Protein AF-0000000075639408 (afdb_homodimer)

Structure (mmCIF, N/CA/C/O backbone):
data_AF-0000000075639408-model_v1
#
loop_
_entity.id
_entity.type
_entity.pdbx_description
1 polymer 'Thymus-specific serine protease'
#
loop_
_atom_site.group_PDB
_atom_site.id
_atom_site.type_symbol
_atom_site.label_atom_id
_atom_site.label_alt_id
_atom_site.label_comp_id
_atom_site.label_asym_id
_atom_site.label_entity_id
_atom_site.label_seq_id
_atom_site.pdbx_PDB_ins_code
_atom_site.Cartn_x
_atom_site.Cartn_y
_atom_site.Cartn_z
_atom_site.occupancy
_atom_site.B_iso_or_equiv
_atom_site.auth_seq_id
_atom_site.auth_comp_id
_atom_site.auth_asym_id
_atom_site.auth_atom_id
_atom_site.pdbx_PDB_model_num
ATOM 1 N N . MET A 1 1 ? 30.938 54.031 43.969 1 20.5 1 MET A N 1
ATOM 2 C CA . MET A 1 1 ? 30.703 54.188 42.531 1 20.5 1 MET A CA 1
ATOM 3 C C . MET A 1 1 ? 30.172 52.906 41.906 1 20.5 1 MET A C 1
ATOM 5 O O . MET A 1 1 ? 30.875 51.906 41.844 1 20.5 1 MET A O 1
ATOM 9 N N . LYS A 1 2 ? 28.812 52.719 42.25 1 23.66 2 LYS A N 1
ATOM 10 C CA . LYS A 1 2 ? 27.719 51.812 42 1 23.66 2 LYS A CA 1
ATOM 11 C C . LYS A 1 2 ? 27.578 51.531 40.5 1 23.66 2 LYS A C 1
ATOM 13 O O . LYS A 1 2 ? 27.25 52.469 39.75 1 23.66 2 LYS A O 1
ATOM 18 N N . LEU A 1 3 ? 28.469 50.656 39.938 1 25.06 3 LEU A N 1
ATOM 19 C CA . LEU A 1 3 ? 28.453 50.188 38.562 1 25.06 3 LEU A CA 1
ATOM 20 C C . LEU A 1 3 ? 27.062 49.688 38.156 1 25.06 3 LEU A C 1
ATOM 22 O O . LEU A 1 3 ? 26.578 48.688 38.719 1 25.06 3 LEU A O 1
ATOM 26 N N . LEU A 1 4 ? 26.141 50.562 37.812 1 28.62 4 LEU A N 1
ATOM 27 C CA . LEU A 1 4 ? 24.812 50.312 37.281 1 28.62 4 LEU A CA 1
ATOM 28 C C . LEU A 1 4 ? 24.891 49.438 36 1 28.62 4 LEU A C 1
ATOM 30 O O . LEU A 1 4 ? 25.516 49.812 35.031 1 28.62 4 LEU A O 1
ATOM 34 N N . PHE A 1 5 ? 25 48.094 36.125 1 30 5 PHE A N 1
ATOM 35 C CA . PHE A 1 5 ? 24.891 47.094 35.094 1 30 5 PHE A CA 1
ATOM 36 C C . PHE A 1 5 ? 23.578 47.25 34.312 1 30 5 PHE A C 1
ATOM 38 O O . PHE A 1 5 ? 22.5 47.062 34.875 1 30 5 PHE A O 1
ATOM 45 N N . SER A 1 6 ? 23.438 48.25 33.438 1 27.06 6 SER A N 1
ATOM 46 C CA . SER A 1 6 ? 22.312 48.375 32.5 1 27.06 6 SER A CA 1
ATOM 47 C C . SER A 1 6 ? 22.172 47.125 31.656 1 27.06 6 SER A C 1
ATOM 49 O O . SER A 1 6 ? 23.078 46.781 30.891 1 27.06 6 SER A O 1
ATOM 51 N N . ILE A 1 7 ? 21.562 46.031 32.125 1 31.95 7 ILE A N 1
ATOM 52 C CA . ILE A 1 7 ? 21.141 44.875 31.375 1 31.95 7 ILE A CA 1
ATOM 53 C C . ILE A 1 7 ? 20.25 45.281 30.203 1 31.95 7 ILE A C 1
ATOM 55 O O . ILE A 1 7 ? 19.141 45.812 30.422 1 31.95 7 ILE A O 1
ATOM 59 N N . GLY A 1 8 ? 20.797 45.906 29.125 1 28.44 8 GLY A N 1
ATOM 60 C CA . GLY A 1 8 ? 20.078 46.094 27.875 1 28.44 8 GLY A CA 1
ATOM 61 C C . GLY A 1 8 ? 19.344 44.844 27.406 1 28.44 8 GLY A C 1
ATOM 62 O O . GLY A 1 8 ? 19.969 43.781 27.219 1 28.44 8 GLY A O 1
ATOM 63 N N . LEU A 1 9 ? 18.062 44.656 27.812 1 28.94 9 LEU A N 1
ATOM 64 C CA . LEU A 1 9 ? 17.094 43.688 27.344 1 28.94 9 LEU A CA 1
ATOM 65 C C . LEU A 1 9 ? 17.016 43.688 25.812 1 28.94 9 LEU A C 1
ATOM 67 O O . LEU A 1 9 ? 16.594 44.688 25.219 1 28.94 9 LEU A O 1
ATOM 71 N N . ALA A 1 10 ? 17.953 43.125 25.062 1 32.22 10 ALA A N 1
ATOM 72 C CA . ALA A 1 10 ? 17.781 42.875 23.641 1 32.22 10 ALA A CA 1
ATOM 73 C C . ALA A 1 10 ? 16.453 42.156 23.359 1 32.22 10 ALA A C 1
ATOM 75 O O . ALA A 1 10 ? 16.281 41 23.719 1 32.22 10 ALA A O 1
ATOM 76 N N . VAL A 1 11 ? 15.352 42.875 23.438 1 31.48 11 VAL A N 1
ATOM 77 C CA . VAL A 1 11 ? 14.094 42.375 22.891 1 31.48 11 VAL A CA 1
ATOM 78 C C . VAL A 1 11 ? 14.32 41.906 21.453 1 31.48 11 VAL A C 1
ATOM 80 O O . VAL A 1 11 ? 14.602 42.688 20.562 1 31.48 11 VAL A O 1
ATOM 83 N N . GLY A 1 12 ? 15.039 40.844 21.281 1 28.55 12 GLY A N 1
ATOM 84 C CA . GLY A 1 12 ? 15.016 40.219 19.969 1 28.55 12 GLY A CA 1
ATOM 85 C C . GLY A 1 12 ? 13.625 40.156 19.359 1 28.55 12 GLY A C 1
ATOM 86 O O . GLY A 1 12 ? 12.797 39.344 19.766 1 28.55 12 GLY A O 1
ATOM 87 N N . LEU A 1 13 ? 13.078 41.344 19 1 29.88 13 LEU A N 1
ATOM 88 C CA . LEU A 1 13 ? 11.898 41.281 18.141 1 29.88 13 LEU A CA 1
ATOM 89 C C . LEU A 1 13 ? 12.125 40.375 16.953 1 29.88 13 LEU A C 1
ATOM 91 O O . LEU A 1 13 ? 12.977 40.625 16.109 1 29.88 13 LEU A O 1
ATOM 95 N N . VAL A 1 14 ? 11.945 39.125 17.109 1 32.38 14 VAL A N 1
ATOM 96 C CA . VAL A 1 14 ? 11.82 38.281 15.922 1 32.38 14 VAL A CA 1
ATOM 97 C C . VAL A 1 14 ? 10.938 38.969 14.891 1 32.38 14 VAL A C 1
ATOM 99 O O . VAL A 1 14 ? 9.75 39.188 15.133 1 32.38 14 VAL A O 1
ATOM 102 N N . THR A 1 15 ? 11.523 39.906 14.227 1 30.73 15 THR A N 1
ATOM 103 C CA . THR A 1 15 ? 10.836 40.375 13.023 1 30.73 15 THR A CA 1
ATOM 104 C C . THR A 1 15 ? 10.242 39.219 12.25 1 30.73 15 THR A C 1
ATOM 106 O O . THR A 1 15 ? 10.977 38.406 11.656 1 30.73 15 THR A O 1
ATOM 109 N N . PHE A 1 16 ? 9.141 38.656 12.75 1 34.81 16 PHE A N 1
ATOM 110 C CA . PHE A 1 16 ? 8.383 37.562 12.109 1 34.81 16 PHE A CA 1
ATOM 111 C C . PHE A 1 16 ? 8.188 37.844 10.625 1 34.81 16 PHE A C 1
ATOM 113 O O . PHE A 1 16 ? 7.852 36.938 9.859 1 34.81 16 PHE A O 1
ATOM 120 N N . LEU A 1 17 ? 7.781 39.125 10.289 1 35.09 17 LEU A N 1
ATOM 121 C CA . LEU A 1 17 ? 7.105 39.281 9 1 35.09 17 LEU A CA 1
ATOM 122 C C . LEU A 1 17 ? 8.109 39.406 7.867 1 35.09 17 LEU A C 1
ATOM 124 O O . LEU A 1 17 ? 8.547 40.531 7.551 1 35.09 17 LEU A O 1
ATOM 128 N N . GLU A 1 18 ? 9.016 38.719 7.77 1 33.34 18 GLU A N 1
ATOM 129 C CA . GLU A 1 18 ? 9.602 38.906 6.449 1 33.34 18 GLU A CA 1
ATOM 130 C C . GLU A 1 18 ? 8.562 38.75 5.348 1 33.34 18 GLU A C 1
ATOM 132 O O . GLU A 1 18 ? 8.023 37.656 5.152 1 33.34 18 GLU A O 1
ATOM 137 N N . ALA A 1 19 ? 7.832 39.781 4.883 1 36.78 19 ALA A N 1
ATOM 138 C CA . ALA A 1 19 ? 6.863 40.094 3.832 1 36.78 19 ALA A CA 1
ATOM 139 C C . ALA A 1 19 ? 7.418 39.719 2.457 1 36.78 19 ALA A C 1
ATOM 141 O O . ALA A 1 19 ? 7.188 40.438 1.479 1 36.78 19 ALA A O 1
ATOM 142 N N . THR A 1 20 ? 8.32 38.906 2.262 1 35.72 20 THR A N 1
ATOM 143 C CA . THR A 1 20 ? 8.75 39.031 0.873 1 35.72 20 THR A CA 1
ATOM 144 C C . THR A 1 20 ? 7.691 38.469 -0.072 1 35.72 20 THR A C 1
ATOM 146 O O . THR A 1 20 ? 7.793 38.625 -1.291 1 35.72 20 THR A O 1
ATOM 149 N N . SER A 1 21 ? 6.996 37.344 0.255 1 43.09 21 SER A N 1
ATOM 150 C CA . SER A 1 21 ? 6.25 36.75 -0.853 1 43.09 21 SER A CA 1
ATOM 151 C C . SER A 1 21 ? 4.824 37.312 -0.903 1 43.09 21 SER A C 1
ATOM 153 O O . SER A 1 21 ? 4.199 37.5 0.137 1 43.09 21 SER A O 1
ATOM 155 N N . SER A 1 22 ? 4.367 38 -1.999 1 44.66 22 SER A N 1
ATOM 156 C CA . SER A 1 22 ? 3.059 38.562 -2.328 1 44.66 22 SER A CA 1
ATOM 157 C C . SER A 1 22 ? 1.944 37.562 -2.066 1 44.66 22 SER A C 1
ATOM 159 O O . SER A 1 22 ? 0.763 37.875 -2.197 1 44.66 22 SER A O 1
ATOM 161 N N . GLY A 1 23 ? 2.189 36.281 -1.783 1 50.53 23 GLY A N 1
ATOM 162 C CA . GLY A 1 23 ? 1.111 35.344 -1.569 1 50.53 23 GLY A CA 1
ATOM 163 C C . GLY A 1 23 ? 0.571 35.375 -0.152 1 50.53 23 GLY A C 1
ATOM 164 O O . GLY A 1 23 ? 1.144 36 0.728 1 50.53 23 GLY A O 1
ATOM 165 N N . PRO A 1 24 ? -0.726 34.812 -0.071 1 59.28 24 PRO A N 1
ATOM 166 C CA . PRO A 1 24 ? -1.353 34.781 1.253 1 59.28 24 PRO A CA 1
ATOM 167 C C . PRO A 1 24 ? -0.472 34.125 2.311 1 59.28 24 PRO A C 1
ATOM 169 O O . PRO A 1 24 ? -0.223 32.938 2.248 1 59.28 24 PRO A O 1
ATOM 172 N N . ALA A 1 25 ? 0.252 34.781 3.18 1 63.84 25 ALA A N 1
ATOM 173 C CA . ALA A 1 25 ? 1.366 34.531 4.086 1 63.84 25 ALA A CA 1
ATOM 174 C C . ALA A 1 25 ? 0.949 33.594 5.215 1 63.84 25 ALA A C 1
ATOM 176 O O . ALA A 1 25 ? 1.744 32.781 5.672 1 63.84 25 ALA A O 1
ATOM 177 N N . ALA A 1 26 ? -0.316 33.531 5.516 1 70.31 26 ALA A N 1
ATOM 178 C CA . ALA A 1 26 ? -0.692 32.812 6.742 1 70.31 26 ALA A CA 1
ATOM 179 C C . ALA A 1 26 ? -0.593 31.312 6.562 1 70.31 26 ALA A C 1
ATOM 181 O O . ALA A 1 26 ? -0.027 30.609 7.41 1 70.31 26 ALA A O 1
ATOM 182 N N . PHE A 1 27 ? -1.027 30.766 5.477 1 77.19 27 PHE A N 1
ATOM 183 C CA . PHE A 1 27 ? -0.98 29.328 5.211 1 77.19 27 PHE A CA 1
ATOM 184 C C . PHE A 1 27 ? 0.461 28.844 5.109 1 77.19 27 PHE A C 1
ATOM 186 O O . PHE A 1 27 ? 0.81 27.797 5.656 1 77.19 27 PHE A O 1
ATOM 193 N N . GLU A 1 28 ? 1.272 29.578 4.5 1 79.69 28 GLU A N 1
ATOM 194 C CA . GLU A 1 28 ? 2.664 29.188 4.289 1 79.69 28 GLU A CA 1
ATOM 195 C C . GLU A 1 28 ? 3.43 29.141 5.609 1 79.69 28 GLU A C 1
ATOM 197 O O . GLU A 1 28 ? 4.34 28.328 5.777 1 79.69 28 GLU A O 1
ATOM 202 N N . ARG A 1 29 ? 3.023 29.953 6.484 1 78.12 29 ARG A N 1
ATOM 203 C CA . ARG A 1 29 ? 3.672 29.984 7.793 1 78.12 29 ARG A CA 1
ATOM 204 C C . ARG A 1 29 ? 3.295 28.75 8.617 1 78.12 29 ARG A C 1
ATOM 206 O O . ARG A 1 29 ? 4.105 28.25 9.398 1 78.12 29 ARG A O 1
ATOM 213 N N . LEU A 1 30 ? 2.107 28.312 8.422 1 81.69 30 LEU A N 1
ATOM 214 C CA . LEU A 1 30 ? 1.611 27.172 9.195 1 81.69 30 LEU A CA 1
ATOM 215 C C . LEU A 1 30 ? 2.162 25.859 8.656 1 81.69 30 LEU A C 1
ATOM 217 O O . LEU A 1 30 ? 2.301 24.891 9.398 1 81.69 30 LEU A O 1
ATOM 221 N N . HIS A 1 31 ? 2.51 25.797 7.395 1 81.31 31 HIS A N 1
ATOM 222 C CA . HIS A 1 31 ? 2.855 24.531 6.758 1 81.31 31 HIS A CA 1
ATOM 223 C C . HIS A 1 31 ? 4.277 24.562 6.215 1 81.31 31 HIS A C 1
ATOM 225 O O . HIS A 1 31 ? 4.547 24.016 5.141 1 81.31 31 HIS A O 1
ATOM 231 N N . ARG A 1 32 ? 5.117 25.125 7 1 80.5 32 ARG A N 1
ATOM 232 C CA . ARG A 1 32 ? 6.543 25.156 6.684 1 80.5 32 ARG A CA 1
ATOM 233 C C . ARG A 1 32 ? 7.285 24 7.34 1 80.5 32 ARG A C 1
ATOM 235 O O . ARG A 1 32 ? 6.742 23.328 8.211 1 80.5 32 ARG A O 1
ATOM 242 N N . GLU A 1 33 ? 8.477 23.75 6.852 1 87.81 33 GLU A N 1
ATOM 243 C CA . GLU A 1 33 ? 9.352 22.812 7.539 1 87.81 33 GLU A CA 1
ATOM 244 C C . GLU A 1 33 ? 9.5 23.172 9.016 1 87.81 33 GLU A C 1
ATOM 246 O O . GLU A 1 33 ? 9.734 24.328 9.352 1 87.81 33 GLU A O 1
ATOM 251 N N . PRO A 1 34 ? 9.359 22.203 9.867 1 87.94 34 PRO A N 1
ATOM 252 C CA . PRO A 1 34 ? 9.57 22.5 11.281 1 87.94 34 PRO A CA 1
ATOM 253 C C . PRO A 1 34 ? 10.961 23.047 11.57 1 87.94 34 PRO A C 1
ATOM 255 O O . PRO A 1 34 ? 11.953 22.531 11.047 1 87.94 34 PRO A O 1
ATOM 258 N N . PRO A 1 35 ? 11 24.078 12.367 1 86.69 35 PRO A N 1
ATOM 259 C CA . PRO A 1 35 ? 12.32 24.625 12.711 1 86.69 35 PRO A CA 1
ATOM 260 C C . PRO A 1 35 ? 13.133 23.688 13.602 1 86.69 35 PRO A C 1
ATOM 262 O O . PRO A 1 35 ? 12.648 23.25 14.648 1 86.69 35 PRO A O 1
ATOM 265 N N . ILE A 1 36 ? 14.281 23.297 13.141 1 90.31 36 ILE A N 1
ATOM 266 C CA . ILE A 1 36 ? 15.172 22.422 13.891 1 90.31 36 ILE A CA 1
ATOM 267 C C . ILE A 1 36 ? 16.438 23.188 14.289 1 90.31 36 ILE A C 1
ATOM 269 O O . ILE A 1 36 ? 17.156 23.688 13.422 1 90.31 36 ILE A O 1
ATOM 273 N N . ARG A 1 37 ? 16.672 23.25 15.594 1 85.75 37 ARG A N 1
ATOM 274 C CA . ARG A 1 37 ? 17.797 24 16.125 1 85.75 37 ARG A CA 1
ATOM 275 C C . ARG A 1 37 ? 18.906 23.078 16.609 1 85.75 37 ARG A C 1
ATOM 277 O O . ARG A 1 37 ? 18.625 21.953 17.047 1 85.75 37 ARG A O 1
ATOM 284 N N . GLY A 1 38 ? 20.125 23.547 16.422 1 84.94 38 GLY A N 1
ATOM 285 C CA . GLY A 1 38 ? 21.25 22.844 16.984 1 84.94 38 GLY A CA 1
ATOM 286 C C . GLY A 1 38 ? 21.547 23.219 18.422 1 84.94 38 GLY A C 1
ATOM 287 O O . GLY A 1 38 ? 20.828 24.031 19.016 1 84.94 38 GLY A O 1
ATOM 288 N N . ASP A 1 39 ? 22.469 22.484 18.922 1 79.75 39 ASP A N 1
ATOM 289 C CA . ASP A 1 39 ? 22.953 22.859 20.25 1 79.75 39 ASP A CA 1
ATOM 290 C C . ASP A 1 39 ? 23.797 24.125 20.188 1 79.75 39 ASP A C 1
ATOM 292 O O . ASP A 1 39 ? 24.891 24.125 19.625 1 79.75 39 ASP A O 1
ATOM 296 N N . PRO A 1 40 ? 23.328 25.172 20.75 1 70.75 40 PRO A N 1
ATOM 297 C CA . PRO A 1 40 ? 24.109 26.422 20.688 1 70.75 40 PRO A CA 1
ATOM 298 C C . PRO A 1 40 ? 25.5 26.266 21.281 1 70.75 40 PRO A C 1
ATOM 300 O O . PRO A 1 40 ? 26.406 27.031 20.922 1 70.75 40 PRO A O 1
ATOM 303 N N . ALA A 1 41 ? 25.688 25.328 22.125 1 72.12 41 ALA A N 1
ATOM 304 C CA . ALA A 1 41 ? 26.984 25.141 22.797 1 72.12 41 ALA A CA 1
ATOM 305 C C . ALA A 1 41 ? 27.953 24.375 21.891 1 72.12 41 ALA A C 1
ATOM 307 O O . ALA A 1 41 ? 29.156 24.375 22.141 1 72.12 41 ALA A O 1
ATOM 308 N N . LYS A 1 42 ? 27.406 23.672 20.953 1 62.38 42 LYS A N 1
ATOM 309 C CA . LYS A 1 42 ? 28.281 22.844 20.125 1 62.38 42 LYS A CA 1
ATOM 310 C C . LYS A 1 42 ? 28.578 23.531 18.781 1 62.38 42 LYS A C 1
ATOM 312 O O . LYS A 1 42 ? 27.703 23.594 17.906 1 62.38 42 LYS A O 1
ATOM 317 N N . LYS A 1 43 ? 29.578 24.625 18.906 1 54.59 43 LYS A N 1
ATOM 318 C CA . LYS A 1 43 ? 30.031 25.297 17.688 1 54.59 43 LYS A CA 1
ATOM 319 C C . LYS A 1 43 ? 30.656 24.297 16.719 1 54.59 43 LYS A C 1
ATOM 321 O O . LYS A 1 43 ? 31.547 23.547 17.094 1 54.59 43 LYS A O 1
ATOM 326 N N . ASP A 1 44 ? 29.984 23.734 15.82 1 54.41 44 ASP A N 1
ATOM 327 C CA . ASP A 1 44 ? 30.531 22.734 14.898 1 54.41 44 ASP A CA 1
ATOM 328 C C . ASP A 1 44 ? 31.703 23.312 14.117 1 54.41 44 ASP A C 1
ATOM 330 O O . ASP A 1 44 ? 31.516 24 13.117 1 54.41 44 ASP A O 1
ATOM 334 N N . SER A 1 45 ? 32.75 23.656 14.852 1 48.69 45 SER A N 1
ATOM 335 C CA . SER A 1 45 ? 33.938 24.312 14.328 1 48.69 45 SER A CA 1
ATOM 336 C C . SER A 1 45 ? 34.594 23.484 13.234 1 48.69 45 SER A C 1
ATOM 338 O O . SER A 1 45 ? 35.469 23.969 12.516 1 48.69 45 SER A O 1
ATOM 340 N N . GLY A 1 46 ? 34.406 22.219 13.156 1 49.41 46 GLY A N 1
ATOM 341 C CA . GLY A 1 46 ? 35.344 21.594 12.211 1 49.41 46 GLY A CA 1
ATOM 342 C C . GLY A 1 46 ? 34.781 21.547 10.797 1 49.41 46 GLY A C 1
ATOM 343 O O . GLY A 1 46 ? 33.594 21.844 10.57 1 49.41 46 GLY A O 1
ATOM 344 N N . PRO A 1 47 ? 35.781 21.375 9.945 1 51.59 47 PRO A N 1
ATOM 345 C CA . PRO A 1 47 ? 35.375 21.234 8.547 1 51.59 47 PRO A CA 1
ATOM 346 C C . PRO A 1 47 ? 34.281 20.172 8.336 1 51.59 47 PRO A C 1
ATOM 348 O O . PRO A 1 47 ? 34.406 19.062 8.852 1 51.59 47 PRO A O 1
ATOM 351 N N . ARG A 1 48 ? 33.156 20.531 7.934 1 66.06 48 ARG A N 1
ATOM 352 C CA . ARG A 1 48 ? 32.031 19.625 7.668 1 66.06 48 ARG A CA 1
ATOM 353 C C . ARG A 1 48 ? 32 19.219 6.199 1 66.06 48 ARG A C 1
ATOM 355 O O . ARG A 1 48 ? 32.219 20.047 5.316 1 66.06 48 ARG A O 1
ATOM 362 N N . ALA A 1 49 ? 32.094 17.891 6.031 1 68.25 49 ALA A N 1
ATOM 363 C CA . ALA A 1 49 ? 31.859 17.438 4.66 1 68.25 49 ALA A CA 1
ATOM 364 C C . ALA A 1 49 ? 30.578 18.078 4.098 1 68.25 49 ALA A C 1
ATOM 366 O O . ALA A 1 49 ? 29.594 18.234 4.82 1 68.25 49 ALA A O 1
ATOM 367 N N . PRO A 1 50 ? 30.766 18.469 2.941 1 80.75 50 PRO A N 1
ATOM 368 C CA . PRO A 1 50 ? 29.609 19.109 2.309 1 80.75 50 PRO A CA 1
ATOM 369 C C . PRO A 1 50 ? 28.422 18.172 2.145 1 80.75 50 PRO A C 1
ATOM 371 O O . PRO A 1 50 ? 28.609 16.984 1.81 1 80.75 50 PRO A O 1
ATOM 374 N N . VAL A 1 51 ? 27.266 18.625 2.564 1 91.12 51 VAL A N 1
ATOM 375 C CA . VAL A 1 51 ? 26.016 17.969 2.215 1 91.12 51 VAL A CA 1
ATOM 376 C C . VAL A 1 51 ? 25.844 17.953 0.698 1 91.12 51 VAL A C 1
ATOM 378 O O . VAL A 1 51 ? 26.016 18.969 0.036 1 91.12 51 VAL A O 1
ATOM 381 N N . LEU A 1 52 ? 25.641 16.844 0.173 1 93.75 52 LEU A N 1
ATOM 382 C CA . LEU A 1 52 ? 25.484 16.688 -1.271 1 93.75 52 LEU A CA 1
ATOM 383 C C . LEU A 1 52 ? 24.016 16.578 -1.662 1 93.75 52 LEU A C 1
ATOM 385 O O . LEU A 1 52 ? 23.234 15.914 -0.975 1 93.75 52 LEU A O 1
ATOM 389 N N . THR A 1 53 ? 23.609 17.328 -2.707 1 96.88 53 THR A N 1
ATOM 390 C CA . THR A 1 53 ? 22.312 17.156 -3.33 1 96.88 53 THR A CA 1
ATOM 391 C C . THR A 1 53 ? 22.391 16.141 -4.469 1 96.88 53 THR A C 1
ATOM 393 O O . THR A 1 53 ? 23.219 16.266 -5.363 1 96.88 53 THR A O 1
ATOM 396 N N . LYS A 1 54 ? 21.578 15.172 -4.422 1 98.06 54 LYS A N 1
ATOM 397 C CA . LYS A 1 54 ? 21.562 14.102 -5.41 1 98.06 54 LYS A CA 1
ATOM 398 C C . LYS A 1 54 ? 20.141 13.812 -5.887 1 98.06 54 LYS A C 1
ATOM 400 O O . LYS A 1 54 ? 19.188 14.438 -5.43 1 98.06 54 LYS A O 1
ATOM 405 N N . TRP A 1 55 ? 20.078 12.938 -6.902 1 98.44 55 TRP A N 1
ATOM 406 C CA . TRP A 1 55 ? 18.797 12.594 -7.523 1 98.44 55 TRP A CA 1
ATOM 407 C C . TRP A 1 55 ? 18.672 11.086 -7.703 1 98.44 55 TRP A C 1
ATOM 409 O O . TRP A 1 55 ? 19.672 10.391 -7.93 1 98.44 55 TRP A O 1
ATOM 419 N N . ILE A 1 56 ? 17.531 10.562 -7.617 1 98.62 56 ILE A N 1
ATOM 420 C CA . ILE A 1 56 ? 17.219 9.156 -7.855 1 98.62 56 ILE A CA 1
ATOM 421 C C . ILE A 1 56 ? 16 9.039 -8.766 1 98.62 56 ILE A C 1
ATOM 423 O O . ILE A 1 56 ? 15.031 9.781 -8.602 1 98.62 56 ILE A O 1
ATOM 427 N N . MET A 1 57 ? 16.078 8.148 -9.734 1 98.19 57 MET A N 1
ATOM 428 C CA . MET A 1 57 ? 14.953 7.934 -10.625 1 98.19 57 MET A CA 1
ATOM 429 C C . MET A 1 57 ? 13.844 7.152 -9.93 1 98.19 57 MET A C 1
ATOM 431 O O . MET A 1 57 ? 14.109 6.133 -9.281 1 98.19 57 MET A O 1
ATOM 435 N N . GLN A 1 58 ? 12.578 7.703 -10.023 1 98.44 58 GLN A N 1
ATOM 436 C CA . GLN A 1 58 ? 11.406 7.086 -9.43 1 98.44 58 GLN A CA 1
ATOM 437 C C . GLN A 1 58 ? 10.305 6.871 -10.469 1 98.44 58 GLN A C 1
ATOM 439 O O . GLN A 1 58 ? 10.273 7.559 -11.492 1 98.44 58 GLN A O 1
ATOM 444 N N . LYS A 1 59 ? 9.453 5.914 -10.219 1 97.75 59 LYS A N 1
ATOM 445 C CA . LYS A 1 59 ? 8.258 5.762 -11.047 1 97.75 59 LYS A CA 1
ATOM 446 C C . LYS A 1 59 ? 7.277 6.906 -10.805 1 97.75 59 LYS A C 1
ATOM 448 O O . LYS A 1 59 ? 7.086 7.34 -9.672 1 97.75 59 LYS A O 1
ATOM 453 N N . VAL A 1 60 ? 6.641 7.363 -11.93 1 98.38 60 VAL A N 1
ATOM 454 C CA . VAL A 1 60 ? 5.59 8.359 -11.766 1 98.38 60 VAL A CA 1
ATOM 455 C C . VAL A 1 60 ? 4.395 7.738 -11.039 1 98.38 60 VAL A C 1
ATOM 457 O O . VAL A 1 60 ? 3.787 8.375 -10.18 1 98.38 60 VAL A O 1
ATOM 460 N N . ASP A 1 61 ? 4.082 6.5 -11.453 1 97.62 61 ASP A N 1
ATOM 461 C CA . ASP A 1 61 ? 2.969 5.77 -10.852 1 97.62 61 ASP A CA 1
ATOM 462 C C . ASP A 1 61 ? 3.406 4.375 -10.398 1 97.62 61 ASP A C 1
ATOM 464 O O . ASP A 1 61 ? 3.531 3.463 -11.219 1 97.62 61 ASP A O 1
ATOM 468 N N . ASN A 1 62 ? 3.504 4.219 -9.117 1 97.19 62 ASN A N 1
ATOM 469 C CA . ASN A 1 62 ? 3.953 2.959 -8.531 1 97.19 62 ASN A CA 1
ATOM 470 C C . ASN A 1 62 ? 2.844 1.911 -8.539 1 97.19 62 ASN A C 1
ATOM 472 O O . ASN A 1 62 ? 3.092 0.735 -8.266 1 97.19 62 ASN A O 1
ATOM 476 N N . PHE A 1 63 ? 1.619 2.271 -8.914 1 97.31 63 PHE A N 1
ATOM 477 C CA . PHE A 1 63 ? 0.489 1.362 -8.758 1 97.31 63 PHE A CA 1
ATOM 478 C C . PHE A 1 63 ? -0.196 1.12 -10.102 1 97.31 63 PHE A C 1
ATOM 480 O O . PHE A 1 63 ? -1.331 0.642 -10.148 1 97.31 63 PHE A O 1
ATOM 487 N N . ASP A 1 64 ? 0.439 1.492 -11.188 1 96.25 64 ASP A N 1
ATOM 488 C CA . ASP A 1 64 ? 0.065 1.144 -12.555 1 96.25 64 ASP A CA 1
ATOM 489 C C . ASP A 1 64 ? 1.191 0.386 -13.25 1 96.25 64 ASP A C 1
ATOM 491 O O . ASP A 1 64 ? 2.133 0.997 -13.766 1 96.25 64 ASP A O 1
ATOM 495 N N . PRO A 1 65 ? 1.058 -0.881 -13.344 1 95.44 65 PRO A N 1
ATOM 496 C CA . PRO A 1 65 ? 2.148 -1.685 -13.898 1 95.44 65 PRO A CA 1
ATOM 497 C C . PRO A 1 65 ? 2.383 -1.417 -15.391 1 95.44 65 PRO A C 1
ATOM 499 O O . PRO A 1 65 ? 3.391 -1.854 -15.945 1 95.44 65 PRO A O 1
ATOM 502 N N . GLN A 1 66 ? 1.473 -0.709 -16.047 1 96.44 66 GLN A N 1
ATOM 503 C CA . GLN A 1 66 ? 1.609 -0.431 -17.469 1 96.44 66 GLN A CA 1
ATOM 504 C C . GLN A 1 66 ? 2.318 0.9 -17.703 1 96.44 66 GLN A C 1
ATOM 506 O O . GLN A 1 66 ? 2.711 1.209 -18.828 1 96.44 66 GLN A O 1
ATOM 511 N N . ASN A 1 67 ? 2.445 1.722 -16.656 1 95 67 ASN A N 1
ATOM 512 C CA . ASN A 1 67 ? 3.033 3.051 -16.797 1 95 67 ASN A CA 1
ATOM 513 C C . ASN A 1 67 ? 4.551 3.01 -16.641 1 95 67 ASN A C 1
ATOM 515 O O . ASN A 1 67 ? 5.066 2.848 -15.539 1 95 67 ASN A O 1
ATOM 519 N N . PRO A 1 68 ? 5.277 3.188 -17.672 1 94.44 68 PRO A N 1
ATOM 520 C CA . PRO A 1 68 ? 6.734 3.1 -17.578 1 94.44 68 PRO A CA 1
ATOM 521 C C . PRO A 1 68 ? 7.383 4.434 -17.219 1 94.44 68 PRO A C 1
ATOM 523 O O . PRO A 1 68 ? 8.609 4.516 -17.109 1 94.44 68 PRO A O 1
ATOM 526 N N . SER A 1 69 ? 6.609 5.516 -17.016 1 96.44 69 SER A N 1
ATOM 527 C CA . SER A 1 69 ? 7.152 6.855 -16.828 1 96.44 69 SER A CA 1
ATOM 528 C C . SER A 1 69 ? 7.922 6.957 -15.516 1 96.44 69 SER A C 1
ATOM 530 O O . SER A 1 69 ? 7.52 6.375 -14.508 1 96.44 69 SER A O 1
ATOM 532 N N . THR A 1 70 ? 9.016 7.691 -15.602 1 97.88 70 THR A N 1
ATOM 533 C CA . THR A 1 70 ? 9.852 7.918 -14.43 1 97.88 70 THR A CA 1
ATOM 534 C C . THR A 1 70 ? 10.141 9.406 -14.25 1 97.88 70 THR A C 1
ATOM 536 O O . THR A 1 70 ? 9.797 10.219 -15.117 1 97.88 70 THR A O 1
ATOM 539 N N . TRP A 1 71 ? 10.617 9.797 -13.172 1 98.44 71 TRP A N 1
ATOM 540 C CA . TRP A 1 71 ? 11.016 11.148 -12.805 1 98.44 71 TRP A CA 1
ATOM 541 C C . TRP A 1 71 ? 12.164 11.125 -11.797 1 98.44 71 TRP A C 1
ATOM 543 O O . TRP A 1 71 ? 12.523 10.062 -11.281 1 98.44 71 TRP A O 1
ATOM 553 N N . SER A 1 72 ? 12.797 12.242 -11.57 1 98.62 72 SER A N 1
ATOM 554 C CA . SER A 1 72 ? 13.938 12.328 -10.656 1 98.62 72 SER A CA 1
ATOM 555 C C . SER A 1 72 ? 13.531 12.938 -9.32 1 98.62 72 SER A C 1
ATOM 557 O O . SER A 1 72 ? 13.062 14.07 -9.266 1 98.62 72 SER A O 1
ATOM 559 N N . MET A 1 73 ? 13.734 12.211 -8.289 1 98.81 73 MET A N 1
ATOM 560 C CA . MET A 1 73 ? 13.484 12.664 -6.926 1 98.81 73 MET A CA 1
ATOM 561 C C . MET A 1 73 ? 14.75 13.227 -6.301 1 98.81 73 MET A C 1
ATOM 563 O O . MET A 1 73 ? 15.805 12.586 -6.328 1 98.81 73 MET A O 1
ATOM 567 N N . ARG A 1 74 ? 14.641 14.43 -5.742 1 98.75 74 ARG A N 1
ATOM 568 C CA . ARG A 1 74 ? 15.773 15.055 -5.062 1 98.75 74 ARG A CA 1
ATOM 569 C C . ARG A 1 74 ? 15.945 14.492 -3.656 1 98.75 74 ARG A C 1
ATOM 571 O O . ARG A 1 74 ? 14.961 14.273 -2.947 1 98.75 74 ARG A O 1
ATOM 578 N N . TYR A 1 75 ? 17.156 14.266 -3.27 1 98.56 75 TYR A N 1
ATOM 579 C CA . TYR A 1 75 ? 17.516 13.984 -1.887 1 98.56 75 TYR A CA 1
ATOM 580 C C . TYR A 1 75 ? 18.891 14.562 -1.555 1 98.56 75 TYR A C 1
ATOM 582 O O . TYR A 1 75 ? 19.625 14.992 -2.449 1 98.56 75 TYR A O 1
ATOM 590 N N . MET A 1 76 ? 19.125 14.711 -0.264 1 97.88 76 MET A N 1
ATOM 591 C CA . MET A 1 76 ? 20.438 15.148 0.214 1 97.88 76 MET A CA 1
ATOM 592 C C . MET A 1 76 ? 21.047 14.102 1.136 1 97.88 76 MET A C 1
ATOM 594 O O . MET A 1 76 ? 20.344 13.32 1.769 1 97.88 76 MET A O 1
ATOM 598 N N . ASP A 1 77 ? 22.344 14 1.06 1 95.81 77 ASP A N 1
ATOM 599 C CA . ASP A 1 77 ? 22.984 13.023 1.93 1 95.81 77 ASP A CA 1
ATOM 600 C C . ASP A 1 77 ? 24.25 13.586 2.562 1 95.81 77 ASP A C 1
ATOM 602 O O . ASP A 1 77 ? 24.766 14.609 2.115 1 95.81 77 ASP A O 1
ATOM 606 N N . ASN A 1 78 ? 24.594 13.055 3.617 1 92.81 78 ASN A N 1
ATOM 607 C CA . ASN A 1 78 ? 25.797 13.32 4.379 1 92.81 78 ASN A CA 1
ATOM 608 C C . ASN A 1 78 ? 26.422 12.031 4.926 1 92.81 78 ASN A C 1
ATOM 610 O O . ASN A 1 78 ? 25.906 11.469 5.898 1 92.81 78 ASN A O 1
ATOM 614 N N . GLY A 1 79 ? 27.531 11.555 4.305 1 92.12 79 GLY A N 1
ATOM 615 C CA . GLY A 1 79 ? 28.188 10.328 4.723 1 92.12 79 GLY A CA 1
ATOM 616 C C . GLY A 1 79 ? 29.422 10.578 5.566 1 92.12 79 GLY A C 1
ATOM 617 O O . GLY A 1 79 ? 30.281 9.703 5.703 1 92.12 79 GLY A O 1
ATOM 618 N N . GLU A 1 80 ? 29.516 11.711 6.102 1 90.38 80 GLU A N 1
ATOM 619 C CA . GLU A 1 80 ? 30.703 12.133 6.828 1 90.38 80 GLU A CA 1
ATOM 620 C C . GLU A 1 80 ? 31.031 11.164 7.961 1 90.38 80 GLU A C 1
ATOM 622 O O . GLU A 1 80 ? 32.219 10.875 8.219 1 90.38 80 GLU A O 1
ATOM 627 N N . TYR A 1 81 ? 30.078 10.625 8.555 1 91.25 81 TYR A N 1
ATOM 628 C CA . TYR A 1 81 ? 30.297 9.828 9.758 1 91.25 81 TYR A CA 1
ATOM 629 C C . TYR A 1 81 ? 30.047 8.352 9.484 1 91.25 81 TYR A C 1
ATOM 631 O O . TYR A 1 81 ? 30.172 7.52 10.391 1 91.25 81 TYR A O 1
ATOM 639 N N . TYR A 1 82 ? 29.75 8.008 8.328 1 94.88 82 TYR A N 1
ATOM 640 C CA . TYR A 1 82 ? 29.328 6.66 7.988 1 94.88 82 TYR A CA 1
ATOM 641 C C . TYR A 1 82 ? 30.484 5.672 8.102 1 94.88 82 TYR A C 1
ATOM 643 O O . TYR A 1 82 ? 31.547 5.879 7.512 1 94.88 82 TYR A O 1
ATOM 651 N N . ASN A 1 83 ? 30.266 4.633 8.906 1 95.56 83 ASN A N 1
ATOM 652 C CA . ASN A 1 83 ? 31.094 3.438 8.922 1 95.56 83 ASN A CA 1
ATOM 653 C C . ASN A 1 83 ? 30.484 2.316 8.086 1 95.56 83 ASN A C 1
ATOM 655 O O . ASN A 1 83 ? 29.312 1.968 8.273 1 95.56 83 ASN A O 1
ATOM 659 N N . PRO A 1 84 ? 31.312 1.796 7.191 1 94 84 PRO A N 1
ATOM 660 C CA . PRO A 1 84 ? 30.766 0.698 6.398 1 94 84 PRO A CA 1
ATOM 661 C C . PRO A 1 84 ? 30.078 -0.366 7.258 1 94 84 PRO A C 1
ATOM 663 O O . PRO A 1 84 ? 30.656 -0.829 8.242 1 94 84 PRO A O 1
ATOM 666 N N . GLY A 1 85 ? 28.875 -0.644 6.879 1 94.38 85 GLY A N 1
ATOM 667 C CA . GLY A 1 85 ? 28.062 -1.568 7.66 1 94.38 85 GLY A CA 1
ATOM 668 C C . GLY A 1 85 ? 27.125 -0.872 8.625 1 94.38 85 GLY A C 1
ATOM 669 O O . GLY A 1 85 ? 26.234 -1.499 9.188 1 94.38 85 GLY A O 1
ATOM 670 N N . GLY A 1 86 ? 27.328 0.404 8.781 1 96.88 86 GLY A N 1
ATOM 671 C CA . GLY A 1 86 ? 26.484 1.181 9.68 1 96.88 86 GLY A CA 1
ATOM 672 C C . GLY A 1 86 ? 25.078 1.37 9.148 1 96.88 86 GLY A C 1
ATOM 673 O O . GLY A 1 86 ? 24.781 1.016 8.008 1 96.88 86 GLY A O 1
ATOM 674 N N . ALA A 1 87 ? 24.266 1.922 9.977 1 98.44 87 ALA A N 1
ATOM 675 C CA . ALA A 1 87 ? 22.844 2.086 9.664 1 98.44 87 ALA A CA 1
ATOM 676 C C . ALA A 1 87 ? 22.625 3.232 8.68 1 98.44 87 ALA A C 1
ATOM 678 O O . ALA A 1 87 ? 23.5 4.082 8.508 1 98.44 87 ALA A O 1
ATOM 679 N N . LEU A 1 88 ? 21.562 3.197 7.996 1 98.75 88 LEU A N 1
ATOM 680 C CA . LEU A 1 88 ? 21.078 4.305 7.184 1 98.75 88 LEU A CA 1
ATOM 681 C C . LEU A 1 88 ? 20.016 5.105 7.934 1 98.75 88 LEU A C 1
ATOM 683 O O . LEU A 1 88 ? 18.984 4.559 8.352 1 98.75 88 LEU A O 1
ATOM 687 N N . PHE A 1 89 ? 20.266 6.355 8.18 1 98.62 89 PHE A N 1
ATOM 688 C CA . PHE A 1 89 ? 19.344 7.289 8.812 1 98.62 89 PHE A CA 1
ATOM 689 C C . PHE A 1 89 ? 18.656 8.164 7.762 1 98.62 89 PHE A C 1
ATOM 691 O O . PHE A 1 89 ? 19.328 8.875 7.008 1 98.62 89 PHE A O 1
ATOM 698 N N . ILE A 1 90 ? 17.359 8.156 7.73 1 98.81 90 ILE A N 1
ATOM 699 C CA . ILE A 1 90 ? 16.641 8.914 6.719 1 98.81 90 ILE A CA 1
ATOM 700 C C . ILE A 1 90 ? 15.68 9.898 7.398 1 98.81 90 ILE A C 1
ATOM 702 O O . ILE A 1 90 ? 14.703 9.484 8.031 1 98.81 90 ILE A O 1
ATOM 706 N N . TYR A 1 91 ? 15.953 11.141 7.344 1 98.44 91 TYR A N 1
ATOM 707 C CA . TYR A 1 91 ? 14.969 12.172 7.648 1 98.44 91 TYR A CA 1
ATOM 708 C C . TYR A 1 91 ? 14.031 12.398 6.469 1 98.44 91 TYR A C 1
ATOM 710 O O . TYR A 1 91 ? 14.461 12.82 5.395 1 98.44 91 TYR A O 1
ATOM 718 N N . VAL A 1 92 ? 12.797 12.102 6.668 1 98.62 92 VAL A N 1
ATOM 719 C CA . VAL A 1 92 ? 11.836 12.125 5.574 1 98.62 92 VAL A CA 1
ATOM 720 C C . VAL A 1 92 ? 11.258 13.531 5.422 1 98.62 92 VAL A C 1
ATOM 722 O O . VAL A 1 92 ? 10.844 14.148 6.406 1 98.62 92 VAL A O 1
ATOM 725 N N . GLY A 1 93 ? 11.289 14.016 4.191 1 97.44 93 GLY A N 1
ATOM 726 C CA . GLY A 1 93 ? 10.672 15.305 3.91 1 97.44 93 GLY A CA 1
ATOM 727 C C . GLY A 1 93 ? 9.164 15.227 3.793 1 97.44 93 GLY A C 1
ATOM 728 O O . GLY A 1 93 ? 8.617 14.211 3.354 1 97.44 93 GLY A O 1
ATOM 729 N N . GLY A 1 94 ? 8.508 16.312 4.18 1 96.19 94 GLY A N 1
ATOM 730 C CA . GLY A 1 94 ? 7.059 16.438 4.086 1 96.19 94 GLY A CA 1
ATOM 731 C C . GLY A 1 94 ? 6.609 17.422 3.027 1 96.19 94 GLY A C 1
ATOM 732 O O . GLY A 1 94 ? 7.07 17.375 1.885 1 96.19 94 GLY A O 1
ATOM 733 N N . GLU A 1 95 ? 5.707 18.328 3.395 1 96.12 95 GLU A N 1
ATOM 734 C CA . GLU A 1 95 ? 5.059 19.281 2.486 1 96.12 95 GLU A CA 1
ATOM 735 C C . GLU A 1 95 ? 5.867 20.562 2.357 1 96.12 95 GLU A C 1
ATOM 737 O O . GLU A 1 95 ? 5.328 21.656 2.52 1 96.12 95 GLU A O 1
ATOM 742 N N . TRP A 1 96 ? 7.262 20.438 2.084 1 95.31 96 TRP A N 1
ATOM 743 C CA . TRP A 1 96 ? 8.133 21.594 1.942 1 95.31 96 TRP A CA 1
ATOM 744 C C . TRP A 1 96 ? 9.336 21.266 1.058 1 95.31 96 TRP A C 1
ATOM 746 O O . TRP A 1 96 ? 9.539 20.109 0.681 1 95.31 96 TRP A O 1
ATOM 756 N N . THR A 1 97 ? 10.031 22.312 0.716 1 95.12 97 THR A N 1
ATOM 757 C CA . THR A 1 97 ? 11.32 22.172 0.043 1 95.12 97 THR A CA 1
ATOM 758 C C . THR A 1 97 ? 12.422 21.828 1.044 1 95.12 97 THR A C 1
ATOM 760 O O . THR A 1 97 ? 12.562 22.484 2.076 1 95.12 97 THR A O 1
ATOM 763 N N . ILE A 1 98 ? 13.188 20.797 0.757 1 95.75 98 ILE A N 1
ATOM 764 C CA . ILE A 1 98 ? 14.219 20.391 1.709 1 95.75 98 ILE A CA 1
ATOM 765 C C . ILE A 1 98 ? 15.422 21.312 1.596 1 95.75 98 ILE A C 1
ATOM 767 O O . ILE A 1 98 ? 15.609 21.969 0.576 1 95.75 98 ILE A O 1
ATOM 771 N N . ASN A 1 99 ? 16.156 21.375 2.643 1 92.19 99 ASN A N 1
ATOM 772 C CA . ASN A 1 99 ? 17.422 22.094 2.713 1 92.19 99 ASN A CA 1
ATOM 773 C C . ASN A 1 99 ? 18.438 21.375 3.584 1 92.19 99 ASN A C 1
ATOM 775 O O . ASN A 1 99 ? 18.109 20.391 4.25 1 92.19 99 ASN A O 1
ATOM 779 N N . GLU A 1 100 ? 19.609 21.797 3.656 1 91 100 GLU A N 1
ATOM 780 C CA . GLU A 1 100 ? 20.703 21.047 4.273 1 91 100 GLU A CA 1
ATOM 781 C C . GLU A 1 100 ? 20.594 21.078 5.797 1 91 100 GLU A C 1
ATOM 783 O O . GLU A 1 100 ? 21.25 20.297 6.484 1 91 100 GLU A O 1
ATOM 788 N N . GLY A 1 101 ? 19.766 21.875 6.348 1 84.94 101 GLY A N 1
ATOM 789 C CA . GLY A 1 101 ? 19.734 22.172 7.773 1 84.94 101 GLY A CA 1
ATOM 790 C C . GLY A 1 101 ? 19.594 20.938 8.633 1 84.94 101 GLY A C 1
ATOM 791 O O . GLY A 1 101 ? 20.359 20.719 9.562 1 84.94 101 GLY A O 1
ATOM 792 N N . SER A 1 102 ? 18.703 20.078 8.273 1 84.81 102 SER A N 1
ATOM 793 C CA . SER A 1 102 ? 18.391 18.922 9.094 1 84.81 102 SER A CA 1
ATOM 794 C C . SER A 1 102 ? 19.469 17.859 8.984 1 84.81 102 SER A C 1
ATOM 796 O O . SER A 1 102 ? 19.484 16.891 9.75 1 84.81 102 SER A O 1
ATOM 798 N N . LEU A 1 103 ? 20.391 18.047 8.078 1 90.75 103 LEU A N 1
ATOM 799 C CA . LEU A 1 103 ? 21.484 17.094 7.926 1 90.75 103 LEU A CA 1
ATOM 800 C C . LEU A 1 103 ? 22.719 17.547 8.68 1 90.75 103 LEU A C 1
ATOM 802 O O . LEU A 1 103 ? 23.688 16.797 8.812 1 90.75 103 LEU A O 1
ATOM 806 N N . VAL A 1 104 ? 22.688 18.75 9.25 1 89 104 VAL A N 1
ATOM 807 C CA . VAL A 1 104 ? 23.891 19.234 9.906 1 89 104 VAL A CA 1
ATOM 808 C C . VAL A 1 104 ? 23.562 19.656 11.336 1 89 104 VAL A C 1
ATOM 810 O O . VAL A 1 104 ? 24.469 20.016 12.102 1 89 104 VAL A O 1
ATOM 813 N N . ARG A 1 105 ? 22.328 19.625 11.664 1 90.44 105 ARG A N 1
ATOM 814 C CA . ARG A 1 105 ? 21.922 19.906 13.031 1 90.44 105 ARG A CA 1
ATOM 815 C C . ARG A 1 105 ? 20.672 19.141 13.414 1 90.44 105 ARG A C 1
ATOM 817 O O . ARG A 1 105 ? 20.031 18.531 12.562 1 90.44 105 ARG A O 1
ATOM 824 N N . GLY A 1 106 ? 20.328 19.203 14.758 1 94.81 106 GLY A N 1
ATOM 825 C CA . GLY A 1 106 ? 19.156 18.516 15.273 1 94.81 106 GLY A CA 1
ATOM 826 C C . GLY A 1 106 ? 19.484 17.172 15.914 1 94.81 106 GLY A C 1
ATOM 827 O O . GLY A 1 106 ? 20.547 16.609 15.672 1 94.81 106 GLY A O 1
ATOM 828 N N . HIS A 1 107 ? 18.562 16.719 16.609 1 97.12 107 HIS A N 1
ATOM 829 C CA . HIS A 1 107 ? 18.797 15.523 17.422 1 97.12 107 HIS A CA 1
ATOM 830 C C . HIS A 1 107 ? 18.984 14.281 16.547 1 97.12 107 HIS A C 1
ATOM 832 O O . HIS A 1 107 ? 19.75 13.383 16.906 1 97.12 107 HIS A O 1
ATOM 838 N N . PHE A 1 108 ? 18.25 14.195 15.43 1 97 108 PHE A N 1
ATOM 839 C CA . PHE A 1 108 ? 18.391 13.062 14.516 1 97 108 PHE A CA 1
ATOM 840 C C . PHE A 1 108 ? 19.797 13 13.93 1 97 108 PHE A C 1
ATOM 842 O O . PHE A 1 108 ? 20.391 11.93 13.844 1 97 108 PHE A O 1
ATOM 849 N N . HIS A 1 109 ? 20.281 14.133 13.555 1 95.19 109 HIS A N 1
ATOM 850 C CA . HIS A 1 109 ? 21.656 14.242 13.086 1 95.19 109 HIS A CA 1
ATOM 851 C C . HIS A 1 109 ? 22.656 13.836 14.172 1 95.19 109 HIS A C 1
ATOM 853 O O . HIS A 1 109 ? 23.609 13.109 13.898 1 95.19 109 HIS A O 1
ATOM 859 N N . ASP A 1 110 ? 22.422 14.352 15.367 1 96 110 ASP A N 1
ATOM 860 C CA . ASP A 1 110 ? 23.312 14.055 16.484 1 96 110 ASP A CA 1
ATOM 861 C C . ASP A 1 110 ? 23.391 12.547 16.719 1 96 110 ASP A C 1
ATOM 863 O O . ASP A 1 110 ? 24.484 12.016 16.969 1 96 110 ASP A O 1
ATOM 867 N N . MET A 1 111 ? 22.234 11.914 16.641 1 97.5 111 MET A N 1
ATOM 868 C CA . MET A 1 111 ? 22.203 10.477 16.875 1 97.5 111 MET A CA 1
ATOM 869 C C . MET A 1 111 ? 22.891 9.727 15.734 1 97.5 111 MET A C 1
ATOM 871 O O . MET A 1 111 ? 23.609 8.758 15.977 1 97.5 111 MET A O 1
ATOM 875 N N . ALA A 1 112 ? 22.672 10.141 14.508 1 96.25 112 ALA A N 1
ATOM 876 C CA . ALA A 1 112 ? 23.344 9.523 13.359 1 96.25 112 ALA A CA 1
ATOM 877 C C . ALA A 1 112 ? 24.859 9.625 13.484 1 96.25 112 ALA A C 1
ATOM 879 O O . ALA A 1 112 ? 25.578 8.664 13.203 1 96.25 112 ALA A O 1
ATOM 880 N N . ARG A 1 113 ? 25.312 10.805 13.883 1 94.44 113 ARG A N 1
ATOM 881 C CA . ARG A 1 113 ? 26.75 11.039 14.078 1 94.44 113 ARG A CA 1
ATOM 882 C C . ARG A 1 113 ? 27.312 10.109 15.148 1 94.44 113 ARG A C 1
ATOM 884 O O . ARG A 1 113 ? 28.344 9.469 14.938 1 94.44 113 ARG A O 1
ATOM 891 N N . GLU A 1 114 ? 26.625 10.047 16.203 1 96.5 114 GLU A N 1
ATOM 892 C CA . GLU A 1 114 ? 27.094 9.234 17.312 1 96.5 114 GLU A CA 1
ATOM 893 C C . GLU A 1 114 ? 27.141 7.758 16.953 1 96.5 114 GLU A C 1
ATOM 895 O O . GLU A 1 114 ? 28.016 7.027 17.422 1 96.5 114 GLU A O 1
ATOM 900 N N . LEU A 1 115 ? 26.266 7.297 16.078 1 97.69 115 LEU A N 1
ATOM 901 C CA . LEU A 1 115 ? 26.125 5.875 15.766 1 97.69 115 LEU A CA 1
ATOM 902 C C . LEU A 1 115 ? 26.891 5.523 14.492 1 97.69 115 LEU A C 1
ATOM 904 O O . LEU A 1 115 ? 26.875 4.371 14.055 1 97.69 115 LEU A O 1
ATOM 908 N N . GLY A 1 116 ? 27.531 6.504 13.867 1 96.69 116 GLY A N 1
ATOM 909 C CA . GLY A 1 116 ? 28.281 6.25 12.648 1 96.69 116 GLY A CA 1
ATOM 910 C C . GLY A 1 116 ? 27.406 5.871 11.477 1 96.69 116 GLY A C 1
ATOM 911 O O . GLY A 1 116 ? 27.734 4.977 10.695 1 96.69 116 GLY A O 1
ATOM 912 N N . ALA A 1 117 ? 26.266 6.496 11.367 1 97.31 117 ALA A N 1
ATOM 913 C CA . ALA A 1 117 ? 25.281 6.176 10.336 1 97.31 117 ALA A CA 1
ATOM 914 C C . ALA A 1 117 ? 25.469 7.062 9.109 1 97.31 117 ALA A C 1
ATOM 916 O O . ALA A 1 117 ? 26.125 8.102 9.18 1 97.31 117 ALA A O 1
ATOM 917 N N . TYR A 1 118 ? 25.016 6.598 7.949 1 97.06 118 TYR A N 1
ATOM 918 C CA . TYR A 1 118 ? 24.797 7.434 6.773 1 97.06 118 TYR A CA 1
ATOM 919 C C . TYR A 1 118 ? 23.469 8.164 6.867 1 97.06 118 TYR A C 1
ATOM 921 O O . TYR A 1 118 ? 22.422 7.555 7.133 1 97.06 118 TYR A O 1
ATOM 929 N N . ILE A 1 119 ? 23.438 9.5 6.738 1 97.12 119 ILE A N 1
ATOM 930 C CA . ILE A 1 119 ? 22.188 10.219 6.957 1 97.12 119 ILE A CA 1
ATOM 931 C C . ILE A 1 119 ? 21.703 10.828 5.641 1 97.12 119 ILE A C 1
ATOM 933 O O . ILE A 1 119 ? 22.516 11.32 4.844 1 97.12 119 ILE A O 1
ATOM 937 N N . PHE A 1 120 ? 20.422 10.727 5.395 1 98.25 120 PHE A N 1
ATOM 938 C CA . PHE A 1 120 ? 19.766 11.234 4.199 1 98.25 120 PHE A CA 1
ATOM 939 C C . PHE A 1 120 ? 18.625 12.18 4.562 1 98.25 120 PHE A C 1
ATOM 941 O O . PHE A 1 120 ? 18.078 12.102 5.664 1 98.25 120 PHE A O 1
ATOM 948 N N . TYR A 1 121 ? 18.312 13.078 3.697 1 98.19 121 TYR A N 1
ATOM 949 C CA . TYR A 1 121 ? 17.094 13.891 3.67 1 98.19 121 TYR A CA 1
ATOM 950 C C . TYR A 1 121 ? 16.391 13.758 2.332 1 98.19 121 TYR A C 1
ATOM 952 O O . TYR A 1 121 ? 16.906 14.195 1.299 1 98.19 121 TYR A O 1
ATOM 960 N N . THR A 1 122 ? 15.203 13.133 2.314 1 98.69 122 THR A N 1
ATOM 961 C CA . THR A 1 122 ? 14.492 12.859 1.07 1 98.69 122 THR A CA 1
ATOM 962 C C . THR A 1 122 ? 13.406 13.906 0.828 1 98.69 122 THR A C 1
ATOM 964 O O . THR A 1 122 ? 12.75 14.359 1.768 1 98.69 122 THR A O 1
ATOM 967 N N . GLU A 1 123 ? 13.227 14.312 -0.411 1 98.62 123 GLU A N 1
ATOM 968 C CA . GLU A 1 123 ? 12.188 15.281 -0.764 1 98.62 123 GLU A CA 1
ATOM 969 C C . GLU A 1 123 ? 10.922 14.586 -1.255 1 98.62 123 GLU A C 1
ATOM 971 O O . GLU A 1 123 ? 11 13.609 -2.014 1 98.62 123 GLU A O 1
ATOM 976 N N . HIS A 1 124 ? 9.812 15 -0.818 1 98.69 124 HIS A N 1
ATOM 977 C CA . HIS A 1 124 ? 8.516 14.438 -1.184 1 98.69 124 HIS A CA 1
ATOM 978 C C . HIS A 1 124 ? 8.148 14.789 -2.623 1 98.69 124 HIS A C 1
ATOM 980 O O . HIS A 1 124 ? 8.414 15.898 -3.084 1 98.69 124 HIS A O 1
ATOM 986 N N . ARG A 1 125 ? 7.578 13.844 -3.318 1 98.75 125 ARG A N 1
ATOM 987 C CA . ARG A 1 125 ? 7.086 14.164 -4.656 1 98.75 125 ARG A CA 1
ATOM 988 C C . ARG A 1 125 ? 6.184 15.391 -4.629 1 98.75 125 ARG A C 1
ATOM 990 O O . ARG A 1 125 ? 5.371 15.555 -3.715 1 98.75 125 ARG A O 1
ATOM 997 N N . TYR A 1 126 ? 6.352 16.312 -5.664 1 98.62 126 TYR A N 1
ATOM 998 C CA . TYR A 1 126 ? 5.555 17.5 -5.949 1 98.62 126 TYR A CA 1
ATOM 999 C C . TYR A 1 126 ? 5.961 18.656 -5.047 1 98.62 126 TYR A C 1
ATOM 1001 O O . TYR A 1 126 ? 5.34 19.719 -5.074 1 98.62 126 TYR A O 1
ATOM 1009 N N . TYR A 1 127 ? 6.941 18.469 -4.23 1 97.94 127 TYR A N 1
ATOM 1010 C CA . TYR A 1 127 ? 7.477 19.562 -3.445 1 97.94 127 TYR A CA 1
ATOM 1011 C C . TYR A 1 127 ? 8.906 19.891 -3.854 1 97.94 127 TYR A C 1
ATOM 1013 O O . TYR A 1 127 ? 9.633 19.016 -4.336 1 97.94 127 TYR A O 1
ATOM 1021 N N . GLY A 1 128 ? 9.281 21.156 -3.672 1 96.94 128 GLY A N 1
ATOM 1022 C CA . GLY A 1 128 ? 10.633 21.562 -4.023 1 96.94 128 GLY A CA 1
ATOM 1023 C C . GLY A 1 128 ? 10.984 21.297 -5.477 1 96.94 128 GLY A C 1
ATOM 1024 O O . GLY A 1 128 ? 10.25 21.703 -6.383 1 96.94 128 GLY A O 1
ATOM 1025 N N . LEU A 1 129 ? 12.023 20.516 -5.676 1 97.81 129 LEU A N 1
ATOM 1026 C CA . LEU A 1 129 ? 12.484 20.25 -7.031 1 97.81 129 LEU A CA 1
ATOM 1027 C C . LEU A 1 129 ? 12.141 18.828 -7.449 1 97.81 129 LEU A C 1
ATOM 1029 O O . LEU A 1 129 ? 12.531 18.375 -8.531 1 97.81 129 LEU A O 1
ATOM 1033 N N . SER A 1 130 ? 11.438 18.125 -6.629 1 98.62 130 SER A N 1
ATOM 1034 C CA . SER A 1 130 ? 10.945 16.797 -6.941 1 98.62 130 SER A CA 1
ATOM 1035 C C . SER A 1 130 ? 9.617 16.859 -7.691 1 98.62 130 SER A C 1
ATOM 1037 O O . SER A 1 130 ? 8.555 16.828 -7.074 1 98.62 130 SER A O 1
ATOM 1039 N N . ARG A 1 131 ? 9.703 16.844 -8.984 1 98.62 131 ARG A N 1
ATOM 1040 C CA . ARG A 1 131 ? 8.57 17.188 -9.828 1 98.62 131 ARG A CA 1
ATOM 1041 C C . ARG A 1 131 ? 8.25 16.078 -10.82 1 98.62 131 ARG A C 1
ATOM 1043 O O . ARG A 1 131 ? 8.734 16.094 -11.953 1 98.62 131 ARG A O 1
ATOM 1050 N N . PRO A 1 132 ? 7.359 15.156 -10.492 1 98.38 132 PRO A N 1
ATOM 1051 C CA . PRO A 1 132 ? 7.059 14 -11.336 1 98.38 132 PRO A CA 1
ATOM 1052 C C . PRO A 1 132 ? 6.383 14.375 -12.648 1 98.38 132 PRO A C 1
ATOM 1054 O O . PRO A 1 132 ? 6.41 13.602 -13.609 1 98.38 132 PRO A O 1
ATOM 1057 N N . THR A 1 133 ? 5.73 15.586 -12.727 1 98.44 133 THR A N 1
ATOM 1058 C CA . THR A 1 133 ? 4.973 15.992 -13.906 1 98.44 133 THR A CA 1
ATOM 1059 C C . THR A 1 133 ? 5.445 17.344 -14.406 1 98.44 133 THR A C 1
ATOM 1061 O O . THR A 1 133 ? 6.168 18.062 -13.703 1 98.44 133 THR A O 1
ATOM 1064 N N . ALA A 1 134 ? 5.051 17.703 -15.57 1 97.88 134 ALA A N 1
ATOM 1065 C CA . ALA A 1 134 ? 5.523 18.922 -16.219 1 97.88 134 ALA A CA 1
ATOM 1066 C C . ALA A 1 134 ? 4.949 20.156 -15.539 1 97.88 134 ALA A C 1
ATOM 1068 O O . ALA A 1 134 ? 5.551 21.234 -15.586 1 97.88 134 ALA A O 1
ATOM 1069 N N . ASN A 1 135 ? 3.834 20.047 -14.977 1 98.31 135 ASN A N 1
ATOM 1070 C CA . ASN A 1 135 ? 3.125 21.094 -14.234 1 98.31 135 ASN A CA 1
ATOM 1071 C C . ASN A 1 135 ? 2.229 20.5 -13.156 1 98.31 135 ASN A C 1
ATOM 1073 O O . ASN A 1 135 ? 2.244 19.281 -12.922 1 98.31 135 ASN A O 1
ATOM 1077 N N . THR A 1 136 ? 1.472 21.344 -12.5 1 98.56 136 THR A N 1
ATOM 1078 C CA . THR A 1 136 ? 0.624 20.875 -11.414 1 98.56 136 THR A CA 1
ATOM 1079 C C . THR A 1 136 ? -0.852 21.031 -11.766 1 98.56 136 THR A C 1
ATOM 1081 O O . THR A 1 136 ? -1.666 21.391 -10.906 1 98.56 136 THR A O 1
ATOM 1084 N N . ARG A 1 137 ? -1.172 20.875 -13.016 1 98.44 137 ARG A N 1
ATOM 1085 C CA . ARG A 1 137 ? -2.586 20.797 -13.367 1 98.44 137 ARG A CA 1
ATOM 1086 C C . ARG A 1 137 ? -3.295 19.734 -12.539 1 98.44 137 ARG A C 1
ATOM 1088 O O . ARG A 1 137 ? -2.689 18.719 -12.172 1 98.44 137 ARG A O 1
ATOM 1095 N N . THR A 1 138 ? -4.555 19.953 -12.328 1 98.19 138 THR A N 1
ATOM 1096 C CA . THR A 1 138 ? -5.301 19.094 -11.414 1 98.19 138 THR A CA 1
ATOM 1097 C C . THR A 1 138 ? -5.191 17.625 -11.844 1 98.19 138 THR A C 1
ATOM 1099 O O . THR A 1 138 ? -4.953 16.75 -11.008 1 98.19 138 THR A O 1
ATOM 1102 N N . ASP A 1 139 ? -5.367 17.312 -13.086 1 96.94 139 ASP A N 1
ATOM 1103 C CA . ASP A 1 139 ? -5.332 15.938 -13.57 1 96.94 139 ASP A CA 1
ATOM 1104 C C . ASP A 1 139 ? -3.943 15.328 -13.391 1 96.94 139 ASP A C 1
ATOM 1106 O O . ASP A 1 139 ? -3.809 14.109 -13.234 1 96.94 139 ASP A O 1
ATOM 1110 N N . GLN A 1 140 ? -2.934 16.141 -13.367 1 97.38 140 GLN A N 1
ATOM 1111 C CA . GLN A 1 140 ? -1.56 15.68 -13.227 1 97.38 140 GLN A CA 1
ATOM 1112 C C . GLN A 1 140 ? -1.19 15.484 -11.758 1 97.38 140 GLN A C 1
ATOM 1114 O O . GLN A 1 140 ? -0.168 14.875 -11.445 1 97.38 140 GLN A O 1
ATOM 1119 N N . MET A 1 141 ? -2.004 15.961 -10.867 1 98.38 141 MET A N 1
ATOM 1120 C CA . MET A 1 141 ? -1.685 15.898 -9.438 1 98.38 141 MET A CA 1
ATOM 1121 C C . MET A 1 141 ? -2.207 14.602 -8.82 1 98.38 141 MET A C 1
ATOM 1123 O O . MET A 1 141 ? -1.947 14.32 -7.648 1 98.38 141 MET A O 1
ATOM 1127 N N . ARG A 1 142 ? -2.854 13.758 -9.672 1 97.44 142 ARG A N 1
ATOM 1128 C CA . ARG A 1 142 ? -3.406 12.508 -9.156 1 97.44 142 ARG A CA 1
ATOM 1129 C C . ARG A 1 142 ? -2.307 11.617 -8.594 1 97.44 142 ARG A C 1
ATOM 1131 O O . ARG A 1 142 ? -2.58 10.703 -7.812 1 97.44 142 ARG A O 1
ATOM 1138 N N . PHE A 1 143 ? -1.019 11.867 -8.953 1 98.25 143 PHE A N 1
ATOM 1139 C CA . PHE A 1 143 ? 0.107 11.055 -8.5 1 98.25 143 PHE A CA 1
ATOM 1140 C C . PHE A 1 143 ? 0.666 11.594 -7.191 1 98.25 143 PHE A C 1
ATOM 1142 O O . PHE A 1 143 ? 1.619 11.039 -6.641 1 98.25 143 PHE A O 1
ATOM 1149 N N . LEU A 1 144 ? 0.076 12.703 -6.703 1 98.62 144 LEU A N 1
ATOM 1150 C CA . LEU A 1 144 ? 0.436 13.227 -5.387 1 98.62 144 LEU A CA 1
ATOM 1151 C C . LEU A 1 144 ? -0.457 12.633 -4.305 1 98.62 144 LEU A C 1
ATOM 1153 O O . LEU A 1 144 ? -1.556 13.133 -4.055 1 98.62 144 LEU A O 1
ATOM 1157 N N . ASN A 1 145 ? 0.034 11.617 -3.688 1 97.69 145 ASN A N 1
ATOM 1158 C CA . ASN A 1 145 ? -0.602 11.016 -2.52 1 97.69 145 ASN A CA 1
ATOM 1159 C C . ASN A 1 145 ? 0.39 10.188 -1.704 1 97.69 145 ASN A C 1
ATOM 1161 O O . ASN A 1 145 ? 1.505 9.922 -2.158 1 97.69 145 ASN A O 1
ATOM 1165 N N . VAL A 1 146 ? 0.06 9.836 -0.558 1 98.5 146 VAL A N 1
ATOM 1166 C CA . VAL A 1 146 ? 0.989 9.258 0.406 1 98.5 146 VAL A CA 1
ATOM 1167 C C . VAL A 1 146 ? 1.386 7.852 -0.041 1 98.5 146 VAL A C 1
ATOM 1169 O O . VAL A 1 146 ? 2.514 7.41 0.2 1 98.5 146 VAL A O 1
ATOM 1172 N N . ASP A 1 147 ? 0.503 7.094 -0.761 1 98.44 147 ASP A N 1
ATOM 1173 C CA . ASP A 1 147 ? 0.836 5.754 -1.242 1 98.44 147 ASP A CA 1
ATOM 1174 C C . ASP A 1 147 ? 2.029 5.797 -2.193 1 98.44 147 ASP A C 1
ATOM 1176 O O . ASP A 1 147 ? 2.961 4.996 -2.064 1 98.44 147 ASP A O 1
ATOM 1180 N N . GLN A 1 148 ? 1.966 6.719 -3.125 1 98.5 148 GLN A N 1
ATOM 1181 C CA . GLN A 1 148 ? 3.061 6.91 -4.07 1 98.5 148 GLN A CA 1
ATOM 1182 C C . GLN A 1 148 ? 4.344 7.312 -3.35 1 98.5 148 GLN A C 1
ATOM 1184 O O . GLN A 1 148 ? 5.422 6.789 -3.654 1 98.5 148 GLN A O 1
ATOM 1189 N N . ALA A 1 149 ? 4.211 8.211 -2.438 1 98.81 149 ALA A N 1
ATOM 1190 C CA . ALA A 1 149 ? 5.379 8.727 -1.732 1 98.81 149 ALA A CA 1
ATOM 1191 C C . ALA A 1 149 ? 6.062 7.629 -0.922 1 98.81 149 ALA A C 1
ATOM 1193 O O . ALA A 1 149 ? 7.293 7.562 -0.869 1 98.81 149 ALA A O 1
ATOM 1194 N N . LEU A 1 150 ? 5.293 6.797 -0.256 1 98.88 150 LEU A N 1
ATOM 1195 C CA . LEU A 1 150 ? 5.859 5.699 0.519 1 98.88 150 LEU A CA 1
ATOM 1196 C C . LEU A 1 150 ? 6.551 4.691 -0.393 1 98.88 150 LEU A C 1
ATOM 1198 O O . LEU A 1 150 ? 7.598 4.141 -0.039 1 98.88 150 LEU A O 1
ATOM 1202 N N . ALA A 1 151 ? 5.926 4.414 -1.532 1 98.69 151 ALA A N 1
ATOM 1203 C CA . ALA A 1 151 ? 6.559 3.51 -2.49 1 98.69 151 ALA A CA 1
ATOM 1204 C C . ALA A 1 151 ? 7.879 4.082 -2.994 1 98.69 151 ALA A C 1
ATOM 1206 O O . ALA A 1 151 ? 8.828 3.338 -3.242 1 98.69 151 ALA A O 1
ATOM 1207 N N . ASP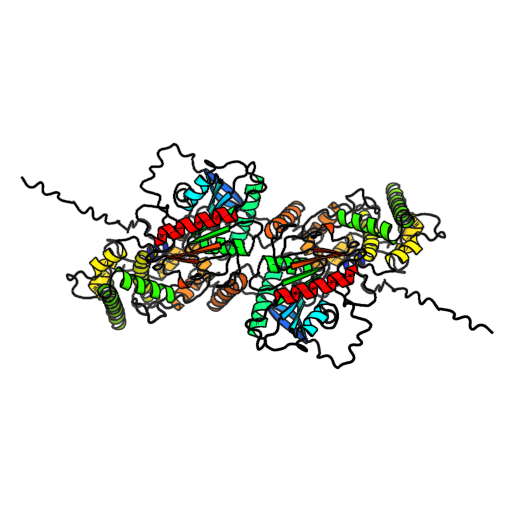 A 1 152 ? 7.957 5.445 -3.188 1 98.81 152 ASP A N 1
ATOM 1208 C CA . ASP A 1 152 ? 9.219 6.09 -3.533 1 98.81 152 ASP A CA 1
ATOM 1209 C C . ASP A 1 152 ? 10.289 5.805 -2.482 1 98.81 152 ASP A C 1
ATOM 1211 O O . ASP A 1 152 ? 11.438 5.5 -2.82 1 98.81 152 ASP A O 1
ATOM 1215 N N . LEU A 1 153 ? 9.906 5.934 -1.232 1 98.94 153 LEU A N 1
ATOM 1216 C CA . LEU A 1 153 ? 10.844 5.711 -0.141 1 98.94 153 LEU A CA 1
ATOM 1217 C C . LEU A 1 153 ? 11.305 4.258 -0.109 1 98.94 153 LEU A C 1
ATOM 1219 O O . LEU A 1 153 ? 12.461 3.975 0.212 1 98.94 153 LEU A O 1
ATOM 1223 N N . ALA A 1 154 ? 10.398 3.314 -0.412 1 98.81 154 ALA A N 1
ATOM 1224 C CA . ALA A 1 154 ? 10.773 1.903 -0.467 1 98.81 154 ALA A CA 1
ATOM 1225 C C . ALA A 1 154 ? 11.859 1.661 -1.508 1 98.81 154 ALA A C 1
ATOM 1227 O O . ALA A 1 154 ? 12.867 1.015 -1.221 1 98.81 154 ALA A O 1
ATOM 1228 N N . HIS A 1 155 ? 11.617 2.186 -2.658 1 98.62 155 HIS A N 1
ATOM 1229 C CA . HIS A 1 155 ? 12.617 2.062 -3.713 1 98.62 155 HIS A CA 1
ATOM 1230 C C . HIS A 1 155 ? 13.922 2.742 -3.316 1 98.62 155 HIS A C 1
ATOM 1232 O O . HIS A 1 155 ? 15.008 2.242 -3.629 1 98.62 155 HIS A O 1
ATOM 1238 N N . PHE A 1 156 ? 13.82 3.896 -2.615 1 98.88 156 PHE A N 1
ATOM 1239 C CA . PHE A 1 156 ? 14.992 4.637 -2.166 1 98.88 156 PHE A CA 1
ATOM 1240 C C . PHE A 1 156 ? 15.859 3.775 -1.26 1 98.88 156 PHE A C 1
ATOM 1242 O O . PHE A 1 156 ? 17.078 3.691 -1.454 1 98.88 156 PHE A O 1
ATOM 1249 N N . VAL A 1 157 ? 15.273 3.164 -0.27 1 98.81 157 VAL A N 1
ATOM 1250 C CA . VAL A 1 157 ? 16 2.336 0.684 1 98.81 157 VAL A CA 1
ATOM 1251 C C . VAL A 1 157 ? 16.719 1.211 -0.054 1 98.81 157 VAL A C 1
ATOM 1253 O O . VAL A 1 157 ? 17.906 0.972 0.175 1 98.81 157 VAL A O 1
ATOM 1256 N N . GLU A 1 158 ? 16.016 0.542 -0.957 1 97.88 158 GLU A N 1
ATOM 1257 C CA . GLU A 1 158 ? 16.609 -0.561 -1.707 1 97.88 158 GLU A CA 1
ATOM 1258 C C . GLU A 1 158 ? 17.797 -0.085 -2.545 1 97.88 158 GLU A C 1
ATOM 1260 O O . GLU A 1 158 ? 18.812 -0.763 -2.617 1 97.88 158 GLU A O 1
ATOM 1265 N N . GLU A 1 159 ? 17.609 1.045 -3.178 1 97.94 159 GLU A N 1
ATOM 1266 C CA . GLU A 1 159 ? 18.672 1.578 -4.027 1 97.94 159 GLU A CA 1
ATOM 1267 C C . GLU A 1 159 ? 19.891 1.987 -3.203 1 97.94 159 GLU A C 1
ATOM 1269 O O . GLU A 1 159 ? 21.031 1.787 -3.627 1 97.94 159 GLU A O 1
ATOM 1274 N N . MET A 1 160 ? 19.672 2.623 -2.043 1 98.38 160 MET A N 1
ATOM 1275 C CA . MET A 1 160 ? 20.797 3.023 -1.198 1 98.38 160 MET A CA 1
ATOM 1276 C C . MET A 1 160 ? 21.547 1.803 -0.671 1 98.38 160 MET A C 1
ATOM 1278 O O . MET A 1 160 ? 22.781 1.797 -0.619 1 98.38 160 MET A O 1
ATOM 1282 N N . ARG A 1 161 ? 20.812 0.777 -0.269 1 97.62 161 ARG A N 1
ATOM 1283 C CA . ARG A 1 161 ? 21.438 -0.468 0.158 1 97.62 161 ARG A CA 1
ATOM 1284 C C . ARG A 1 161 ? 22.297 -1.056 -0.955 1 97.62 161 ARG A C 1
ATOM 1286 O O . ARG A 1 161 ? 23.359 -1.613 -0.692 1 97.62 161 ARG A O 1
ATOM 1293 N N . ARG A 1 162 ? 21.828 -0.943 -2.148 1 96.62 162 ARG A N 1
ATOM 1294 C CA . ARG A 1 162 ? 22.516 -1.523 -3.297 1 96.62 162 ARG A CA 1
ATOM 1295 C C . ARG A 1 162 ? 23.734 -0.707 -3.668 1 96.62 162 ARG A C 1
ATOM 1297 O O . ARG A 1 162 ? 24.766 -1.266 -4.051 1 96.62 162 ARG A O 1
ATOM 1304 N N . THR A 1 163 ? 23.703 0.643 -3.508 1 96.38 163 THR A N 1
ATOM 1305 C CA . THR A 1 163 ? 24.703 1.501 -4.137 1 96.38 163 THR A CA 1
ATOM 1306 C C . THR A 1 163 ? 25.75 1.947 -3.121 1 96.38 163 THR A C 1
ATOM 1308 O O . THR A 1 163 ? 26.891 2.25 -3.486 1 96.38 163 THR A O 1
ATOM 1311 N N . ILE A 1 164 ? 25.422 2.043 -1.821 1 97.06 164 ILE A N 1
ATOM 1312 C CA . ILE A 1 164 ? 26.375 2.484 -0.806 1 97.06 164 ILE A CA 1
ATOM 1313 C C . ILE A 1 164 ? 27.219 1.306 -0.355 1 97.06 164 ILE A C 1
ATOM 1315 O O . ILE A 1 164 ? 26.703 0.294 0.117 1 97.06 164 ILE A O 1
ATOM 1319 N N . PRO A 1 165 ? 28.516 1.422 -0.518 1 96.31 165 PRO A N 1
ATOM 1320 C CA . PRO A 1 165 ? 29.375 0.317 -0.117 1 96.31 165 PRO A CA 1
ATOM 1321 C C . PRO A 1 165 ? 29.172 -0.104 1.336 1 96.31 165 PRO A C 1
ATOM 1323 O O . PRO A 1 165 ? 29.203 0.736 2.238 1 96.31 165 PRO A O 1
ATOM 1326 N N . GLY A 1 166 ? 28.922 -1.377 1.496 1 96.94 166 GLY A N 1
ATOM 1327 C CA . GLY A 1 166 ? 28.797 -1.936 2.832 1 96.94 166 GLY A CA 1
ATOM 1328 C C . GLY A 1 166 ? 27.391 -1.841 3.383 1 96.94 166 GLY A C 1
ATOM 1329 O O . GLY A 1 166 ? 27.109 -2.309 4.492 1 96.94 166 GLY A O 1
ATOM 1330 N N . ALA A 1 167 ? 26.484 -1.289 2.605 1 97.69 167 ALA A N 1
ATOM 1331 C CA . ALA A 1 167 ? 25.156 -1.015 3.139 1 97.69 167 ALA A CA 1
ATOM 1332 C C . ALA A 1 167 ? 24.156 -2.088 2.707 1 97.69 167 ALA A C 1
ATOM 1334 O O . ALA A 1 167 ? 22.953 -1.959 2.945 1 97.69 167 ALA A O 1
ATOM 1335 N N . GLU A 1 168 ? 24.531 -3.207 2.152 1 96.5 168 GLU A N 1
ATOM 1336 C CA . GLU A 1 168 ? 23.656 -4.219 1.574 1 96.5 168 GLU A CA 1
ATOM 1337 C C . GLU A 1 168 ? 22.641 -4.727 2.602 1 96.5 168 GLU A C 1
ATOM 1339 O O . GLU A 1 168 ? 21.484 -4.996 2.266 1 96.5 168 GLU A O 1
ATOM 1344 N N . ASN A 1 169 ? 23.078 -4.789 3.824 1 95.19 169 ASN A N 1
ATOM 1345 C CA . ASN A 1 169 ? 22.219 -5.273 4.895 1 95.19 169 ASN A CA 1
ATOM 1346 C C . ASN A 1 169 ? 22.062 -4.234 6.004 1 95.19 169 ASN A C 1
ATOM 1348 O O . ASN A 1 169 ? 21.781 -4.582 7.152 1 95.19 169 ASN A O 1
ATOM 1352 N N . ALA A 1 170 ? 22.297 -2.975 5.605 1 97.88 170 ALA A N 1
ATOM 1353 C CA . ALA A 1 170 ? 22.234 -1.904 6.598 1 97.88 170 ALA A CA 1
ATOM 1354 C C . ALA A 1 170 ? 20.844 -1.766 7.188 1 97.88 170 ALA A C 1
ATOM 1356 O O . ALA A 1 170 ? 19.844 -1.854 6.465 1 97.88 170 ALA A O 1
ATOM 1357 N N . LYS A 1 171 ? 20.797 -1.648 8.523 1 98.5 171 LYS A N 1
ATOM 1358 C CA . LYS A 1 171 ? 19.531 -1.328 9.18 1 98.5 171 LYS A CA 1
ATOM 1359 C C . LYS A 1 171 ? 19.109 0.11 8.883 1 98.5 171 LYS A C 1
ATOM 1361 O O . LYS A 1 171 ? 19.953 0.952 8.555 1 98.5 171 LYS A O 1
ATOM 1366 N N . VAL A 1 172 ? 17.844 0.373 8.992 1 98.88 172 VAL A N 1
ATOM 1367 C CA . VAL A 1 172 ? 17.312 1.672 8.578 1 98.88 172 VAL A CA 1
ATOM 1368 C C . VAL A 1 172 ? 16.5 2.287 9.711 1 98.88 172 VAL A C 1
ATOM 1370 O O . VAL A 1 172 ? 15.641 1.621 10.297 1 98.88 172 VAL A O 1
ATOM 1373 N N . ILE A 1 173 ? 16.766 3.506 10.055 1 98.94 173 ILE A N 1
ATOM 1374 C CA . ILE A 1 173 ? 15.984 4.328 10.977 1 98.94 173 ILE A CA 1
ATOM 1375 C C . ILE A 1 173 ? 15.43 5.539 10.234 1 98.94 173 ILE A C 1
ATOM 1377 O O . ILE A 1 173 ? 16.141 6.199 9.484 1 98.94 173 ILE A O 1
ATOM 1381 N N . MET A 1 174 ? 14.125 5.82 10.391 1 98.94 174 MET A N 1
ATOM 1382 C CA . MET A 1 174 ? 13.539 7.012 9.789 1 98.94 174 MET A CA 1
ATOM 1383 C C . MET A 1 174 ? 12.977 7.941 10.859 1 98.94 174 MET A C 1
ATOM 1385 O O . MET A 1 174 ? 12.531 7.488 11.914 1 98.94 174 MET A O 1
ATOM 1389 N N . ALA A 1 175 ? 13 9.172 10.586 1 98.75 175 ALA A N 1
ATOM 1390 C CA . ALA A 1 175 ? 12.352 10.188 11.414 1 98.75 175 ALA A CA 1
ATOM 1391 C C . ALA A 1 175 ? 11.602 11.195 10.562 1 98.75 175 ALA A C 1
ATOM 1393 O O . ALA A 1 175 ? 11.922 11.391 9.383 1 98.75 175 ALA A O 1
ATOM 1394 N N . GLY A 1 176 ? 10.602 11.766 11.062 1 97.94 176 GLY A N 1
ATOM 1395 C CA . GLY A 1 176 ? 9.844 12.844 10.438 1 97.94 176 GLY A CA 1
ATOM 1396 C C . GLY A 1 176 ? 9.125 13.727 11.445 1 97.94 176 GLY A C 1
ATOM 1397 O O . GLY A 1 176 ? 8.977 13.352 12.609 1 97.94 176 GLY A O 1
ATOM 1398 N N . GLY A 1 177 ? 8.766 14.891 11.031 1 97.81 177 GLY A N 1
ATOM 1399 C CA . GLY A 1 177 ? 7.969 15.836 11.789 1 97.81 177 GLY A CA 1
ATOM 1400 C C . GLY A 1 177 ? 6.68 16.219 11.094 1 97.81 177 GLY A C 1
ATOM 1401 O O . GLY A 1 177 ? 6.684 16.531 9.898 1 97.81 177 GLY A O 1
ATOM 1402 N N . SER A 1 178 ? 5.641 16.203 11.891 1 97.62 178 SER A N 1
ATOM 1403 C CA . SER A 1 178 ? 4.355 16.594 11.32 1 97.62 178 SER A CA 1
ATOM 1404 C C . SER A 1 178 ? 3.885 15.602 10.273 1 97.62 178 SER A C 1
ATOM 1406 O O . SER A 1 178 ? 3.797 14.398 10.547 1 97.62 178 SER A O 1
ATOM 1408 N N . TYR A 1 179 ? 3.598 16.062 9.109 1 97.94 179 TYR A N 1
ATOM 1409 C CA . TYR A 1 179 ? 3.137 15.18 8.039 1 97.94 179 TYR A CA 1
ATOM 1410 C C . TYR A 1 179 ? 4.184 14.117 7.719 1 97.94 179 TYR A C 1
ATOM 1412 O O . TYR A 1 179 ? 3.848 12.953 7.512 1 97.94 179 TYR A O 1
ATOM 1420 N N . SER A 1 180 ? 5.426 14.445 7.684 1 98 180 SER A N 1
ATOM 1421 C CA . SER A 1 180 ? 6.465 13.453 7.41 1 98 180 SER A CA 1
ATOM 1422 C C . SER A 1 180 ? 6.555 12.43 8.531 1 98 180 SER A C 1
ATOM 1424 O O . SER A 1 180 ? 6.965 11.289 8.305 1 98 180 SER A O 1
ATOM 1426 N N . ALA A 1 181 ? 6.195 12.82 9.766 1 98.69 181 ALA A N 1
ATOM 1427 C CA . ALA A 1 181 ? 6.105 11.844 10.859 1 98.69 181 ALA A CA 1
ATOM 1428 C C . ALA A 1 181 ? 4.996 10.828 10.594 1 98.69 181 ALA A C 1
ATOM 1430 O O . ALA A 1 181 ? 5.137 9.648 10.922 1 98.69 181 ALA A O 1
ATOM 1431 N N . THR A 1 182 ? 3.857 11.32 10.07 1 98.75 182 THR A N 1
ATOM 1432 C CA . THR A 1 182 ? 2.797 10.422 9.625 1 98.75 182 THR A CA 1
ATOM 1433 C C . THR A 1 182 ? 3.33 9.422 8.602 1 98.75 182 THR A C 1
ATOM 1435 O O . THR A 1 182 ? 3.047 8.227 8.695 1 98.75 182 THR A O 1
ATOM 1438 N N . MET A 1 183 ? 4.156 9.898 7.719 1 98.81 183 MET A N 1
ATOM 1439 C CA . MET A 1 183 ? 4.707 9.07 6.652 1 98.81 183 MET A CA 1
ATOM 1440 C C . MET A 1 183 ? 5.605 7.973 7.223 1 98.81 183 MET A C 1
ATOM 1442 O O . MET A 1 183 ? 5.547 6.824 6.777 1 98.81 183 MET A O 1
ATOM 1446 N N . VAL A 1 184 ? 6.477 8.289 8.227 1 98.81 184 VAL A N 1
ATOM 1447 C CA . VAL A 1 184 ? 7.414 7.273 8.695 1 98.81 184 VAL A CA 1
ATOM 1448 C C . VAL A 1 184 ? 6.672 6.219 9.508 1 98.81 184 VAL A C 1
ATOM 1450 O O . VAL A 1 184 ? 7.039 5.039 9.492 1 98.81 184 VAL A O 1
ATOM 1453 N N . ALA A 1 185 ? 5.574 6.652 10.195 1 98.88 185 ALA A N 1
ATOM 1454 C CA . ALA A 1 185 ? 4.734 5.672 10.875 1 98.88 185 ALA A CA 1
ATOM 1455 C C . ALA A 1 185 ? 4.066 4.73 9.875 1 98.88 185 ALA A C 1
ATOM 1457 O O . ALA A 1 185 ? 4.066 3.512 10.062 1 98.88 185 ALA A O 1
ATOM 1458 N N . TRP A 1 186 ? 3.516 5.285 8.844 1 98.88 186 TRP A N 1
ATOM 1459 C CA . TRP A 1 186 ? 2.818 4.5 7.828 1 98.88 186 TRP A CA 1
ATOM 1460 C C . TRP A 1 186 ? 3.803 3.688 6.992 1 98.88 186 TRP A C 1
ATOM 1462 O O . TRP A 1 186 ? 3.469 2.602 6.512 1 98.88 186 TRP A O 1
ATOM 1472 N N . PHE A 1 187 ? 5.059 4.238 6.82 1 98.94 187 PHE A N 1
ATOM 1473 C CA . PHE A 1 187 ? 6.082 3.441 6.148 1 98.94 187 PHE A CA 1
ATOM 1474 C C . PHE A 1 187 ? 6.402 2.186 6.949 1 98.94 187 PHE A C 1
ATOM 1476 O O . PHE A 1 187 ? 6.543 1.1 6.383 1 98.94 187 PHE A O 1
ATOM 1483 N N . ARG A 1 188 ? 6.535 2.346 8.273 1 98.81 188 ARG A N 1
ATOM 1484 C CA . ARG A 1 188 ? 6.738 1.196 9.148 1 98.81 188 ARG A CA 1
ATOM 1485 C C . ARG A 1 188 ? 5.59 0.199 9.023 1 98.81 188 ARG A C 1
ATOM 1487 O O . ARG A 1 188 ? 5.805 -1.013 9.094 1 98.81 188 ARG A O 1
ATOM 1494 N N . GLN A 1 189 ? 4.438 0.67 8.828 1 98.62 189 GLN A N 1
ATOM 1495 C CA . GLN A 1 189 ? 3.254 -0.17 8.695 1 98.62 189 GLN A CA 1
ATOM 1496 C C . GLN A 1 189 ? 3.287 -0.965 7.395 1 98.62 189 GLN A C 1
ATOM 1498 O O . GLN A 1 189 ? 3.068 -2.178 7.395 1 98.62 189 GLN A O 1
ATOM 1503 N N . LYS A 1 190 ? 3.621 -0.319 6.309 1 98.62 190 LYS A N 1
ATOM 1504 C CA . LYS A 1 190 ? 3.453 -0.884 4.973 1 98.62 190 LYS A CA 1
ATOM 1505 C C . LYS A 1 190 ? 4.703 -1.643 4.539 1 98.62 190 LYS A C 1
ATOM 1507 O O . LYS A 1 190 ? 4.629 -2.545 3.701 1 98.62 190 LYS A O 1
ATOM 1512 N N . TYR A 1 191 ? 5.875 -1.211 5.078 1 98.56 191 TYR A N 1
ATOM 1513 C CA . TYR A 1 191 ? 7.145 -1.754 4.609 1 98.56 191 TYR A CA 1
ATOM 1514 C C . TYR A 1 191 ? 8.031 -2.154 5.781 1 98.56 191 TYR A C 1
ATOM 1516 O O . TYR A 1 191 ? 9.195 -1.753 5.852 1 98.56 191 TYR A O 1
ATOM 1524 N N . PRO A 1 192 ? 7.531 -2.975 6.605 1 98.12 192 PRO A N 1
ATOM 1525 C CA . PRO A 1 192 ? 8.312 -3.352 7.781 1 98.12 192 PRO A CA 1
ATOM 1526 C C . PRO A 1 192 ? 9.641 -4.012 7.418 1 98.12 192 PRO A C 1
ATOM 1528 O O . PRO A 1 192 ? 10.594 -3.961 8.203 1 98.12 192 PRO A O 1
ATOM 1531 N N . HIS A 1 193 ? 9.766 -4.562 6.246 1 97.88 193 HIS A N 1
ATOM 1532 C CA . HIS A 1 193 ? 10.969 -5.258 5.805 1 97.88 193 HIS A CA 1
ATOM 1533 C C . HIS A 1 193 ? 12.055 -4.27 5.387 1 97.88 193 HIS A C 1
ATOM 1535 O O . HIS A 1 193 ? 13.203 -4.66 5.156 1 97.88 193 HIS A O 1
ATOM 1541 N N . LEU A 1 194 ? 11.734 -2.934 5.379 1 98.69 194 LEU A N 1
ATOM 1542 C CA . LEU A 1 194 ? 12.68 -1.953 4.859 1 98.69 194 LEU A CA 1
ATOM 1543 C C . LEU A 1 194 ? 13.055 -0.938 5.934 1 98.69 194 LEU A C 1
ATOM 1545 O O . LEU A 1 194 ? 13.789 0.015 5.664 1 98.69 194 LEU A O 1
ATOM 1549 N N . ILE A 1 195 ? 12.617 -1.109 7.148 1 98.75 195 ILE A N 1
ATOM 1550 C CA . ILE A 1 195 ? 12.852 -0.144 8.219 1 98.75 195 ILE A CA 1
ATOM 1551 C C . ILE A 1 195 ? 12.914 -0.865 9.562 1 98.75 195 ILE A C 1
ATOM 1553 O O . ILE A 1 195 ? 12.141 -1.79 9.812 1 98.75 195 ILE A O 1
ATOM 1557 N N . ASN A 1 196 ? 13.82 -0.473 10.406 1 98.62 196 ASN A N 1
ATOM 1558 C CA . ASN A 1 196 ? 13.984 -1.119 11.703 1 98.62 196 ASN A CA 1
ATOM 1559 C C . ASN A 1 196 ? 13.32 -0.315 12.82 1 98.62 196 ASN A C 1
ATOM 1561 O O . ASN A 1 196 ? 12.969 -0.867 13.867 1 98.62 196 ASN A O 1
ATOM 1565 N N . GLY A 1 197 ? 13.117 0.938 12.625 1 98.75 197 GLY A N 1
ATOM 1566 C CA . GLY A 1 197 ? 12.461 1.791 13.602 1 98.75 197 GLY A CA 1
ATOM 1567 C C . GLY A 1 197 ? 12.219 3.201 13.102 1 98.75 197 GLY A C 1
ATOM 1568 O O . GLY A 1 197 ? 12.828 3.625 12.109 1 98.75 197 GLY A O 1
ATOM 1569 N N . ALA A 1 198 ? 11.312 3.941 13.797 1 98.88 198 ALA A N 1
ATOM 1570 C CA . ALA A 1 198 ? 10.953 5.285 13.344 1 98.88 198 ALA A CA 1
ATOM 1571 C C . ALA A 1 198 ? 10.68 6.203 14.531 1 98.88 198 ALA A C 1
ATOM 1573 O O . ALA A 1 198 ? 10.188 5.754 15.578 1 98.88 198 ALA A O 1
ATOM 1574 N N . TRP A 1 199 ? 11.078 7.398 14.359 1 98.94 199 TRP A N 1
ATOM 1575 C CA . TRP A 1 199 ? 10.711 8.484 15.258 1 98.94 199 TRP A CA 1
ATOM 1576 C C . TRP A 1 199 ? 9.703 9.422 14.602 1 98.94 199 TRP A C 1
ATOM 1578 O O . TRP A 1 199 ? 10.031 10.117 13.641 1 98.94 199 TRP A O 1
ATOM 1588 N N . ALA A 1 200 ? 8.492 9.398 15.148 1 98.88 200 ALA A N 1
ATOM 1589 C CA . ALA A 1 200 ? 7.398 10.195 14.586 1 98.88 200 ALA A CA 1
ATOM 1590 C C . ALA A 1 200 ? 7.055 11.367 15.5 1 98.88 200 ALA A C 1
ATOM 1592 O O . ALA A 1 200 ? 6.234 11.234 16.406 1 98.88 200 ALA A O 1
ATOM 1593 N N . SER A 1 201 ? 7.574 12.508 15.18 1 98.81 201 SER A N 1
ATOM 1594 C CA . SER A 1 201 ? 7.348 13.719 15.969 1 98.81 201 SER A CA 1
ATOM 1595 C C . SER A 1 201 ? 6.125 14.484 15.469 1 98.81 201 SER A C 1
ATOM 1597 O O . SER A 1 201 ? 6.094 14.93 14.328 1 98.81 201 SER A O 1
ATOM 1599 N N . SER A 1 202 ? 5.086 14.602 16.344 1 98.69 202 SER A N 1
ATOM 1600 C CA . SER A 1 202 ? 3.895 15.391 16.047 1 98.69 202 SER A CA 1
ATOM 1601 C C . SER A 1 202 ? 3.135 14.82 14.859 1 98.69 202 SER A C 1
ATOM 1603 O O . SER A 1 202 ? 2.703 15.57 13.977 1 98.69 202 SER A O 1
ATOM 1605 N N . ALA A 1 203 ? 2.947 13.531 14.773 1 98.62 203 ALA A N 1
ATOM 1606 C CA . ALA A 1 203 ? 2.336 12.844 13.641 1 98.62 203 ALA A CA 1
ATOM 1607 C C . ALA A 1 203 ? 0.812 12.867 13.734 1 98.62 203 ALA A C 1
ATOM 1609 O O . ALA A 1 203 ? 0.227 12.195 14.586 1 98.62 203 ALA A O 1
ATOM 1610 N N . PRO A 1 204 ? 0.102 13.617 12.93 1 98.56 204 PRO A N 1
ATOM 1611 C CA . PRO A 1 204 ? -1.339 13.383 12.805 1 98.56 204 PRO A CA 1
ATOM 1612 C C . PRO A 1 204 ? -1.662 12.094 12.047 1 98.56 204 PRO A C 1
ATOM 1614 O O . PRO A 1 204 ? -1.161 11.883 10.945 1 98.56 204 PRO A O 1
ATOM 1617 N N . LEU A 1 205 ? -2.469 11.211 12.664 1 98.75 205 LEU A N 1
ATOM 1618 C CA . LEU A 1 205 ? -2.785 9.922 12.055 1 98.75 205 LEU A CA 1
ATOM 1619 C C . LEU A 1 205 ? -4.242 9.875 11.609 1 98.75 205 LEU A C 1
ATOM 1621 O O . LEU A 1 205 ? -4.555 9.32 10.547 1 98.75 205 LEU A O 1
ATOM 1625 N N . LEU A 1 206 ? -5.125 10.43 12.391 1 98.75 206 LEU A N 1
ATOM 1626 C CA . LEU A 1 206 ? -6.551 10.422 12.078 1 98.75 206 LEU A CA 1
ATOM 1627 C C . LEU A 1 206 ? -6.871 11.453 11 1 98.75 206 LEU A C 1
ATOM 1629 O O . LEU A 1 206 ? -6.691 12.656 11.219 1 98.75 206 LEU A O 1
ATOM 1633 N N . ALA A 1 207 ? -7.27 11.008 9.844 1 98.69 207 ALA A N 1
ATOM 1634 C CA . ALA A 1 207 ? -7.805 11.938 8.852 1 98.69 207 ALA A CA 1
ATOM 1635 C C . ALA A 1 207 ? -9.203 12.398 9.227 1 98.69 207 ALA A C 1
ATOM 1637 O O . ALA A 1 207 ? -10.031 11.602 9.672 1 98.69 207 ALA A O 1
ATOM 1638 N N . LYS A 1 208 ? -9.398 13.633 9.117 1 98.69 208 LYS A N 1
ATOM 1639 C CA . LYS A 1 208 ? -10.656 14.234 9.555 1 98.69 208 LYS A CA 1
ATOM 1640 C C . LYS A 1 208 ? -10.938 15.539 8.805 1 98.69 208 LYS A C 1
ATOM 1642 O O . LYS A 1 208 ? -10.086 16.422 8.766 1 98.69 208 LYS A O 1
ATOM 1647 N N . LEU A 1 209 ? -12.125 15.68 8.289 1 98.19 209 LEU A N 1
ATOM 1648 C CA . LEU A 1 209 ? -12.453 16.875 7.527 1 98.19 209 LEU A CA 1
ATOM 1649 C C . LEU A 1 209 ? -12.539 18.094 8.445 1 98.19 209 LEU A C 1
ATOM 1651 O O . LEU A 1 209 ? -11.812 19.062 8.258 1 98.19 209 LEU A O 1
ATOM 1655 N N . ASP A 1 210 ? -13.422 17.969 9.438 1 98.5 210 ASP A N 1
ATOM 1656 C CA . ASP A 1 210 ? -13.688 19.094 10.344 1 98.5 210 ASP A CA 1
ATOM 1657 C C . ASP A 1 210 ? -12.828 18.984 11.602 1 98.5 210 ASP A C 1
ATOM 1659 O O . ASP A 1 210 ? -13.289 18.516 12.641 1 98.5 210 ASP A O 1
ATOM 1663 N N . PHE A 1 211 ? -11.656 19.5 11.523 1 98.56 211 PHE A N 1
ATOM 1664 C CA . PHE A 1 211 ? -10.656 19.422 12.586 1 98.56 211 PHE A CA 1
ATOM 1665 C C . PHE A 1 211 ? -10.812 20.578 13.562 1 98.56 211 PHE A C 1
ATOM 1667 O O . PHE A 1 211 ? -9.93 21.438 13.656 1 98.56 211 PHE A O 1
ATOM 1674 N N . THR A 1 212 ? -11.836 20.594 14.359 1 98.69 212 THR A N 1
ATOM 1675 C CA . THR A 1 212 ? -12.195 21.672 15.273 1 98.69 212 THR A CA 1
ATOM 1676 C C . THR A 1 212 ? -11.25 21.703 16.469 1 98.69 212 THR A C 1
ATOM 1678 O O . THR A 1 212 ? -10.992 22.781 17.031 1 98.69 212 THR A O 1
ATOM 1681 N N . GLU A 1 213 ? -10.688 20.531 16.766 1 98.81 213 GLU A N 1
ATOM 1682 C CA . GLU A 1 213 ? -9.844 20.406 17.938 1 98.81 213 GLU A CA 1
ATOM 1683 C C . GLU A 1 213 ? -8.586 21.266 17.828 1 98.81 213 GLU A C 1
ATOM 1685 O O . GLU A 1 213 ? -8.023 21.703 18.828 1 98.81 213 GLU A O 1
ATOM 1690 N N . TYR A 1 214 ? -8.203 21.547 16.594 1 98.62 214 TYR A N 1
ATOM 1691 C CA . TYR A 1 214 ? -7.02 22.359 16.359 1 98.62 214 TYR A CA 1
ATOM 1692 C C . TYR A 1 214 ? -7.133 23.703 17.078 1 98.62 214 TYR A C 1
ATOM 1694 O O . TYR A 1 214 ? -6.234 24.094 17.828 1 98.62 214 TYR A O 1
ATOM 1702 N N . LYS A 1 215 ? -8.242 24.391 16.875 1 98.69 215 LYS A N 1
ATOM 1703 C CA . LYS A 1 215 ? -8.422 25.719 17.453 1 98.69 215 LYS A CA 1
ATOM 1704 C C . LYS A 1 215 ? -8.711 25.625 18.953 1 98.69 215 LYS A C 1
ATOM 1706 O O . LYS A 1 215 ? -8.445 26.578 19.703 1 98.69 215 LYS A O 1
ATOM 1711 N N . GLU A 1 216 ? -9.266 24.469 19.375 1 98.81 216 GLU A N 1
ATOM 1712 C CA . GLU A 1 216 ? -9.406 24.25 20.812 1 98.81 216 GLU A CA 1
ATOM 1713 C C . GLU A 1 216 ? -8.047 24.25 21.5 1 98.81 216 GLU A C 1
ATOM 1715 O O . GLU A 1 216 ? -7.852 24.922 22.516 1 98.81 216 GLU A O 1
ATOM 1720 N N . VAL A 1 217 ? -7.109 23.531 20.906 1 98.81 217 VAL A N 1
ATOM 1721 C CA . VAL A 1 217 ? -5.785 23.438 21.5 1 98.81 217 VAL A CA 1
ATOM 1722 C C . VAL A 1 217 ? -5.07 24.781 21.422 1 98.81 217 VAL A C 1
ATOM 1724 O O . VAL A 1 217 ? -4.375 25.172 22.359 1 98.81 217 VAL A O 1
ATOM 1727 N N . VAL A 1 218 ? -5.246 25.5 20.344 1 98.75 218 VAL A N 1
ATOM 1728 C CA . VAL A 1 218 ? -4.66 26.828 20.234 1 98.75 218 VAL A CA 1
ATOM 1729 C C . VAL A 1 218 ? -5.18 27.719 21.375 1 98.75 218 VAL A C 1
ATOM 1731 O O . VAL A 1 218 ? -4.398 28.391 22.031 1 98.75 218 VAL A O 1
ATOM 1734 N N . SER A 1 219 ? -6.457 27.719 21.625 1 98.81 219 SER A N 1
ATOM 1735 C CA . SER A 1 219 ? -7.094 28.531 22.656 1 98.81 219 SER A CA 1
ATOM 1736 C C . SER A 1 219 ? -6.59 28.141 24.047 1 98.81 219 SER A C 1
ATOM 1738 O O . SER A 1 219 ? -6.254 29.016 24.859 1 98.81 219 SER A O 1
ATOM 1740 N N . ASP A 1 220 ? -6.539 26.828 24.266 1 98.75 220 ASP A N 1
ATOM 1741 C CA . ASP A 1 220 ? -6.062 26.328 25.547 1 98.75 220 ASP A CA 1
ATOM 1742 C C . ASP A 1 220 ? -4.609 26.719 25.797 1 98.75 220 ASP A C 1
ATOM 1744 O O . ASP A 1 220 ? -4.227 27.031 26.922 1 98.75 220 ASP A O 1
ATOM 1748 N N . SER A 1 221 ? -3.84 26.719 24.766 1 98.81 221 SER A N 1
ATOM 1749 C CA . SER A 1 221 ? -2.426 27.062 24.875 1 98.81 221 SER A CA 1
ATOM 1750 C C . SER A 1 221 ? -2.236 28.547 25.172 1 98.81 221 SER A C 1
ATOM 1752 O O . SER A 1 221 ? -1.372 28.906 25.984 1 98.81 221 SER A O 1
ATOM 1754 N N . ILE A 1 222 ? -3.008 29.406 24.547 1 98.75 222 ILE A N 1
ATOM 1755 C CA . ILE A 1 222 ? -2.963 30.828 24.812 1 98.75 222 ILE A CA 1
ATOM 1756 C C . ILE A 1 222 ? -3.359 31.094 26.266 1 98.75 222 ILE A C 1
ATOM 1758 O O . ILE A 1 222 ? -2.738 31.906 26.953 1 98.75 222 ILE A O 1
ATOM 1762 N N . ARG A 1 223 ? -4.383 30.391 26.75 1 98.62 223 ARG A N 1
ATOM 1763 C CA . ARG A 1 223 ? -4.816 30.531 28.125 1 98.62 223 ARG A CA 1
ATOM 1764 C C . ARG A 1 223 ? -3.734 30.062 29.094 1 98.62 223 ARG A C 1
ATOM 1766 O O . ARG A 1 223 ? -3.441 30.734 30.094 1 98.62 223 ARG A O 1
ATOM 1773 N N . LEU A 1 224 ? -3.166 28.938 28.766 1 98.5 224 LEU A N 1
ATOM 1774 C CA . LEU A 1 224 ? -2.195 28.297 29.656 1 98.5 224 LEU A CA 1
ATOM 1775 C C . LEU A 1 224 ? -0.927 29.125 29.766 1 98.5 224 LEU A C 1
ATOM 1777 O O . LEU A 1 224 ? -0.395 29.312 30.859 1 98.5 224 LEU A O 1
ATOM 1781 N N . VAL A 1 225 ? -0.416 29.641 28.641 1 98.38 225 VAL A N 1
ATOM 1782 C CA . VAL A 1 225 ? 0.894 30.281 28.594 1 98.38 225 VAL A CA 1
ATOM 1783 C C . VAL A 1 225 ? 0.729 31.797 28.719 1 98.38 225 VAL A C 1
ATOM 1785 O O . VAL A 1 225 ? 1.518 32.469 29.391 1 98.38 225 VAL A O 1
ATOM 1788 N N . GLY A 1 226 ? -0.311 32.312 28.078 1 98.12 226 GLY A N 1
ATOM 1789 C CA . GLY A 1 226 ? -0.511 33.75 28.016 1 98.12 226 GLY A CA 1
ATOM 1790 C C . GLY A 1 226 ? -1.452 34.281 29.094 1 98.12 226 GLY A C 1
ATOM 1791 O O . GLY A 1 226 ? -1.49 35.469 29.359 1 98.12 226 GLY A O 1
ATOM 1792 N N . GLY A 1 227 ? -2.318 33.375 29.609 1 98.31 227 GLY A N 1
ATOM 1793 C CA . GLY A 1 227 ? -3.234 33.75 30.672 1 98.31 227 GLY A CA 1
ATOM 1794 C C . GLY A 1 227 ? -4.66 33.938 30.188 1 98.31 227 GLY A C 1
ATOM 1795 O O . GLY A 1 227 ? -4.895 34.219 29.016 1 98.31 227 GLY A O 1
ATOM 1796 N N . ASP A 1 228 ? -5.582 33.875 31.125 1 98.5 228 ASP A N 1
ATOM 1797 C CA . ASP A 1 228 ? -7.008 34 30.844 1 98.5 228 ASP A CA 1
ATOM 1798 C C . ASP A 1 228 ? -7.359 35.375 30.281 1 98.5 228 ASP A C 1
ATOM 1800 O O . ASP A 1 228 ? -8.211 35.5 29.391 1 98.5 228 ASP A O 1
ATOM 1804 N N . ALA A 1 229 ? -6.742 36.375 30.812 1 98.44 229 ALA A N 1
ATOM 1805 C CA . ALA A 1 229 ? -7.055 37.719 30.391 1 98.44 229 ALA A CA 1
ATOM 1806 C C . ALA A 1 229 ? -6.797 37.906 28.891 1 98.44 229 ALA A C 1
ATOM 1808 O O . ALA A 1 229 ? -7.594 38.531 28.188 1 98.44 229 ALA A O 1
ATOM 1809 N N . CYS A 1 230 ? -5.648 37.406 28.5 1 98.62 230 CYS A N 1
ATOM 1810 C CA . CYS A 1 230 ? -5.289 37.5 27.094 1 98.62 230 CYS A CA 1
ATOM 1811 C C . CYS A 1 230 ? -6.297 36.75 26.234 1 98.62 230 CYS A C 1
ATOM 1813 O O . CYS A 1 230 ? -6.836 37.312 25.266 1 98.62 230 CYS A O 1
ATOM 1815 N N . ALA A 1 231 ? -6.609 35.438 26.562 1 98.75 231 ALA A N 1
ATOM 1816 C CA . ALA A 1 231 ? -7.551 34.625 25.812 1 98.75 231 ALA A CA 1
ATOM 1817 C C . ALA A 1 231 ? -8.93 35.25 25.766 1 98.75 231 ALA A C 1
ATOM 1819 O O . ALA A 1 231 ? -9.586 35.281 24.719 1 98.75 231 ALA A O 1
ATOM 1820 N N . ASP A 1 232 ? -9.375 35.75 26.859 1 98.56 232 ASP A N 1
ATOM 1821 C CA . ASP A 1 232 ? -10.695 36.344 26.953 1 98.56 232 ASP A CA 1
ATOM 1822 C C . ASP A 1 232 ? -10.781 37.594 26.078 1 98.56 232 ASP A C 1
ATOM 1824 O O . ASP A 1 232 ? -11.805 37.844 25.438 1 98.56 232 ASP A O 1
ATOM 1828 N N . ARG A 1 233 ? -9.75 38.375 26.125 1 98.69 233 ARG A N 1
ATOM 1829 C CA . ARG A 1 233 ? -9.766 39.594 25.328 1 98.69 233 ARG A CA 1
ATOM 1830 C C . ARG A 1 233 ? -9.781 39.281 23.844 1 98.69 233 ARG A C 1
ATOM 1832 O O . ARG A 1 233 ? -10.445 39.969 23.047 1 98.69 233 ARG A O 1
ATOM 1839 N N . VAL A 1 234 ? -8.992 38.281 23.438 1 98.75 234 VAL A N 1
ATOM 1840 C CA . VAL A 1 234 ? -9.039 37.844 22.047 1 98.75 234 VAL A CA 1
ATOM 1841 C C . VAL A 1 234 ? -10.461 37.406 21.688 1 98.75 234 VAL A C 1
ATOM 1843 O O . VAL A 1 234 ? -10.984 37.781 20.641 1 98.75 234 VAL A O 1
ATOM 1846 N N . GLN A 1 235 ? -11.07 36.594 22.562 1 98.75 235 GLN A N 1
ATOM 1847 C CA . GLN A 1 235 ? -12.422 36.094 22.328 1 98.75 235 GLN A CA 1
ATOM 1848 C C . GLN A 1 235 ? -13.406 37.25 22.172 1 98.75 235 GLN A C 1
ATOM 1850 O O . GLN A 1 235 ? -14.227 37.25 21.25 1 98.75 235 GLN A O 1
ATOM 1855 N N . ARG A 1 236 ? -13.336 38.219 23 1 98.62 236 ARG A N 1
ATOM 1856 C CA . ARG A 1 236 ? -14.219 39.375 22.922 1 98.62 236 ARG A CA 1
ATOM 1857 C C . ARG A 1 236 ? -13.938 40.188 21.656 1 98.62 236 ARG A C 1
ATOM 1859 O O . ARG A 1 236 ? -14.859 40.75 21.047 1 98.62 236 ARG A O 1
ATOM 1866 N N . GLY A 1 237 ? -12.625 40.344 21.406 1 98.69 237 GLY A N 1
ATOM 1867 C CA . GLY A 1 237 ? -12.266 41.062 20.188 1 98.69 237 GLY A CA 1
ATOM 1868 C C . GLY A 1 237 ? -12.852 40.438 18.938 1 98.69 237 GLY A C 1
ATOM 1869 O O . GLY A 1 237 ? -13.383 41.125 18.062 1 98.69 237 GLY A O 1
ATOM 1870 N N . VAL A 1 238 ? -12.805 39.125 18.797 1 98.69 238 VAL A N 1
ATOM 1871 C CA . VAL A 1 238 ? -13.359 38.406 17.656 1 98.69 238 VAL A CA 1
ATOM 1872 C C . VAL A 1 238 ? -14.875 38.562 17.625 1 98.69 238 VAL A C 1
ATOM 1874 O O . VAL A 1 238 ? -15.469 38.781 16.562 1 98.69 238 VAL A O 1
ATOM 1877 N N . ALA A 1 239 ? -15.469 38.438 18.75 1 98.44 239 ALA A N 1
ATOM 1878 C CA . ALA A 1 239 ? -16.906 38.625 18.844 1 98.44 239 ALA A CA 1
ATOM 1879 C C . ALA A 1 239 ? -17.312 40.031 18.375 1 98.44 239 ALA A C 1
ATOM 1881 O O . ALA A 1 239 ? -18.328 40.188 17.703 1 98.44 239 ALA A O 1
ATOM 1882 N N . GLU A 1 240 ? -16.562 41 18.781 1 98.56 240 GLU A N 1
ATOM 1883 C CA . GLU A 1 240 ? -16.828 42.375 18.344 1 98.56 240 GLU A CA 1
ATOM 1884 C C . GLU A 1 240 ? -16.734 42.5 16.828 1 98.56 240 GLU A C 1
ATOM 1886 O O . GLU A 1 240 ? -17.562 43.156 16.203 1 98.56 240 GLU A O 1
ATOM 1891 N N . VAL A 1 241 ? -15.734 41.906 16.281 1 98.62 241 VAL A N 1
ATOM 1892 C CA . VAL A 1 241 ? -15.555 41.906 14.828 1 98.62 241 VAL A CA 1
ATOM 1893 C C . VAL A 1 241 ? -16.781 41.281 14.156 1 98.62 241 VAL A C 1
ATOM 1895 O O . VAL A 1 241 ? -17.344 41.875 13.227 1 98.62 241 VAL A O 1
ATOM 1898 N N . GLU A 1 242 ? -17.172 40.094 14.609 1 98.12 242 GLU A N 1
ATOM 1899 C CA . GLU A 1 242 ? -18.312 39.406 14.023 1 98.12 242 GLU A CA 1
ATOM 1900 C C . GLU A 1 242 ? -19.594 40.219 14.172 1 98.12 242 GLU A C 1
ATOM 1902 O O . GLU A 1 242 ? -20.422 40.25 13.258 1 98.12 242 GLU A O 1
ATOM 1907 N N . ASP A 1 243 ? -19.766 40.875 15.273 1 98.12 243 ASP A N 1
ATOM 1908 C CA . ASP A 1 243 ? -20.938 41.688 15.516 1 98.12 243 ASP A CA 1
ATOM 1909 C C . ASP A 1 243 ? -20.984 42.875 14.555 1 98.12 243 ASP A C 1
ATOM 1911 O O . ASP A 1 243 ? -22.031 43.219 14.016 1 98.12 243 ASP A O 1
ATOM 1915 N N . LEU A 1 244 ? -19.844 43.562 14.422 1 98.38 244 LEU A N 1
ATOM 1916 C CA . LEU A 1 244 ? -19.766 44.688 13.516 1 98.38 244 LEU A CA 1
ATOM 1917 C C . LEU A 1 244 ? -20.078 44.281 12.078 1 98.38 244 LEU A C 1
ATOM 1919 O O . LEU A 1 244 ? -20.781 45 11.359 1 98.38 244 LEU A O 1
ATOM 1923 N N . ILE A 1 245 ? -19.594 43.156 11.688 1 98.25 245 ILE A N 1
ATOM 1924 C CA . ILE A 1 245 ? -19.859 42.625 10.352 1 98.25 245 ILE A CA 1
ATOM 1925 C C . ILE A 1 245 ? -21.359 42.344 10.203 1 98.25 245 ILE A C 1
ATOM 1927 O O . ILE A 1 245 ? -21.969 42.656 9.18 1 98.25 245 ILE A O 1
ATOM 1931 N N . LYS A 1 246 ? -21.938 41.719 11.195 1 97.44 246 LYS A N 1
ATOM 1932 C CA . LYS A 1 246 ? -23.359 41.406 11.188 1 97.44 246 LYS A CA 1
ATOM 1933 C C . LYS A 1 246 ? -24.188 42.688 11.07 1 97.44 246 LYS A C 1
ATOM 1935 O O . LYS A 1 246 ? -25.25 42.688 10.438 1 97.44 246 LYS A O 1
ATOM 1940 N N . GLN A 1 247 ? -23.703 43.719 11.594 1 97.88 247 GLN A N 1
ATOM 1941 C CA . GLN A 1 247 ? -24.422 45 11.602 1 97.88 247 GLN A CA 1
ATOM 1942 C C . GLN A 1 247 ? -24.156 45.781 10.328 1 97.88 247 GLN A C 1
ATOM 1944 O O . GLN A 1 247 ? -24.734 46.844 10.125 1 97.88 247 GLN A O 1
ATOM 1949 N N . GLY A 1 248 ? -23.266 45.344 9.523 1 97.5 248 GLY A N 1
ATOM 1950 C CA . GLY A 1 248 ? -22.984 46 8.258 1 97.5 248 GLY A CA 1
ATOM 1951 C C . GLY A 1 248 ? -21.906 47.062 8.359 1 97.5 248 GLY A C 1
ATOM 1952 O O . GLY A 1 248 ? -21.688 47.844 7.43 1 97.5 248 GLY A O 1
ATOM 1953 N N . SER A 1 249 ? -21.219 47.062 9.539 1 98.06 249 SER A N 1
ATOM 1954 C CA . SER A 1 249 ? -20.141 48.031 9.734 1 98.06 249 SER A CA 1
ATOM 1955 C C . SER A 1 249 ? -18.828 47.531 9.133 1 98.06 249 SER A C 1
ATOM 1957 O O . SER A 1 249 ? -17.797 47.5 9.805 1 98.06 249 SER A O 1
ATOM 1959 N N . TYR A 1 250 ? -18.891 47.25 7.898 1 98.06 250 TYR A N 1
ATOM 1960 C CA . TYR A 1 250 ? -17.781 46.625 7.195 1 98.06 250 TYR A CA 1
ATOM 1961 C C . TYR A 1 250 ? -16.578 47.562 7.121 1 98.06 250 TYR A C 1
ATOM 1963 O O . TYR A 1 250 ? -15.445 47.125 7.285 1 98.06 250 TYR A O 1
ATOM 1971 N N . ASP A 1 251 ? -16.766 48.844 6.957 1 97.19 251 ASP A N 1
ATOM 1972 C CA . ASP A 1 251 ? -15.688 49.812 6.789 1 97.19 251 ASP A CA 1
ATOM 1973 C C . ASP A 1 251 ? -14.875 49.969 8.078 1 97.19 251 ASP A C 1
ATOM 1975 O O . ASP A 1 251 ? -13.648 50.125 8.031 1 97.19 251 ASP A O 1
ATOM 1979 N N . GLN A 1 252 ? -15.562 49.938 9.156 1 97.56 252 GLN A N 1
ATOM 1980 C CA . GLN A 1 252 ? -14.891 50.031 10.445 1 97.56 252 GLN A CA 1
ATOM 1981 C C . GLN A 1 252 ? -13.914 48.875 10.656 1 97.56 252 GLN A C 1
ATOM 1983 O O . GLN A 1 252 ? -12.781 49.094 11.094 1 97.56 252 GLN A O 1
ATOM 1988 N N . VAL A 1 253 ? -14.398 47.688 10.297 1 98.31 253 VAL A N 1
ATOM 1989 C CA . VAL A 1 253 ? -13.57 46.5 10.445 1 98.31 253 VAL A CA 1
ATOM 1990 C C . VAL A 1 253 ? -12.406 46.562 9.461 1 98.31 253 VAL A C 1
ATOM 1992 O O . VAL A 1 253 ? -11.258 46.312 9.828 1 98.31 253 VAL A O 1
ATOM 1995 N N . ALA A 1 254 ? -12.727 46.875 8.227 1 97.88 254 ALA A N 1
ATOM 1996 C CA . ALA A 1 254 ? -11.703 46.906 7.184 1 97.88 254 ALA A CA 1
ATOM 1997 C C . ALA A 1 254 ? -10.594 47.906 7.543 1 97.88 254 ALA A C 1
ATOM 1999 O O . ALA A 1 254 ? -9.414 47.625 7.309 1 97.88 254 ALA A O 1
ATOM 2000 N N . GLN A 1 255 ? -10.969 49.031 8.102 1 96.5 255 GLN A N 1
ATOM 2001 C CA . GLN A 1 255 ? -10 50.031 8.492 1 96.5 255 GLN A CA 1
ATOM 2002 C C . GLN A 1 255 ? -9.148 49.562 9.664 1 96.5 255 GLN A C 1
ATOM 2004 O O . GLN A 1 255 ? -7.93 49.719 9.656 1 96.5 255 GLN A O 1
ATOM 2009 N N . ALA A 1 256 ? -9.789 49 10.641 1 96.62 256 ALA A N 1
ATOM 2010 C CA . ALA A 1 256 ? -9.086 48.562 11.844 1 96.62 256 ALA A CA 1
ATOM 2011 C C . ALA A 1 256 ? -8.031 47.5 11.516 1 96.62 256 ALA A C 1
ATOM 2013 O O . ALA A 1 256 ? -6.945 47.5 12.102 1 96.62 256 ALA A O 1
ATOM 2014 N N . PHE A 1 257 ? -8.328 46.625 10.562 1 97.25 257 PHE A N 1
ATOM 2015 C CA . PHE A 1 257 ? -7.438 45.531 10.266 1 97.25 257 PHE A CA 1
ATOM 2016 C C . PHE A 1 257 ? -6.633 45.812 9 1 97.25 257 PHE A C 1
ATOM 2018 O O . PHE A 1 257 ? -5.949 44.906 8.484 1 97.25 257 PHE A O 1
ATOM 2025 N N . ASN A 1 258 ? -6.73 47 8.469 1 96.62 258 ASN A N 1
ATOM 2026 C CA . ASN A 1 258 ? -6 47.438 7.285 1 96.62 258 ASN A CA 1
ATOM 2027 C C . ASN A 1 258 ? -6.191 46.469 6.121 1 96.62 258 ASN A C 1
ATOM 2029 O O . ASN A 1 258 ? -5.215 45.969 5.547 1 96.62 258 ASN A O 1
ATOM 2033 N N . LEU A 1 259 ? -7.473 46.156 5.793 1 97.06 259 LEU A N 1
ATOM 2034 C CA . LEU A 1 259 ? -7.777 45.25 4.699 1 97.06 259 LEU A CA 1
ATOM 2035 C C . LEU A 1 259 ? -7.625 45.938 3.35 1 97.06 259 LEU A C 1
ATOM 2037 O O . LEU A 1 259 ? -7.957 47.094 3.209 1 97.06 259 LEU A O 1
ATOM 2041 N N . CYS A 1 260 ? -7.102 45.219 2.424 1 96.69 260 CYS A N 1
ATOM 2042 C CA . CYS A 1 260 ? -6.973 45.75 1.072 1 96.69 260 CYS A CA 1
ATOM 2043 C C . CYS A 1 260 ? -8.344 46.031 0.455 1 96.69 260 CYS A C 1
ATOM 2045 O O . CYS A 1 260 ? -9.328 45.406 0.844 1 96.69 260 CYS A O 1
ATOM 2047 N N . ALA A 1 261 ? -8.297 46.844 -0.556 1 95.31 261 ALA A N 1
ATOM 2048 C CA . ALA A 1 261 ? -9.531 47.219 -1.248 1 95.31 261 ALA A CA 1
ATOM 2049 C C . ALA A 1 261 ? -10.156 46 -1.951 1 95.31 261 ALA A C 1
ATOM 2051 O O . ALA A 1 261 ? -11.359 46 -2.203 1 95.31 261 ALA A O 1
ATOM 2052 N N . SER A 1 262 ? -9.414 45 -2.209 1 94.94 262 SER A N 1
ATOM 2053 C CA . SER A 1 262 ? -9.891 43.781 -2.877 1 94.94 262 SER A CA 1
ATOM 2054 C C . SER A 1 262 ? -10.773 42.969 -1.952 1 94.94 262 SER A C 1
ATOM 2056 O O . SER A 1 262 ? -11.516 42.094 -2.41 1 94.94 262 SER A O 1
ATOM 2058 N N . THR A 1 263 ? -10.648 43.188 -0.668 1 97.31 263 THR A N 1
ATOM 2059 C CA . THR A 1 263 ? -11.453 42.438 0.306 1 97.31 263 THR A CA 1
ATOM 2060 C C . THR A 1 263 ? -12.836 43.094 0.441 1 97.31 263 THR A C 1
ATOM 2062 O O . THR A 1 263 ? -12.953 44.281 0.724 1 97.31 263 THR A O 1
ATOM 2065 N N . ASP A 1 264 ? -13.875 42.281 0.188 1 98.12 264 ASP A N 1
ATOM 2066 C CA . ASP A 1 264 ? -15.266 42.688 0.314 1 98.12 264 ASP A CA 1
ATOM 2067 C C . ASP A 1 264 ? -15.984 41.906 1.399 1 98.12 264 ASP A C 1
ATOM 2069 O O . ASP A 1 264 ? -16.484 40.781 1.144 1 98.12 264 ASP A O 1
ATOM 2073 N N . LEU A 1 265 ? -16.188 42.438 2.572 1 98.12 265 LEU A N 1
ATOM 2074 C CA . LEU A 1 265 ? -16.719 41.75 3.736 1 98.12 265 LEU A CA 1
ATOM 2075 C C . LEU A 1 265 ? -18.219 41.5 3.582 1 98.12 265 LEU A C 1
ATOM 2077 O O . LEU A 1 265 ? -18.828 40.812 4.387 1 98.12 265 LEU A O 1
ATOM 2081 N N . THR A 1 266 ? -18.812 42.062 2.545 1 97.69 266 THR A N 1
ATOM 2082 C CA . THR A 1 266 ? -20.203 41.719 2.258 1 97.69 266 THR A CA 1
ATOM 2083 C C . THR A 1 266 ? -20.328 40.344 1.646 1 97.69 266 THR A C 1
ATOM 2085 O O . THR A 1 266 ? -21.406 39.75 1.634 1 97.69 266 THR A O 1
ATOM 2088 N N . LYS A 1 267 ? -19.25 39.875 1.095 1 97.88 267 LYS A N 1
ATOM 2089 C CA . LYS A 1 267 ? -19.203 38.531 0.506 1 97.88 267 LYS A CA 1
ATOM 2090 C C . LYS A 1 267 ? -18.891 37.5 1.561 1 97.88 267 LYS A C 1
ATOM 2092 O O . LYS A 1 267 ? -17.922 37.625 2.314 1 97.88 267 LYS A O 1
ATOM 2097 N N . THR A 1 268 ? -19.578 36.438 1.567 1 97.94 268 THR A N 1
ATOM 2098 C CA . THR A 1 268 ? -19.484 35.406 2.576 1 97.94 268 THR A CA 1
ATOM 2099 C C . THR A 1 268 ? -18.078 34.812 2.598 1 97.94 268 THR A C 1
ATOM 2101 O O . THR A 1 268 ? -17.484 34.656 3.666 1 97.94 268 THR A O 1
ATOM 2104 N N . LEU A 1 269 ? -17.531 34.531 1.462 1 98.38 269 LEU A N 1
ATOM 2105 C CA . LEU A 1 269 ? -16.25 33.844 1.403 1 98.38 269 LEU A CA 1
ATOM 2106 C C . LEU A 1 269 ? -15.117 34.781 1.817 1 98.38 269 LEU A C 1
ATOM 2108 O O . LEU A 1 269 ? -14.133 34.312 2.424 1 98.38 269 LEU A O 1
ATOM 2112 N N . ASP A 1 270 ? -15.18 36.062 1.498 1 98.12 270 ASP A N 1
ATOM 2113 C CA . ASP A 1 270 ? -14.18 37 1.97 1 98.12 270 ASP A CA 1
ATOM 2114 C C . ASP A 1 270 ? -14.219 37.125 3.49 1 98.12 270 ASP A C 1
ATOM 2116 O O . ASP A 1 270 ? -13.172 37.188 4.141 1 98.12 270 ASP A O 1
ATOM 2120 N N . LYS A 1 271 ? -15.453 37.188 3.965 1 97.94 271 LYS A N 1
ATOM 2121 C CA . LYS A 1 271 ? -15.633 37.281 5.41 1 97.94 271 LYS A CA 1
ATOM 2122 C C . LYS A 1 271 ? -15.016 36.062 6.105 1 97.94 271 LYS A C 1
ATOM 2124 O O . LYS A 1 271 ? -14.266 36.219 7.07 1 97.94 271 LYS A O 1
ATOM 2129 N N . GLN A 1 272 ? -15.344 34.906 5.637 1 98.25 272 GLN A N 1
ATOM 2130 C CA . GLN A 1 272 ? -14.844 33.688 6.223 1 98.25 272 GLN A CA 1
ATOM 2131 C C . GLN A 1 272 ? -13.32 33.594 6.129 1 98.25 272 GLN A C 1
ATOM 2133 O O . GLN A 1 272 ? -12.648 33.219 7.09 1 98.25 272 GLN A O 1
ATOM 2138 N N . ASN A 1 273 ? -12.82 33.906 4.977 1 97.5 273 ASN A N 1
ATOM 2139 C CA . ASN A 1 273 ? -11.375 33.906 4.766 1 97.5 273 ASN A CA 1
ATOM 2140 C C . ASN A 1 273 ? -10.664 34.844 5.719 1 97.5 273 ASN A C 1
ATOM 2142 O O . ASN A 1 273 ? -9.609 34.531 6.262 1 97.5 273 ASN A O 1
ATOM 2146 N N . PHE A 1 274 ? -11.242 36.031 5.91 1 97.38 274 PHE A N 1
ATOM 2147 C CA . PHE A 1 274 ? -10.695 37.031 6.812 1 97.38 274 PHE A CA 1
ATOM 2148 C C . PHE A 1 274 ? -10.695 36.531 8.25 1 97.38 274 PHE A C 1
ATOM 2150 O O . PHE A 1 274 ? -9.664 36.562 8.922 1 97.38 274 PHE A O 1
ATOM 2157 N N . LEU A 1 275 ? -11.797 36.062 8.68 1 97.81 275 LEU A N 1
ATOM 2158 C CA . LEU A 1 275 ? -11.922 35.594 10.055 1 97.81 275 LEU A CA 1
ATOM 2159 C C . LEU A 1 275 ? -11 34.375 10.297 1 97.81 275 LEU A C 1
ATOM 2161 O O . LEU A 1 275 ? -10.398 34.281 11.367 1 97.81 275 LEU A O 1
ATOM 2165 N N . SER A 1 276 ? -10.883 33.5 9.352 1 97.19 276 SER A N 1
ATOM 2166 C CA . SER A 1 276 ? -9.953 32.375 9.445 1 97.19 276 SER A CA 1
ATOM 2167 C C . SER A 1 276 ? -8.516 32.875 9.594 1 97.19 276 SER A C 1
ATOM 2169 O O . SER A 1 276 ? -7.73 32.281 10.344 1 97.19 276 SER A O 1
ATOM 2171 N N . SER A 1 277 ? -8.18 33.906 8.906 1 95.38 277 SER A N 1
ATOM 2172 C CA . SER A 1 277 ? -6.812 34.406 8.93 1 95.38 277 SER A CA 1
ATOM 2173 C C . SER A 1 277 ? -6.438 34.938 10.312 1 95.38 277 SER A C 1
ATOM 2175 O O . SER A 1 277 ? -5.297 34.781 10.75 1 95.38 277 SER A O 1
ATOM 2177 N N . ILE A 1 278 ? -7.367 35.594 11.008 1 95.62 278 ILE A N 1
ATOM 2178 C CA . ILE A 1 278 ? -7.105 36.062 12.367 1 95.62 278 ILE A CA 1
ATOM 2179 C C . ILE A 1 278 ? -6.699 34.875 13.242 1 95.62 278 ILE A C 1
ATOM 2181 O O . ILE A 1 278 ? -5.68 34.938 13.93 1 95.62 278 ILE A O 1
ATOM 2185 N N . SER A 1 279 ? -7.469 33.875 13.148 1 96.5 279 SER A N 1
ATOM 2186 C CA . SER A 1 279 ? -7.203 32.656 13.938 1 96.5 279 SER A CA 1
ATOM 2187 C C . SER A 1 279 ? -5.871 32.031 13.539 1 96.5 279 SER A C 1
ATOM 2189 O O . SER A 1 279 ? -5.125 31.562 14.398 1 96.5 279 SER A O 1
ATOM 2191 N N . ASP A 1 280 ? -5.555 32 12.258 1 95.75 280 ASP A N 1
ATOM 2192 C CA . ASP A 1 280 ? -4.367 31.328 11.742 1 95.75 280 ASP A CA 1
ATOM 2193 C C . ASP A 1 280 ? -3.094 32 12.227 1 95.75 280 ASP A C 1
ATOM 2195 O O . ASP A 1 280 ? -2.074 31.359 12.453 1 95.75 280 ASP A O 1
ATOM 2199 N N . TYR A 1 281 ? -3.133 33.281 12.391 1 94 281 TYR A N 1
ATOM 2200 C CA . TYR A 1 281 ? -1.968 34 12.914 1 94 281 TYR A CA 1
ATOM 2201 C C . TYR A 1 281 ? -1.66 33.531 14.344 1 94 281 TYR A C 1
ATOM 2203 O O . TYR A 1 281 ? -0.504 33.281 14.68 1 94 281 TYR A O 1
ATOM 2211 N N . PHE A 1 282 ? -2.684 33.469 15.172 1 96.31 282 PHE A N 1
ATOM 2212 C CA . PHE A 1 282 ? -2.494 32.938 16.516 1 96.31 282 PHE A CA 1
ATOM 2213 C C . PHE A 1 282 ? -2.018 31.5 16.5 1 96.31 282 PHE A C 1
ATOM 2215 O O . PHE A 1 282 ? -1.148 31.109 17.281 1 96.31 282 PHE A O 1
ATOM 2222 N N . ALA A 1 283 ? -2.613 30.75 15.57 1 97.06 283 ALA A N 1
ATOM 2223 C CA . ALA A 1 283 ? -2.256 29.344 15.438 1 97.06 283 ALA A CA 1
ATOM 2224 C C . ALA A 1 283 ? -0.775 29.172 15.102 1 97.06 283 ALA A C 1
ATOM 2226 O O . ALA A 1 283 ? -0.11 28.281 15.617 1 97.06 283 ALA A O 1
ATOM 2227 N N . GLY A 1 284 ? -0.273 30 14.203 1 95.12 284 GLY A N 1
ATOM 2228 C CA . GLY A 1 284 ? 1.14 29.953 13.859 1 95.12 284 GLY A CA 1
ATOM 2229 C C . GLY A 1 284 ? 2.049 30.203 15.047 1 95.12 284 GLY A C 1
ATOM 2230 O O . GLY A 1 284 ? 3.062 29.516 15.211 1 95.12 284 GLY A O 1
ATOM 2231 N N . VAL A 1 285 ? 1.671 31.172 15.898 1 95.38 285 VAL A N 1
ATOM 2232 C CA . VAL A 1 285 ? 2.443 31.5 17.094 1 95.38 285 VAL A CA 1
ATOM 2233 C C . VAL A 1 285 ? 2.463 30.297 18.047 1 95.38 285 VAL A C 1
ATOM 2235 O O . VAL A 1 285 ? 3.514 29.938 18.578 1 95.38 285 VAL A O 1
ATOM 2238 N N . VAL A 1 286 ? 1.311 29.703 18.203 1 97.75 286 VAL A N 1
ATOM 2239 C CA . VAL A 1 286 ? 1.164 28.609 19.141 1 97.75 286 VAL A CA 1
ATOM 2240 C C . VAL A 1 286 ? 1.868 27.359 18.609 1 97.75 286 VAL A C 1
ATOM 2242 O O . VAL A 1 286 ? 2.611 26.703 19.328 1 97.75 286 VAL A O 1
ATOM 2245 N N . GLN A 1 287 ? 1.657 27.016 17.344 1 97.12 287 GLN A N 1
ATOM 2246 C CA . GLN A 1 287 ? 2.184 25.797 16.719 1 97.12 287 GLN A CA 1
ATOM 2247 C C . GLN A 1 287 ? 3.707 25.766 16.797 1 97.12 287 GLN A C 1
ATOM 2249 O O . GLN A 1 287 ? 4.293 24.703 17 1 97.12 287 GLN A O 1
ATOM 2254 N N . TYR A 1 288 ? 4.305 26.906 16.703 1 95.31 288 TYR A N 1
ATOM 2255 C CA . TYR A 1 288 ? 5.762 26.953 16.703 1 95.31 288 TYR A CA 1
ATOM 2256 C C . TYR A 1 288 ? 6.281 27.75 17.891 1 95.31 288 TYR A C 1
ATOM 2258 O O . TYR A 1 288 ? 7.312 28.422 17.781 1 95.31 288 TYR A O 1
ATOM 2266 N N . HIS A 1 289 ? 5.582 27.734 18.938 1 95.38 289 HIS A N 1
ATOM 2267 C CA . HIS A 1 289 ? 5.891 28.5 20.141 1 95.38 289 HIS A CA 1
ATOM 2268 C C . HIS A 1 289 ? 7.281 28.172 20.672 1 95.38 289 HIS A C 1
ATOM 2270 O O . HIS A 1 289 ? 7.641 27 20.781 1 95.38 289 HIS A O 1
ATOM 2276 N N . TRP A 1 290 ? 8.008 29.094 20.859 1 91.06 290 TRP A N 1
ATOM 2277 C CA . TRP A 1 290 ? 9.188 29.125 21.719 1 91.06 290 TRP A CA 1
ATOM 2278 C C . TRP A 1 290 ? 8.969 30.031 22.922 1 91.06 290 TRP A C 1
ATOM 2280 O O . TRP A 1 290 ? 8.211 31 22.844 1 91.06 290 TRP A O 1
ATOM 2290 N N . PRO A 1 291 ? 9.617 29.672 24.047 1 90.25 291 PRO A N 1
ATOM 2291 C CA . PRO A 1 291 ? 9.375 30.531 25.219 1 90.25 291 PRO A CA 1
ATOM 2292 C C . PRO A 1 291 ? 9.469 32.031 24.891 1 90.25 291 PRO A C 1
ATOM 2294 O O . PRO A 1 291 ? 10.453 32.469 24.297 1 90.25 291 PRO A O 1
ATOM 2297 N N . GLY A 1 292 ? 8.461 32.781 25.188 1 94.62 292 GLY A N 1
ATOM 2298 C CA . GLY A 1 292 ? 8.398 34.219 24.922 1 94.62 292 GLY A CA 1
ATOM 2299 C C . GLY A 1 292 ? 7.453 34.562 23.797 1 94.62 292 GLY A C 1
ATOM 2300 O O . GLY A 1 292 ? 7.035 35.719 23.656 1 94.62 292 GLY A O 1
ATOM 2301 N N . ASP A 1 293 ? 7.105 33.625 23 1 95.56 293 ASP A N 1
ATOM 2302 C CA . ASP A 1 293 ? 6.309 33.938 21.812 1 95.56 293 ASP A CA 1
ATOM 2303 C C . ASP A 1 293 ? 4.863 34.25 22.188 1 95.56 293 ASP A C 1
ATOM 2305 O O . ASP A 1 293 ? 4.375 35.344 21.953 1 95.56 293 ASP A O 1
ATOM 2309 N N . ILE A 1 294 ? 4.176 33.281 22.844 1 98.06 294 ILE A N 1
ATOM 2310 C CA . ILE A 1 294 ? 2.789 33.469 23.25 1 98.06 294 ILE A CA 1
ATOM 2311 C C . ILE A 1 294 ? 2.703 34.625 24.25 1 98.06 294 ILE A C 1
ATOM 2313 O O . ILE A 1 294 ? 1.807 35.469 24.172 1 98.06 294 ILE A O 1
ATOM 2317 N N . GLU A 1 295 ? 3.654 34.656 25.109 1 97.75 295 GLU A N 1
ATOM 2318 C CA . GLU A 1 295 ? 3.721 35.719 26.109 1 97.75 295 GLU A CA 1
ATOM 2319 C C . GLU A 1 295 ? 3.799 37.094 25.438 1 97.75 295 GLU A C 1
ATOM 2321 O O . GLU A 1 295 ? 3.105 38.031 25.844 1 97.75 295 GLU A O 1
ATOM 2326 N N . GLY A 1 296 ? 4.656 37.156 24.453 1 97.38 296 GLY A N 1
ATOM 2327 C CA . GLY A 1 296 ? 4.812 38.406 23.75 1 97.38 296 GLY A CA 1
ATOM 2328 C C . GLY A 1 296 ? 3.539 38.875 23.062 1 97.38 296 GLY A C 1
ATOM 2329 O O . GLY A 1 296 ? 3.199 40.062 23.094 1 97.38 296 GLY A O 1
ATOM 2330 N N . VAL A 1 297 ? 2.859 38 22.453 1 97.38 297 VAL A N 1
ATOM 2331 C CA . VAL A 1 297 ? 1.583 38.312 21.828 1 97.38 297 VAL A CA 1
ATOM 2332 C C . VAL A 1 297 ? 0.59 38.812 22.875 1 97.38 297 VAL A C 1
ATOM 2334 O O . VAL A 1 297 ? -0.121 39.781 22.641 1 97.38 297 VAL A O 1
ATOM 2337 N N . CYS A 1 298 ? 0.543 38.125 24 1 98.12 298 CYS A N 1
ATOM 2338 C CA . CYS A 1 298 ? -0.424 38.469 25.031 1 98.12 298 CYS A CA 1
ATOM 2339 C C . CYS A 1 298 ? -0.081 39.812 25.688 1 98.12 298 CYS A C 1
ATOM 2341 O O . CYS A 1 298 ? -0.97 40.5 26.156 1 98.12 298 CYS A O 1
ATOM 2343 N N . GLU A 1 299 ? 1.195 40.125 25.672 1 97.69 299 GLU A N 1
ATOM 2344 C CA . GLU A 1 299 ? 1.57 41.469 26.125 1 97.69 299 GLU A CA 1
ATOM 2345 C C . GLU A 1 299 ? 0.946 42.531 25.25 1 97.69 299 GLU A C 1
ATOM 2347 O O . GLU A 1 299 ? 0.451 43.531 25.766 1 97.69 299 GLU A O 1
ATOM 2352 N N . VAL A 1 300 ? 0.97 42.312 24 1 96.94 300 VAL A N 1
ATOM 2353 C CA . VAL A 1 300 ? 0.404 43.281 23.078 1 96.94 300 VAL A CA 1
ATOM 2354 C C . VAL A 1 300 ? -1.115 43.312 23.219 1 96.94 300 VAL A C 1
ATOM 2356 O O . VAL A 1 300 ? -1.713 44.375 23.297 1 96.94 300 VAL A O 1
ATOM 2359 N N . ILE A 1 301 ? -1.771 42.188 23.297 1 98.25 301 ILE A N 1
ATOM 2360 C CA . ILE A 1 301 ? -3.223 42.062 23.391 1 98.25 301 ILE A CA 1
ATOM 2361 C C . ILE A 1 301 ? -3.725 42.75 24.656 1 98.25 301 ILE A C 1
ATOM 2363 O O . ILE A 1 301 ? -4.777 43.375 24.656 1 98.25 301 ILE A O 1
ATOM 2367 N N . ASN A 1 302 ? -2.949 42.656 25.688 1 97.75 302 ASN A N 1
ATOM 2368 C CA . ASN A 1 302 ? -3.375 43.188 26.984 1 97.75 302 ASN A CA 1
ATOM 2369 C C . ASN A 1 302 ? -2.957 44.625 27.156 1 97.75 302 ASN A C 1
ATOM 2371 O O . ASN A 1 302 ? -3.176 45.219 28.219 1 97.75 302 ASN A O 1
ATOM 2375 N N . ASP A 1 303 ? -2.344 45.156 26.203 1 97.06 303 ASP A N 1
ATOM 2376 C CA . ASP A 1 303 ? -1.922 46.562 26.297 1 97.06 303 ASP A CA 1
ATOM 2377 C C . ASP A 1 303 ? -3.105 47.469 26.609 1 97.06 303 ASP A C 1
ATOM 2379 O O . ASP A 1 303 ? -4.055 47.562 25.828 1 97.06 303 ASP A O 1
ATOM 2383 N N . PRO A 1 304 ? -3.098 48.219 27.656 1 95.81 304 PRO A N 1
ATOM 2384 C CA . PRO A 1 304 ? -4.234 49.031 28.078 1 95.81 304 PRO A CA 1
ATOM 2385 C C . PRO A 1 304 ? -4.453 50.25 27.188 1 95.81 304 PRO A C 1
ATOM 2387 O O . PRO A 1 304 ? -5.492 50.906 27.281 1 95.81 304 PRO A O 1
ATOM 2390 N N . SER A 1 305 ? -3.463 50.5 26.375 1 96.56 305 SER A N 1
ATOM 2391 C CA . SER A 1 305 ? -3.625 51.625 25.469 1 96.56 305 SER A CA 1
ATOM 2392 C C . SER A 1 305 ? -4.727 51.375 24.453 1 96.56 305 SER A C 1
ATOM 2394 O O . SER A 1 305 ? -5.262 52.312 23.844 1 96.56 305 SER A O 1
ATOM 2396 N N . TYR A 1 306 ? -4.988 50.125 24.188 1 96.5 306 TYR A N 1
ATOM 2397 C CA . TYR A 1 306 ? -6.129 49.812 23.344 1 96.5 306 TYR A CA 1
ATOM 2398 C C . TYR A 1 306 ? -7.434 49.906 24.125 1 96.5 306 TYR A C 1
ATOM 2400 O O . TYR A 1 306 ? -7.625 49.219 25.125 1 96.5 306 TYR A O 1
ATOM 2408 N N . THR A 1 307 ? -8.312 50.688 23.609 1 95.12 307 THR A N 1
ATOM 2409 C CA . THR A 1 307 ? -9.516 51.031 24.359 1 95.12 307 THR A CA 1
ATOM 2410 C C . THR A 1 307 ? -10.609 49.969 24.125 1 95.12 307 THR A C 1
ATOM 2412 O O . THR A 1 307 ? -11.531 49.844 24.938 1 95.12 307 THR A O 1
ATOM 2415 N N . THR A 1 308 ? -10.594 49.312 23.016 1 96.81 308 THR A N 1
ATOM 2416 C CA . THR A 1 308 ? -11.547 48.219 22.75 1 96.81 308 THR A CA 1
ATOM 2417 C C . THR A 1 308 ? -10.812 46.906 22.5 1 96.81 308 THR A C 1
ATOM 2419 O O . THR A 1 308 ? -9.625 46.906 22.188 1 96.81 308 THR A O 1
ATOM 2422 N N . ASP A 1 309 ? -11.531 45.844 22.609 1 98 309 ASP A N 1
ATOM 2423 C CA . ASP A 1 309 ? -10.953 44.531 22.391 1 98 309 ASP A CA 1
ATOM 2424 C C . ASP A 1 309 ? -10.594 44.344 20.922 1 98 309 ASP A C 1
ATOM 2426 O O . ASP A 1 309 ? -9.555 43.75 20.609 1 98 309 ASP A O 1
ATOM 2430 N N . MET A 1 310 ? -11.391 44.812 20.016 1 98.06 310 MET A N 1
ATOM 2431 C CA . MET A 1 310 ? -11.102 44.688 18.578 1 98.06 310 MET A CA 1
ATOM 2432 C C . MET A 1 310 ? -9.836 45.469 18.219 1 98.06 310 MET A C 1
ATOM 2434 O O . MET A 1 310 ? -9.047 45 17.391 1 98.06 310 MET A O 1
ATOM 2438 N N . GLU A 1 311 ? -9.656 46.625 18.844 1 97.12 311 GLU A N 1
ATOM 2439 C CA . GLU A 1 311 ? -8.461 47.406 18.562 1 97.12 311 GLU A CA 1
ATOM 2440 C C . GLU A 1 311 ? -7.191 46.688 18.984 1 97.12 311 GLU A C 1
ATOM 2442 O O . GLU A 1 311 ? -6.164 46.781 18.312 1 97.12 311 GLU A O 1
ATOM 2447 N N . ALA A 1 312 ? -7.266 46.062 20.125 1 97.81 312 ALA A N 1
ATOM 2448 C CA . ALA A 1 312 ? -6.125 45.25 20.578 1 97.81 312 ALA A CA 1
ATOM 2449 C C . ALA A 1 312 ? -5.801 44.156 19.578 1 97.81 312 ALA A C 1
ATOM 2451 O O . ALA A 1 312 ? -4.637 43.938 19.234 1 97.81 312 ALA A O 1
ATOM 2452 N N . LEU A 1 313 ? -6.883 43.5 19.156 1 97.62 313 LEU A N 1
ATOM 2453 C CA . LEU A 1 313 ? -6.742 42.406 18.188 1 97.62 313 LEU A CA 1
ATOM 2454 C C . LEU A 1 313 ? -6.184 42.938 16.875 1 97.62 313 LEU A C 1
ATOM 2456 O O . LEU A 1 313 ? -5.238 42.344 16.328 1 97.62 313 LEU A O 1
ATOM 2460 N N . ALA A 1 314 ? -6.715 43.969 16.344 1 97.19 314 ALA A N 1
ATOM 2461 C CA . ALA A 1 314 ? -6.289 44.594 15.086 1 97.19 314 ALA A CA 1
ATOM 2462 C C . ALA A 1 314 ? -4.863 45.125 15.195 1 97.19 314 ALA A C 1
ATOM 2464 O O . ALA A 1 314 ? -4.09 45.031 14.234 1 97.19 314 ALA A O 1
ATOM 2465 N N . GLY A 1 315 ? -4.586 45.75 16.375 1 95.38 315 GLY A N 1
ATOM 2466 C CA . GLY A 1 315 ? -3.242 46.25 16.594 1 95.38 315 GLY A CA 1
ATOM 2467 C C . GLY A 1 315 ? -2.176 45.156 16.469 1 95.38 315 GLY A C 1
ATOM 2468 O O . GLY A 1 315 ? -1.152 45.375 15.812 1 95.38 315 GLY A O 1
ATOM 2469 N N . TRP A 1 316 ? -2.393 44.062 17.062 1 95.69 316 TRP A N 1
ATOM 2470 C CA . TRP A 1 316 ? -1.451 42.969 16.953 1 95.69 316 TRP A CA 1
ATOM 2471 C C . TRP A 1 316 ? -1.422 42.406 15.539 1 95.69 316 TRP A C 1
ATOM 2473 O O . TRP A 1 316 ? -0.349 42.156 14.984 1 95.69 316 TRP A O 1
ATOM 2483 N N . PHE A 1 317 ? -2.6 42.188 14.898 1 94.31 317 PHE A N 1
ATOM 2484 C CA . PHE A 1 317 ? -2.75 41.562 13.578 1 94.31 317 PHE A CA 1
ATOM 2485 C C . PHE A 1 317 ? -2.002 42.406 12.523 1 94.31 317 PHE A C 1
ATOM 2487 O O . PHE A 1 317 ? -1.419 41.844 11.594 1 94.31 317 PHE A O 1
ATOM 2494 N N . THR A 1 318 ? -1.94 43.719 12.695 1 92.94 318 THR A N 1
ATOM 2495 C CA . THR A 1 318 ? -1.385 44.594 11.672 1 92.94 318 THR A CA 1
ATOM 2496 C C . THR A 1 318 ? 0.046 45 12.023 1 92.94 318 THR A C 1
ATOM 2498 O O . THR A 1 318 ? 0.72 45.656 11.242 1 92.94 318 THR A O 1
ATOM 2501 N N . SER A 1 319 ? 0.51 44.719 13.219 1 86.5 319 SER A N 1
ATOM 2502 C CA . SER A 1 319 ? 1.787 45.188 13.727 1 86.5 319 SER A CA 1
ATOM 2503 C C . SER A 1 319 ? 2.947 44.719 12.859 1 86.5 319 SER A C 1
ATOM 2505 O O . SER A 1 319 ? 3.988 45.375 12.789 1 86.5 319 SER A O 1
ATOM 2507 N N . GLY A 1 320 ? 2.846 43.688 12.25 1 76 320 GLY A N 1
ATOM 2508 C CA . GLY A 1 320 ? 3.998 43.125 11.562 1 76 320 GLY A CA 1
ATOM 2509 C C . GLY A 1 320 ? 4.086 43.562 10.109 1 76 320 GLY A C 1
ATOM 2510 O O . GLY A 1 320 ? 4.984 43.125 9.383 1 76 320 GLY A O 1
ATOM 2511 N N . SER A 1 321 ? 3.193 44.438 9.68 1 79.19 321 SER A N 1
ATOM 2512 C CA . SER A 1 321 ? 3.215 44.781 8.266 1 79.19 321 SER A CA 1
ATOM 2513 C C . SER A 1 321 ? 2.602 46.188 8.039 1 79.19 321 SER A C 1
ATOM 2515 O O . SER A 1 321 ? 1.634 46.531 8.703 1 79.19 321 SER A O 1
ATOM 2517 N N . THR A 1 322 ? 3.221 46.844 7.105 1 84.56 322 THR A N 1
ATOM 2518 C CA . THR A 1 322 ? 2.65 48.125 6.703 1 84.56 322 THR A CA 1
ATOM 2519 C C . THR A 1 322 ? 1.743 47.938 5.488 1 84.56 322 THR A C 1
ATOM 2521 O O . THR A 1 322 ? 1.021 48.875 5.109 1 84.56 322 THR A O 1
ATOM 2524 N N . ARG A 1 323 ? 1.698 46.875 5.008 1 90.69 323 ARG A N 1
ATOM 2525 C CA . ARG A 1 323 ? 0.857 46.594 3.844 1 90.69 323 ARG A CA 1
ATOM 2526 C C . ARG A 1 323 ? -0.532 46.125 4.266 1 90.69 323 ARG A C 1
ATOM 2528 O O . ARG A 1 323 ? -0.704 45.594 5.355 1 90.69 323 ARG A O 1
ATOM 2535 N N . CYS A 1 324 ? -1.422 46.438 3.426 1 93.94 324 CYS A N 1
ATOM 2536 C CA . CYS A 1 324 ? -2.775 45.969 3.707 1 93.94 324 CYS A CA 1
ATOM 2537 C C . CYS A 1 324 ? -2.852 44.469 3.65 1 93.94 324 CYS A C 1
ATOM 2539 O O . CYS A 1 324 ? -2.041 43.812 2.98 1 93.94 324 CYS A O 1
ATOM 2541 N N . TYR A 1 325 ? -3.775 43.938 4.359 1 93.94 325 TYR A N 1
ATOM 2542 C CA . TYR A 1 325 ? -4.02 42.469 4.34 1 93.94 325 TYR A CA 1
ATOM 2543 C C . TYR A 1 325 ? -5.094 42.125 3.32 1 93.94 325 TYR A C 1
ATOM 2545 O O . TYR A 1 325 ? -6.227 42.594 3.412 1 93.94 325 TYR A O 1
ATOM 2553 N N . ASP A 1 326 ? -4.812 41.312 2.34 1 94.75 326 ASP A N 1
ATOM 2554 C CA . ASP A 1 326 ? -5.77 40.906 1.321 1 94.75 326 ASP A CA 1
ATOM 2555 C C . ASP A 1 326 ? -6.496 39.625 1.745 1 94.75 326 ASP A C 1
ATOM 2557 O O . ASP A 1 326 ? -5.957 38.531 1.611 1 94.75 326 ASP A O 1
ATOM 2561 N N . ALA A 1 327 ? -7.707 39.719 2.125 1 95.38 327 ALA A N 1
ATOM 2562 C CA . ALA A 1 327 ? -8.516 38.594 2.543 1 95.38 327 ALA A CA 1
ATOM 2563 C C . ALA A 1 327 ? -9.484 38.156 1.443 1 95.38 327 ALA A C 1
ATOM 2565 O O . ALA A 1 327 ? -10.414 37.406 1.688 1 95.38 327 ALA A O 1
ATOM 2566 N N . SER A 1 328 ? -9.328 38.719 0.256 1 97.25 328 SER A N 1
ATOM 2567 C CA . SER A 1 328 ? -10.195 38.344 -0.857 1 97.25 328 SER A CA 1
ATOM 2568 C C . SER A 1 328 ? -10.062 36.875 -1.194 1 97.25 328 SER A C 1
ATOM 2570 O O . SER A 1 328 ? -8.977 36.406 -1.541 1 97.25 328 SER A O 1
ATOM 2572 N N . TYR A 1 329 ? -11.133 36.188 -1.114 1 97.5 329 TYR A N 1
ATOM 2573 C CA . TYR A 1 329 ? -11.172 34.781 -1.438 1 97.5 329 TYR A CA 1
ATOM 2574 C C . TYR A 1 329 ? -10.82 34.531 -2.902 1 97.5 329 TYR A C 1
ATOM 2576 O O . TYR A 1 329 ? -10.031 33.656 -3.221 1 97.5 329 TYR A O 1
ATOM 2584 N N . ASP A 1 330 ? -11.344 35.344 -3.773 1 97.44 330 ASP A N 1
ATOM 2585 C CA . ASP A 1 330 ? -11.102 35.188 -5.207 1 97.44 330 ASP A CA 1
ATOM 2586 C C . ASP A 1 330 ? -9.633 35.406 -5.539 1 97.44 330 ASP A C 1
ATOM 2588 O O . ASP A 1 330 ? -9.07 34.688 -6.383 1 97.44 330 ASP A O 1
ATOM 2592 N N . SER A 1 331 ? -9.039 36.406 -4.855 1 96.44 331 SER A N 1
ATOM 2593 C CA . SER A 1 331 ? -7.613 36.656 -5.062 1 96.44 331 SER A CA 1
ATOM 2594 C C . SER A 1 331 ? -6.777 35.438 -4.617 1 96.44 331 SER A C 1
ATOM 2596 O O . SER A 1 331 ? -5.824 35.062 -5.297 1 96.44 331 SER A O 1
ATOM 2598 N N . MET A 1 332 ? -7.125 34.938 -3.508 1 96.19 332 MET A N 1
ATOM 2599 C CA . MET A 1 332 ? -6.418 33.781 -2.973 1 96.19 332 MET A CA 1
ATOM 2600 C C . MET A 1 332 ? -6.535 32.594 -3.918 1 96.19 332 MET A C 1
ATOM 2602 O O . MET A 1 332 ? -5.535 31.953 -4.242 1 96.19 332 MET A O 1
ATOM 2606 N N . ILE A 1 333 ? -7.777 32.312 -4.379 1 97.56 333 ILE A N 1
ATOM 2607 C CA . ILE A 1 333 ? -8.031 31.188 -5.27 1 97.56 333 ILE A CA 1
ATOM 2608 C C . ILE A 1 333 ? -7.258 31.375 -6.574 1 97.56 333 ILE A C 1
ATOM 2610 O O . ILE A 1 333 ? -6.629 30.438 -7.074 1 97.56 333 ILE A O 1
ATOM 2614 N N . SER A 1 334 ? -7.336 32.562 -7.066 1 97.19 334 SER A N 1
ATOM 2615 C CA . SER A 1 334 ? -6.621 32.844 -8.312 1 97.19 334 SER A CA 1
ATOM 2616 C C . SER A 1 334 ? -5.125 32.594 -8.164 1 97.19 334 SER A C 1
ATOM 2618 O O . SER A 1 334 ? -4.484 32.094 -9.078 1 97.19 334 SER A O 1
ATOM 2620 N N . TYR A 1 335 ? -4.555 32.969 -7.059 1 96.25 335 TYR A N 1
ATOM 2621 C CA . TYR A 1 335 ? -3.129 32.812 -6.801 1 96.25 335 TYR A CA 1
ATOM 2622 C C . TYR A 1 335 ? -2.762 31.328 -6.715 1 96.25 335 TYR A C 1
ATOM 2624 O O . TYR A 1 335 ? -1.863 30.859 -7.422 1 96.25 335 TYR A O 1
ATOM 2632 N N . TYR A 1 336 ? -3.49 30.547 -5.969 1 97.38 336 TYR A N 1
ATOM 2633 C CA . TYR A 1 336 ? -3.113 29.172 -5.66 1 97.38 336 TYR A CA 1
ATOM 2634 C C . TYR A 1 336 ? -3.578 28.219 -6.754 1 97.38 336 TYR A C 1
ATOM 2636 O O . TYR A 1 336 ? -3.24 27.031 -6.738 1 97.38 336 TYR A O 1
ATOM 2644 N N . ARG A 1 337 ? -4.254 28.703 -7.73 1 97.44 337 ARG A N 1
ATOM 2645 C CA . ARG A 1 337 ? -4.676 27.875 -8.859 1 97.44 337 ARG A CA 1
ATOM 2646 C C . ARG A 1 337 ? -3.578 27.781 -9.914 1 97.44 337 ARG A C 1
ATOM 2648 O O . ARG A 1 337 ? -3.654 26.953 -10.82 1 97.44 337 ARG A O 1
ATOM 2655 N N . SER A 1 338 ? -2.598 28.594 -9.734 1 97.88 338 SER A N 1
ATOM 2656 C CA . SER A 1 338 ? -1.536 28.562 -10.734 1 97.88 338 SER A CA 1
ATOM 2657 C C . SER A 1 338 ? -0.893 27.172 -10.82 1 97.88 338 SER A C 1
ATOM 2659 O O . SER A 1 338 ? -0.56 26.578 -9.789 1 97.88 338 SER A O 1
ATOM 2661 N N . THR A 1 339 ? -0.647 26.703 -12.031 1 98.31 339 THR A N 1
ATOM 2662 C CA . THR A 1 339 ? -0.159 25.344 -12.234 1 98.31 339 THR A CA 1
ATOM 2663 C C . THR A 1 339 ? 1.304 25.359 -12.664 1 98.31 339 THR A C 1
ATOM 2665 O O . THR A 1 339 ? 1.878 24.297 -12.953 1 98.31 339 THR A O 1
ATOM 2668 N N . ASP A 1 340 ? 1.909 26.562 -12.719 1 98.06 340 ASP A N 1
ATOM 2669 C CA . ASP A 1 340 ? 3.311 26.719 -13.094 1 98.06 340 ASP A CA 1
ATOM 2670 C C . ASP A 1 340 ? 4.234 26.422 -11.914 1 98.06 340 ASP A C 1
ATOM 2672 O O . ASP A 1 340 ? 4.117 27.047 -10.859 1 98.06 340 ASP A O 1
ATOM 2676 N N . TRP A 1 341 ? 5.246 25.562 -12.133 1 97.62 341 TRP A N 1
ATOM 2677 C CA . TRP A 1 341 ? 6.168 25.156 -11.07 1 97.62 341 TRP A CA 1
ATOM 2678 C C . TRP A 1 341 ? 6.922 26.375 -10.523 1 97.62 341 TRP A C 1
ATOM 2680 O O . TRP A 1 341 ? 7.367 26.359 -9.375 1 97.62 341 TRP A O 1
ATOM 2690 N N . THR A 1 342 ? 7.074 27.406 -11.266 1 96.94 342 THR A N 1
ATOM 2691 C CA . THR A 1 342 ? 7.895 28.547 -10.867 1 96.94 342 THR A CA 1
ATOM 2692 C C . THR A 1 342 ? 7.059 29.594 -10.133 1 96.94 342 THR A C 1
ATOM 2694 O O . THR A 1 342 ? 7.598 30.547 -9.562 1 96.94 342 THR A O 1
ATOM 2697 N N . HIS A 1 343 ? 5.773 29.422 -10.203 1 96.94 343 HIS A N 1
ATOM 2698 C CA . HIS A 1 343 ? 4.891 30.344 -9.484 1 96.94 343 HIS A CA 1
ATOM 2699 C C . HIS A 1 343 ? 4.918 30.078 -7.984 1 96.94 343 HIS A C 1
ATOM 2701 O O . HIS A 1 343 ? 5.055 28.938 -7.555 1 96.94 343 HIS A O 1
ATOM 2707 N N . GLY A 1 344 ? 4.625 31.031 -7.105 1 94.88 344 GLY A N 1
ATOM 2708 C CA . GLY A 1 344 ? 4.66 30.953 -5.656 1 94.88 344 GLY A CA 1
ATOM 2709 C C . GLY A 1 344 ? 3.672 29.953 -5.086 1 94.88 344 GLY A C 1
ATOM 2710 O O . GLY A 1 344 ? 3.896 29.406 -4.008 1 94.88 344 GLY A O 1
ATOM 2711 N N . ALA A 1 345 ? 2.582 29.656 -5.844 1 95.94 345 ALA A N 1
ATOM 2712 C CA . ALA A 1 345 ? 1.611 28.656 -5.406 1 95.94 345 ALA A CA 1
ATOM 2713 C C . ALA A 1 345 ? 2.273 27.297 -5.227 1 95.94 345 ALA A C 1
ATOM 2715 O O . ALA A 1 345 ? 1.855 26.5 -4.379 1 95.94 345 ALA A O 1
ATOM 2716 N N . ASN A 1 346 ? 3.322 27.047 -6.039 1 96.19 346 ASN A N 1
ATOM 2717 C CA . ASN A 1 346 ? 4.008 25.766 -6.023 1 96.19 346 ASN A CA 1
ATOM 2718 C C . ASN A 1 346 ? 5.344 25.844 -5.289 1 96.19 346 ASN A C 1
ATOM 2720 O O . ASN A 1 346 ? 5.68 24.969 -4.496 1 96.19 346 ASN A O 1
ATOM 2724 N N . THR A 1 347 ? 6.09 26.906 -5.461 1 93.5 347 THR A N 1
ATOM 2725 C CA . THR A 1 347 ? 7.375 27.062 -4.789 1 93.5 347 THR A CA 1
ATOM 2726 C C . THR A 1 347 ? 7.184 27.234 -3.287 1 93.5 347 THR A C 1
ATOM 2728 O O . THR A 1 347 ? 8.039 26.844 -2.492 1 93.5 347 THR A O 1
ATOM 2731 N N . GLY A 1 348 ? 6 27.812 -2.949 1 92 348 GLY A N 1
ATOM 2732 C CA . GLY A 1 348 ? 5.652 27.953 -1.546 1 92 348 GLY A CA 1
ATOM 2733 C C . GLY A 1 348 ? 4.941 26.75 -0.975 1 92 348 GLY A C 1
ATOM 2734 O O . GLY A 1 348 ? 4.594 26.719 0.208 1 92 348 GLY A O 1
ATOM 2735 N N . ALA A 1 349 ? 4.617 25.719 -1.795 1 94.44 349 ALA A N 1
ATOM 2736 C CA . ALA A 1 349 ? 4.199 24.359 -1.417 1 94.44 349 ALA A CA 1
ATOM 2737 C C . ALA A 1 349 ? 2.697 24.312 -1.167 1 94.44 349 ALA A C 1
ATOM 2739 O O . ALA A 1 349 ? 2.145 23.234 -0.917 1 94.44 349 ALA A O 1
ATOM 2740 N N . MET A 1 350 ? 2.004 25.391 -1.285 1 96.31 350 MET A N 1
ATOM 2741 C CA . MET A 1 350 ? 0.634 25.391 -0.78 1 96.31 350 MET A CA 1
ATOM 2742 C C . MET A 1 350 ? -0.316 24.75 -1.783 1 96.31 350 MET A C 1
ATOM 2744 O O . MET A 1 350 ? -1.287 24.094 -1.396 1 96.31 350 MET A O 1
ATOM 2748 N N . ARG A 1 351 ? -0.098 24.953 -3.08 1 97.75 351 ARG A N 1
ATOM 2749 C CA . ARG A 1 351 ? -0.982 24.266 -4.02 1 97.75 351 ARG A CA 1
ATOM 2750 C C . ARG A 1 351 ? -0.924 22.766 -3.822 1 97.75 351 ARG A C 1
ATOM 2752 O O . ARG A 1 351 ? -1.96 22.109 -3.684 1 97.75 351 ARG A O 1
ATOM 2759 N N . PRO A 1 352 ? 0.324 22.188 -3.715 1 98.12 352 PRO A N 1
ATOM 2760 C CA . PRO A 1 352 ? 0.371 20.734 -3.488 1 98.12 352 PRO A CA 1
ATOM 2761 C C . PRO A 1 352 ? -0.198 20.344 -2.129 1 98.12 352 PRO A C 1
ATOM 2763 O O . PRO A 1 352 ? -0.854 19.297 -2.014 1 98.12 352 PRO A O 1
ATOM 2766 N N . TRP A 1 353 ? 0.017 21.109 -1.158 1 97.94 353 TRP A N 1
ATOM 2767 C CA . TRP A 1 353 ? -0.481 20.734 0.163 1 97.94 353 TRP A CA 1
ATOM 2768 C C . TRP A 1 353 ? -2.004 20.766 0.201 1 97.94 353 TRP A C 1
ATOM 2770 O O . TRP A 1 353 ? -2.643 19.844 0.711 1 97.94 353 TRP A O 1
ATOM 2780 N N . PHE A 1 354 ? -2.6 21.828 -0.343 1 98.12 354 PHE A N 1
ATOM 2781 C CA . PHE A 1 354 ? -4.055 21.891 -0.412 1 98.12 354 PHE A CA 1
ATOM 2782 C C . PHE A 1 354 ? -4.617 20.672 -1.137 1 98.12 354 PHE A C 1
ATOM 2784 O O . PHE A 1 354 ? -5.652 20.141 -0.742 1 98.12 354 PHE A O 1
ATOM 2791 N N . TYR A 1 355 ? -3.916 20.328 -2.162 1 98.69 355 TYR A N 1
ATOM 2792 C CA . TYR A 1 355 ? -4.363 19.156 -2.908 1 98.69 355 TYR A CA 1
ATOM 2793 C C . TYR A 1 355 ? -4.43 17.922 -2.008 1 98.69 355 TYR A C 1
ATOM 2795 O O . TYR A 1 355 ? -5.426 17.188 -2.012 1 98.69 355 TYR A O 1
ATOM 2803 N N . GLN A 1 356 ? -3.41 17.672 -1.27 1 98.56 356 GLN A N 1
ATOM 2804 C CA . GLN A 1 356 ? -3.373 16.5 -0.409 1 98.56 356 GLN A CA 1
ATOM 2805 C C . GLN A 1 356 ? -4.48 16.547 0.641 1 98.56 356 GLN A C 1
ATOM 2807 O O . GLN A 1 356 ? -5.031 15.508 1.021 1 98.56 356 GLN A O 1
ATOM 2812 N N . THR A 1 357 ? -4.77 17.719 1.18 1 98.5 357 THR A N 1
ATOM 2813 C CA . THR A 1 357 ? -5.863 17.828 2.141 1 98.5 357 THR A CA 1
ATOM 2814 C C . THR A 1 357 ? -7.184 17.406 1.502 1 98.5 357 THR A C 1
ATOM 2816 O O . THR A 1 357 ? -8.023 16.797 2.158 1 98.5 357 THR A O 1
ATOM 2819 N N . CYS A 1 358 ? -7.395 17.75 0.205 1 98.69 358 CYS A N 1
ATOM 2820 C CA . CYS A 1 358 ? -8.609 17.375 -0.515 1 98.69 358 CYS A CA 1
ATOM 2821 C C . CYS A 1 358 ? -8.594 15.898 -0.872 1 98.69 358 CYS A C 1
ATOM 2823 O O . CYS A 1 358 ? -9.625 15.234 -0.797 1 98.69 358 CYS A O 1
ATOM 2825 N N . ALA A 1 359 ? -7.441 15.422 -1.121 1 98.5 359 ALA A N 1
ATOM 2826 C CA . ALA A 1 359 ? -7.289 14.094 -1.71 1 98.5 359 ALA A CA 1
ATOM 2827 C C . ALA A 1 359 ? -7.219 13.016 -0.628 1 98.5 359 ALA A C 1
ATOM 2829 O O . ALA A 1 359 ? -7.5 11.844 -0.888 1 98.5 359 ALA A O 1
ATOM 2830 N N . GLU A 1 360 ? -6.836 13.414 0.626 1 98.25 360 GLU A N 1
ATOM 2831 C CA . GLU A 1 360 ? -6.5 12.328 1.542 1 98.25 360 GLU A CA 1
ATOM 2832 C C . GLU A 1 360 ? -6.934 12.656 2.969 1 98.25 360 GLU A C 1
ATOM 2834 O O . GLU A 1 360 ? -7.477 11.797 3.668 1 98.25 360 GLU A O 1
ATOM 2839 N N . TYR A 1 361 ? -6.723 13.922 3.502 1 98.5 361 TYR A N 1
ATOM 2840 C CA . TYR A 1 361 ? -6.621 14.039 4.953 1 98.5 361 TYR A CA 1
ATOM 2841 C C . TYR A 1 361 ? -7.762 14.883 5.512 1 98.5 361 TYR A C 1
ATOM 2843 O O . TYR A 1 361 ? -8.195 14.672 6.648 1 98.5 361 TYR A O 1
ATOM 2851 N N . GLY A 1 362 ? -8.141 15.906 4.742 1 98.5 362 GLY A N 1
ATOM 2852 C CA . GLY A 1 362 ? -8.898 16.969 5.375 1 98.5 362 GLY A CA 1
ATOM 2853 C C . GLY A 1 362 ? -8.055 17.859 6.273 1 98.5 362 GLY A C 1
ATOM 2854 O O . GLY A 1 362 ? -7.195 18.594 5.789 1 98.5 362 GLY A O 1
ATOM 2855 N N . TRP A 1 363 ? -8.203 17.656 7.543 1 98.31 363 TRP A N 1
ATOM 2856 C CA . TRP A 1 363 ? -7.43 18.375 8.555 1 98.31 363 TRP A CA 1
ATOM 2857 C C . TRP A 1 363 ? -7.68 19.875 8.469 1 98.31 363 TRP A C 1
ATOM 2859 O O . TRP A 1 363 ? -6.754 20.688 8.602 1 98.31 363 TRP A O 1
ATOM 2869 N N . TYR A 1 364 ? -8.883 20.266 8.094 1 98.31 364 TYR A N 1
ATOM 2870 C CA . TYR A 1 364 ? -9.211 21.688 8.039 1 98.31 364 TYR A CA 1
ATOM 2871 C C . TYR A 1 364 ? -9.414 22.266 9.438 1 98.31 364 TYR A C 1
ATOM 2873 O O . TYR A 1 364 ? -10.266 21.781 10.188 1 98.31 364 TYR A O 1
ATOM 2881 N N . GLN A 1 365 ? -8.664 23.203 9.773 1 98 365 GLN A N 1
ATOM 2882 C CA . GLN A 1 365 ? -8.703 23.844 11.086 1 98 365 GLN A CA 1
ATOM 2883 C C . GLN A 1 365 ? -9.828 24.875 11.164 1 98 365 GLN A C 1
ATOM 2885 O O . GLN A 1 365 ? -9.641 26.031 10.797 1 98 365 GLN A O 1
ATOM 2890 N N . THR A 1 366 ? -10.969 24.484 11.773 1 98.31 366 THR A N 1
ATOM 2891 C CA . THR A 1 366 ? -12.203 25.234 11.586 1 98.31 366 THR A CA 1
ATOM 2892 C C . THR A 1 366 ? -12.695 25.812 12.906 1 98.31 366 THR A C 1
ATOM 2894 O O . THR A 1 366 ? -12.094 25.578 13.961 1 98.31 366 THR A O 1
ATOM 2897 N N . SER A 1 367 ? -13.789 26.562 12.789 1 98.31 367 SER A N 1
ATOM 2898 C CA . SER A 1 367 ? -14.406 27.234 13.938 1 98.31 367 SER A CA 1
ATOM 2899 C C . SER A 1 367 ? -15.648 26.484 14.406 1 98.31 367 SER A C 1
ATOM 2901 O O . SER A 1 367 ? -16.531 27.062 15.031 1 98.31 367 SER A O 1
ATOM 2903 N N . GLY A 1 368 ? -15.695 25.203 14.125 1 97.25 368 GLY A N 1
ATOM 2904 C CA . GLY A 1 368 ? -16.922 24.438 14.352 1 97.25 368 GLY A CA 1
ATOM 2905 C C . GLY A 1 368 ? -17.156 24.125 15.82 1 97.25 368 GLY A C 1
ATOM 2906 O O . GLY A 1 368 ? -18.234 23.703 16.203 1 97.25 368 GLY A O 1
ATOM 2907 N N . SER A 1 369 ? -16.188 24.375 16.672 1 97.88 369 SER A N 1
ATOM 2908 C CA . SER A 1 369 ? -16.328 24.109 18.094 1 97.88 369 SER A CA 1
ATOM 2909 C C . SER A 1 369 ? -16.641 25.375 18.875 1 97.88 369 SER A C 1
ATOM 2911 O O . SER A 1 369 ? -16.109 26.438 18.578 1 97.88 369 SER A O 1
ATOM 2913 N N . GLU A 1 370 ? -17.406 25.25 19.969 1 96.88 370 GLU A N 1
ATOM 2914 C CA . GLU A 1 370 ? -17.672 26.375 20.859 1 96.88 370 GLU A CA 1
ATOM 2915 C C . GLU A 1 370 ? -16.562 26.531 21.891 1 96.88 370 GLU A C 1
ATOM 2917 O O . GLU A 1 370 ? -16.484 27.547 22.594 1 96.88 370 GLU A O 1
ATOM 2922 N N . ASN A 1 371 ? -15.641 25.562 21.859 1 97.75 371 ASN A N 1
ATOM 2923 C CA . ASN A 1 371 ? -14.594 25.547 22.875 1 97.75 371 ASN A CA 1
ATOM 2924 C C . ASN A 1 371 ? -13.305 26.172 22.344 1 97.75 371 ASN A C 1
ATOM 2926 O O . ASN A 1 371 ? -12.227 25.594 22.484 1 97.75 371 ASN A O 1
ATOM 2930 N N . GLN A 1 372 ? -13.406 27.25 21.672 1 98.44 372 GLN A N 1
ATOM 2931 C CA . GLN A 1 372 ? -12.266 28.016 21.188 1 98.44 372 GLN A CA 1
ATOM 2932 C C . GLN A 1 372 ? -12.578 29.5 21.109 1 98.44 372 GLN A C 1
ATOM 2934 O O . GLN A 1 372 ? -13.742 29.906 21.219 1 98.44 372 GLN A O 1
ATOM 2939 N N . ILE A 1 373 ? -11.664 30.344 20.906 1 98.75 373 ILE A N 1
ATOM 2940 C CA . ILE A 1 373 ? -11.836 31.75 21.219 1 98.75 373 ILE A CA 1
ATOM 2941 C C . ILE A 1 373 ? -11.875 32.562 19.906 1 98.75 373 ILE A C 1
ATOM 2943 O O . ILE A 1 373 ? -11.734 33.781 19.922 1 98.75 373 ILE A O 1
ATOM 2947 N N . PHE A 1 374 ? -12.062 31.906 18.75 1 98.62 374 PHE A N 1
ATOM 2948 C CA . PHE A 1 374 ? -11.914 32.625 17.484 1 98.62 374 PHE A CA 1
ATOM 2949 C C . PHE A 1 374 ? -13.25 32.719 16.766 1 98.62 374 PHE A C 1
ATOM 2951 O O . PHE A 1 374 ? -13.297 32.906 15.547 1 98.62 374 PHE A O 1
ATOM 2958 N N . GLY A 1 375 ? -14.383 32.531 17.469 1 98.25 375 GLY A N 1
ATOM 2959 C CA . GLY A 1 375 ? -15.703 32.688 16.891 1 98.25 375 GLY A CA 1
ATOM 2960 C C . GLY A 1 375 ? -16.125 31.5 16.031 1 98.25 375 GLY A C 1
ATOM 2961 O O . GLY A 1 375 ? -15.617 30.391 16.203 1 98.25 375 GLY A O 1
ATOM 2962 N N . SER A 1 376 ? -17.125 31.672 15.172 1 97.94 376 SER A N 1
ATOM 2963 C CA . SER A 1 376 ? -17.688 30.594 14.367 1 97.94 376 SER A CA 1
ATOM 2964 C C . SER A 1 376 ? -17.656 30.922 12.883 1 97.94 376 SER A C 1
ATOM 2966 O O . SER A 1 376 ? -18.375 30.312 12.086 1 97.94 376 SER A O 1
ATOM 2968 N N . GLY A 1 377 ? -16.891 31.828 12.492 1 97.75 377 GLY A N 1
ATOM 2969 C CA . GLY A 1 377 ? -17.016 32.469 11.195 1 97.75 377 GLY A CA 1
ATOM 2970 C C . GLY A 1 377 ? -16.281 31.75 10.086 1 97.75 377 GLY A C 1
ATOM 2971 O O . GLY A 1 377 ? -16.281 32.188 8.938 1 97.75 377 GLY A O 1
ATOM 2972 N N . PHE A 1 378 ? -15.664 30.656 10.297 1 98.12 378 PHE A N 1
ATOM 2973 C CA . PHE A 1 378 ? -14.945 29.922 9.266 1 98.12 378 PHE A CA 1
ATOM 2974 C C . PHE A 1 378 ? -15.164 28.422 9.422 1 98.12 378 PHE A C 1
ATOM 2976 O O . PHE A 1 378 ? -14.227 27.688 9.734 1 98.12 378 PHE A O 1
ATOM 2983 N N . PRO A 1 379 ? -16.344 27.969 9.078 1 98.44 379 PRO A N 1
ATOM 2984 C CA . PRO A 1 379 ? -16.719 26.562 9.188 1 98.44 379 PRO A CA 1
ATOM 2985 C C . PRO A 1 379 ? -16.078 25.688 8.109 1 98.44 379 PRO A C 1
ATOM 2987 O O . PRO A 1 379 ? -15.383 26.203 7.234 1 98.44 379 PRO A O 1
ATOM 2990 N N . VAL A 1 380 ? -16.297 24.422 8.172 1 98.56 380 VAL A N 1
ATOM 2991 C CA . VAL A 1 380 ? -15.656 23.438 7.309 1 98.56 380 VAL A CA 1
ATOM 2992 C C . VAL A 1 380 ? -16.094 23.672 5.863 1 98.56 380 VAL A C 1
ATOM 2994 O O . VAL A 1 380 ? -15.328 23.391 4.93 1 98.56 380 VAL A O 1
ATOM 2997 N N . GLU A 1 381 ? -17.219 24.312 5.641 1 98.5 381 GLU A N 1
ATOM 2998 C CA . GLU A 1 381 ? -17.734 24.562 4.301 1 98.5 381 GLU A CA 1
ATOM 2999 C C . GLU A 1 381 ? -16.797 25.453 3.5 1 98.5 381 GLU A C 1
ATOM 3001 O O . GLU A 1 381 ? -16.703 25.328 2.279 1 98.5 381 GLU A O 1
ATOM 3006 N N . LEU A 1 382 ? -16.125 26.359 4.199 1 98.38 382 LEU A N 1
ATOM 3007 C CA . LEU A 1 382 ? -15.133 27.203 3.535 1 98.38 382 LEU A CA 1
ATOM 3008 C C . LEU A 1 382 ? -14.086 26.359 2.822 1 98.38 382 LEU A C 1
ATOM 3010 O O . LEU A 1 382 ? -13.766 26.609 1.656 1 98.38 382 LEU A O 1
ATOM 3014 N N . TYR A 1 383 ? -13.617 25.359 3.479 1 98.31 383 TYR A N 1
ATOM 3015 C CA . TYR A 1 383 ? -12.523 24.531 2.965 1 98.31 383 TYR A CA 1
ATOM 3016 C C . TYR A 1 383 ? -13.023 23.547 1.922 1 98.31 383 TYR A C 1
ATOM 3018 O O . TYR A 1 383 ? -12.32 23.234 0.964 1 98.31 383 TYR A O 1
ATOM 3026 N N . ILE A 1 384 ? -14.211 23.062 2.121 1 98.56 384 ILE A N 1
ATOM 3027 C CA . ILE A 1 384 ? -14.836 22.219 1.111 1 98.56 384 ILE A CA 1
ATOM 3028 C C . ILE A 1 384 ? -14.977 23 -0.196 1 98.56 384 ILE A C 1
ATOM 3030 O O . ILE A 1 384 ? -14.656 22.484 -1.269 1 98.56 384 ILE A O 1
ATOM 3034 N N . ARG A 1 385 ? -15.414 24.266 -0.07 1 98.31 385 ARG A N 1
ATOM 3035 C CA . ARG A 1 385 ? -15.531 25.141 -1.232 1 98.31 385 ARG A CA 1
ATOM 3036 C C . ARG A 1 385 ? -14.164 25.391 -1.863 1 98.31 385 ARG A C 1
ATOM 3038 O O . ARG A 1 385 ? -14.031 25.406 -3.09 1 98.31 385 ARG A O 1
ATOM 3045 N N . MET A 1 386 ? -13.18 25.547 -1.065 1 98.25 386 MET A N 1
ATOM 3046 C CA . MET A 1 386 ? -11.82 25.781 -1.542 1 98.25 386 MET A CA 1
ATOM 3047 C C . MET A 1 386 ? -11.336 24.609 -2.391 1 98.25 386 MET A C 1
ATOM 3049 O O . MET A 1 386 ? -10.711 24.812 -3.436 1 98.25 386 MET A O 1
ATOM 3053 N N . CYS A 1 387 ? -11.609 23.391 -1.966 1 98.5 387 CYS A N 1
ATOM 3054 C CA . CYS A 1 387 ? -11.195 22.219 -2.715 1 98.5 387 CYS A CA 1
ATOM 3055 C C . CYS A 1 387 ? -11.82 22.203 -4.105 1 98.5 387 CYS A C 1
ATOM 3057 O O . CYS A 1 387 ? -11.133 21.922 -5.09 1 98.5 387 CYS A O 1
ATOM 3059 N N . ALA A 1 388 ? -13.078 22.516 -4.172 1 98.25 388 ALA A N 1
ATOM 3060 C CA . ALA A 1 388 ? -13.758 22.562 -5.465 1 98.25 388 ALA A CA 1
ATOM 3061 C C . ALA A 1 388 ? -13.164 23.641 -6.363 1 98.25 388 ALA A C 1
ATOM 3063 O O . ALA A 1 388 ? -12.875 23.391 -7.535 1 98.25 388 ALA A O 1
ATOM 3064 N N . ASP A 1 389 ? -12.922 24.828 -5.777 1 98.31 389 ASP A N 1
ATOM 3065 C CA . ASP A 1 389 ? -12.516 25.984 -6.559 1 98.31 389 ASP A CA 1
ATOM 3066 C C . ASP A 1 389 ? -11.055 25.859 -7 1 98.31 389 ASP A C 1
ATOM 3068 O O . ASP A 1 389 ? -10.688 26.328 -8.078 1 98.31 389 ASP A O 1
ATOM 3072 N N . LEU A 1 390 ? -10.25 25.234 -6.219 1 98.5 390 LEU A N 1
ATOM 3073 C CA . LEU A 1 390 ? -8.828 25.156 -6.516 1 98.5 390 LEU A CA 1
ATOM 3074 C C . LEU A 1 390 ? -8.539 24.078 -7.559 1 98.5 390 LEU A C 1
ATOM 3076 O O . LEU A 1 390 ? -7.586 24.203 -8.328 1 98.5 390 LEU A O 1
ATOM 3080 N N . TYR A 1 391 ? -9.383 23.062 -7.582 1 98.56 391 TYR A N 1
ATOM 3081 C CA . TYR A 1 391 ? -8.992 21.906 -8.367 1 98.56 391 TYR A CA 1
ATOM 3082 C C . TYR A 1 391 ? -10.094 21.5 -9.344 1 98.56 391 TYR A C 1
ATOM 3084 O O . TYR A 1 391 ? -10.484 20.344 -9.398 1 98.56 391 TYR A O 1
ATOM 3092 N N . ASP A 1 392 ? -10.602 22.453 -10.008 1 97.69 392 ASP A N 1
ATOM 3093 C CA . ASP A 1 392 ? -11.469 22.312 -11.172 1 97.69 392 ASP A CA 1
ATOM 3094 C C . ASP A 1 392 ? -12.688 21.453 -10.852 1 97.69 392 ASP A C 1
ATOM 3096 O O . ASP A 1 392 ? -13.133 20.656 -11.688 1 97.69 392 ASP A O 1
ATOM 3100 N N . TYR A 1 393 ? -13.117 21.484 -9.617 1 97 393 TYR A N 1
ATOM 3101 C CA . TYR A 1 393 ? -14.312 20.812 -9.125 1 97 393 TYR A CA 1
ATOM 3102 C C . TYR A 1 393 ? -14.148 19.297 -9.18 1 97 393 TYR A C 1
ATOM 3104 O O . TYR A 1 393 ? -15.133 18.562 -9.203 1 97 393 TYR A O 1
ATOM 3112 N N . LYS A 1 394 ? -12.922 18.844 -9.18 1 97.19 394 LYS A N 1
ATOM 3113 C CA . LYS A 1 394 ? -12.617 17.422 -9.141 1 97.19 394 LYS A CA 1
ATOM 3114 C C . LYS A 1 394 ? -12.891 16.828 -7.762 1 97.19 394 LYS A C 1
ATOM 3116 O O . LYS A 1 394 ? -12.969 15.609 -7.602 1 97.19 394 LYS A O 1
ATOM 3121 N N . PHE A 1 395 ? -13.039 17.672 -6.793 1 97.88 395 PHE A N 1
ATOM 3122 C CA . PHE A 1 395 ? -13.25 17.234 -5.418 1 97.88 395 PHE A CA 1
ATOM 3123 C C . PHE A 1 395 ? -14.562 17.781 -4.867 1 97.88 395 PHE A C 1
ATOM 3125 O O . PHE A 1 395 ? -14.562 18.656 -4.004 1 97.88 395 PHE A O 1
ATOM 3132 N N . PRO A 1 396 ? -15.633 17.234 -5.281 1 97.19 396 PRO A N 1
ATOM 3133 C CA . PRO A 1 396 ? -16.891 17.562 -4.59 1 97.19 396 PRO A CA 1
ATOM 3134 C C . PRO A 1 396 ? -16.922 17.062 -3.15 1 97.19 396 PRO A C 1
ATOM 3136 O O . PRO A 1 396 ? -16.109 16.203 -2.775 1 97.19 396 PRO A O 1
ATOM 3139 N N . GLU A 1 397 ? -17.781 17.578 -2.361 1 97.75 397 GLU A N 1
ATOM 3140 C CA . GLU A 1 397 ? -17.828 17.266 -0.936 1 97.75 397 GLU A CA 1
ATOM 3141 C C . GLU A 1 397 ? -17.891 15.758 -0.698 1 97.75 397 GLU A C 1
ATOM 3143 O O . GLU A 1 397 ? -17.188 15.234 0.173 1 97.75 397 GLU A O 1
ATOM 3148 N N . ARG A 1 398 ? -18.688 15.109 -1.431 1 97 398 ARG A N 1
ATOM 3149 C CA . ARG A 1 398 ? -18.844 13.672 -1.256 1 97 398 ARG A CA 1
ATOM 3150 C C . ARG A 1 398 ? -17.516 12.953 -1.392 1 97 398 ARG A C 1
ATOM 3152 O O . ARG A 1 398 ? -17.219 12.023 -0.633 1 97 398 ARG A O 1
ATOM 3159 N N . LEU A 1 399 ? -16.719 13.336 -2.348 1 97.44 399 LEU A N 1
ATOM 3160 C CA . LEU A 1 399 ? -15.43 12.68 -2.586 1 97.44 399 LEU A CA 1
ATOM 3161 C C . LEU A 1 399 ? -14.453 12.977 -1.458 1 97.44 399 LEU A C 1
ATOM 3163 O O . LEU A 1 399 ? -13.602 12.148 -1.132 1 97.44 399 LEU A O 1
ATOM 3167 N N . LEU A 1 400 ? -14.578 14.172 -0.854 1 98.38 400 LEU A N 1
ATOM 3168 C CA . LEU A 1 400 ? -13.742 14.477 0.301 1 98.38 400 LEU A CA 1
ATOM 3169 C C . LEU A 1 400 ? -14.008 13.5 1.441 1 98.38 400 LEU A C 1
ATOM 3171 O O . LEU A 1 400 ? -13.07 13.016 2.076 1 98.38 400 LEU A O 1
ATOM 3175 N N . HIS A 1 401 ? -15.25 13.234 1.663 1 97.69 401 HIS A N 1
ATOM 3176 C CA . HIS A 1 401 ? -15.617 12.281 2.705 1 97.69 401 HIS A CA 1
ATOM 3177 C C . HIS A 1 401 ? -15.109 10.875 2.375 1 97.69 401 HIS A C 1
ATOM 3179 O O . HIS A 1 401 ? -14.609 10.172 3.25 1 97.69 401 HIS A O 1
ATOM 3185 N N . VAL A 1 402 ? -15.25 10.508 1.137 1 96.94 402 VAL A N 1
ATOM 3186 C CA . VAL A 1 402 ? -14.812 9.195 0.679 1 96.94 402 VAL A CA 1
ATOM 3187 C C . VAL A 1 402 ? -13.297 9.07 0.846 1 96.94 402 VAL A C 1
ATOM 3189 O O . VAL A 1 402 ? -12.797 8.039 1.298 1 96.94 402 VAL A O 1
ATOM 3192 N N . ASN A 1 403 ? -12.586 10.094 0.478 1 97.88 403 ASN A N 1
ATOM 3193 C CA . ASN A 1 403 ? -11.133 10.078 0.536 1 97.88 403 ASN A CA 1
ATOM 3194 C C . ASN A 1 403 ? -10.625 10.008 1.976 1 97.88 403 ASN A C 1
ATOM 3196 O O . ASN A 1 403 ? -9.68 9.273 2.27 1 97.88 403 ASN A O 1
ATOM 3200 N N . VAL A 1 404 ? -11.234 10.75 2.873 1 98.31 404 VAL A N 1
ATOM 3201 C CA . VAL A 1 404 ? -10.883 10.719 4.289 1 98.31 404 VAL A CA 1
ATOM 3202 C C . VAL A 1 404 ? -11.148 9.328 4.859 1 98.31 404 VAL A C 1
ATOM 3204 O O . VAL A 1 404 ? -10.312 8.766 5.566 1 98.31 404 VAL A O 1
ATOM 3207 N N . ALA A 1 405 ? -12.289 8.766 4.523 1 97.12 405 ALA A N 1
ATOM 3208 C CA . ALA A 1 405 ? -12.641 7.422 4.988 1 97.12 405 ALA A CA 1
ATOM 3209 C C . ALA A 1 405 ? -11.648 6.387 4.477 1 97.12 405 ALA A C 1
ATOM 3211 O O . ALA A 1 405 ? -11.25 5.477 5.211 1 97.12 405 ALA A O 1
ATOM 3212 N N . ARG A 1 406 ? -11.273 6.512 3.254 1 97.38 406 ARG A N 1
ATOM 3213 C CA . ARG A 1 406 ? -10.312 5.59 2.66 1 97.38 406 ARG A CA 1
ATOM 3214 C C . ARG A 1 406 ? -8.977 5.652 3.389 1 97.38 406 ARG A C 1
ATOM 3216 O O . ARG A 1 406 ? -8.375 4.617 3.688 1 97.38 406 ARG A O 1
ATOM 3223 N N . THR A 1 407 ? -8.531 6.855 3.629 1 98.31 407 THR A N 1
ATOM 3224 C CA . THR A 1 407 ? -7.258 7.02 4.324 1 98.31 407 THR A CA 1
ATOM 3225 C C . THR A 1 407 ? -7.289 6.324 5.68 1 98.31 407 THR A C 1
ATOM 3227 O O . THR A 1 407 ? -6.359 5.598 6.035 1 98.31 407 THR A O 1
ATOM 3230 N N . ASN A 1 408 ? -8.359 6.539 6.391 1 98.31 408 ASN A N 1
ATOM 3231 C CA . ASN A 1 408 ? -8.492 5.938 7.715 1 98.31 408 ASN A CA 1
ATOM 3232 C C . ASN A 1 408 ? -8.57 4.418 7.633 1 98.31 408 ASN A C 1
ATOM 3234 O O . ASN A 1 408 ? -7.996 3.715 8.469 1 98.31 408 ASN A O 1
ATOM 3238 N N . THR A 1 409 ? -9.227 3.918 6.617 1 97.56 409 THR A N 1
ATOM 3239 C CA . THR A 1 409 ? -9.32 2.477 6.422 1 97.56 409 THR A CA 1
ATOM 3240 C C . THR A 1 409 ? -7.945 1.889 6.098 1 97.56 409 THR A C 1
ATOM 3242 O O . THR A 1 409 ? -7.531 0.899 6.707 1 97.56 409 THR A O 1
ATOM 3245 N N . ILE A 1 410 ? -7.266 2.492 5.211 1 98.19 410 ILE A N 1
ATOM 3246 C CA . ILE A 1 410 ? -6.027 1.966 4.648 1 98.19 410 ILE A CA 1
ATOM 3247 C C . ILE A 1 410 ? -4.918 2.029 5.695 1 98.19 410 ILE A C 1
ATOM 3249 O O . ILE A 1 410 ? -4.098 1.115 5.793 1 98.19 410 ILE A O 1
ATOM 3253 N N . TYR A 1 411 ? -4.941 3.061 6.574 1 98.56 411 TYR A N 1
ATOM 3254 C CA . TYR A 1 411 ? -3.777 3.266 7.426 1 98.56 411 TYR A CA 1
ATOM 3255 C C . TYR A 1 411 ? -4.133 3.076 8.891 1 98.56 411 TYR A C 1
ATOM 3257 O O . TYR A 1 411 ? -3.264 3.145 9.766 1 98.56 411 TYR A O 1
ATOM 3265 N N . GLY A 1 412 ? -5.375 2.906 9.203 1 97.75 412 GLY A N 1
ATOM 3266 C CA . GLY A 1 412 ? -5.754 2.424 10.523 1 97.75 412 GLY A CA 1
ATOM 3267 C C . GLY A 1 412 ? -6.059 3.541 11.5 1 97.75 412 GLY A C 1
ATOM 3268 O O . GLY A 1 412 ? -5.934 3.363 12.711 1 97.75 412 GLY A O 1
ATOM 3269 N N . HIS A 1 413 ? -6.391 4.766 11.047 1 96.44 413 HIS A N 1
ATOM 3270 C CA . HIS A 1 413 ? -6.727 5.906 11.891 1 96.44 413 HIS A CA 1
ATOM 3271 C C . HIS A 1 413 ? -5.777 6.008 13.078 1 96.44 413 HIS A C 1
ATOM 3273 O O . HIS A 1 413 ? -4.562 6.121 12.906 1 96.44 413 HIS A O 1
ATOM 3279 N N . MET A 1 414 ? -6.242 5.859 14.328 1 97.5 414 MET A N 1
ATOM 3280 C CA . MET A 1 414 ? -5.422 6.02 15.523 1 97.5 414 MET A CA 1
ATOM 3281 C C . MET A 1 414 ? -4.797 4.691 15.938 1 97.5 414 MET A C 1
ATOM 3283 O O . MET A 1 414 ? -4.227 4.582 17.016 1 97.5 414 MET A O 1
ATOM 3287 N N . ASN A 1 415 ? -4.914 3.648 15.094 1 96.56 415 ASN A N 1
ATOM 3288 C CA . ASN A 1 415 ? -4.309 2.35 15.383 1 96.56 415 ASN A CA 1
ATOM 3289 C C . ASN A 1 415 ? -3.633 1.762 14.148 1 96.56 415 ASN A C 1
ATOM 3291 O O . ASN A 1 415 ? -4.074 0.74 13.617 1 96.56 415 ASN A O 1
ATOM 3295 N N . PRO A 1 416 ? -2.547 2.273 13.805 1 96.62 416 PRO A N 1
ATOM 3296 C CA . PRO A 1 416 ? -1.834 1.727 12.648 1 96.62 416 PRO A CA 1
ATOM 3297 C C . PRO A 1 416 ? -1.194 0.37 12.93 1 96.62 416 PRO A C 1
ATOM 3299 O O . PRO A 1 416 ? -0.686 -0.283 12.016 1 96.62 416 PRO A O 1
ATOM 3302 N N . GLU A 1 417 ? -1.223 -0.099 14.148 1 96.56 417 GLU A N 1
ATOM 3303 C CA . GLU A 1 417 ? -0.725 -1.396 14.594 1 96.56 417 GLU A CA 1
ATOM 3304 C C . GLU A 1 417 ? 0.723 -1.61 14.164 1 96.56 417 GLU A C 1
ATOM 3306 O O . GLU A 1 417 ? 1.052 -2.637 13.562 1 96.56 417 GLU A O 1
ATOM 3311 N N . VAL A 1 418 ? 1.56 -0.647 14.469 1 97.88 418 VAL A N 1
ATOM 3312 C CA . VAL A 1 418 ? 2.986 -0.729 14.172 1 97.88 418 VAL A CA 1
ATOM 3313 C C . VAL A 1 418 ? 3.758 -1.082 15.445 1 97.88 418 VAL A C 1
ATOM 3315 O O . VAL A 1 418 ? 3.223 -0.986 16.547 1 97.88 418 VAL A O 1
ATOM 3318 N N . THR A 1 419 ? 4.969 -1.55 15.25 1 97.44 419 THR A N 1
ATOM 3319 C CA . THR A 1 419 ? 5.973 -1.682 16.297 1 97.44 419 THR A CA 1
ATOM 3320 C C . THR A 1 419 ? 7.227 -0.882 15.953 1 97.44 419 THR A C 1
ATOM 3322 O O . THR A 1 419 ? 7.422 -0.493 14.797 1 97.44 419 THR A O 1
ATOM 3325 N N . ASN A 1 420 ? 8.031 -0.514 16.969 1 98.56 420 ASN A N 1
ATOM 3326 C CA . ASN A 1 420 ? 9.297 0.19 16.812 1 98.56 420 ASN A CA 1
ATOM 3327 C C . ASN A 1 420 ? 9.086 1.59 16.234 1 98.56 420 ASN A C 1
ATOM 3329 O O . ASN A 1 420 ? 9.828 2.016 15.344 1 98.56 420 ASN A O 1
ATOM 3333 N N . VAL A 1 421 ? 8.023 2.234 16.672 1 98.88 421 VAL A N 1
ATOM 3334 C CA . VAL A 1 421 ? 7.797 3.648 16.375 1 98.88 421 VAL A CA 1
ATOM 3335 C C . VAL A 1 421 ? 7.625 4.418 17.688 1 98.88 421 VAL A C 1
ATOM 3337 O O . VAL A 1 421 ? 6.859 4.004 18.562 1 98.88 421 VAL A O 1
ATOM 3340 N N . PHE A 1 422 ? 8.391 5.414 17.875 1 98.94 422 PHE A N 1
ATOM 3341 C CA . PHE A 1 422 ? 8.211 6.309 19.016 1 98.94 422 PHE A CA 1
ATOM 3342 C C . PHE A 1 422 ? 7.43 7.551 18.609 1 98.94 422 PHE A C 1
ATOM 3344 O O . PHE A 1 422 ? 7.859 8.305 17.734 1 98.94 422 PHE A O 1
ATOM 3351 N N . PHE A 1 423 ? 6.285 7.727 19.234 1 98.88 423 PHE A N 1
ATOM 3352 C CA . PHE A 1 423 ? 5.426 8.875 18.953 1 98.88 423 PHE A CA 1
ATOM 3353 C C . PHE A 1 423 ? 5.613 9.961 20 1 98.88 423 PHE A C 1
ATOM 3355 O O . PHE A 1 423 ? 5.391 9.727 21.203 1 98.88 423 PHE A O 1
ATOM 3362 N N . THR A 1 424 ? 5.992 11.148 19.531 1 98.88 424 THR A N 1
ATOM 3363 C CA . THR A 1 424 ? 6.145 12.266 20.453 1 98.88 424 THR A CA 1
ATOM 3364 C C . THR A 1 424 ? 5.219 13.414 20.062 1 98.88 424 THR A C 1
ATOM 3366 O O . THR A 1 424 ? 5.035 13.695 18.875 1 98.88 424 THR A O 1
ATOM 3369 N N . GLN A 1 425 ? 4.613 14.031 21.078 1 98.62 425 GLN A N 1
ATOM 3370 C CA . GLN A 1 425 ? 3.727 15.18 20.922 1 98.62 425 GLN A CA 1
ATOM 3371 C C . GLN A 1 425 ? 4.078 16.297 21.891 1 98.62 425 GLN A C 1
ATOM 3373 O O . GLN A 1 425 ? 4.598 16.031 22.984 1 98.62 425 GLN A O 1
ATOM 3378 N N . GLY A 1 426 ? 3.879 17.516 21.469 1 98.56 426 GLY A N 1
ATOM 3379 C CA . GLY A 1 426 ? 3.922 18.641 22.391 1 98.56 426 GLY A CA 1
ATOM 3380 C C . GLY A 1 426 ? 2.561 19 22.953 1 98.56 426 GLY A C 1
ATOM 3381 O O . GLY A 1 426 ? 1.555 18.953 22.25 1 98.56 426 GLY A O 1
ATOM 3382 N N . GLN A 1 427 ? 2.57 19.391 24.172 1 98.69 427 GLN A N 1
ATOM 3383 C CA . GLN A 1 427 ? 1.319 19.766 24.828 1 98.69 427 GLN A CA 1
ATOM 3384 C C . GLN A 1 427 ? 0.647 20.922 24.109 1 98.69 427 GLN A C 1
ATOM 3386 O O . GLN A 1 427 ? -0.579 20.969 24 1 98.69 427 GLN A O 1
ATOM 3391 N N . LEU A 1 428 ? 1.431 21.844 23.625 1 98.62 428 LEU A N 1
ATOM 3392 C CA . LEU A 1 428 ? 0.895 23.047 23 1 98.62 428 LEU A CA 1
ATOM 3393 C C . LEU A 1 428 ? 0.609 22.812 21.516 1 98.62 428 LEU A C 1
ATOM 3395 O O . LEU A 1 428 ? 0.082 23.703 20.828 1 98.62 428 LEU A O 1
ATOM 3399 N N . ASP A 1 429 ? 0.996 21.656 21 1 98.56 429 ASP A N 1
ATOM 3400 C CA . ASP A 1 429 ? 0.862 21.344 19.578 1 98.56 429 ASP A CA 1
ATOM 3401 C C . ASP A 1 429 ? -0.605 21.188 19.188 1 98.56 429 ASP A C 1
ATOM 3403 O O . ASP A 1 429 ? -1.265 20.234 19.578 1 98.56 429 ASP A O 1
ATOM 3407 N N . PRO A 1 430 ? -1.08 22.031 18.359 1 98.62 430 PRO A N 1
ATOM 3408 C CA . PRO A 1 430 ? -2.502 21.953 18.016 1 98.62 430 PRO A CA 1
ATOM 3409 C C . PRO A 1 430 ? -2.844 20.719 17.188 1 98.62 430 PRO A C 1
ATOM 3411 O O . PRO A 1 430 ? -4.02 20.375 17.047 1 98.62 430 PRO A O 1
ATOM 3414 N N . TRP A 1 431 ? -1.857 20.047 16.688 1 98.62 431 TRP A N 1
ATOM 3415 C CA . TRP A 1 431 ? -2.08 18.859 15.859 1 98.62 431 TRP A CA 1
ATOM 3416 C C . TRP A 1 431 ? -2.207 17.609 16.719 1 98.62 431 TRP A C 1
ATOM 3418 O O . TRP A 1 431 ? -2.646 16.562 16.234 1 98.62 431 TRP A O 1
ATOM 3428 N N . ARG A 1 432 ? -1.906 17.625 17.984 1 98.19 432 ARG A N 1
ATOM 3429 C CA . ARG A 1 432 ? -1.73 16.453 18.828 1 98.19 432 ARG A CA 1
ATOM 3430 C C . ARG A 1 432 ? -3.027 15.656 18.938 1 98.19 432 ARG A C 1
ATOM 3432 O O . ARG A 1 432 ? -3.002 14.43 19.031 1 98.19 432 ARG A O 1
ATOM 3439 N N . PRO A 1 433 ? -4.273 16.344 18.781 1 98.5 433 PRO A N 1
ATOM 3440 C CA . PRO A 1 433 ? -5.5 15.547 18.875 1 98.5 433 PRO A CA 1
ATOM 3441 C C . PRO A 1 433 ? -5.621 14.531 17.734 1 98.5 433 PRO A C 1
ATOM 3443 O O . PRO A 1 433 ? -6.395 13.57 17.844 1 98.5 433 PRO A O 1
ATOM 3446 N N . MET A 1 434 ? -4.93 14.727 16.656 1 98.62 434 MET A N 1
ATOM 3447 C CA . MET A 1 434 ? -4.984 13.805 15.523 1 98.62 434 MET A CA 1
ATOM 3448 C C . MET A 1 434 ? -3.893 12.742 15.633 1 98.62 434 MET A C 1
ATOM 3450 O O . MET A 1 434 ? -3.727 11.922 14.727 1 98.62 434 MET A O 1
ATOM 3454 N N . GLY A 1 435 ? -3.09 12.758 16.688 1 98.5 435 GLY A N 1
ATOM 3455 C CA . GLY A 1 435 ? -2.002 11.805 16.859 1 98.5 435 GLY A CA 1
ATOM 3456 C C . GLY A 1 435 ? -2.096 11.031 18.156 1 98.5 435 GLY A C 1
ATOM 3457 O O . GLY A 1 435 ? -2.922 11.344 19.016 1 98.5 435 GLY A O 1
ATOM 3458 N N . LEU A 1 436 ? -1.261 10.055 18.344 1 98.69 436 LEU A N 1
ATOM 3459 C CA . LEU A 1 436 ? -1.242 9.203 19.531 1 98.69 436 LEU A CA 1
ATOM 3460 C C . LEU A 1 436 ? -0.673 9.953 20.734 1 98.69 436 LEU A C 1
ATOM 3462 O O . LEU A 1 436 ? 0.41 10.539 20.641 1 98.69 436 LEU A O 1
ATOM 3466 N N . GLN A 1 437 ? -1.405 9.922 21.812 1 98.12 437 GLN A N 1
ATOM 3467 C CA . GLN A 1 437 ? -0.982 10.609 23.031 1 98.12 437 GLN A CA 1
ATOM 3468 C C . GLN A 1 437 ? -0.707 9.617 24.156 1 98.12 437 GLN A C 1
ATOM 3470 O O . GLN A 1 437 ? -0.272 10.008 25.25 1 98.12 437 GLN A O 1
ATOM 3475 N N . GLU A 1 438 ? -1.006 8.383 23.891 1 98.31 438 GLU A N 1
ATOM 3476 C CA . GLU A 1 438 ? -0.684 7.246 24.75 1 98.31 438 GLU A CA 1
ATOM 3477 C C . GLU A 1 438 ? -0.035 6.117 23.953 1 98.31 438 GLU A C 1
ATOM 3479 O O . GLU A 1 438 ? -0.127 6.086 22.734 1 98.31 438 GLU A O 1
ATOM 3484 N N . ASP A 1 439 ? 0.61 5.258 24.719 1 98.5 439 ASP A N 1
ATOM 3485 C CA . ASP A 1 439 ? 1.313 4.164 24.047 1 98.5 439 ASP A CA 1
ATOM 3486 C C . ASP A 1 439 ? 0.373 3.385 23.125 1 98.5 439 ASP A C 1
ATOM 3488 O O . ASP A 1 439 ? -0.751 3.061 23.516 1 98.5 439 ASP A O 1
ATOM 3492 N N . LEU A 1 440 ? 0.801 3.141 21.922 1 98.19 440 LEU A N 1
ATOM 3493 C CA . LEU A 1 440 ? 0.039 2.281 21.016 1 98.19 440 LEU A CA 1
ATOM 3494 C C . LEU A 1 440 ? 0.041 0.839 21.516 1 98.19 440 LEU A C 1
ATOM 3496 O O . LEU A 1 440 ? -0.997 0.173 21.5 1 98.19 440 LEU A O 1
ATOM 3500 N N . ASN A 1 441 ? 1.202 0.344 21.844 1 96.81 441 ASN A N 1
ATOM 3501 C CA . ASN A 1 441 ? 1.508 -0.954 22.438 1 96.81 441 ASN A CA 1
ATOM 3502 C C . ASN A 1 441 ? 2.857 -0.943 23.156 1 96.81 441 ASN A C 1
ATOM 3504 O O . ASN A 1 441 ? 3.494 0.106 23.266 1 96.81 441 ASN A O 1
ATOM 3508 N N . GLU A 1 442 ? 3.318 -2.053 23.578 1 96.19 442 GLU A N 1
ATOM 3509 C CA . GLU A 1 442 ? 4.543 -2.133 24.359 1 96.19 442 GLU A CA 1
ATOM 3510 C C . GLU A 1 442 ? 5.766 -1.776 23.531 1 96.19 442 GLU A C 1
ATOM 3512 O O . GLU A 1 442 ? 6.789 -1.345 24.062 1 96.19 442 GLU A O 1
ATOM 3517 N N . HIS A 1 443 ? 5.629 -1.847 22.219 1 96.88 443 HIS A N 1
ATOM 3518 C CA . HIS A 1 443 ? 6.781 -1.666 21.344 1 96.88 443 HIS A CA 1
ATOM 3519 C C . HIS A 1 443 ? 6.719 -0.323 20.625 1 96.88 443 HIS A C 1
ATOM 3521 O O . HIS A 1 443 ? 7.648 0.041 19.906 1 96.88 443 HIS A O 1
ATOM 3527 N N . SER A 1 444 ? 5.648 0.404 20.828 1 98.38 444 SER A N 1
ATOM 3528 C CA . SER A 1 444 ? 5.484 1.722 20.234 1 98.38 444 SER A CA 1
ATOM 3529 C C . SER A 1 444 ? 4.969 2.736 21.25 1 98.38 444 SER A C 1
ATOM 3531 O O . SER A 1 444 ? 3.787 3.09 21.234 1 98.38 444 SER A O 1
ATOM 3533 N N . PRO A 1 445 ? 5.855 3.242 22.016 1 98.62 445 PRO A N 1
ATOM 3534 C CA . PRO A 1 445 ? 5.457 4.203 23.047 1 98.62 445 PRO A CA 1
ATOM 3535 C C . PRO A 1 445 ? 5.121 5.578 22.484 1 98.62 445 PRO A C 1
ATOM 3537 O O . PRO A 1 445 ? 5.473 5.875 21.328 1 98.62 445 PRO A O 1
ATOM 3540 N N . ALA A 1 446 ? 4.422 6.324 23.266 1 98.75 446 ALA A N 1
ATOM 3541 C CA . ALA A 1 446 ? 4.086 7.715 22.953 1 98.75 446 ALA A CA 1
ATOM 3542 C C . ALA A 1 446 ? 4.281 8.602 24.188 1 98.75 446 ALA A C 1
ATOM 3544 O O . ALA A 1 446 ? 4.219 8.125 25.312 1 98.75 446 ALA A O 1
ATOM 3545 N N . VAL A 1 447 ? 4.566 9.844 23.938 1 98.75 447 VAL A N 1
ATOM 3546 C CA . VAL A 1 447 ? 4.703 10.781 25.047 1 98.75 447 VAL A CA 1
ATOM 3547 C C . VAL A 1 447 ? 4.199 12.164 24.625 1 98.75 447 VAL A C 1
ATOM 3549 O O . VAL A 1 447 ? 4.359 12.562 23.469 1 98.75 447 VAL A O 1
ATOM 3552 N N . VAL A 1 448 ? 3.506 12.828 25.5 1 98.75 448 VAL A N 1
ATOM 3553 C CA . VAL A 1 448 ? 3.178 14.242 25.359 1 98.75 448 VAL A CA 1
ATOM 3554 C C . VAL A 1 44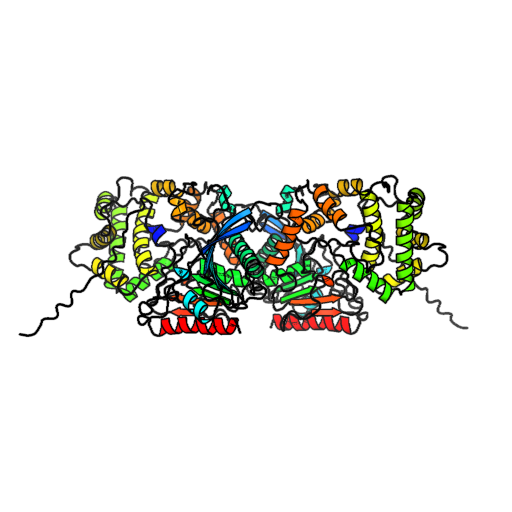8 ? 4.121 15.078 26.219 1 98.75 448 VAL A C 1
ATOM 3556 O O . VAL A 1 448 ? 4.141 14.938 27.438 1 98.75 448 VAL A O 1
ATOM 3559 N N . ILE A 1 449 ? 4.906 15.906 25.625 1 98.69 449 ILE A N 1
ATOM 3560 C CA . ILE A 1 449 ? 5.914 16.688 26.328 1 98.69 449 ILE A CA 1
ATOM 3561 C C . ILE A 1 449 ? 5.293 17.984 26.828 1 98.69 449 ILE A C 1
ATOM 3563 O O . ILE A 1 449 ? 4.832 18.812 26.047 1 98.69 449 ILE A O 1
ATOM 3567 N N . PRO A 1 450 ? 5.344 18.203 28.094 1 98.06 450 PRO A N 1
ATOM 3568 C CA . PRO A 1 450 ? 4.73 19.406 28.672 1 98.06 450 PRO A CA 1
ATOM 3569 C C . PRO A 1 450 ? 5.305 20.688 28.078 1 98.06 450 PRO A C 1
ATOM 3571 O O . PRO A 1 450 ? 6.523 20.812 27.938 1 98.06 450 PRO A O 1
ATOM 3574 N N . LEU A 1 451 ? 4.418 21.578 27.609 1 97.06 451 LEU A N 1
ATOM 3575 C CA . LEU A 1 451 ? 4.68 22.938 27.172 1 97.06 451 LEU A CA 1
ATOM 3576 C C . LEU A 1 451 ? 5.48 22.953 25.875 1 97.06 451 LEU A C 1
ATOM 3578 O O . LEU A 1 451 ? 5.934 24.016 25.438 1 97.06 451 LEU A O 1
ATOM 3582 N N . ALA A 1 452 ? 5.695 21.781 25.344 1 97.56 452 ALA A N 1
ATOM 3583 C CA . ALA A 1 452 ? 6.379 21.75 24.047 1 97.56 452 ALA A CA 1
ATOM 3584 C C . ALA A 1 452 ? 5.41 22.047 22.906 1 97.56 452 ALA A C 1
ATOM 3586 O O . ALA A 1 452 ? 4.219 21.734 23 1 97.56 452 ALA A O 1
ATOM 3587 N N . SER A 1 453 ? 5.953 22.688 21.906 1 97.44 453 SER A N 1
ATOM 3588 C CA . SER A 1 453 ? 5.172 23 20.719 1 97.44 453 SER A CA 1
ATOM 3589 C C . SER A 1 453 ? 5.402 21.953 19.609 1 97.44 453 SER A C 1
ATOM 3591 O O . SER A 1 453 ? 5.977 20.891 19.859 1 97.44 453 SER A O 1
ATOM 3593 N N . HIS A 1 454 ? 4.859 22.219 18.406 1 97.94 454 HIS A N 1
ATOM 3594 C CA . HIS A 1 454 ? 4.867 21.344 17.234 1 97.94 454 HIS A CA 1
ATOM 3595 C C . HIS A 1 454 ? 6.289 21.031 16.797 1 97.94 454 HIS A C 1
ATOM 3597 O O . HIS A 1 454 ? 7.039 21.922 16.422 1 97.94 454 HIS A O 1
ATOM 3603 N N . CYS A 1 455 ? 6.77 19.75 16.922 1 97.38 455 CYS A N 1
ATOM 3604 C CA . CYS A 1 455 ? 8.031 19.203 16.438 1 97.38 455 CYS A CA 1
ATOM 3605 C C . CYS A 1 455 ? 9.211 19.812 17.188 1 97.38 455 CYS A C 1
ATOM 3607 O O . CYS A 1 455 ? 10.352 19.75 16.703 1 97.38 455 CYS A O 1
ATOM 3609 N N . ALA A 1 456 ? 8.992 20.422 18.312 1 96.56 456 ALA A N 1
ATOM 3610 C CA . ALA A 1 456 ? 10.062 21.109 19.047 1 96.56 456 ALA A CA 1
ATOM 3611 C C . ALA A 1 456 ? 11.125 20.109 19.5 1 96.56 456 ALA A C 1
ATOM 3613 O O . ALA A 1 456 ? 12.289 20.484 19.688 1 96.56 456 ALA A O 1
ATOM 3614 N N . ASP A 1 457 ? 10.766 18.891 19.609 1 97.56 457 ASP A N 1
ATOM 3615 C CA . ASP A 1 457 ? 11.641 17.844 20.141 1 97.56 457 ASP A CA 1
ATOM 3616 C C . ASP A 1 457 ? 12.695 17.438 19.109 1 97.56 457 ASP A C 1
ATOM 3618 O O . ASP A 1 457 ? 13.672 16.766 19.438 1 97.56 457 ASP A O 1
ATOM 3622 N N . LEU A 1 458 ? 12.578 17.844 17.875 1 97.62 458 LEU A N 1
ATOM 3623 C CA . LEU A 1 458 ? 13.516 17.453 16.828 1 97.62 458 LEU A CA 1
ATOM 3624 C C . LEU A 1 458 ? 14.852 18.156 17 1 97.62 458 LEU A C 1
ATOM 3626 O O . LEU A 1 458 ? 15.859 17.75 16.422 1 97.62 458 LEU A O 1
ATOM 3630 N N . SER A 1 459 ? 14.867 19.234 17.734 1 96.12 459 SER A N 1
ATOM 3631 C CA . SER A 1 459 ? 16.078 20.016 17.953 1 96.12 459 SER A CA 1
ATOM 3632 C C . SER A 1 459 ? 17.062 19.266 18.844 1 96.12 459 SER A C 1
ATOM 3634 O O . SER A 1 459 ? 16.672 18.359 19.594 1 96.12 459 SER A O 1
ATOM 3636 N N . SER A 1 460 ? 18.312 19.625 18.75 1 96.75 460 SER A N 1
ATOM 3637 C CA . SER A 1 460 ? 19.375 19.016 19.578 1 96.75 460 SER A CA 1
ATOM 3638 C C . SER A 1 460 ? 19.094 19.203 21.062 1 96.75 460 SER A C 1
ATOM 3640 O O . SER A 1 460 ? 18.391 20.141 21.453 1 96.75 460 SER A O 1
ATOM 3642 N N . ILE A 1 461 ? 19.594 18.281 21.781 1 96.44 461 ILE A N 1
ATOM 3643 C CA . ILE A 1 461 ? 19.578 18.469 23.234 1 96.44 461 ILE A CA 1
ATOM 3644 C C . ILE A 1 461 ? 20.344 19.734 23.594 1 96.44 461 ILE A C 1
ATOM 3646 O O . ILE A 1 461 ? 21.406 20 23.047 1 96.44 461 ILE A O 1
ATOM 3650 N N . SER A 1 462 ? 19.75 20.516 24.453 1 93.56 462 SER A N 1
ATOM 3651 C CA . SER A 1 462 ? 20.375 21.766 24.875 1 93.56 462 SER A CA 1
ATOM 3652 C C . SER A 1 462 ? 20.062 22.062 26.344 1 93.56 462 SER A C 1
ATOM 3654 O O . SER A 1 462 ? 19.219 21.422 26.938 1 93.56 462 SER A O 1
ATOM 3656 N N . ALA A 1 463 ? 20.734 23.094 26.844 1 92.88 463 ALA A N 1
ATOM 3657 C CA . ALA A 1 463 ? 20.531 23.5 28.234 1 92.88 463 ALA A CA 1
ATOM 3658 C C . ALA A 1 463 ? 19.156 24.141 28.422 1 92.88 463 ALA A C 1
ATOM 3660 O O . ALA A 1 463 ? 18.656 24.219 29.547 1 92.88 463 ALA A O 1
ATOM 3661 N N . ALA A 1 464 ? 18.547 24.5 27.406 1 89.12 464 ALA A N 1
ATOM 3662 C CA . ALA A 1 464 ? 17.234 25.156 27.453 1 89.12 464 ALA A CA 1
ATOM 3663 C C . ALA A 1 464 ? 16.125 24.125 27.578 1 89.12 464 ALA A C 1
ATOM 3665 O O . ALA A 1 464 ? 14.977 24.469 27.891 1 89.12 464 ALA A O 1
ATOM 3666 N N . ASP A 1 465 ? 16.422 22.875 27.484 1 95 465 ASP A N 1
ATOM 3667 C CA . ASP A 1 465 ? 15.406 21.812 27.547 1 95 465 ASP A CA 1
ATOM 3668 C C . ASP A 1 465 ? 14.859 21.672 28.953 1 95 465 ASP A C 1
ATOM 3670 O O . ASP A 1 465 ? 15.617 21.703 29.938 1 95 465 ASP A O 1
ATOM 3674 N N . SER A 1 466 ? 13.539 21.609 29.047 1 95.94 466 SER A N 1
ATOM 3675 C CA . SER A 1 466 ? 12.984 21.125 30.312 1 95.94 466 SER A CA 1
ATOM 3676 C C . SER A 1 466 ? 13.438 19.688 30.594 1 95.94 466 SER A C 1
ATOM 3678 O O . SER A 1 466 ? 13.938 19 29.703 1 95.94 466 SER A O 1
ATOM 3680 N N . PRO A 1 467 ? 13.297 19.25 31.844 1 97.62 467 PRO A N 1
ATOM 3681 C CA . PRO A 1 467 ? 13.633 17.859 32.156 1 97.62 467 PRO A CA 1
ATOM 3682 C C . PRO A 1 467 ? 12.836 16.859 31.312 1 97.62 467 PRO A C 1
ATOM 3684 O O . PRO A 1 467 ? 13.367 15.828 30.891 1 97.62 467 PRO A O 1
ATOM 3687 N N . GLU A 1 468 ? 11.555 17.156 31.031 1 98.19 468 GLU A N 1
ATOM 3688 C CA . GLU A 1 468 ? 10.695 16.266 30.25 1 98.19 468 GLU A CA 1
ATOM 3689 C C . GLU A 1 468 ? 11.133 16.219 28.797 1 98.19 468 GLU A C 1
ATOM 3691 O O . GLU A 1 468 ? 11.117 15.148 28.172 1 98.19 468 GLU A O 1
ATOM 3696 N N . MET A 1 469 ? 11.492 17.359 28.25 1 97.88 469 MET A N 1
ATOM 3697 C CA . MET A 1 469 ? 12 17.422 26.891 1 97.88 469 MET A CA 1
ATOM 3698 C C . MET A 1 469 ? 13.281 16.609 26.75 1 97.88 469 MET A C 1
ATOM 3700 O O . MET A 1 469 ? 13.43 15.836 25.812 1 97.88 469 MET A O 1
ATOM 3704 N N . ARG A 1 470 ? 14.227 16.812 27.641 1 98.06 470 ARG A N 1
ATOM 3705 C CA . ARG A 1 470 ? 15.477 16.078 27.625 1 98.06 470 ARG A CA 1
ATOM 3706 C C . ARG A 1 470 ? 15.227 14.57 27.734 1 98.06 470 ARG A C 1
ATOM 3708 O O . ARG A 1 470 ? 15.836 13.781 27.016 1 98.06 470 ARG A O 1
ATOM 3715 N N . ALA A 1 471 ? 14.312 14.219 28.594 1 98.56 471 ALA A N 1
ATOM 3716 C CA . ALA A 1 471 ? 13.977 12.805 28.781 1 98.56 471 ALA A CA 1
ATOM 3717 C C . ALA A 1 471 ? 13.43 12.195 27.5 1 98.56 471 ALA A C 1
ATOM 3719 O O . ALA A 1 471 ? 13.742 11.047 27.156 1 98.56 471 ALA A O 1
ATOM 3720 N N . ALA A 1 472 ? 12.57 12.906 26.844 1 98.62 472 ALA A N 1
ATOM 3721 C CA . ALA A 1 472 ? 12.008 12.43 25.594 1 98.62 472 ALA A CA 1
ATOM 3722 C C . ALA A 1 472 ? 13.094 12.219 24.547 1 98.62 472 ALA A C 1
ATOM 3724 O O . ALA A 1 472 ? 13.094 11.211 23.828 1 98.62 472 ALA A O 1
ATOM 3725 N N . LYS A 1 473 ? 13.992 13.117 24.453 1 98.44 473 LYS A N 1
ATOM 3726 C CA . LYS A 1 473 ? 15.086 13.031 23.484 1 98.44 473 LYS A CA 1
ATOM 3727 C C . LYS A 1 473 ? 16.031 11.875 23.812 1 98.44 473 LYS A C 1
ATOM 3729 O O . LYS A 1 473 ? 16.469 11.156 22.922 1 98.44 473 LYS A O 1
ATOM 3734 N N . GLU A 1 474 ? 16.297 11.711 25.031 1 98.69 474 GLU A N 1
ATOM 3735 C CA . GLU A 1 474 ? 17.141 10.594 25.438 1 98.69 474 GLU A CA 1
ATOM 3736 C C . GLU A 1 474 ? 16.438 9.258 25.188 1 98.69 474 GLU A C 1
ATOM 3738 O O . GLU A 1 474 ? 17.078 8.281 24.797 1 98.69 474 GLU A O 1
ATOM 3743 N N . ARG A 1 475 ? 15.18 9.266 25.406 1 98.62 475 ARG A N 1
ATOM 3744 C CA . ARG A 1 475 ? 14.398 8.055 25.188 1 98.62 475 ARG A CA 1
ATOM 3745 C C . ARG A 1 475 ? 14.438 7.645 23.719 1 98.62 475 ARG A C 1
ATOM 3747 O O . ARG A 1 475 ? 14.523 6.457 23.391 1 98.62 475 ARG A O 1
ATOM 3754 N N . VAL A 1 476 ? 14.328 8.547 22.828 1 98.44 476 VAL A N 1
ATOM 3755 C CA . VAL A 1 476 ? 14.391 8.234 21.406 1 98.44 476 VAL A CA 1
ATOM 3756 C C . VAL A 1 476 ? 15.719 7.555 21.078 1 98.44 476 VAL A C 1
ATOM 3758 O O . VAL A 1 476 ? 15.758 6.562 20.344 1 98.44 476 VAL A O 1
ATOM 3761 N N . PHE A 1 477 ? 16.766 8.109 21.594 1 98.62 477 PHE A N 1
ATOM 3762 C CA . PHE A 1 477 ? 18.094 7.566 21.328 1 98.62 477 PHE A CA 1
ATOM 3763 C C . PHE A 1 477 ? 18.219 6.152 21.891 1 98.62 477 PHE A C 1
ATOM 3765 O O . PHE A 1 477 ? 18.766 5.266 21.219 1 98.62 477 PHE A O 1
ATOM 3772 N N . GLU A 1 478 ? 17.703 5.953 23.047 1 98.69 478 GLU A N 1
ATOM 3773 C CA . GLU A 1 478 ? 17.703 4.621 23.656 1 98.69 478 GLU A CA 1
ATOM 3774 C C . GLU A 1 478 ? 16.953 3.621 22.781 1 98.69 478 GLU A C 1
ATOM 3776 O O . GLU A 1 478 ? 17.422 2.498 22.562 1 98.69 478 GLU A O 1
ATOM 3781 N N . LEU A 1 479 ? 15.805 3.971 22.312 1 98.75 479 LEU A N 1
ATOM 3782 C CA . LEU A 1 479 ? 14.977 3.105 21.484 1 98.75 479 LEU A CA 1
ATOM 3783 C C . LEU A 1 479 ? 15.688 2.781 20.172 1 98.75 479 LEU A C 1
ATOM 3785 O O . LEU A 1 479 ? 15.68 1.632 19.719 1 98.75 479 LEU A O 1
ATOM 3789 N N . ILE A 1 480 ? 16.281 3.785 19.594 1 98.81 480 ILE A N 1
ATOM 3790 C CA . ILE A 1 480 ? 16.969 3.58 18.328 1 98.81 480 ILE A CA 1
ATOM 3791 C C . ILE A 1 480 ? 18.125 2.598 18.516 1 98.81 480 ILE A C 1
ATOM 3793 O O . ILE A 1 480 ? 18.328 1.702 17.688 1 98.81 480 ILE A O 1
ATOM 3797 N N . LYS A 1 481 ? 18.875 2.781 19.594 1 98.62 481 LYS A N 1
ATOM 3798 C CA . LYS A 1 481 ? 19.938 1.832 19.891 1 98.62 481 LYS A CA 1
ATOM 3799 C C . LYS A 1 481 ? 19.391 0.415 20.031 1 98.62 481 LYS A C 1
ATOM 3801 O O . LYS A 1 481 ? 20 -0.544 19.562 1 98.62 481 LYS A O 1
ATOM 3806 N N . MET A 1 482 ? 18.266 0.282 20.594 1 98.31 482 MET A N 1
ATOM 3807 C CA . MET A 1 482 ? 17.625 -1.021 20.766 1 98.31 482 MET A CA 1
ATOM 3808 C C . MET A 1 482 ? 17.203 -1.601 19.422 1 98.31 482 MET A C 1
ATOM 3810 O O . MET A 1 482 ? 17.375 -2.797 19.172 1 98.31 482 MET A O 1
ATOM 3814 N N . TRP A 1 483 ? 16.656 -0.759 18.562 1 98.31 483 TRP A N 1
ATOM 3815 C CA . TRP A 1 483 ? 16.156 -1.212 17.266 1 98.31 483 TRP A CA 1
ATOM 3816 C C . TRP A 1 483 ? 17.312 -1.618 16.359 1 98.31 483 TRP A C 1
ATOM 3818 O O . TRP A 1 483 ? 17.125 -2.379 15.406 1 98.31 483 TRP A O 1
ATOM 3828 N N . LEU A 1 484 ? 18.5 -1.079 16.641 1 97.81 484 LEU A N 1
ATOM 3829 C CA . LEU A 1 484 ? 19.672 -1.36 15.805 1 97.81 484 LEU A CA 1
ATOM 3830 C C . LEU A 1 484 ? 20.484 -2.516 16.391 1 97.81 484 LEU A C 1
ATOM 3832 O O . LEU A 1 484 ? 21.422 -2.99 15.758 1 97.81 484 LEU A O 1
ATOM 3836 N N . ALA A 1 485 ? 20.219 -2.906 17.594 1 92.06 485 ALA A N 1
ATOM 3837 C CA . ALA A 1 485 ? 20.938 -4.004 18.234 1 92.06 485 ALA A CA 1
ATOM 3838 C C . ALA A 1 485 ? 20.594 -5.34 17.578 1 92.06 485 ALA A C 1
ATOM 3840 O O . ALA A 1 485 ? 19.5 -5.508 17.047 1 92.06 485 ALA A O 1
ATOM 3841 N N . MET B 1 1 ? -15.961 -75.062 -1.085 1 20.78 1 MET B N 1
ATOM 3842 C CA . MET B 1 1 ? -16.453 -74.188 -2.127 1 20.78 1 MET B CA 1
ATOM 3843 C C . MET B 1 1 ? -16.219 -72.75 -1.741 1 20.78 1 MET B C 1
ATOM 3845 O O . MET B 1 1 ? -16.953 -72.188 -0.913 1 20.78 1 MET B O 1
ATOM 3849 N N . LYS B 1 2 ? -14.828 -72.5 -1.537 1 24.33 2 LYS B N 1
ATOM 3850 C CA . LYS B 1 2 ? -14.109 -71.25 -1.144 1 24.33 2 LYS B CA 1
ATOM 3851 C C . LYS B 1 2 ? -14.508 -70.062 -2.01 1 24.33 2 LYS B C 1
ATOM 3853 O O . LYS B 1 2 ? -14.43 -70.125 -3.238 1 24.33 2 LYS B O 1
ATOM 3858 N N . LEU B 1 3 ? -15.469 -69.188 -1.477 1 25.58 3 LEU B N 1
ATOM 3859 C CA . LEU B 1 3 ? -16.016 -67.938 -2.006 1 25.58 3 LEU B CA 1
ATOM 3860 C C . LEU B 1 3 ? -14.891 -67 -2.436 1 25.58 3 LEU B C 1
ATOM 3862 O O . LEU B 1 3 ? -14.07 -66.625 -1.611 1 25.58 3 LEU B O 1
ATOM 3866 N N . LEU B 1 4 ? -14.32 -67.125 -3.627 1 29.48 4 LEU B N 1
ATOM 3867 C CA . LEU B 1 4 ? -13.359 -66.312 -4.301 1 29.48 4 LEU B CA 1
ATOM 3868 C C . LEU B 1 4 ? -13.859 -64.812 -4.344 1 29.48 4 LEU B C 1
ATOM 3870 O O . LEU B 1 4 ? -14.938 -64.562 -4.879 1 29.48 4 LEU B O 1
ATOM 3874 N N . PHE B 1 5 ? -13.617 -64.062 -3.285 1 30.5 5 PHE B N 1
ATOM 3875 C CA . PHE B 1 5 ? -13.82 -62.594 -3.16 1 30.5 5 PHE B CA 1
ATOM 3876 C C . PHE B 1 5 ? -13.141 -61.875 -4.305 1 30.5 5 PHE B C 1
ATOM 3878 O O . PHE B 1 5 ? -11.914 -61.844 -4.398 1 30.5 5 PHE B O 1
ATOM 3885 N N . SER B 1 6 ? -13.625 -61.906 -5.535 1 27.39 6 SER B N 1
ATOM 3886 C CA . SER B 1 6 ? -13.164 -61.062 -6.637 1 27.39 6 SER B CA 1
ATOM 3887 C C . SER B 1 6 ? -13.203 -59.562 -6.262 1 27.39 6 SER B C 1
ATOM 3889 O O . SER B 1 6 ? -14.273 -59.031 -5.992 1 27.39 6 SER B O 1
ATOM 3891 N N . ILE B 1 7 ? -12.234 -59.031 -5.5 1 32.22 7 ILE B N 1
ATOM 3892 C CA . ILE B 1 7 ? -12.016 -57.625 -5.262 1 32.22 7 ILE B CA 1
ATOM 3893 C C . ILE B 1 7 ? -11.922 -56.875 -6.594 1 32.22 7 ILE B C 1
ATOM 3895 O O . ILE B 1 7 ? -10.992 -57.125 -7.375 1 32.22 7 ILE B O 1
ATOM 3899 N N . GLY B 1 8 ? -13.039 -56.656 -7.316 1 28.39 8 GLY B N 1
ATOM 3900 C CA . GLY B 1 8 ? -13.094 -55.719 -8.445 1 28.39 8 GLY B CA 1
ATOM 3901 C C . GLY B 1 8 ? -12.43 -54.375 -8.156 1 28.39 8 GLY B C 1
ATOM 3902 O O . GLY B 1 8 ? -12.82 -53.688 -7.219 1 28.39 8 GLY B O 1
ATOM 3903 N N . LEU B 1 9 ? -11.102 -54.25 -8.438 1 29.56 9 LEU B N 1
ATOM 3904 C CA . LEU B 1 9 ? -10.312 -53.031 -8.445 1 29.56 9 LEU B CA 1
ATOM 3905 C C . LEU B 1 9 ? -11.008 -51.938 -9.273 1 29.56 9 LEU B C 1
ATOM 3907 O O . LEU B 1 9 ? -11.141 -52.094 -10.492 1 29.56 9 LEU B O 1
ATOM 3911 N N . ALA B 1 10 ? -12.016 -51.25 -8.812 1 32.5 10 ALA B N 1
ATOM 3912 C CA . ALA B 1 10 ? -12.523 -50.031 -9.438 1 32.5 10 ALA B CA 1
ATOM 3913 C C . ALA B 1 10 ? -11.391 -49.062 -9.719 1 32.5 10 ALA B C 1
ATOM 3915 O O . ALA B 1 10 ? -10.82 -48.469 -8.789 1 32.5 10 ALA B O 1
ATOM 3916 N N . VAL B 1 11 ? -10.578 -49.344 -10.719 1 31.66 11 VAL B N 1
ATOM 3917 C CA . VAL B 1 11 ? -9.688 -48.312 -11.25 1 31.66 11 VAL B CA 1
ATOM 3918 C C . VAL B 1 11 ? -10.484 -47.031 -11.539 1 31.66 11 VAL B C 1
ATOM 3920 O O . VAL B 1 11 ? -11.344 -47.031 -12.422 1 31.66 11 VAL B O 1
ATOM 3923 N N . GLY B 1 12 ? -10.922 -46.375 -10.523 1 28.86 12 GLY B N 1
ATOM 3924 C CA . GLY B 1 12 ? -11.43 -45.031 -10.773 1 28.86 12 GLY B CA 1
ATOM 3925 C C . GLY B 1 12 ? -10.57 -44.25 -11.742 1 28.86 12 GLY B C 1
ATOM 3926 O O . GLY B 1 12 ? -9.477 -43.781 -11.398 1 28.86 12 GLY B O 1
ATOM 3927 N N . LEU B 1 13 ? -10.586 -44.656 -13.016 1 30.27 13 LEU B N 1
ATOM 3928 C CA . LEU B 1 13 ? -10.039 -43.75 -14.023 1 30.27 13 LEU B CA 1
ATOM 3929 C C . LEU B 1 13 ? -10.578 -42.344 -13.844 1 30.27 13 LEU B C 1
ATOM 3931 O O . LEU B 1 13 ? -11.773 -42.094 -14.008 1 30.27 13 LEU B O 1
ATOM 3935 N N . VAL B 1 14 ? -10.023 -41.594 -13.016 1 32.69 14 VAL B N 1
ATOM 3936 C CA . VAL B 1 14 ? -10.297 -40.156 -13.062 1 32.69 14 VAL B CA 1
ATOM 3937 C C . VAL B 1 14 ? -10.273 -39.656 -14.516 1 32.69 14 VAL B C 1
ATOM 3939 O O . VAL B 1 14 ? -9.234 -39.75 -15.18 1 32.69 14 VAL B O 1
ATOM 3942 N N . THR B 1 15 ? -11.352 -39.938 -15.172 1 30.7 15 THR B N 1
ATOM 3943 C CA . THR B 1 15 ? -11.523 -39.25 -16.453 1 30.7 15 THR B CA 1
ATOM 3944 C C . THR B 1 15 ? -11.102 -37.812 -16.344 1 30.7 15 THR B C 1
ATOM 3946 O O . THR B 1 15 ? -11.773 -37 -15.68 1 30.7 15 THR B O 1
ATOM 3949 N N . PHE B 1 16 ? -9.789 -37.531 -16.312 1 34.59 16 PHE B N 1
ATOM 3950 C CA . PHE B 1 16 ? -9.203 -36.219 -16.312 1 34.59 16 PHE B CA 1
ATOM 3951 C C . PHE B 1 16 ? -9.906 -35.312 -17.328 1 34.59 16 PHE B C 1
ATOM 3953 O O . PHE B 1 16 ? -9.805 -34.062 -17.25 1 34.59 16 PHE B O 1
ATOM 3960 N N . LEU B 1 17 ? -10.055 -35.812 -18.625 1 34.84 17 LEU B N 1
ATOM 3961 C CA . LEU B 1 17 ? -10.18 -34.844 -19.703 1 34.84 17 LEU B CA 1
ATOM 3962 C C . LEU B 1 17 ? -11.625 -34.375 -19.859 1 34.84 17 LEU B C 1
ATOM 3964 O O . LEU B 1 17 ? -12.422 -35.031 -20.531 1 34.84 17 LEU B O 1
ATOM 3968 N N . GLU B 1 18 ? -12.242 -34.031 -18.953 1 33.22 18 GLU B N 1
ATOM 3969 C CA . GLU B 1 18 ? -13.43 -33.344 -19.469 1 33.22 18 GLU B CA 1
ATOM 3970 C C . GLU B 1 18 ? -13.055 -32.25 -20.469 1 33.22 18 GLU B C 1
ATOM 3972 O O . GLU B 1 18 ? -12.43 -31.25 -20.094 1 33.22 18 GLU B O 1
ATOM 3977 N N . ALA B 1 19 ? -12.914 -32.5 -21.781 1 36.56 19 ALA B N 1
ATOM 3978 C CA . ALA B 1 19 ? -12.703 -31.75 -23.031 1 36.56 19 ALA B CA 1
ATOM 3979 C C . ALA B 1 19 ? -13.75 -30.656 -23.203 1 36.56 19 ALA B C 1
ATOM 3981 O O . ALA B 1 19 ? -14.156 -30.359 -24.328 1 36.56 19 ALA B O 1
ATOM 3982 N N . THR B 1 20 ? -14.414 -30.172 -22.297 1 35.94 20 THR B N 1
ATOM 3983 C CA . THR B 1 20 ? -15.492 -29.375 -22.875 1 35.94 20 THR B CA 1
ATOM 3984 C C . THR B 1 20 ? -14.938 -28.094 -23.484 1 35.94 20 THR B C 1
ATOM 3986 O O . THR B 1 20 ? -15.656 -27.375 -24.188 1 35.94 20 THR B O 1
ATOM 3989 N N . SER B 1 21 ? -13.945 -27.406 -22.859 1 43.12 21 SER B N 1
ATOM 3990 C CA . SER B 1 21 ? -13.734 -26.062 -23.375 1 43.12 21 SER B CA 1
ATOM 3991 C C . SER B 1 21 ? -12.688 -26.047 -24.484 1 43.12 21 SER B C 1
ATOM 3993 O O . SER B 1 21 ? -11.695 -26.781 -24.422 1 43.12 21 SER B O 1
ATOM 3995 N N . SER B 1 22 ? -13.016 -25.672 -25.781 1 44.72 22 SER B N 1
ATOM 3996 C CA . SER B 1 22 ? -12.211 -25.516 -26.984 1 44.72 22 SER B CA 1
ATOM 3997 C C . SER B 1 22 ? -10.922 -24.75 -26.703 1 44.72 22 SER B C 1
ATOM 3999 O O . SER B 1 22 ? -10.07 -24.594 -27.578 1 44.72 22 SER B O 1
ATOM 4001 N N . GLY B 1 23 ? -10.695 -24.156 -25.547 1 50.66 23 GLY B N 1
ATOM 4002 C CA . GLY B 1 23 ? -9.469 -23.406 -25.312 1 50.66 23 GLY B CA 1
ATOM 4003 C C . GLY B 1 23 ? -8.32 -24.281 -24.844 1 50.66 23 GLY B C 1
ATOM 4004 O O . GLY B 1 23 ? -8.516 -25.469 -24.547 1 50.66 23 GLY B O 1
ATOM 4005 N N . PRO B 1 24 ? -7.066 -23.672 -25.078 1 59.19 24 PRO B N 1
ATOM 4006 C CA . PRO B 1 24 ? -5.883 -24.438 -24.672 1 59.19 24 PRO B CA 1
ATOM 4007 C C . PRO B 1 24 ? -5.949 -24.922 -23.234 1 59.19 24 PRO B C 1
ATOM 4009 O O . PRO B 1 24 ? -5.902 -24.094 -22.297 1 59.19 24 PRO B O 1
ATOM 4012 N N . ALA B 1 25 ? -6.273 -26.125 -22.875 1 65.25 25 ALA B N 1
ATOM 4013 C CA . ALA B 1 25 ? -6.703 -26.828 -21.656 1 65.25 25 ALA B CA 1
ATOM 4014 C C . ALA B 1 25 ? -5.57 -26.891 -20.625 1 65.25 25 ALA B C 1
ATOM 4016 O O . ALA B 1 25 ? -5.812 -26.828 -19.422 1 65.25 25 ALA B O 1
ATOM 4017 N N . ALA B 1 26 ? -4.344 -26.766 -21.062 1 71 26 ALA B N 1
ATOM 4018 C CA . ALA B 1 26 ? -3.258 -27.062 -20.125 1 71 26 ALA B CA 1
ATOM 4019 C C . ALA B 1 26 ? -3.074 -25.938 -19.109 1 71 26 ALA B C 1
ATOM 4021 O O . ALA B 1 26 ? -2.967 -26.188 -17.906 1 71 26 ALA B O 1
ATOM 4022 N N . PHE B 1 27 ? -3.115 -24.703 -19.516 1 78.25 27 PHE B N 1
ATOM 4023 C CA . PHE B 1 27 ? -2.951 -23.562 -18.625 1 78.25 27 PHE B CA 1
ATOM 4024 C C . PHE B 1 27 ? -4.09 -23.484 -17.625 1 78.25 27 PHE B C 1
ATOM 4026 O O . PHE B 1 27 ? -3.863 -23.25 -16.438 1 78.25 27 PHE B O 1
ATOM 4033 N N . GLU B 1 28 ? -5.246 -23.719 -18.031 1 80.75 28 GLU B N 1
ATOM 4034 C CA . GLU B 1 28 ? -6.422 -23.641 -17.172 1 80.75 28 GLU B CA 1
ATOM 4035 C C . GLU B 1 28 ? -6.387 -24.703 -16.078 1 80.75 28 GLU B C 1
ATOM 4037 O O . GLU B 1 28 ? -6.848 -24.453 -14.961 1 80.75 28 GLU B O 1
ATOM 4042 N N . ARG B 1 29 ? -5.836 -25.781 -16.406 1 78.94 29 ARG B N 1
ATOM 4043 C CA . ARG B 1 29 ? -5.727 -26.859 -15.43 1 78.94 29 ARG B CA 1
ATOM 4044 C C . ARG B 1 29 ? -4.711 -26.516 -14.344 1 78.94 29 ARG B C 1
ATOM 4046 O O . ARG B 1 29 ? -4.891 -26.875 -13.18 1 78.94 29 ARG B O 1
ATOM 4053 N N . LEU B 1 30 ? -3.695 -25.844 -14.742 1 82.81 30 LEU B N 1
ATOM 4054 C CA . LEU B 1 30 ? -2.623 -25.516 -13.805 1 82.81 30 LEU B CA 1
ATOM 4055 C C . LEU B 1 30 ? -3.039 -24.359 -12.883 1 82.81 30 LEU B C 1
ATOM 4057 O O . LEU B 1 30 ? -2.555 -24.266 -11.758 1 82.81 30 LEU B O 1
ATOM 4061 N N . HIS B 1 31 ? -3.947 -23.531 -13.289 1 81.94 31 HIS B N 1
ATOM 4062 C CA . HIS B 1 31 ? -4.242 -22.297 -12.547 1 81.94 31 HIS B CA 1
ATOM 4063 C C . HIS B 1 31 ? -5.699 -22.266 -12.102 1 81.94 31 HIS B C 1
ATOM 4065 O O . HIS B 1 31 ? -6.285 -21.188 -11.969 1 81.94 31 HIS B O 1
ATOM 4071 N N . ARG B 1 32 ? -6.172 -23.406 -11.797 1 80.75 32 ARG B N 1
ATOM 4072 C CA . ARG B 1 32 ? -7.523 -23.531 -11.266 1 80.75 32 ARG B CA 1
ATOM 4073 C C . ARG B 1 32 ? -7.535 -23.375 -9.75 1 80.75 32 ARG B C 1
ATOM 4075 O O . ARG B 1 32 ? -6.48 -23.406 -9.109 1 80.75 32 ARG B O 1
ATOM 4082 N N . GLU B 1 33 ? -8.719 -23.141 -9.219 1 88 33 GLU B N 1
ATOM 4083 C CA . GLU B 1 33 ? -8.875 -23.188 -7.766 1 88 33 GLU B CA 1
ATOM 4084 C C . GLU B 1 33 ? -8.352 -24.5 -7.191 1 88 33 GLU B C 1
ATOM 4086 O O . GLU B 1 33 ? -8.656 -25.578 -7.711 1 88 33 GLU B O 1
ATOM 4091 N N . PRO B 1 34 ? -7.566 -24.406 -6.148 1 88.06 34 PRO B N 1
ATOM 4092 C CA . PRO B 1 34 ? -7.109 -25.656 -5.531 1 88.06 34 PRO B CA 1
ATOM 4093 C C . PRO B 1 34 ? -8.266 -26.547 -5.07 1 88.06 34 PRO B C 1
ATOM 4095 O O . PRO B 1 34 ? -9.227 -26.062 -4.48 1 88.06 34 PRO B O 1
ATOM 4098 N N . PRO B 1 35 ? -8.148 -27.797 -5.355 1 86.94 35 PRO B N 1
ATOM 4099 C CA . PRO B 1 35 ? -9.211 -28.703 -4.902 1 86.94 35 PRO B CA 1
ATOM 4100 C C . PRO B 1 35 ? -9.227 -28.875 -3.385 1 86.94 35 PRO B C 1
ATOM 4102 O O . PRO B 1 35 ? -8.195 -29.203 -2.785 1 86.94 35 PRO B O 1
ATOM 4105 N N . ILE B 1 36 ? -10.312 -28.578 -2.775 1 90.44 36 ILE B N 1
ATOM 4106 C CA . ILE B 1 36 ? -10.484 -28.703 -1.333 1 90.44 36 ILE B CA 1
ATOM 4107 C C . ILE B 1 36 ? -11.516 -29.797 -1.037 1 90.44 36 ILE B C 1
ATOM 4109 O O . ILE B 1 36 ? -12.664 -29.703 -1.472 1 90.44 36 ILE B O 1
ATOM 4113 N N . ARG B 1 37 ? -11.07 -30.797 -0.288 1 85.88 37 ARG B N 1
ATOM 4114 C CA . ARG B 1 37 ? -11.922 -31.938 0.014 1 85.88 37 ARG B CA 1
ATOM 4115 C C . ARG B 1 37 ? -12.391 -31.906 1.465 1 85.88 37 ARG B C 1
ATOM 4117 O O . ARG B 1 37 ? -11.68 -31.406 2.34 1 85.88 37 ARG B O 1
ATOM 4124 N N . GLY B 1 38 ? -13.609 -32.375 1.644 1 84.88 38 GLY B N 1
ATOM 4125 C CA . GLY B 1 38 ? -14.109 -32.562 2.996 1 84.88 38 GLY B CA 1
ATOM 4126 C C . GLY B 1 38 ? -13.727 -33.906 3.607 1 84.88 38 GLY B C 1
ATOM 4127 O O . GLY B 1 38 ? -13.031 -34.688 2.977 1 84.88 38 GLY B O 1
ATOM 4128 N N . ASP B 1 39 ? -14.062 -33.969 4.832 1 79.44 39 ASP B N 1
ATOM 4129 C CA . ASP B 1 39 ? -13.898 -35.25 5.488 1 79.44 39 ASP B CA 1
ATOM 4130 C C . ASP B 1 39 ? -14.93 -36.25 4.992 1 79.44 39 ASP B C 1
ATOM 4132 O O . ASP B 1 39 ? -16.125 -36.125 5.266 1 79.44 39 ASP B O 1
ATOM 4136 N N . PRO B 1 40 ? -14.508 -37.25 4.312 1 70.44 40 PRO B N 1
ATOM 4137 C CA . PRO B 1 40 ? -15.484 -38.219 3.795 1 70.44 40 PRO B CA 1
ATOM 4138 C C . PRO B 1 40 ? -16.312 -38.875 4.898 1 70.44 40 PRO B C 1
ATOM 4140 O O . PRO B 1 40 ? -17.422 -39.344 4.641 1 70.44 40 PRO B O 1
ATOM 4143 N N . ALA B 1 41 ? -15.828 -38.844 6.098 1 71.81 41 ALA B N 1
ATOM 4144 C CA . ALA B 1 41 ? -16.531 -39.5 7.211 1 71.81 41 ALA B CA 1
ATOM 4145 C C . ALA B 1 41 ? -17.609 -38.594 7.77 1 71.81 41 ALA B C 1
ATOM 4147 O O . ALA B 1 41 ? -18.5 -39.031 8.5 1 71.81 41 ALA B O 1
ATOM 4148 N N . LYS B 1 42 ? -17.484 -37.312 7.512 1 62.31 42 LYS B N 1
ATOM 4149 C CA . LYS B 1 42 ? -18.438 -36.375 8.094 1 62.31 42 LYS B CA 1
ATOM 4150 C C . LYS B 1 42 ? -19.5 -35.969 7.078 1 62.31 42 LYS B C 1
ATOM 4152 O O . LYS B 1 42 ? -19.219 -35.219 6.148 1 62.31 42 LYS B O 1
ATOM 4157 N N . LYS B 1 43 ? -20.547 -37.031 6.902 1 54.09 43 LYS B N 1
ATOM 4158 C CA . LYS B 1 43 ? -21.672 -36.719 6.031 1 54.09 43 LYS B CA 1
ATOM 4159 C C . LYS B 1 43 ? -22.438 -35.5 6.539 1 54.09 43 LYS B C 1
ATOM 4161 O O . LYS B 1 43 ? -22.828 -35.469 7.707 1 54.09 43 LYS B O 1
ATOM 4166 N N . ASP B 1 44 ? -22.203 -34.344 6.105 1 54.25 44 ASP B N 1
ATOM 4167 C CA . ASP B 1 44 ? -22.891 -33.156 6.586 1 54.25 44 ASP B CA 1
ATOM 4168 C C . ASP B 1 44 ? -24.406 -33.281 6.395 1 54.25 44 ASP B C 1
ATOM 4170 O O . ASP B 1 44 ? -24.922 -33 5.309 1 54.25 44 ASP B O 1
ATOM 4174 N N . SER B 1 45 ? -24.969 -34.25 7.074 1 48.66 45 SER B N 1
ATOM 4175 C CA . SER B 1 45 ? -26.375 -34.625 6.926 1 48.66 45 SER B CA 1
ATOM 4176 C C . SER B 1 45 ? -27.281 -33.438 7.27 1 48.66 45 SER B C 1
ATOM 4178 O O . SER B 1 45 ? -28.484 -33.469 6.992 1 48.66 45 SER B O 1
ATOM 4180 N N . GLY B 1 46 ? -26.891 -32.531 8.055 1 49.38 46 GLY B N 1
ATOM 4181 C CA . GLY B 1 46 ? -27.984 -31.641 8.469 1 49.38 46 GLY B CA 1
ATOM 4182 C C . GLY B 1 46 ? -28.219 -30.5 7.512 1 49.38 46 GLY B C 1
ATOM 4183 O O . GLY B 1 46 ? -27.422 -30.266 6.602 1 49.38 46 GLY B O 1
ATOM 4184 N N . PRO B 1 47 ? -29.453 -30.016 7.676 1 51.94 47 PRO B N 1
ATOM 4185 C CA . PRO B 1 47 ? -29.781 -28.844 6.867 1 51.94 47 PRO B CA 1
ATOM 4186 C C . PRO B 1 47 ? -28.75 -27.734 6.973 1 51.94 47 PRO B C 1
ATOM 4188 O O . PRO B 1 47 ? -28.328 -27.375 8.078 1 51.94 47 PRO B O 1
ATOM 4191 N N . ARG B 1 48 ? -28.062 -27.422 5.938 1 66.56 48 ARG B N 1
ATOM 4192 C CA . ARG B 1 48 ? -27.062 -26.359 5.906 1 66.56 48 ARG B CA 1
ATOM 4193 C C . ARG B 1 48 ? -27.672 -25.047 5.418 1 66.56 48 ARG B C 1
ATOM 4195 O O . ARG B 1 48 ? -28.484 -25.031 4.484 1 66.56 48 ARG B O 1
ATOM 4202 N N . ALA B 1 49 ? -27.5 -24.047 6.312 1 69.12 49 ALA B N 1
ATOM 4203 C CA . ALA B 1 49 ? -27.891 -22.734 5.801 1 69.12 49 ALA B CA 1
ATOM 4204 C C . ALA B 1 49 ? -27.25 -22.469 4.441 1 69.12 49 ALA B C 1
ATOM 4206 O O . ALA B 1 49 ? -26.109 -22.859 4.203 1 69.12 49 ALA B O 1
ATOM 4207 N N . PRO B 1 50 ? -28.062 -21.969 3.65 1 80.75 50 PRO B N 1
ATOM 4208 C CA . PRO B 1 50 ? -27.562 -21.703 2.303 1 80.75 50 PRO B CA 1
ATOM 4209 C C . PRO B 1 50 ? -26.422 -20.672 2.291 1 80.75 50 PRO B C 1
ATOM 4211 O O . PRO B 1 50 ? -26.469 -19.688 3.037 1 80.75 50 PRO B O 1
ATOM 4214 N N . VAL B 1 51 ? -25.359 -21.016 1.596 1 91.06 51 VAL B N 1
ATOM 4215 C CA . VAL B 1 51 ? -24.344 -20.031 1.261 1 91.06 51 VAL B CA 1
ATOM 4216 C C . VAL B 1 51 ? -24.953 -18.922 0.413 1 91.06 51 VAL B C 1
ATOM 4218 O O . VAL B 1 51 ? -25.672 -19.188 -0.555 1 91.06 51 VAL B O 1
ATOM 4221 N N . LEU B 1 52 ? -24.781 -17.75 0.813 1 93.88 52 LEU B N 1
ATOM 4222 C CA . LEU B 1 52 ? -25.344 -16.609 0.106 1 93.88 52 LEU B CA 1
ATOM 4223 C C . LEU B 1 52 ? -24.281 -15.914 -0.747 1 93.88 52 LEU B C 1
ATOM 4225 O O . LEU B 1 52 ? -23.141 -15.766 -0.318 1 93.88 52 LEU B O 1
ATOM 4229 N N . THR B 1 53 ? -24.641 -15.609 -2.018 1 96.94 53 THR B N 1
ATOM 4230 C CA . THR B 1 53 ? -23.828 -14.75 -2.865 1 96.94 53 THR B CA 1
ATOM 4231 C C . THR B 1 53 ? -24.219 -13.289 -2.699 1 96.94 53 THR B C 1
ATOM 4233 O O . THR B 1 53 ? -25.391 -12.938 -2.82 1 96.94 53 THR B O 1
ATOM 4236 N N . LYS B 1 54 ? -23.297 -12.469 -2.396 1 98.06 54 LYS B N 1
ATOM 4237 C CA . LYS B 1 54 ? -23.531 -11.047 -2.156 1 98.06 54 LYS B CA 1
ATOM 4238 C C . LYS B 1 54 ? -22.516 -10.188 -2.906 1 98.06 54 LYS B C 1
ATOM 4240 O O . LYS B 1 54 ? -21.641 -10.719 -3.59 1 98.06 54 LYS B O 1
ATOM 4245 N N . TRP B 1 55 ? -22.766 -8.883 -2.859 1 98.5 55 TRP B N 1
ATOM 4246 C CA . TRP B 1 55 ? -21.922 -7.918 -3.572 1 98.5 55 TRP B CA 1
ATOM 4247 C C . TRP B 1 55 ? -21.562 -6.742 -2.674 1 98.5 55 TRP B C 1
ATOM 4249 O O . TRP B 1 55 ? -22.344 -6.348 -1.81 1 98.5 55 TRP B O 1
ATOM 4259 N N . ILE B 1 56 ? -20.453 -6.191 -2.828 1 98.69 56 ILE B N 1
ATOM 4260 C CA . ILE B 1 56 ? -19.984 -5.004 -2.117 1 98.69 56 ILE B CA 1
ATOM 4261 C C . ILE B 1 56 ? -19.391 -4.008 -3.111 1 98.69 56 ILE B C 1
ATOM 4263 O O . ILE B 1 56 ? -18.672 -4.395 -4.027 1 98.69 56 ILE B O 1
ATOM 4267 N N . MET B 1 57 ? -19.734 -2.742 -2.943 1 98.19 57 MET B N 1
ATOM 4268 C CA . MET B 1 57 ? -19.188 -1.706 -3.814 1 98.19 57 MET B CA 1
ATOM 4269 C C . MET B 1 57 ? -17.734 -1.416 -3.465 1 98.19 57 MET B C 1
ATOM 4271 O O . MET B 1 57 ? -17.391 -1.248 -2.293 1 98.19 57 MET B O 1
ATOM 4275 N N . GLN B 1 58 ? -16.859 -1.427 -4.531 1 98.5 58 GLN B N 1
ATOM 4276 C CA . GLN B 1 58 ? -15.43 -1.156 -4.383 1 98.5 58 GLN B CA 1
ATOM 4277 C C . GLN B 1 58 ? -14.984 -0.03 -5.309 1 98.5 58 GLN B C 1
ATOM 4279 O O . GLN B 1 58 ? -15.625 0.231 -6.328 1 98.5 58 GLN B O 1
ATOM 4284 N N . LYS B 1 59 ? -13.93 0.655 -4.93 1 97.81 59 LYS B N 1
ATOM 4285 C CA . LYS B 1 59 ? -13.312 1.611 -5.84 1 97.81 59 LYS B CA 1
ATOM 4286 C C . LYS B 1 59 ? -12.633 0.9 -7.012 1 97.81 59 LYS B C 1
ATOM 4288 O O . LYS B 1 59 ? -12.008 -0.145 -6.832 1 97.81 59 LYS B O 1
ATOM 4293 N N . VAL B 1 60 ? -12.758 1.519 -8.219 1 98.38 60 VAL B N 1
ATOM 4294 C CA . VAL B 1 60 ? -12.031 0.973 -9.359 1 98.38 60 VAL B CA 1
ATOM 4295 C C . VAL B 1 60 ? -10.531 1.161 -9.148 1 98.38 60 VAL B C 1
ATOM 4297 O O . VAL B 1 60 ? -9.734 0.267 -9.453 1 98.38 60 VAL B O 1
ATOM 4300 N N . ASP B 1 61 ? -10.188 2.357 -8.648 1 97.56 61 ASP B N 1
ATOM 4301 C CA . ASP B 1 61 ? -8.789 2.689 -8.391 1 97.56 61 ASP B CA 1
ATOM 4302 C C . ASP B 1 61 ? -8.602 3.213 -6.969 1 97.56 61 ASP B C 1
ATOM 4304 O O . ASP B 1 61 ? -8.906 4.375 -6.684 1 97.56 61 ASP B O 1
ATOM 4308 N N . ASN B 1 62 ? -8.016 2.395 -6.156 1 97.19 62 ASN B N 1
ATOM 4309 C CA . ASN B 1 62 ? -7.805 2.734 -4.754 1 97.19 62 ASN B CA 1
ATOM 4310 C C . ASN B 1 62 ? -6.641 3.705 -4.578 1 97.19 62 ASN B C 1
ATOM 4312 O O . ASN B 1 62 ? -6.441 4.254 -3.492 1 97.19 62 ASN B O 1
ATOM 4316 N N . PHE B 1 63 ? -5.883 4.008 -5.633 1 97.38 63 PHE B N 1
ATOM 4317 C CA . PHE B 1 63 ? -4.652 4.777 -5.484 1 97.38 63 PHE B CA 1
ATOM 4318 C C . PHE B 1 63 ? -4.695 6.039 -6.34 1 97.38 63 PHE B C 1
ATOM 4320 O O . PHE B 1 63 ? -3.66 6.66 -6.59 1 97.38 63 PHE B O 1
ATOM 4327 N N . ASP B 1 64 ? -5.855 6.402 -6.836 1 96.31 64 ASP B N 1
ATOM 4328 C CA . ASP B 1 64 ? -6.145 7.684 -7.473 1 96.31 64 ASP B CA 1
ATOM 4329 C C . ASP B 1 64 ? -7.258 8.422 -6.734 1 96.31 64 ASP B C 1
ATOM 4331 O O . ASP B 1 64 ? -8.438 8.156 -6.949 1 96.31 64 ASP B O 1
ATOM 4335 N N . PRO B 1 65 ? -6.891 9.367 -5.965 1 95.56 65 PRO B N 1
ATOM 4336 C CA . PRO B 1 65 ? -7.891 10.055 -5.141 1 95.56 65 PRO B CA 1
ATOM 4337 C C . PRO B 1 65 ? -8.891 10.852 -5.965 1 95.56 65 PRO B C 1
ATOM 4339 O O . PRO B 1 65 ? -9.914 11.305 -5.438 1 95.56 65 PRO B O 1
ATOM 4342 N N . GLN B 1 66 ? -8.633 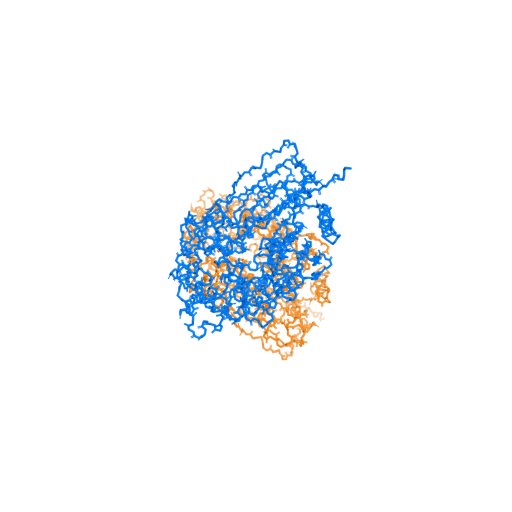11.047 -7.254 1 96.44 66 GLN B N 1
ATOM 4343 C CA . GLN B 1 66 ? -9.531 11.82 -8.102 1 96.44 66 GLN B CA 1
ATOM 4344 C C . GLN B 1 66 ? -10.547 10.922 -8.805 1 96.44 66 GLN B C 1
ATOM 4346 O O . GLN B 1 66 ? -11.508 11.406 -9.391 1 96.44 66 GLN B O 1
ATOM 4351 N N . ASN B 1 67 ? -10.32 9.609 -8.781 1 95.12 67 ASN B N 1
ATOM 4352 C CA . ASN B 1 67 ? -11.188 8.672 -9.484 1 95.12 67 ASN B CA 1
ATOM 4353 C C . ASN B 1 67 ? -12.367 8.242 -8.625 1 95.12 67 ASN B C 1
ATOM 4355 O O . ASN B 1 67 ? -12.211 7.457 -7.688 1 95.12 67 ASN B O 1
ATOM 4359 N N . PRO B 1 68 ? -13.531 8.672 -8.922 1 94.5 68 PRO B N 1
ATOM 4360 C CA . PRO B 1 68 ? -14.68 8.328 -8.078 1 94.5 68 PRO B CA 1
ATOM 4361 C C . PRO B 1 68 ? -15.352 7.023 -8.5 1 94.5 68 PRO B C 1
ATOM 4363 O O . PRO B 1 68 ? -16.344 6.605 -7.891 1 94.5 68 PRO B O 1
ATOM 4366 N N . SER B 1 69 ? -14.852 6.336 -9.539 1 96.5 69 SER B N 1
ATOM 4367 C CA . SER B 1 69 ? -15.523 5.172 -10.109 1 96.5 69 SER B CA 1
ATOM 4368 C C . SER B 1 69 ? -15.531 4.004 -9.125 1 96.5 69 SER B C 1
ATOM 4370 O O . SER B 1 69 ? -14.555 3.779 -8.414 1 96.5 69 SER B O 1
ATOM 4372 N N . THR B 1 70 ? -16.656 3.316 -9.141 1 97.88 70 THR B N 1
ATOM 4373 C CA . THR B 1 70 ? -16.828 2.146 -8.289 1 97.88 70 THR B CA 1
ATOM 4374 C C . THR B 1 70 ? -17.328 0.952 -9.094 1 97.88 70 THR B C 1
ATOM 4376 O O . THR B 1 70 ? -17.656 1.089 -10.273 1 97.88 70 THR B O 1
ATOM 4379 N N . TRP B 1 71 ? -17.281 -0.176 -8.578 1 98.44 71 TRP B N 1
ATOM 4380 C CA . TRP B 1 71 ? -17.75 -1.438 -9.133 1 98.44 71 TRP B CA 1
ATOM 4381 C C . TRP B 1 71 ? -18.188 -2.391 -8.031 1 98.44 71 TRP B C 1
ATOM 4383 O O . TRP B 1 71 ? -17.984 -2.117 -6.844 1 98.44 71 TRP B O 1
ATOM 4393 N N . SER B 1 72 ? -18.875 -3.465 -8.391 1 98.62 72 SER B N 1
ATOM 4394 C CA . SER B 1 72 ? -19.375 -4.418 -7.41 1 98.62 72 SER B CA 1
ATOM 4395 C C . SER B 1 72 ? -18.516 -5.672 -7.355 1 98.62 72 SER B C 1
ATOM 4397 O O . SER B 1 72 ? -18.359 -6.375 -8.359 1 98.62 72 SER B O 1
ATOM 4399 N N . MET B 1 73 ? -17.984 -5.949 -6.223 1 98.81 73 MET B N 1
ATOM 4400 C CA . MET B 1 73 ? -17.203 -7.152 -5.969 1 98.81 73 MET B CA 1
ATOM 4401 C C . MET B 1 73 ? -18.094 -8.266 -5.41 1 98.81 73 MET B C 1
ATOM 4403 O O . MET B 1 73 ? -18.828 -8.055 -4.449 1 98.81 73 MET B O 1
ATOM 4407 N N . ARG B 1 74 ? -17.984 -9.438 -6.016 1 98.75 74 ARG B N 1
ATOM 4408 C CA . ARG B 1 74 ? -18.734 -10.594 -5.543 1 98.75 74 ARG B CA 1
ATOM 4409 C C . ARG B 1 74 ? -18.047 -11.234 -4.344 1 98.75 74 ARG B C 1
ATOM 4411 O O . ARG B 1 74 ? -16.828 -11.352 -4.316 1 98.75 74 ARG B O 1
ATOM 4418 N N . TYR B 1 75 ? -18.812 -11.641 -3.389 1 98.56 75 TYR B N 1
ATOM 4419 C CA . TYR B 1 75 ? -18.375 -12.5 -2.301 1 98.56 75 TYR B CA 1
ATOM 4420 C C . TYR B 1 75 ? -19.484 -13.438 -1.854 1 98.56 75 TYR B C 1
ATOM 4422 O O . TYR B 1 75 ? -20.641 -13.281 -2.252 1 98.56 75 TYR B O 1
ATOM 4430 N N . MET B 1 76 ? -19.062 -14.492 -1.178 1 97.88 76 MET B N 1
ATOM 4431 C CA . MET B 1 76 ? -20.016 -15.422 -0.587 1 97.88 76 MET B CA 1
ATOM 4432 C C . MET B 1 76 ? -19.844 -15.508 0.925 1 97.88 76 MET B C 1
ATOM 4434 O O . MET B 1 76 ? -18.75 -15.25 1.438 1 97.88 76 MET B O 1
ATOM 4438 N N . ASP B 1 77 ? -20.922 -15.695 1.592 1 95.81 77 ASP B N 1
ATOM 4439 C CA . ASP B 1 77 ? -20.797 -15.789 3.043 1 95.81 77 ASP B CA 1
ATOM 4440 C C . ASP B 1 77 ? -21.672 -16.906 3.602 1 95.81 77 ASP B C 1
ATOM 4442 O O . ASP B 1 77 ? -22.562 -17.406 2.914 1 95.81 77 ASP B O 1
ATOM 4446 N N . ASN B 1 78 ? -21.312 -17.359 4.688 1 92.81 78 ASN B N 1
ATOM 4447 C CA . ASN B 1 78 ? -22 -18.359 5.496 1 92.81 78 ASN B CA 1
ATOM 4448 C C . ASN B 1 78 ? -21.938 -18.016 6.98 1 92.81 78 ASN B C 1
ATOM 4450 O O . ASN B 1 78 ? -20.906 -18.188 7.625 1 92.81 78 ASN B O 1
ATOM 4454 N N . GLY B 1 79 ? -23.078 -17.516 7.547 1 92.12 79 GLY B N 1
ATOM 4455 C CA . GLY B 1 79 ? -23.141 -17.141 8.945 1 92.12 79 GLY B CA 1
ATOM 4456 C C . GLY B 1 79 ? -23.812 -18.188 9.82 1 92.12 79 GLY B C 1
ATOM 4457 O O . GLY B 1 79 ? -24.234 -17.891 10.938 1 92.12 79 GLY B O 1
ATOM 4458 N N . GLU B 1 80 ? -23.875 -19.344 9.344 1 90.44 80 GLU B N 1
ATOM 4459 C CA . GLU B 1 80 ? -24.609 -20.422 10.016 1 90.44 80 GLU B CA 1
ATOM 4460 C C . GLU B 1 80 ? -24.094 -20.641 11.438 1 90.44 80 GLU B C 1
ATOM 4462 O O . GLU B 1 80 ? -24.875 -20.891 12.352 1 90.44 80 GLU B O 1
ATOM 4467 N N . TYR B 1 81 ? -22.875 -20.469 11.633 1 91.31 81 TYR B N 1
ATOM 4468 C CA . TYR B 1 81 ? -22.281 -20.828 12.922 1 91.31 81 TYR B CA 1
ATOM 4469 C C . TYR B 1 81 ? -21.859 -19.578 13.688 1 91.31 81 TYR B C 1
ATOM 4471 O O . TYR B 1 81 ? -21.328 -19.672 14.797 1 91.31 81 TYR B O 1
ATOM 4479 N N . TYR B 1 82 ? -22.109 -18.469 13.195 1 94.94 82 TYR B N 1
ATOM 4480 C CA . TYR B 1 82 ? -21.609 -17.219 13.75 1 94.94 82 TYR B CA 1
ATOM 4481 C C . TYR B 1 82 ? -22.281 -16.906 15.07 1 94.94 82 TYR B C 1
ATOM 4483 O O . TYR B 1 82 ? -23.516 -16.875 15.156 1 94.94 82 TYR B O 1
ATOM 4491 N N . ASN B 1 83 ? -21.469 -16.703 16.109 1 95.56 83 ASN B N 1
ATOM 4492 C CA . ASN B 1 83 ? -21.875 -16.109 17.375 1 95.56 83 ASN B CA 1
ATOM 4493 C C . ASN B 1 83 ? -21.516 -14.617 17.422 1 95.56 83 ASN B C 1
ATOM 4495 O O . ASN B 1 83 ? -20.375 -14.25 17.188 1 95.56 83 ASN B O 1
ATOM 4499 N N . PRO B 1 84 ? -22.547 -13.828 17.75 1 93.94 84 PRO B N 1
ATOM 4500 C CA . PRO B 1 84 ? -22.234 -12.406 17.844 1 93.94 84 PRO B CA 1
ATOM 4501 C C . PRO B 1 84 ? -20.984 -12.133 18.688 1 93.94 84 PRO B C 1
ATOM 4503 O O . PRO B 1 84 ? -20.859 -12.656 19.797 1 93.94 84 PRO B O 1
ATOM 4506 N N . GLY B 1 85 ? -20.094 -11.391 18.094 1 94.31 85 GLY B N 1
ATOM 4507 C CA . GLY B 1 85 ? -18.812 -11.133 18.734 1 94.31 85 GLY B CA 1
ATOM 4508 C C . GLY B 1 85 ? -17.719 -12.062 18.266 1 94.31 85 GLY B C 1
ATOM 4509 O O . GLY B 1 85 ? -16.531 -11.828 18.547 1 94.31 85 GLY B O 1
ATOM 4510 N N . GLY B 1 86 ? -18.109 -13.078 17.547 1 96.88 86 GLY B N 1
ATOM 4511 C CA . GLY B 1 86 ? -17.125 -14.031 17.047 1 96.88 86 GLY B CA 1
ATOM 4512 C C . GLY B 1 86 ? -16.266 -13.461 15.938 1 96.88 86 GLY B C 1
ATOM 4513 O O . GLY B 1 86 ? -16.5 -12.352 15.461 1 96.88 86 GLY B O 1
ATOM 4514 N N . ALA B 1 87 ? -15.297 -14.227 15.562 1 98.44 87 ALA B N 1
ATOM 4515 C CA . ALA B 1 87 ? -14.305 -13.789 14.586 1 98.44 87 ALA B CA 1
ATOM 4516 C C . ALA B 1 87 ? -14.875 -13.828 13.172 1 98.44 87 ALA B C 1
ATOM 4518 O O . ALA B 1 87 ? -15.898 -14.477 12.922 1 98.44 87 ALA B O 1
ATOM 4519 N N . LEU B 1 88 ? -14.32 -13.078 12.312 1 98.75 88 LEU B N 1
ATOM 4520 C CA . LEU B 1 88 ? -14.578 -13.141 10.875 1 98.75 88 LEU B CA 1
ATOM 4521 C C . LEU B 1 88 ? -13.5 -13.961 10.172 1 98.75 88 LEU B C 1
ATOM 4523 O O . LEU B 1 88 ? -12.312 -13.641 10.25 1 98.75 88 LEU B O 1
ATOM 4527 N N . PHE B 1 89 ? -13.883 -15.039 9.547 1 98.62 89 PHE B N 1
ATOM 4528 C CA . PHE B 1 89 ? -13.008 -15.891 8.75 1 98.62 89 PHE B CA 1
ATOM 4529 C C . PHE B 1 89 ? -13.164 -15.594 7.266 1 98.62 89 PHE B C 1
ATOM 4531 O O . PHE B 1 89 ? -14.258 -15.703 6.715 1 98.62 89 PHE B O 1
ATOM 4538 N N . ILE B 1 90 ? -12.094 -15.258 6.605 1 98.81 90 ILE B N 1
ATOM 4539 C CA . ILE B 1 90 ? -12.172 -14.898 5.191 1 98.81 90 ILE B CA 1
ATOM 4540 C C . ILE B 1 90 ? -11.258 -15.82 4.375 1 98.81 90 ILE B C 1
ATOM 4542 O O . ILE B 1 90 ? -10.031 -15.758 4.5 1 98.81 90 ILE B O 1
ATOM 4546 N N . TYR B 1 91 ? -11.797 -16.688 3.617 1 98.44 91 TYR B N 1
ATOM 4547 C CA . TYR B 1 91 ? -11.062 -17.359 2.561 1 98.44 91 TYR B CA 1
ATOM 4548 C C . TYR B 1 91 ? -10.914 -16.469 1.333 1 98.44 91 TYR B C 1
ATOM 4550 O O . TYR B 1 91 ? -11.914 -16.109 0.705 1 98.44 91 TYR B O 1
ATOM 4558 N N . VAL B 1 92 ? -9.727 -16.125 1.029 1 98.62 92 VAL B N 1
ATOM 4559 C CA . VAL B 1 92 ? -9.477 -15.156 -0.028 1 98.62 92 VAL B CA 1
ATOM 4560 C C . VAL B 1 92 ? -9.391 -15.867 -1.377 1 98.62 92 VAL B C 1
ATOM 4562 O O . VAL B 1 92 ? -8.695 -16.875 -1.509 1 98.62 92 VAL B O 1
ATOM 4565 N N . GLY B 1 93 ? -10.133 -15.344 -2.334 1 97.44 93 GLY B N 1
ATOM 4566 C CA . GLY B 1 93 ? -10.055 -15.875 -3.684 1 97.44 93 GLY B CA 1
ATOM 4567 C C . GLY B 1 93 ? -8.828 -15.391 -4.445 1 97.44 93 GLY B C 1
ATOM 4568 O O . GLY B 1 93 ? -8.359 -14.273 -4.23 1 97.44 93 GLY B O 1
ATOM 4569 N N . GLY B 1 94 ? -8.344 -16.25 -5.336 1 96.31 94 GLY B N 1
ATOM 4570 C CA . GLY B 1 94 ? -7.211 -15.93 -6.191 1 96.31 94 GLY B CA 1
ATOM 4571 C C . GLY B 1 94 ? -7.598 -15.75 -7.648 1 96.31 94 GLY B C 1
ATOM 4572 O O . GLY B 1 94 ? -8.539 -15.016 -7.961 1 96.31 94 GLY B O 1
ATOM 4573 N N . GLU B 1 95 ? -6.871 -16.406 -8.547 1 96.25 95 GLU B N 1
ATOM 4574 C CA . GLU B 1 95 ? -7.008 -16.25 -9.992 1 96.25 95 GLU B CA 1
ATOM 4575 C C . GLU B 1 95 ? -8.047 -17.219 -10.555 1 96.25 95 GLU B C 1
ATOM 4577 O O . GLU B 1 95 ? -7.77 -17.938 -11.516 1 96.25 95 GLU B O 1
ATOM 4582 N N . TRP B 1 96 ? -9.32 -17.266 -9.906 1 95.38 96 TRP B N 1
ATOM 4583 C CA . TRP B 1 96 ? -10.391 -18.156 -10.352 1 95.38 96 TRP B CA 1
ATOM 4584 C C . TRP B 1 96 ? -11.758 -17.594 -9.977 1 95.38 96 TRP B C 1
ATOM 4586 O O . TRP B 1 96 ? -11.844 -16.594 -9.266 1 95.38 96 TRP B O 1
ATOM 4596 N N . THR B 1 97 ? -12.742 -18.234 -10.539 1 95.19 97 THR B N 1
ATOM 4597 C CA . THR B 1 97 ? -14.125 -17.969 -10.141 1 95.19 97 THR B CA 1
ATOM 4598 C C . THR B 1 97 ? -14.453 -18.688 -8.836 1 95.19 97 THR B C 1
ATOM 4600 O O . THR B 1 97 ? -14.211 -19.891 -8.703 1 95.19 97 THR B O 1
ATOM 4603 N N . ILE B 1 98 ? -15 -17.969 -7.875 1 95.75 98 ILE B N 1
ATOM 4604 C CA . ILE B 1 98 ? -15.289 -18.594 -6.586 1 95.75 98 ILE B CA 1
ATOM 4605 C C . ILE B 1 98 ? -16.562 -19.422 -6.688 1 95.75 98 ILE B C 1
ATOM 4607 O O . ILE B 1 98 ? -17.391 -19.203 -7.582 1 95.75 98 ILE B O 1
ATOM 4611 N N . ASN B 1 99 ? -16.672 -20.359 -5.824 1 92.25 99 ASN B N 1
ATOM 4612 C CA . ASN B 1 99 ? -17.859 -21.203 -5.668 1 92.25 99 ASN B CA 1
ATOM 4613 C C . ASN B 1 99 ? -18.109 -21.547 -4.203 1 92.25 99 ASN B C 1
ATOM 4615 O O . ASN B 1 99 ? -17.281 -21.266 -3.34 1 92.25 99 ASN B O 1
ATOM 4619 N N . GLU B 1 100 ? -19.141 -22.156 -3.889 1 91.06 100 GLU B N 1
ATOM 4620 C CA . GLU B 1 100 ? -19.578 -22.344 -2.508 1 91.06 100 GLU B CA 1
ATOM 4621 C C . GLU B 1 100 ? -18.734 -23.406 -1.804 1 91.06 100 GLU B C 1
ATOM 4623 O O . GLU B 1 100 ? -18.766 -23.516 -0.575 1 91.06 100 GLU B O 1
ATOM 4628 N N . GLY B 1 101 ? -17.953 -24.141 -2.496 1 85.12 101 GLY B N 1
ATOM 4629 C CA . GLY B 1 101 ? -17.297 -25.328 -1.982 1 85.12 101 GLY B CA 1
ATOM 4630 C C . GLY B 1 101 ? -16.453 -25.062 -0.753 1 85.12 101 GLY B C 1
ATOM 4631 O O . GLY B 1 101 ? -16.578 -25.734 0.264 1 85.12 101 GLY B O 1
ATOM 4632 N N . SER B 1 102 ? -15.695 -24.031 -0.784 1 84.75 102 SER B N 1
ATOM 4633 C CA . SER B 1 102 ? -14.75 -23.734 0.29 1 84.75 102 SER B CA 1
ATOM 4634 C C . SER B 1 102 ? -15.461 -23.203 1.521 1 84.75 102 SER B C 1
ATOM 4636 O O . SER B 1 102 ? -14.867 -23.078 2.592 1 84.75 102 SER B O 1
ATOM 4638 N N . LEU B 1 103 ? -16.734 -22.906 1.379 1 90.81 103 LEU B N 1
ATOM 4639 C CA . LEU B 1 103 ? -17.5 -22.391 2.514 1 90.81 103 LEU B CA 1
ATOM 4640 C C . LEU B 1 103 ? -18.266 -23.531 3.199 1 90.81 103 LEU B C 1
ATOM 4642 O O . LEU B 1 103 ? -18.828 -23.328 4.277 1 90.81 103 LEU B O 1
ATOM 4646 N N . VAL B 1 104 ? -18.219 -24.719 2.637 1 89.19 104 VAL B N 1
ATOM 4647 C CA . VAL B 1 104 ? -19.016 -25.781 3.232 1 89.19 104 VAL B CA 1
ATOM 4648 C C . VAL B 1 104 ? -18.125 -27 3.508 1 89.19 104 VAL B C 1
ATOM 4650 O O . VAL B 1 104 ? -18.578 -27.984 4.082 1 89.19 104 VAL B O 1
ATOM 4653 N N . ARG B 1 105 ? -16.922 -26.906 3.07 1 90.5 105 ARG B N 1
ATOM 4654 C CA . ARG B 1 105 ? -15.969 -27.984 3.363 1 90.5 105 ARG B CA 1
ATOM 4655 C C . ARG B 1 105 ? -14.547 -27.422 3.471 1 90.5 105 ARG B C 1
ATOM 4657 O O . ARG B 1 105 ? -14.305 -26.266 3.148 1 90.5 105 ARG B O 1
ATOM 4664 N N . GLY B 1 106 ? -13.602 -28.328 3.938 1 94.81 106 GLY B N 1
ATOM 4665 C CA . GLY B 1 106 ? -12.211 -27.953 4.098 1 94.81 106 GLY B CA 1
ATOM 4666 C C . GLY B 1 106 ? -11.852 -27.578 5.523 1 94.81 106 GLY B C 1
ATOM 4667 O O . GLY B 1 106 ? -12.734 -27.266 6.328 1 94.81 106 GLY B O 1
ATOM 4668 N N . HIS B 1 107 ? -10.641 -27.547 5.754 1 97.12 107 HIS B N 1
ATOM 4669 C CA . HIS B 1 107 ? -10.141 -27.359 7.113 1 97.12 107 HIS B CA 1
ATOM 4670 C C . HIS B 1 107 ? -10.445 -25.953 7.625 1 97.12 107 HIS B C 1
ATOM 4672 O O . HIS B 1 107 ? -10.703 -25.766 8.812 1 97.12 107 HIS B O 1
ATOM 4678 N N . PHE B 1 108 ? -10.383 -24.938 6.746 1 97 108 PHE B N 1
ATOM 4679 C CA . PHE B 1 108 ? -10.688 -23.562 7.145 1 97 108 PHE B CA 1
ATOM 4680 C C . PHE B 1 108 ? -12.141 -23.438 7.59 1 97 108 PHE B C 1
ATOM 4682 O O . PHE B 1 108 ? -12.43 -22.797 8.594 1 97 108 PHE B O 1
ATOM 4689 N N . HIS B 1 109 ? -13 -24.047 6.859 1 95.19 109 HIS B N 1
ATOM 4690 C CA . HIS B 1 109 ? -14.406 -24.109 7.23 1 95.19 109 HIS B CA 1
ATOM 4691 C C . HIS B 1 109 ? -14.594 -24.828 8.562 1 95.19 109 HIS B C 1
ATOM 4693 O O . HIS B 1 109 ? -15.367 -24.375 9.414 1 95.19 109 HIS B O 1
ATOM 4699 N N . ASP B 1 110 ? -13.922 -25.953 8.688 1 96 110 ASP B N 1
ATOM 4700 C CA . ASP B 1 110 ? -14.039 -26.734 9.914 1 96 110 ASP B CA 1
ATOM 4701 C C . ASP B 1 110 ? -13.641 -25.922 11.133 1 96 110 ASP B C 1
ATOM 4703 O O . ASP B 1 110 ? -14.305 -25.969 12.172 1 96 110 ASP B O 1
ATOM 4707 N N . MET B 1 111 ? -12.586 -25.172 10.961 1 97.5 111 MET B N 1
ATOM 4708 C CA . MET B 1 111 ? -12.109 -24.344 12.07 1 97.5 111 MET B CA 1
ATOM 4709 C C . MET B 1 111 ? -13.078 -23.203 12.359 1 97.5 111 MET B C 1
ATOM 4711 O O . MET B 1 111 ? -13.336 -22.891 13.523 1 97.5 111 MET B O 1
ATOM 4715 N N . ALA B 1 112 ? -13.602 -22.578 11.336 1 96.19 112 ALA B N 1
ATOM 4716 C CA . ALA B 1 112 ? -14.586 -21.516 11.516 1 96.19 112 ALA B CA 1
ATOM 4717 C C . ALA B 1 112 ? -15.82 -22.016 12.258 1 96.19 112 ALA B C 1
ATOM 4719 O O . ALA B 1 112 ? -16.328 -21.344 13.148 1 96.19 112 ALA B O 1
ATOM 4720 N N . ARG B 1 113 ? -16.266 -23.188 11.867 1 94.38 113 ARG B N 1
ATOM 4721 C CA . ARG B 1 113 ? -17.422 -23.812 12.516 1 94.38 113 ARG B CA 1
ATOM 4722 C C . ARG B 1 113 ? -17.141 -24.078 13.992 1 94.38 113 ARG B C 1
ATOM 4724 O O . ARG B 1 113 ? -17.969 -23.734 14.852 1 94.38 113 ARG B O 1
ATOM 4731 N N . GLU B 1 114 ? -16.031 -24.625 14.234 1 96.44 114 GLU B N 1
ATOM 4732 C CA . GLU B 1 114 ? -15.68 -24.969 15.609 1 96.44 114 GLU B CA 1
ATOM 4733 C C . GLU B 1 114 ? -15.57 -23.719 16.484 1 96.44 114 GLU B C 1
ATOM 4735 O O . GLU B 1 114 ? -15.898 -23.75 17.672 1 96.44 114 GLU B O 1
ATOM 4740 N N . LEU B 1 115 ? -15.156 -22.594 15.914 1 97.62 115 LEU B N 1
ATOM 4741 C CA . LEU B 1 115 ? -14.875 -21.391 16.688 1 97.62 115 LEU B CA 1
ATOM 4742 C C . LEU B 1 115 ? -16.062 -20.438 16.672 1 97.62 115 LEU B C 1
ATOM 4744 O O . LEU B 1 115 ? -16 -19.344 17.25 1 97.62 115 LEU B O 1
ATOM 4748 N N . GLY B 1 116 ? -17.141 -20.812 15.977 1 96.75 116 GLY B N 1
ATOM 4749 C CA . GLY B 1 116 ? -18.312 -19.953 15.898 1 96.75 116 GLY B CA 1
ATOM 4750 C C . GLY B 1 116 ? -18.078 -18.672 15.125 1 96.75 116 GLY B C 1
ATOM 4751 O O . GLY B 1 116 ? -18.547 -17.609 15.531 1 96.75 116 GLY B O 1
ATOM 4752 N N . ALA B 1 117 ? -17.328 -18.75 14.078 1 97.31 117 ALA B N 1
ATOM 4753 C CA . ALA B 1 117 ? -16.953 -17.594 13.281 1 97.31 117 ALA B CA 1
ATOM 4754 C C . ALA B 1 117 ? -17.922 -17.375 12.125 1 97.31 117 ALA B C 1
ATOM 4756 O O . ALA B 1 117 ? -18.672 -18.281 11.758 1 97.31 117 ALA B O 1
ATOM 4757 N N . TYR B 1 118 ? -18.016 -16.141 11.633 1 97.06 118 TYR B N 1
ATOM 4758 C CA . TYR B 1 118 ? -18.609 -15.828 10.336 1 97.06 118 TYR B CA 1
ATOM 4759 C C . TYR B 1 118 ? -17.625 -16.078 9.211 1 97.06 118 TYR B C 1
ATOM 4761 O O . TYR B 1 118 ? -16.484 -15.609 9.258 1 97.06 118 TYR B O 1
ATOM 4769 N N . ILE B 1 119 ? -17.969 -16.891 8.203 1 97.12 119 ILE B N 1
ATOM 4770 C CA . ILE B 1 119 ? -16.984 -17.234 7.184 1 97.12 119 ILE B CA 1
ATOM 4771 C C . ILE B 1 119 ? -17.375 -16.609 5.844 1 97.12 119 ILE B C 1
ATOM 4773 O O . ILE B 1 119 ? -18.562 -16.578 5.496 1 97.12 119 ILE B O 1
ATOM 4777 N N . PHE B 1 120 ? -16.406 -16.062 5.145 1 98.25 120 PHE B N 1
ATOM 4778 C CA . PHE B 1 120 ? -16.562 -15.422 3.85 1 98.25 120 PHE B CA 1
ATOM 4779 C C . PHE B 1 120 ? -15.656 -16.047 2.807 1 98.25 120 PHE B C 1
ATOM 4781 O O . PHE B 1 120 ? -14.633 -16.641 3.15 1 98.25 120 PHE B O 1
ATOM 4788 N N . TYR B 1 121 ? -16.031 -15.992 1.578 1 98.19 121 TYR B N 1
ATOM 4789 C CA . TYR B 1 121 ? -15.219 -16.234 0.393 1 98.19 121 TYR B CA 1
ATOM 4790 C C . TYR B 1 121 ? -15.258 -15.047 -0.556 1 98.19 121 TYR B C 1
ATOM 4792 O O . TYR B 1 121 ? -16.312 -14.742 -1.132 1 98.19 121 TYR B O 1
ATOM 4800 N N . THR B 1 122 ? -14.141 -14.336 -0.713 1 98.75 122 THR B N 1
ATOM 4801 C CA . THR B 1 122 ? -14.102 -13.117 -1.514 1 98.75 122 THR B CA 1
ATOM 4802 C C . THR B 1 122 ? -13.562 -13.398 -2.912 1 98.75 122 THR B C 1
ATOM 4804 O O . THR B 1 122 ? -12.641 -14.203 -3.074 1 98.75 122 THR B O 1
ATOM 4807 N N . GLU B 1 123 ? -14.125 -12.766 -3.918 1 98.69 123 GLU B N 1
ATOM 4808 C CA . GLU B 1 123 ? -13.656 -12.938 -5.293 1 98.69 123 GLU B CA 1
ATOM 4809 C C . GLU B 1 123 ? -12.688 -11.828 -5.688 1 98.69 123 GLU B C 1
ATOM 4811 O O . GLU B 1 123 ? -12.906 -10.656 -5.363 1 98.69 123 GLU B O 1
ATOM 4816 N N . HIS B 1 124 ? -11.633 -12.156 -6.305 1 98.69 124 HIS B N 1
ATOM 4817 C CA . HIS B 1 124 ? -10.602 -11.219 -6.746 1 98.69 124 HIS B CA 1
ATOM 4818 C C . HIS B 1 124 ? -11.094 -10.367 -7.91 1 98.69 124 HIS B C 1
ATOM 4820 O O . HIS B 1 124 ? -11.805 -10.859 -8.789 1 98.69 124 HIS B O 1
ATOM 4826 N N . ARG B 1 125 ? -10.75 -9.117 -7.895 1 98.75 125 ARG B N 1
ATOM 4827 C CA . ARG B 1 125 ? -11.078 -8.281 -9.047 1 98.75 125 ARG B CA 1
ATOM 4828 C C . ARG B 1 125 ? -10.602 -8.922 -10.344 1 98.75 125 ARG B C 1
ATOM 4830 O O . ARG B 1 125 ? -9.5 -9.477 -10.398 1 98.75 125 ARG B O 1
ATOM 4837 N N . TYR B 1 126 ? -11.469 -8.844 -11.43 1 98.62 126 TYR B N 1
ATOM 4838 C CA . TYR B 1 126 ? -11.227 -9.266 -12.805 1 98.62 126 TYR B CA 1
ATOM 4839 C C . TYR B 1 126 ? -11.383 -10.773 -12.953 1 98.62 126 TYR B C 1
ATOM 4841 O O . TYR B 1 126 ? -11.125 -11.328 -14.023 1 98.62 126 TYR B O 1
ATOM 4849 N N . TYR B 1 127 ? -11.75 -11.445 -11.914 1 98 127 TYR B N 1
ATOM 4850 C CA . TYR B 1 127 ? -12.055 -12.867 -12.023 1 98 127 TYR B CA 1
ATOM 4851 C C . TYR B 1 127 ? -13.531 -13.125 -11.734 1 98 127 TYR B C 1
ATOM 4853 O O . TYR B 1 127 ? -14.172 -12.359 -11.008 1 98 127 TYR B O 1
ATOM 4861 N N . GLY B 1 128 ? -14.039 -14.195 -12.336 1 97 128 GLY B N 1
ATOM 4862 C CA . GLY B 1 128 ? -15.438 -14.547 -12.133 1 97 128 GLY B CA 1
ATOM 4863 C C . GLY B 1 128 ? -16.391 -13.422 -12.508 1 97 128 GLY B C 1
ATOM 4864 O O . GLY B 1 128 ? -16.328 -12.906 -13.625 1 97 128 GLY B O 1
ATOM 4865 N N . LEU B 1 129 ? -17.188 -13.008 -11.547 1 97.88 129 LEU B N 1
ATOM 4866 C CA . LEU B 1 129 ? -18.188 -11.984 -11.82 1 97.88 129 LEU B CA 1
ATOM 4867 C C . LEU B 1 129 ? -17.781 -10.648 -11.211 1 97.88 129 LEU B C 1
ATOM 4869 O O . LEU B 1 129 ? -18.531 -9.672 -11.258 1 97.88 129 LEU B O 1
ATOM 4873 N N . SER B 1 130 ? -16.625 -10.586 -10.648 1 98.69 130 SER B N 1
ATOM 4874 C CA . SER B 1 130 ? -16.062 -9.352 -10.117 1 98.69 130 SER B CA 1
ATOM 4875 C C . SER B 1 130 ? -15.336 -8.562 -11.203 1 98.69 130 SER B C 1
ATOM 4877 O O . SER B 1 130 ? -14.133 -8.734 -11.414 1 98.69 130 SER B O 1
ATOM 4879 N N . ARG B 1 131 ? -16.047 -7.664 -11.82 1 98.62 131 ARG B N 1
ATOM 4880 C CA . ARG B 1 131 ? -15.602 -7.051 -13.062 1 98.62 131 ARG B CA 1
ATOM 4881 C C . ARG B 1 131 ? -15.57 -5.531 -12.945 1 98.62 131 ARG B C 1
ATOM 4883 O O . ARG B 1 131 ? -16.547 -4.859 -13.297 1 98.62 131 ARG B O 1
ATOM 4890 N N . PRO B 1 132 ? -14.453 -4.922 -12.578 1 98.38 132 PRO B N 1
ATOM 4891 C CA . PRO B 1 132 ? -14.352 -3.48 -12.352 1 98.38 132 PRO B CA 1
ATOM 4892 C C . PRO B 1 132 ? -14.539 -2.664 -13.625 1 98.38 132 PRO B C 1
ATOM 4894 O O . PRO B 1 132 ? -14.859 -1.474 -13.562 1 98.38 132 PRO B O 1
ATOM 4897 N N . THR B 1 133 ? -14.305 -3.283 -14.836 1 98.44 133 THR B N 1
ATOM 4898 C CA . THR B 1 133 ? -14.359 -2.561 -16.094 1 98.44 133 THR B CA 1
ATOM 4899 C C . THR B 1 133 ? -15.32 -3.24 -17.062 1 98.44 133 THR B C 1
ATOM 4901 O O . THR B 1 133 ? -15.734 -4.379 -16.844 1 98.44 133 THR B O 1
ATOM 4904 N N . ALA B 1 134 ? -15.656 -2.572 -18.109 1 97.88 134 ALA B N 1
ATOM 4905 C CA . ALA B 1 134 ? -16.656 -3.055 -19.062 1 97.88 134 ALA B CA 1
ATOM 4906 C C . ALA B 1 134 ? -16.125 -4.234 -19.859 1 97.88 134 ALA B C 1
ATOM 4908 O O . ALA B 1 134 ? -16.891 -5.07 -20.344 1 97.88 134 ALA B O 1
ATOM 4909 N N . ASN B 1 135 ? -14.891 -4.293 -20.062 1 98.31 135 ASN B N 1
ATOM 4910 C CA . ASN B 1 135 ? -14.164 -5.348 -20.75 1 98.31 135 ASN B CA 1
ATOM 4911 C C . ASN B 1 135 ? -12.734 -5.488 -20.234 1 98.31 135 ASN B C 1
ATOM 4913 O O . ASN B 1 135 ? -12.352 -4.828 -19.281 1 98.31 135 ASN B O 1
ATOM 4917 N N . THR B 1 136 ? -11.977 -6.355 -20.875 1 98.56 136 THR B N 1
ATOM 4918 C CA . THR B 1 136 ? -10.617 -6.594 -20.422 1 98.56 136 THR B CA 1
ATOM 4919 C C . THR B 1 136 ? -9.602 -6.113 -21.453 1 98.56 136 THR B C 1
ATOM 4921 O O . THR B 1 136 ? -8.57 -6.754 -21.656 1 98.56 136 THR B O 1
ATOM 4924 N N . ARG B 1 137 ? -9.922 -5.051 -22.141 1 98.5 137 ARG B N 1
ATOM 4925 C CA . ARG B 1 137 ? -8.906 -4.422 -22.969 1 98.5 137 ARG B CA 1
ATOM 4926 C C . ARG B 1 137 ? -7.648 -4.113 -22.156 1 98.5 137 ARG B C 1
ATOM 4928 O O . ARG B 1 137 ? -7.73 -3.828 -20.969 1 98.5 137 ARG B O 1
ATOM 4935 N N . THR B 1 138 ? -6.543 -4.129 -22.844 1 98.25 138 THR B N 1
ATOM 4936 C CA . THR B 1 138 ? -5.262 -4.016 -22.141 1 98.25 138 THR B CA 1
ATOM 4937 C C . THR B 1 138 ? -5.223 -2.756 -21.281 1 98.25 138 THR B C 1
ATOM 4939 O O . THR B 1 138 ? -4.805 -2.805 -20.125 1 98.25 138 THR B O 1
ATOM 4942 N N . ASP B 1 139 ? -5.629 -1.627 -21.797 1 96.94 139 ASP B N 1
ATOM 4943 C CA . ASP B 1 139 ? -5.574 -0.367 -21.062 1 96.94 139 ASP B CA 1
ATOM 4944 C C . ASP B 1 139 ? -6.496 -0.4 -19.844 1 96.94 139 ASP B C 1
ATOM 4946 O O . ASP B 1 139 ? -6.25 0.289 -18.844 1 96.94 139 ASP B O 1
ATOM 4950 N N . GLN B 1 140 ? -7.516 -1.207 -19.891 1 97.31 140 GLN B N 1
ATOM 4951 C CA . GLN B 1 140 ? -8.477 -1.302 -18.797 1 97.31 140 GLN B CA 1
ATOM 4952 C C . GLN B 1 140 ? -8.008 -2.287 -17.734 1 97.31 140 GLN B C 1
ATOM 4954 O O . GLN B 1 140 ? -8.562 -2.33 -16.641 1 97.31 140 GLN B O 1
ATOM 4959 N N . MET B 1 141 ? -7 -3.039 -18.016 1 98.38 141 MET B N 1
ATOM 4960 C CA . MET B 1 141 ? -6.543 -4.07 -17.094 1 98.38 141 MET B CA 1
ATOM 4961 C C . MET B 1 141 ? -5.5 -3.512 -16.125 1 98.38 141 MET B C 1
ATOM 4963 O O . MET B 1 141 ? -5.062 -4.207 -15.203 1 98.38 141 MET B O 1
ATOM 4967 N N . ARG B 1 142 ? -5.184 -2.203 -16.297 1 97.38 142 ARG B N 1
ATOM 4968 C CA . ARG B 1 142 ? -4.176 -1.593 -15.43 1 97.38 142 ARG B CA 1
ATOM 4969 C C . ARG B 1 142 ? -4.609 -1.635 -13.969 1 97.38 142 ARG B C 1
ATOM 4971 O O . ARG B 1 142 ? -3.777 -1.508 -13.062 1 97.38 142 ARG B O 1
ATOM 4978 N N . PHE B 1 143 ? -5.926 -1.847 -13.68 1 98.25 143 PHE B N 1
ATOM 4979 C CA . PHE B 1 143 ? -6.449 -1.878 -12.32 1 98.25 143 PHE B CA 1
ATOM 4980 C C . PHE B 1 143 ? -6.391 -3.289 -11.75 1 98.25 143 PHE B C 1
ATOM 4982 O O . PHE B 1 143 ? -6.777 -3.518 -10.602 1 98.25 143 PHE B O 1
ATOM 4989 N N . LEU B 1 144 ? -5.914 -4.238 -12.57 1 98.62 144 LEU B N 1
ATOM 4990 C CA . LEU B 1 144 ? -5.68 -5.594 -12.086 1 98.62 144 LEU B CA 1
ATOM 4991 C C . LEU B 1 144 ? -4.258 -5.742 -11.555 1 98.62 144 LEU B C 1
ATOM 4993 O O . LEU B 1 144 ? -3.33 -6 -12.328 1 98.62 144 LEU B O 1
ATOM 4997 N N . ASN B 1 145 ? -4.125 -5.605 -10.289 1 97.75 145 ASN B N 1
ATOM 4998 C CA . ASN B 1 145 ? -2.873 -5.867 -9.586 1 97.75 145 ASN B CA 1
ATOM 4999 C C . ASN B 1 145 ? -3.104 -6.109 -8.102 1 97.75 145 ASN B C 1
ATOM 5001 O O . ASN B 1 145 ? -4.199 -5.867 -7.586 1 97.75 145 ASN B O 1
ATOM 5005 N N . VAL B 1 146 ? -2.176 -6.598 -7.434 1 98.5 146 VAL B N 1
ATOM 5006 C CA . VAL B 1 146 ? -2.334 -7.09 -6.07 1 98.5 146 VAL B CA 1
ATOM 5007 C C . VAL B 1 146 ? -2.559 -5.918 -5.117 1 98.5 146 VAL B C 1
ATOM 5009 O O . VAL B 1 146 ? -3.275 -6.047 -4.121 1 98.5 146 VAL B O 1
ATOM 5012 N N . ASP B 1 147 ? -2 -4.699 -5.395 1 98.44 147 ASP B N 1
ATOM 5013 C CA . ASP B 1 147 ? -2.207 -3.535 -4.539 1 98.44 147 ASP B CA 1
ATOM 5014 C C . ASP B 1 147 ? -3.688 -3.172 -4.457 1 98.44 147 ASP B C 1
ATOM 5016 O O . ASP B 1 147 ? -4.215 -2.941 -3.365 1 98.44 147 ASP B O 1
ATOM 5020 N N . GLN B 1 148 ? -4.312 -3.127 -5.609 1 98.5 148 GLN B N 1
ATOM 5021 C CA . GLN B 1 148 ? -5.742 -2.848 -5.684 1 98.5 148 GLN B CA 1
ATOM 5022 C C . GLN B 1 148 ? -6.551 -3.92 -4.953 1 98.5 148 GLN B C 1
ATOM 5024 O O . GLN B 1 148 ? -7.48 -3.604 -4.207 1 98.5 148 GLN B O 1
ATOM 5029 N N . ALA B 1 149 ? -6.195 -5.141 -5.188 1 98.81 149 ALA B N 1
ATOM 5030 C CA . ALA B 1 149 ? -6.941 -6.25 -4.605 1 98.81 149 ALA B CA 1
ATOM 5031 C C . ALA B 1 149 ? -6.855 -6.234 -3.08 1 98.81 149 ALA B C 1
ATOM 5033 O O . ALA B 1 149 ? -7.84 -6.508 -2.393 1 98.81 149 ALA B O 1
ATOM 5034 N N . LEU B 1 150 ? -5.691 -5.965 -2.537 1 98.88 150 LEU B N 1
ATOM 5035 C CA . LEU B 1 150 ? -5.527 -5.895 -1.09 1 98.88 150 LEU B CA 1
ATOM 5036 C C . LEU B 1 150 ? -6.324 -4.73 -0.507 1 98.88 150 LEU B C 1
ATOM 5038 O O . LEU B 1 150 ? -6.895 -4.848 0.58 1 98.88 150 LEU B O 1
ATOM 5042 N N . ALA B 1 151 ? -6.305 -3.605 -1.211 1 98.69 151 ALA B N 1
ATOM 5043 C CA . ALA B 1 151 ? -7.102 -2.471 -0.753 1 98.69 151 ALA B CA 1
ATOM 5044 C C . ALA B 1 151 ? -8.586 -2.811 -0.752 1 98.69 151 ALA B C 1
ATOM 5046 O O . ALA B 1 151 ? -9.336 -2.354 0.117 1 98.69 151 ALA B O 1
ATOM 5047 N N . ASP B 1 152 ? -9.062 -3.609 -1.763 1 98.81 152 ASP B N 1
ATOM 5048 C CA . ASP B 1 152 ? -10.438 -4.094 -1.761 1 98.81 152 ASP B CA 1
ATOM 5049 C C . ASP B 1 152 ? -10.742 -4.887 -0.489 1 98.81 152 ASP B C 1
ATOM 5051 O O . ASP B 1 152 ? -11.797 -4.707 0.122 1 98.81 152 ASP B O 1
ATOM 5055 N N . LEU B 1 153 ? -9.828 -5.758 -0.136 1 98.94 153 LEU B N 1
ATOM 5056 C CA . LEU B 1 153 ? -10.016 -6.59 1.048 1 98.94 153 LEU B CA 1
ATOM 5057 C C . LEU B 1 153 ? -10.055 -5.734 2.312 1 98.94 153 LEU B C 1
ATOM 5059 O O . LEU B 1 153 ? -10.789 -6.039 3.25 1 98.94 153 LEU B O 1
ATOM 5063 N N . ALA B 1 154 ? -9.234 -4.68 2.363 1 98.81 154 ALA B N 1
ATOM 5064 C CA . ALA B 1 154 ? -9.242 -3.771 3.51 1 98.81 154 ALA B CA 1
ATOM 5065 C C . ALA B 1 154 ? -10.617 -3.133 3.689 1 98.81 154 ALA B C 1
ATOM 5067 O O . ALA B 1 154 ? -11.164 -3.133 4.793 1 98.81 154 ALA B O 1
ATOM 5068 N N . HIS B 1 155 ? -11.109 -2.615 2.609 1 98.69 155 HIS B N 1
ATOM 5069 C CA . HIS B 1 155 ? -12.438 -2.027 2.656 1 98.69 155 HIS B CA 1
ATOM 5070 C C . HIS B 1 155 ? -13.484 -3.068 3.037 1 98.69 155 HIS B C 1
ATOM 5072 O O . HIS B 1 155 ? -14.438 -2.762 3.758 1 98.69 155 HIS B O 1
ATOM 5078 N N . PHE B 1 156 ? -13.312 -4.312 2.539 1 98.88 156 PHE B N 1
ATOM 5079 C CA . PHE B 1 156 ? -14.234 -5.402 2.832 1 98.88 156 PHE B CA 1
ATOM 5080 C C . PHE B 1 156 ? -14.312 -5.656 4.332 1 98.88 156 PHE B C 1
ATOM 5082 O O . PHE B 1 156 ? -15.406 -5.746 4.898 1 98.88 156 PHE B O 1
ATOM 5089 N N . VAL B 1 157 ? -13.188 -5.809 4.973 1 98.81 157 VAL B N 1
ATOM 5090 C CA . VAL B 1 157 ? -13.125 -6.086 6.402 1 98.81 157 VAL B CA 1
ATOM 5091 C C . VAL B 1 157 ? -13.844 -4.98 7.176 1 98.81 157 VAL B C 1
ATOM 5093 O O . VAL B 1 157 ? -14.664 -5.258 8.055 1 98.81 157 VAL B O 1
ATOM 5096 N N . GLU B 1 158 ? -13.547 -3.73 6.836 1 97.88 158 GLU B N 1
ATOM 5097 C CA . GLU B 1 158 ? -14.156 -2.6 7.523 1 97.88 158 GLU B CA 1
ATOM 5098 C C . GLU B 1 158 ? -15.672 -2.609 7.348 1 97.88 158 GLU B C 1
ATOM 5100 O O . GLU B 1 158 ? -16.422 -2.34 8.297 1 97.88 158 GLU B O 1
ATOM 5105 N N . GLU B 1 159 ? -16.094 -2.879 6.137 1 98 159 GLU B N 1
ATOM 5106 C CA . GLU B 1 159 ? -17.531 -2.891 5.855 1 98 159 GLU B CA 1
ATOM 5107 C C . GLU B 1 159 ? -18.234 -4.027 6.598 1 98 159 GLU B C 1
ATOM 5109 O O . GLU B 1 159 ? -19.344 -3.857 7.094 1 98 159 GLU B O 1
ATOM 5114 N N . MET B 1 160 ? -17.625 -5.227 6.637 1 98.38 160 MET B N 1
ATOM 5115 C CA . MET B 1 160 ? -18.234 -6.348 7.348 1 98.38 160 MET B CA 1
ATOM 5116 C C . MET B 1 160 ? -18.312 -6.066 8.844 1 98.38 160 MET B C 1
ATOM 5118 O O . MET B 1 160 ? -19.312 -6.387 9.492 1 98.38 160 MET B O 1
ATOM 5122 N N . ARG B 1 161 ? -17.266 -5.484 9.406 1 97.62 161 ARG B N 1
ATOM 5123 C CA . ARG B 1 161 ? -17.297 -5.086 10.812 1 97.62 161 ARG B CA 1
ATOM 5124 C C . ARG B 1 161 ? -18.438 -4.113 11.086 1 97.62 161 ARG B C 1
ATOM 5126 O O . ARG B 1 161 ? -19.062 -4.168 12.141 1 97.62 161 ARG B O 1
ATOM 5133 N N . ARG B 1 162 ? -18.656 -3.238 10.148 1 96.62 162 ARG B N 1
ATOM 5134 C CA . ARG B 1 162 ? -19.672 -2.203 10.312 1 96.62 162 ARG B CA 1
ATOM 5135 C C . ARG B 1 162 ? -21.078 -2.783 10.164 1 96.62 162 ARG B C 1
ATOM 5137 O O . ARG B 1 162 ? -22 -2.373 10.867 1 96.62 162 ARG B O 1
ATOM 5144 N N . THR B 1 163 ? -21.266 -3.803 9.289 1 96.38 163 THR B N 1
ATOM 5145 C CA . THR B 1 163 ? -22.625 -4.176 8.867 1 96.38 163 THR B CA 1
ATOM 5146 C C . THR B 1 163 ? -23.094 -5.43 9.594 1 96.38 163 THR B C 1
ATOM 5148 O O . THR B 1 163 ? -24.297 -5.645 9.758 1 96.38 163 THR B O 1
ATOM 5151 N N . ILE B 1 164 ? -22.188 -6.332 10.023 1 97.06 164 ILE B N 1
ATOM 5152 C CA . ILE B 1 164 ? -22.562 -7.562 10.703 1 97.06 164 ILE B CA 1
ATOM 5153 C C . ILE B 1 164 ? -22.797 -7.281 12.188 1 97.06 164 ILE B C 1
ATOM 5155 O O . ILE B 1 164 ? -21.891 -6.801 12.875 1 97.06 164 ILE B O 1
ATOM 5159 N N . PRO B 1 165 ? -23.969 -7.535 12.656 1 96.25 165 PRO B N 1
ATOM 5160 C CA . PRO B 1 165 ? -24.25 -7.273 14.07 1 96.25 165 PRO B CA 1
ATOM 5161 C C . PRO B 1 165 ? -23.25 -7.957 15.008 1 96.25 165 PRO B C 1
ATOM 5163 O O . PRO B 1 165 ? -23.031 -9.164 14.898 1 96.25 165 PRO B O 1
ATOM 5166 N N . GLY B 1 166 ? -22.672 -7.16 15.859 1 96.94 166 GLY B N 1
ATOM 5167 C CA . GLY B 1 166 ? -21.766 -7.688 16.859 1 96.94 166 GLY B CA 1
ATOM 5168 C C . GLY B 1 166 ? -20.328 -7.809 16.375 1 96.94 166 GLY B C 1
ATOM 5169 O O . GLY B 1 166 ? -19.453 -8.211 17.141 1 96.94 166 GLY B O 1
ATOM 5170 N N . ALA B 1 167 ? -20.094 -7.418 15.141 1 97.69 167 ALA B N 1
ATOM 5171 C CA . ALA B 1 167 ? -18.781 -7.664 14.562 1 97.69 167 ALA B CA 1
ATOM 5172 C C . ALA B 1 167 ? -17.922 -6.406 14.594 1 97.69 167 ALA B C 1
ATOM 5174 O O . ALA B 1 167 ? -16.828 -6.375 14.031 1 97.69 167 ALA B O 1
ATOM 5175 N N . GLU B 1 168 ? -18.25 -5.34 15.281 1 96.56 168 GLU B N 1
ATOM 5176 C CA . GLU B 1 168 ? -17.578 -4.047 15.258 1 96.56 168 GLU B CA 1
ATOM 5177 C C . GLU B 1 168 ? -16.109 -4.188 15.633 1 96.56 168 GLU B C 1
ATOM 5179 O O . GLU B 1 168 ? -15.242 -3.498 15.078 1 96.56 168 GLU B O 1
ATOM 5184 N N . ASN B 1 169 ? -15.844 -5.109 16.531 1 95.19 169 ASN B N 1
ATOM 5185 C CA . ASN B 1 169 ? -14.477 -5.332 16.984 1 95.19 169 ASN B CA 1
ATOM 5186 C C . ASN B 1 169 ? -14.031 -6.77 16.734 1 95.19 169 ASN B C 1
ATOM 5188 O O . ASN B 1 169 ? -13.156 -7.281 17.438 1 95.19 169 ASN B O 1
ATOM 5192 N N . ALA B 1 170 ? -14.703 -7.395 15.766 1 97.88 170 ALA B N 1
ATOM 5193 C CA . ALA B 1 170 ? -14.414 -8.797 15.5 1 97.88 170 ALA B CA 1
ATOM 5194 C C . ALA B 1 170 ? -12.984 -8.977 15.008 1 97.88 170 ALA B C 1
ATOM 5196 O O . ALA B 1 170 ? -12.492 -8.18 14.203 1 97.88 170 ALA B O 1
ATOM 5197 N N . LYS B 1 171 ? -12.312 -9.984 15.594 1 98.5 171 LYS B N 1
ATOM 5198 C CA . LYS B 1 171 ? -11 -10.367 15.07 1 98.5 171 LYS B CA 1
ATOM 5199 C C . LYS B 1 171 ? -11.125 -11.031 13.703 1 98.5 171 LYS B C 1
ATOM 5201 O O . LYS B 1 171 ? -12.188 -11.57 13.367 1 98.5 171 LYS B O 1
ATOM 5206 N N . VAL B 1 172 ? -10.07 -10.992 12.938 1 98.88 172 VAL B N 1
ATOM 5207 C CA . VAL B 1 172 ? -10.141 -11.453 11.555 1 98.88 172 VAL B CA 1
ATOM 5208 C C . VAL B 1 172 ? -9.031 -12.477 11.297 1 98.88 172 VAL B C 1
ATOM 5210 O O . VAL B 1 172 ? -7.871 -12.234 11.633 1 98.88 172 VAL B O 1
ATOM 5213 N N . ILE B 1 173 ? -9.367 -13.602 10.758 1 98.94 173 ILE B N 1
ATOM 5214 C CA . ILE B 1 173 ? -8.438 -14.617 10.266 1 98.94 173 ILE B CA 1
ATOM 5215 C C . ILE B 1 173 ? -8.625 -14.797 8.758 1 98.94 173 ILE B C 1
ATOM 5217 O O . ILE B 1 173 ? -9.758 -14.883 8.273 1 98.94 173 ILE B O 1
ATOM 5221 N N . MET B 1 174 ? -7.531 -14.797 7.992 1 98.94 174 MET B N 1
ATOM 5222 C CA . MET B 1 174 ? -7.613 -15.047 6.559 1 98.94 174 MET B CA 1
ATOM 5223 C C . MET B 1 174 ? -6.828 -16.297 6.172 1 98.94 174 MET B C 1
ATOM 5225 O O . MET B 1 174 ? -5.828 -16.625 6.809 1 98.94 174 MET B O 1
ATOM 5229 N N . ALA B 1 175 ? -7.266 -16.938 5.184 1 98.81 175 ALA B N 1
ATOM 5230 C CA . ALA B 1 175 ? -6.543 -18.047 4.574 1 98.81 175 ALA B CA 1
ATOM 5231 C C . ALA B 1 175 ? -6.578 -17.953 3.053 1 98.81 175 ALA B C 1
ATOM 5233 O O . ALA B 1 175 ? -7.477 -17.344 2.479 1 98.81 175 ALA B O 1
ATOM 5234 N N . GLY B 1 176 ? -5.625 -18.469 2.422 1 98 176 GLY B N 1
ATOM 5235 C CA . GLY B 1 176 ? -5.555 -18.578 0.974 1 98 176 GLY B CA 1
ATOM 5236 C C . GLY B 1 176 ? -4.656 -19.719 0.507 1 98 176 GLY B C 1
ATOM 5237 O O . GLY B 1 176 ? -3.871 -20.25 1.289 1 98 176 GLY B O 1
ATOM 5238 N N . GLY B 1 177 ? -4.828 -20.125 -0.697 1 97.81 177 GLY B N 1
ATOM 5239 C CA . GLY B 1 177 ? -4 -21.125 -1.374 1 97.81 177 GLY B CA 1
ATOM 5240 C C . GLY B 1 177 ? -3.365 -20.594 -2.646 1 97.81 177 GLY B C 1
ATOM 5241 O O . GLY B 1 177 ? -4.031 -19.953 -3.465 1 97.81 177 GLY B O 1
ATOM 5242 N N . SER B 1 178 ? -2.098 -20.906 -2.736 1 97.69 178 SER B N 1
ATOM 5243 C CA . SER B 1 178 ? -1.401 -20.484 -3.945 1 97.69 178 SER B CA 1
ATOM 5244 C C . SER B 1 178 ? -1.297 -18.969 -4.016 1 97.69 178 SER B C 1
ATOM 5246 O O . SER B 1 178 ? -0.802 -18.328 -3.084 1 97.69 178 SER B O 1
ATOM 5248 N N . TYR B 1 179 ? -1.751 -18.391 -5.086 1 98 179 TYR B N 1
ATOM 5249 C CA . TYR B 1 179 ? -1.694 -16.938 -5.242 1 98 179 TYR B CA 1
ATOM 5250 C C . TYR B 1 179 ? -2.482 -16.25 -4.141 1 98 179 TYR B C 1
ATOM 5252 O O . TYR B 1 179 ? -2.037 -15.227 -3.6 1 98 179 TYR B O 1
ATOM 5260 N N . SER B 1 180 ? -3.615 -16.719 -3.766 1 98.06 180 SER B N 1
ATOM 5261 C CA . SER B 1 180 ? -4.387 -16.094 -2.693 1 98.06 180 SER B CA 1
ATOM 5262 C C . SER B 1 180 ? -3.668 -16.219 -1.355 1 98.06 180 SER B C 1
ATOM 5264 O O . SER B 1 180 ? -3.859 -15.375 -0.469 1 98.06 180 SER B O 1
ATOM 5266 N N . ALA B 1 181 ? -2.84 -17.266 -1.182 1 98.69 181 ALA B N 1
ATOM 5267 C CA . ALA B 1 181 ? -1.995 -17.344 0.008 1 98.69 181 ALA B CA 1
ATOM 5268 C C . ALA B 1 181 ? -0.964 -16.219 0.03 1 98.69 181 ALA B C 1
ATOM 5270 O O . ALA B 1 181 ? -0.647 -15.688 1.093 1 98.69 181 ALA B O 1
ATOM 5271 N N . THR B 1 182 ? -0.387 -15.922 -1.152 1 98.75 182 THR B N 1
ATOM 5272 C CA . THR B 1 182 ? 0.483 -14.758 -1.281 1 98.75 182 THR B CA 1
ATOM 5273 C C . THR B 1 182 ? -0.24 -13.492 -0.836 1 98.75 182 THR B C 1
ATOM 5275 O O . THR B 1 182 ? 0.317 -12.68 -0.093 1 98.75 182 THR B O 1
ATOM 5278 N N . MET B 1 183 ? -1.479 -13.383 -1.202 1 98.81 183 MET B N 1
ATOM 5279 C CA . MET B 1 183 ? -2.279 -12.203 -0.892 1 98.81 183 MET B CA 1
ATOM 5280 C C . MET B 1 183 ? -2.488 -12.062 0.612 1 98.81 183 MET B C 1
ATOM 5282 O O . MET B 1 183 ? -2.396 -10.961 1.16 1 98.81 183 MET B O 1
ATOM 5286 N N . VAL B 1 184 ? -2.789 -13.18 1.34 1 98.81 184 VAL B N 1
ATOM 5287 C CA . VAL B 1 184 ? -3.105 -13.039 2.758 1 98.81 184 VAL B CA 1
ATOM 5288 C C . VAL B 1 184 ? -1.833 -12.727 3.543 1 98.81 184 VAL B C 1
ATOM 5290 O O . VAL B 1 184 ? -1.875 -12 4.539 1 98.81 184 VAL B O 1
ATOM 5293 N N . ALA B 1 185 ? -0.676 -13.242 3.041 1 98.88 185 ALA B N 1
ATOM 5294 C CA . ALA B 1 185 ? 0.596 -12.867 3.652 1 98.88 185 ALA B CA 1
ATOM 5295 C C . ALA B 1 185 ? 0.871 -11.375 3.469 1 98.88 185 ALA B C 1
ATOM 5297 O O . ALA B 1 185 ? 1.246 -10.688 4.422 1 98.88 185 ALA B O 1
ATOM 5298 N N . TRP B 1 186 ? 0.681 -10.898 2.277 1 98.88 186 TRP B N 1
ATOM 5299 C CA . TRP B 1 186 ? 0.942 -9.5 1.96 1 98.88 186 TRP B CA 1
ATOM 5300 C C . TRP B 1 186 ? -0.108 -8.594 2.592 1 98.88 186 TRP B C 1
ATOM 5302 O O . TRP B 1 186 ? 0.18 -7.445 2.938 1 98.88 186 TRP B O 1
ATOM 5312 N N . PHE B 1 187 ? -1.369 -9.133 2.75 1 98.88 187 PHE B N 1
ATOM 5313 C CA . PHE B 1 187 ? -2.373 -8.359 3.475 1 98.88 187 PHE B CA 1
ATOM 5314 C C . PHE B 1 187 ? -1.948 -8.148 4.922 1 98.88 187 PHE B C 1
ATOM 5316 O O . PHE B 1 187 ? -2.098 -7.047 5.461 1 98.88 187 PHE B O 1
ATOM 5323 N N . ARG B 1 188 ? -1.437 -9.203 5.559 1 98.81 188 ARG B N 1
ATOM 5324 C CA . ARG B 1 188 ? -0.903 -9.094 6.914 1 98.81 188 ARG B CA 1
ATOM 5325 C C . ARG B 1 188 ? 0.224 -8.062 6.973 1 98.81 188 ARG B C 1
ATOM 5327 O O . ARG B 1 188 ? 0.361 -7.34 7.961 1 98.81 188 ARG B O 1
ATOM 5334 N N . GLN B 1 189 ? 0.984 -7.988 5.965 1 98.62 189 GLN B N 1
ATOM 5335 C CA . GLN B 1 189 ? 2.104 -7.059 5.891 1 98.62 189 GLN B CA 1
ATOM 5336 C C . GLN B 1 189 ? 1.612 -5.613 5.797 1 98.62 189 GLN B C 1
ATOM 5338 O O . GLN B 1 189 ? 2.082 -4.746 6.539 1 98.62 189 GLN B O 1
ATOM 5343 N N . LYS B 1 190 ? 0.639 -5.371 4.969 1 98.62 190 LYS B N 1
ATOM 5344 C CA . LYS B 1 190 ? 0.245 -4.012 4.602 1 98.62 190 LYS B CA 1
ATOM 5345 C C . LYS B 1 190 ? -0.843 -3.484 5.531 1 98.62 190 LYS B C 1
ATOM 5347 O O . LYS B 1 190 ? -0.992 -2.271 5.695 1 98.62 190 LYS B O 1
ATOM 5352 N N . TYR B 1 191 ? -1.657 -4.426 6.086 1 98.56 191 TYR B N 1
ATOM 5353 C CA . TYR B 1 191 ? -2.828 -4.023 6.859 1 98.56 191 TYR B CA 1
ATOM 5354 C C . TYR B 1 191 ? -2.896 -4.781 8.18 1 98.56 191 TYR B C 1
ATOM 5356 O O . TYR B 1 191 ? -3.928 -5.367 8.516 1 98.56 191 TYR B O 1
ATOM 5364 N N . PRO B 1 192 ? -1.874 -4.676 8.922 1 98.12 192 PRO B N 1
ATOM 5365 C CA . PRO B 1 192 ? -1.858 -5.426 10.18 1 98.12 192 PRO B CA 1
ATOM 5366 C C . PRO B 1 192 ? -2.998 -5.035 11.117 1 98.12 192 PRO B C 1
ATOM 5368 O O . PRO B 1 192 ? -3.418 -5.836 11.953 1 98.12 192 PRO B O 1
ATOM 5371 N N . HIS B 1 193 ? -3.543 -3.867 10.977 1 97.88 193 HIS B N 1
ATOM 5372 C CA . HIS B 1 193 ? -4.609 -3.367 11.836 1 97.88 193 HIS B CA 1
ATOM 5373 C C . HIS B 1 193 ? -5.953 -3.992 11.469 1 97.88 193 HIS B C 1
ATOM 5375 O O . HIS B 1 193 ? -6.934 -3.834 12.195 1 97.88 193 HIS B O 1
ATOM 5381 N N . LEU B 1 194 ? -6.004 -4.816 10.367 1 98.69 194 LEU B N 1
ATOM 5382 C CA . LEU B 1 194 ? -7.281 -5.336 9.891 1 98.69 194 LEU B CA 1
ATOM 5383 C C . LEU B 1 194 ? -7.293 -6.859 9.914 1 98.69 194 LEU B C 1
ATOM 5385 O O . LEU B 1 194 ? -8.266 -7.484 9.484 1 98.69 194 LEU B O 1
ATOM 5389 N N . ILE B 1 195 ? -6.277 -7.492 10.43 1 98.75 195 ILE B N 1
ATOM 5390 C CA . ILE B 1 195 ? -6.172 -8.945 10.422 1 98.75 195 ILE B CA 1
ATOM 5391 C C . ILE B 1 195 ? -5.383 -9.414 11.641 1 98.75 195 ILE B C 1
ATOM 5393 O O . ILE B 1 195 ? -4.391 -8.789 12.023 1 98.75 195 ILE B O 1
ATOM 5397 N N . ASN B 1 196 ? -5.809 -10.484 12.25 1 98.62 196 ASN B N 1
ATOM 5398 C CA . ASN B 1 196 ? -5.152 -10.992 13.453 1 98.62 196 ASN B CA 1
ATOM 5399 C C . ASN B 1 196 ? -4.227 -12.164 13.125 1 98.62 196 ASN B C 1
ATOM 5401 O O . ASN B 1 196 ? -3.285 -12.438 13.875 1 98.62 196 ASN B O 1
ATOM 5405 N N . GLY B 1 197 ? -4.453 -12.828 12.047 1 98.75 197 GLY B N 1
ATOM 5406 C CA . GLY B 1 197 ? -3.613 -13.938 11.625 1 98.75 197 GLY B CA 1
ATOM 5407 C C . GLY B 1 197 ? -3.986 -14.477 10.258 1 98.75 197 GLY B C 1
ATOM 5408 O O . GLY B 1 197 ? -5.078 -14.211 9.75 1 98.75 197 GLY B O 1
ATOM 5409 N N . ALA B 1 198 ? -3.053 -15.258 9.641 1 98.88 198 ALA B N 1
ATOM 5410 C CA . ALA B 1 198 ? -3.283 -15.773 8.297 1 98.88 198 ALA B CA 1
ATOM 5411 C C . ALA B 1 198 ? -2.674 -17.156 8.117 1 98.88 198 ALA B C 1
ATOM 5413 O O . ALA B 1 198 ? -1.646 -17.469 8.727 1 98.88 198 ALA B O 1
ATOM 5414 N N . TRP B 1 199 ? -3.361 -17.938 7.395 1 98.94 199 TRP B N 1
ATOM 5415 C CA . TRP B 1 199 ? -2.857 -19.219 6.91 1 98.94 199 TRP B CA 1
ATOM 5416 C C . TRP B 1 199 ? -2.562 -19.156 5.414 1 98.94 199 TRP B C 1
ATOM 5418 O O . TRP B 1 199 ? -3.479 -19.031 4.602 1 98.94 199 TRP B O 1
ATOM 5428 N N . ALA B 1 200 ? -1.28 -19.234 5.102 1 98.88 200 ALA B N 1
ATOM 5429 C CA . ALA B 1 200 ? -0.827 -19.141 3.717 1 98.88 200 ALA B CA 1
ATOM 5430 C C . ALA B 1 200 ? -0.358 -20.484 3.188 1 98.88 200 ALA B C 1
ATOM 5432 O O . ALA B 1 200 ? 0.811 -20.844 3.342 1 98.88 200 ALA B O 1
ATOM 5433 N N . SER B 1 201 ? -1.203 -21.156 2.488 1 98.81 201 SER B N 1
ATOM 5434 C CA . SER B 1 201 ? -0.898 -22.469 1.935 1 98.81 201 SER B CA 1
ATOM 5435 C C . SER B 1 201 ? -0.302 -22.359 0.535 1 98.81 201 SER B C 1
ATOM 5437 O O . SER B 1 201 ? -0.95 -21.844 -0.382 1 98.81 201 SER B O 1
ATOM 5439 N N . SER B 1 202 ? 0.954 -22.812 0.372 1 98.69 202 SER B N 1
ATOM 5440 C CA . SER B 1 202 ? 1.621 -22.875 -0.925 1 98.69 202 SER B CA 1
ATOM 5441 C C . SER B 1 202 ? 1.79 -21.469 -1.516 1 98.69 202 SER B C 1
ATOM 5443 O O . SER B 1 202 ? 1.539 -21.266 -2.703 1 98.69 202 SER B O 1
ATOM 5445 N N . ALA B 1 203 ? 2.205 -20.5 -0.742 1 98.69 203 ALA B N 1
ATOM 5446 C CA . ALA B 1 203 ? 2.307 -19.109 -1.147 1 98.69 203 ALA B CA 1
ATOM 5447 C C . ALA B 1 203 ? 3.621 -18.828 -1.874 1 98.69 203 ALA B C 1
ATOM 5449 O O . ALA B 1 203 ? 4.688 -18.828 -1.258 1 98.69 203 ALA B O 1
ATOM 5450 N N . PRO B 1 204 ? 3.646 -18.609 -3.17 1 98.56 204 PRO B N 1
ATOM 5451 C CA . PRO B 1 204 ? 4.844 -18.031 -3.781 1 98.56 204 PRO B CA 1
ATOM 5452 C C . PRO B 1 204 ? 5.031 -16.562 -3.426 1 98.56 204 PRO B C 1
ATOM 5454 O O . PRO B 1 204 ? 4.109 -15.758 -3.584 1 98.56 204 PRO B O 1
ATOM 5457 N N . LEU B 1 205 ? 6.219 -16.188 -2.902 1 98.75 205 LEU B N 1
ATOM 5458 C CA . LEU B 1 205 ? 6.473 -14.82 -2.471 1 98.75 205 LEU B CA 1
ATOM 5459 C C . LEU B 1 205 ? 7.48 -14.141 -3.391 1 98.75 205 LEU B C 1
ATOM 5461 O O . LEU B 1 205 ? 7.336 -12.961 -3.711 1 98.75 205 LEU B O 1
ATOM 5465 N N . LEU B 1 206 ? 8.484 -14.859 -3.812 1 98.81 206 LEU B N 1
ATOM 5466 C CA . LEU B 1 206 ? 9.516 -14.305 -4.684 1 98.81 206 LEU B CA 1
ATOM 5467 C C . LEU B 1 206 ? 9.008 -14.18 -6.117 1 98.81 206 LEU B C 1
ATOM 5469 O O . LEU B 1 206 ? 8.68 -15.18 -6.754 1 98.81 206 LEU B O 1
ATOM 5473 N N . ALA B 1 207 ? 8.875 -12.977 -6.598 1 98.69 207 ALA B N 1
ATOM 5474 C CA . ALA B 1 207 ? 8.609 -12.781 -8.016 1 98.69 207 ALA B CA 1
ATOM 5475 C C . ALA B 1 207 ? 9.859 -13.031 -8.852 1 98.69 207 ALA B C 1
ATOM 5477 O O . ALA B 1 207 ? 10.961 -12.617 -8.477 1 98.69 207 ALA B O 1
ATOM 5478 N N . LYS B 1 208 ? 9.672 -13.75 -9.867 1 98.69 208 LYS B N 1
ATOM 5479 C CA . LYS B 1 208 ? 10.805 -14.164 -10.695 1 98.69 208 LYS B CA 1
ATOM 5480 C C . LYS B 1 208 ? 10.359 -14.461 -12.125 1 98.69 208 LYS B C 1
ATOM 5482 O O . LYS B 1 208 ? 9.422 -15.227 -12.344 1 98.69 208 LYS B O 1
ATOM 5487 N N . LEU B 1 209 ? 11.062 -13.93 -13.086 1 98.25 209 LEU B N 1
ATOM 5488 C CA . LEU B 1 209 ? 10.68 -14.133 -14.477 1 98.25 209 LEU B CA 1
ATOM 5489 C C . LEU B 1 209 ? 10.93 -15.578 -14.906 1 98.25 209 LEU B C 1
ATOM 5491 O O . LEU B 1 209 ? 10 -16.266 -15.32 1 98.25 209 LEU B O 1
ATOM 5495 N N . ASP B 1 210 ? 12.188 -15.984 -14.75 1 98.5 210 ASP B N 1
ATOM 5496 C CA . ASP B 1 210 ? 12.609 -17.312 -15.195 1 98.5 210 ASP B CA 1
ATOM 5497 C C . ASP B 1 210 ? 12.539 -18.328 -14.055 1 98.5 210 ASP B C 1
ATOM 5499 O O . ASP B 1 210 ? 13.555 -18.625 -13.422 1 98.5 210 ASP B O 1
ATOM 5503 N N . PHE B 1 211 ? 11.406 -18.875 -13.867 1 98.56 211 PHE B N 1
ATOM 5504 C CA . PHE B 1 211 ? 11.117 -19.797 -12.766 1 98.56 211 PHE B CA 1
ATOM 5505 C C . PHE B 1 211 ? 11.461 -21.234 -13.156 1 98.56 211 PHE B C 1
ATOM 5507 O O . PHE B 1 211 ? 10.578 -22.078 -13.258 1 98.56 211 PHE B O 1
ATOM 5514 N N . THR B 1 212 ? 12.719 -21.562 -13.281 1 98.69 212 THR B N 1
ATOM 5515 C CA . THR B 1 212 ? 13.219 -22.844 -13.75 1 98.69 212 THR B CA 1
ATOM 5516 C C . THR B 1 212 ? 13.016 -23.922 -12.695 1 98.69 212 THR B C 1
ATOM 5518 O O . THR B 1 212 ? 12.82 -25.094 -13.023 1 98.69 212 THR B O 1
ATOM 5521 N N . GLU B 1 213 ? 12.961 -23.469 -11.445 1 98.81 213 GLU B N 1
ATOM 5522 C CA . GLU B 1 213 ? 12.875 -24.406 -10.328 1 98.81 213 GLU B CA 1
ATOM 5523 C C . GLU B 1 213 ? 11.57 -25.203 -10.367 1 98.81 213 GLU B C 1
ATOM 5525 O O . GLU B 1 213 ? 11.5 -26.328 -9.867 1 98.81 213 GLU B O 1
ATOM 5530 N N . TYR B 1 214 ? 10.562 -24.609 -10.992 1 98.69 214 TYR B N 1
ATOM 5531 C CA . TYR B 1 214 ? 9.273 -25.281 -11.086 1 98.69 214 TYR B CA 1
ATOM 5532 C C . TYR B 1 214 ? 9.414 -26.656 -11.719 1 98.69 214 TYR B C 1
ATOM 5534 O O . TYR B 1 214 ? 8.945 -27.656 -11.164 1 98.69 214 TYR B O 1
ATOM 5542 N N . LYS B 1 215 ? 10.086 -26.719 -12.859 1 98.69 215 LYS B N 1
ATOM 5543 C CA . LYS B 1 215 ? 10.211 -27.969 -13.586 1 98.69 215 LYS B CA 1
ATOM 5544 C C . LYS B 1 215 ? 11.227 -28.906 -12.906 1 98.69 215 LYS B C 1
ATOM 5546 O O . LYS B 1 215 ? 11.148 -30.125 -13.055 1 98.69 215 LYS B O 1
ATOM 5551 N N . GLU B 1 216 ? 12.172 -28.281 -12.148 1 98.88 216 GLU B N 1
ATOM 5552 C CA . GLU B 1 216 ? 13.055 -29.109 -11.336 1 98.88 216 GLU B CA 1
ATOM 5553 C C . GLU B 1 216 ? 12.258 -29.906 -10.297 1 98.88 216 GLU B C 1
ATOM 5555 O O . GLU B 1 216 ? 12.453 -31.109 -10.148 1 98.88 216 GLU B O 1
ATOM 5560 N N . VAL B 1 217 ? 11.344 -29.219 -9.641 1 98.81 217 VAL B N 1
ATOM 5561 C CA . VAL B 1 217 ? 10.562 -29.875 -8.594 1 98.81 217 VAL B CA 1
ATOM 5562 C C . VAL B 1 217 ? 9.609 -30.891 -9.219 1 98.81 217 VAL B C 1
ATOM 5564 O O . VAL B 1 217 ? 9.406 -31.984 -8.672 1 98.81 217 VAL B O 1
ATOM 5567 N N . VAL B 1 218 ? 9.055 -30.594 -10.359 1 98.75 218 VAL B N 1
ATOM 5568 C CA . VAL B 1 218 ? 8.203 -31.547 -11.055 1 98.75 218 VAL B CA 1
ATOM 5569 C C . VAL B 1 218 ? 8.992 -32.812 -11.359 1 98.75 218 VAL B C 1
ATOM 5571 O O . VAL B 1 218 ? 8.516 -33.938 -11.102 1 98.75 218 VAL B O 1
ATOM 5574 N N . SER B 1 219 ? 10.188 -32.719 -11.875 1 98.81 219 SER B N 1
ATOM 5575 C CA . SER B 1 219 ? 11.047 -33.844 -12.227 1 98.81 219 SER B CA 1
ATOM 5576 C C . SER B 1 219 ? 11.406 -34.656 -11 1 98.81 219 SER B C 1
ATOM 5578 O O . SER B 1 219 ? 11.328 -35.875 -11.023 1 98.81 219 SER B O 1
ATOM 5580 N N . ASP B 1 220 ? 11.781 -33.906 -9.938 1 98.75 220 ASP B N 1
ATOM 5581 C CA . ASP B 1 220 ? 12.141 -34.594 -8.688 1 98.75 220 ASP B CA 1
ATOM 5582 C C . ASP B 1 220 ? 10.953 -35.375 -8.125 1 98.75 220 ASP B C 1
ATOM 5584 O O . ASP B 1 220 ? 11.125 -36.469 -7.57 1 98.75 220 ASP B O 1
ATOM 5588 N N . SER B 1 221 ? 9.797 -34.812 -8.258 1 98.81 221 SER B N 1
ATOM 5589 C CA . SER B 1 221 ? 8.594 -35.469 -7.734 1 98.81 221 SER B CA 1
ATOM 5590 C C . SER B 1 221 ? 8.242 -36.719 -8.516 1 98.81 221 SER B C 1
ATOM 5592 O O . SER B 1 221 ? 7.836 -37.719 -7.934 1 98.81 221 SER B O 1
ATOM 5594 N N . ILE B 1 222 ? 8.367 -36.688 -9.836 1 98.75 222 ILE B N 1
ATOM 5595 C CA . ILE B 1 222 ? 8.133 -37.844 -10.68 1 98.75 222 ILE B CA 1
ATOM 5596 C C . ILE B 1 222 ? 9.133 -38.938 -10.312 1 98.75 222 ILE B C 1
ATOM 5598 O O . ILE B 1 222 ? 8.758 -40.125 -10.219 1 98.75 222 ILE B O 1
ATOM 5602 N N . ARG B 1 223 ? 10.391 -38.562 -10.078 1 98.62 223 ARG B N 1
ATOM 5603 C CA . ARG B 1 223 ? 11.406 -39.531 -9.688 1 98.62 223 ARG B CA 1
ATOM 5604 C C . ARG B 1 223 ? 11.094 -40.156 -8.32 1 98.62 223 ARG B C 1
ATOM 5606 O O . ARG B 1 223 ? 11.188 -41.344 -8.141 1 98.62 223 ARG B O 1
ATOM 5613 N N . LEU B 1 224 ? 10.719 -39.281 -7.418 1 98.5 224 LEU B N 1
ATOM 5614 C CA . LEU B 1 224 ? 10.5 -39.688 -6.035 1 98.5 224 LEU B CA 1
ATOM 5615 C C . LEU B 1 224 ? 9.297 -40.625 -5.93 1 98.5 224 LEU B C 1
ATOM 5617 O O . LEU B 1 224 ? 9.359 -41.625 -5.234 1 98.5 224 LEU B O 1
ATOM 5621 N N . VAL B 1 225 ? 8.195 -40.312 -6.605 1 98.38 225 VAL B N 1
ATOM 5622 C CA . VAL B 1 225 ? 6.934 -41.031 -6.422 1 98.38 225 VAL B CA 1
ATOM 5623 C C . VAL B 1 225 ? 6.781 -42.094 -7.5 1 98.38 225 VAL B C 1
ATOM 5625 O O . VAL B 1 225 ? 6.305 -43.188 -7.23 1 98.38 225 VAL B O 1
ATOM 5628 N N . GLY B 1 226 ? 7.207 -41.75 -8.703 1 98.12 226 GLY B N 1
ATOM 5629 C CA . GLY B 1 226 ? 7.008 -42.625 -9.844 1 98.12 226 GLY B CA 1
ATOM 5630 C C . GLY B 1 226 ? 8.203 -43.5 -10.133 1 98.12 226 GLY B C 1
ATOM 5631 O O . GLY B 1 226 ? 8.094 -44.5 -10.859 1 98.12 226 GLY B O 1
ATOM 5632 N N . GLY B 1 227 ? 9.398 -43.062 -9.672 1 98.31 227 GLY B N 1
ATOM 5633 C CA . GLY B 1 227 ? 10.609 -43.875 -9.852 1 98.31 227 GLY B CA 1
ATOM 5634 C C . GLY B 1 227 ? 11.516 -43.344 -10.938 1 98.31 227 GLY B C 1
ATOM 5635 O O . GLY B 1 227 ? 11.062 -42.625 -11.852 1 98.31 227 GLY B O 1
ATOM 5636 N N . ASP B 1 228 ? 12.75 -43.75 -10.891 1 98.5 228 ASP B N 1
ATOM 5637 C CA . ASP B 1 228 ? 13.781 -43.281 -11.82 1 98.5 228 ASP B CA 1
ATOM 5638 C C . ASP B 1 228 ? 13.477 -43.75 -13.25 1 98.5 228 ASP B C 1
ATOM 5640 O O . ASP B 1 228 ? 13.711 -43 -14.203 1 98.5 228 ASP B O 1
ATOM 5644 N N . ALA B 1 229 ? 12.992 -44.906 -13.367 1 98.44 229 ALA B N 1
ATOM 5645 C CA . ALA B 1 229 ? 12.727 -45.469 -14.695 1 98.44 229 ALA B CA 1
ATOM 5646 C C . ALA B 1 229 ? 11.727 -44.594 -15.453 1 98.44 229 ALA B C 1
ATOM 5648 O O . ALA B 1 229 ? 11.898 -44.344 -16.656 1 98.44 229 ALA B O 1
ATOM 5649 N N . CYS B 1 230 ? 10.688 -44.25 -14.727 1 98.62 230 CYS B N 1
ATOM 5650 C CA . CYS B 1 230 ? 9.664 -43.406 -15.328 1 98.62 230 CYS B CA 1
ATOM 5651 C C . CYS B 1 230 ? 10.25 -42.062 -15.75 1 98.62 230 CYS B C 1
ATOM 5653 O O . CYS B 1 230 ? 10.094 -41.656 -16.906 1 98.62 230 CYS B O 1
ATOM 5655 N N . ALA B 1 231 ? 10.977 -41.375 -14.82 1 98.75 231 ALA B N 1
ATOM 5656 C CA . ALA B 1 231 ? 11.578 -40.062 -15.094 1 98.75 231 ALA B CA 1
ATOM 5657 C C . ALA B 1 231 ? 12.57 -40.156 -16.25 1 98.75 231 ALA B C 1
ATOM 5659 O O . ALA B 1 231 ? 12.586 -39.281 -17.125 1 98.75 231 ALA B O 1
ATOM 5660 N N . ASP B 1 232 ? 13.367 -41.125 -16.25 1 98.56 232 ASP B N 1
ATOM 5661 C CA . ASP B 1 232 ? 14.375 -41.281 -17.297 1 98.56 232 ASP B CA 1
ATOM 5662 C C . ASP B 1 232 ? 13.719 -41.5 -18.656 1 98.56 232 ASP B C 1
ATOM 5664 O O . ASP B 1 232 ? 14.203 -40.969 -19.672 1 98.56 232 ASP B O 1
ATOM 5668 N N . ARG B 1 233 ? 12.711 -42.312 -18.672 1 98.69 233 ARG B N 1
ATOM 5669 C CA . ARG B 1 233 ? 12.047 -42.562 -19.953 1 98.69 233 ARG B CA 1
ATOM 5670 C C . ARG B 1 233 ? 11.383 -41.312 -20.484 1 98.69 233 ARG B C 1
ATOM 5672 O O . ARG B 1 233 ? 11.398 -41.062 -21.688 1 98.69 233 ARG B O 1
ATOM 5679 N N . VAL B 1 234 ? 10.742 -40.531 -19.609 1 98.75 234 VAL B N 1
ATOM 5680 C CA . VAL B 1 234 ? 10.203 -39.25 -20.016 1 98.75 234 VAL B CA 1
ATOM 5681 C C . VAL B 1 234 ? 11.312 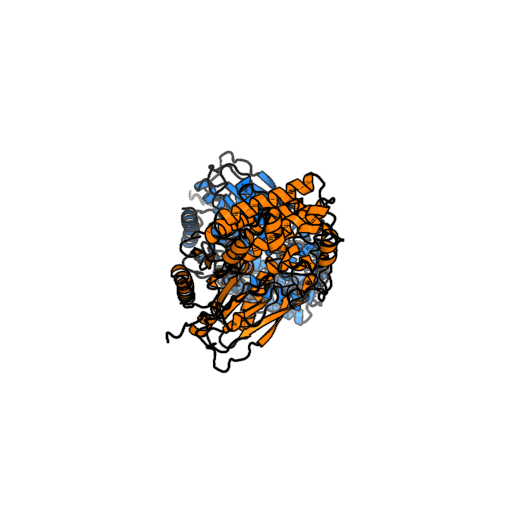-38.375 -20.609 1 98.75 234 VAL B C 1
ATOM 5683 O O . VAL B 1 234 ? 11.141 -37.781 -21.672 1 98.75 234 VAL B O 1
ATOM 5686 N N . GLN B 1 235 ? 12.445 -38.312 -19.891 1 98.75 235 GLN B N 1
ATOM 5687 C CA . GLN B 1 235 ? 13.57 -37.5 -20.344 1 98.75 235 GLN B CA 1
ATOM 5688 C C . GLN B 1 235 ? 14.047 -37.938 -21.734 1 98.75 235 GLN B C 1
ATOM 5690 O O . GLN B 1 235 ? 14.281 -37.094 -22.609 1 98.75 235 GLN B O 1
ATOM 5695 N N . ARG B 1 236 ? 14.188 -39.188 -21.953 1 98.62 236 ARG B N 1
ATOM 5696 C CA . ARG B 1 236 ? 14.617 -39.719 -23.25 1 98.62 236 ARG B CA 1
ATOM 5697 C C . ARG B 1 236 ? 13.562 -39.438 -24.312 1 98.62 236 ARG B C 1
ATOM 5699 O O . ARG B 1 236 ? 13.898 -39.156 -25.469 1 98.62 236 ARG B O 1
ATOM 5706 N N . GLY B 1 237 ? 12.305 -39.656 -23.891 1 98.69 237 GLY B N 1
ATOM 5707 C CA . GLY B 1 237 ? 11.227 -39.375 -24.828 1 98.69 237 GLY B CA 1
ATOM 5708 C C . GLY B 1 237 ? 11.234 -37.938 -25.328 1 98.69 237 GLY B C 1
ATOM 5709 O O . GLY B 1 237 ? 11.094 -37.688 -26.531 1 98.69 237 GLY B O 1
ATOM 5710 N N . VAL B 1 238 ? 11.438 -36.969 -24.453 1 98.69 238 VAL B N 1
ATOM 5711 C CA . VAL B 1 238 ? 11.492 -35.562 -24.812 1 98.69 238 VAL B CA 1
ATOM 5712 C C . VAL B 1 238 ? 12.711 -35.281 -25.688 1 98.69 238 VAL B C 1
ATOM 5714 O O . VAL B 1 238 ? 12.625 -34.562 -26.688 1 98.69 238 VAL B O 1
ATOM 5717 N N . ALA B 1 239 ? 13.797 -35.875 -25.328 1 98.44 239 ALA B N 1
ATOM 5718 C CA . ALA B 1 239 ? 15.008 -35.719 -26.125 1 98.44 239 ALA B CA 1
ATOM 5719 C C . ALA B 1 239 ? 14.789 -36.25 -27.547 1 98.44 239 ALA B C 1
ATOM 5721 O O . ALA B 1 239 ? 15.266 -35.656 -28.516 1 98.44 239 ALA B O 1
ATOM 5722 N N . GLU B 1 240 ? 14.141 -37.344 -27.656 1 98.56 240 GLU B N 1
ATOM 5723 C CA . GLU B 1 240 ? 13.828 -37.906 -28.969 1 98.56 240 GLU B CA 1
ATOM 5724 C C . GLU B 1 240 ? 12.953 -36.969 -29.781 1 98.56 240 GLU B C 1
ATOM 5726 O O . GLU B 1 240 ? 13.188 -36.781 -30.984 1 98.56 240 GLU B O 1
ATOM 5731 N N . VAL B 1 241 ? 11.984 -36.406 -29.156 1 98.62 241 VAL B N 1
ATOM 5732 C CA . VAL B 1 241 ? 11.117 -35.438 -29.812 1 98.62 241 VAL B CA 1
ATOM 5733 C C . VAL B 1 241 ? 11.945 -34.281 -30.312 1 98.62 241 VAL B C 1
ATOM 5735 O O . VAL B 1 241 ? 11.82 -33.875 -31.484 1 98.62 241 VAL B O 1
ATOM 5738 N N . GLU B 1 242 ? 12.781 -33.688 -29.453 1 98.12 242 GLU B N 1
ATOM 5739 C CA . GLU B 1 242 ? 13.602 -32.562 -29.828 1 98.12 242 GLU B CA 1
ATOM 5740 C C . GLU B 1 242 ? 14.555 -32.906 -30.969 1 98.12 242 GLU B C 1
ATOM 5742 O O . GLU B 1 242 ? 14.781 -32.094 -31.859 1 98.12 242 GLU B O 1
ATOM 5747 N N . ASP B 1 243 ? 15.094 -34.094 -30.938 1 98.12 243 ASP B N 1
ATOM 5748 C CA . ASP B 1 243 ? 16 -34.531 -31.984 1 98.12 243 ASP B CA 1
ATOM 5749 C C . ASP B 1 243 ? 15.289 -34.656 -33.312 1 98.12 243 ASP B C 1
ATOM 5751 O O . ASP B 1 243 ? 15.828 -34.25 -34.375 1 98.12 243 ASP B O 1
ATOM 5755 N N . LEU B 1 244 ? 14.133 -35.281 -33.281 1 98.38 244 LEU B N 1
ATOM 5756 C CA . LEU B 1 244 ? 13.352 -35.438 -34.531 1 98.38 244 LEU B CA 1
ATOM 5757 C C . LEU B 1 244 ? 13 -34.062 -35.125 1 98.38 244 LEU B C 1
ATOM 5759 O O . LEU B 1 244 ? 13.055 -33.875 -36.344 1 98.38 244 LEU B O 1
ATOM 5763 N N . ILE B 1 245 ? 12.641 -33.156 -34.281 1 98.25 245 ILE B N 1
ATOM 5764 C CA . ILE B 1 245 ? 12.32 -31.797 -34.75 1 98.25 245 ILE B CA 1
ATOM 5765 C C . ILE B 1 245 ? 13.562 -31.156 -35.344 1 98.25 245 ILE B C 1
ATOM 5767 O O . ILE B 1 245 ? 13.484 -30.531 -36.406 1 98.25 245 ILE B O 1
ATOM 5771 N N . LYS B 1 246 ? 14.68 -31.297 -34.688 1 97.38 246 LYS B N 1
ATOM 5772 C CA . LYS B 1 246 ? 15.938 -30.75 -35.188 1 97.38 246 LYS B CA 1
ATOM 5773 C C . LYS B 1 246 ? 16.281 -31.328 -36.562 1 97.38 246 LYS B C 1
ATOM 5775 O O . LYS B 1 246 ? 16.859 -30.641 -37.406 1 97.38 246 LYS B O 1
ATOM 5780 N N . GLN B 1 247 ? 15.891 -32.5 -36.781 1 97.88 247 GLN B N 1
ATOM 5781 C CA . GLN B 1 247 ? 16.203 -33.219 -38.031 1 97.88 247 GLN B CA 1
ATOM 5782 C C . GLN B 1 247 ? 15.164 -32.938 -39.094 1 97.88 247 GLN B C 1
ATOM 5784 O O . GLN B 1 247 ? 15.305 -33.375 -40.25 1 97.88 247 GLN B O 1
ATOM 5789 N N . GLY B 1 248 ? 14.133 -32.25 -38.75 1 97.5 248 GLY B N 1
ATOM 5790 C CA . GLY B 1 248 ? 13.109 -31.891 -39.719 1 97.5 248 GLY B CA 1
ATOM 5791 C C . GLY B 1 248 ? 12.016 -32.938 -39.875 1 97.5 248 GLY B C 1
ATOM 5792 O O . GLY B 1 248 ? 11.203 -32.844 -40.781 1 97.5 248 GLY B O 1
ATOM 5793 N N . SER B 1 249 ? 12.023 -33.906 -38.938 1 98.06 249 SER B N 1
ATOM 5794 C CA . SER B 1 249 ? 11.008 -34.969 -38.969 1 98.06 249 SER B CA 1
ATOM 5795 C C . SER B 1 249 ? 9.727 -34.5 -38.281 1 98.06 249 SER B C 1
ATOM 5797 O O . SER B 1 249 ? 9.211 -35.188 -37.406 1 98.06 249 SER B O 1
ATOM 5799 N N . TYR B 1 250 ? 9.227 -33.438 -38.75 1 98.06 250 TYR B N 1
ATOM 5800 C CA . TYR B 1 250 ? 8.094 -32.781 -38.125 1 98.06 250 TYR B CA 1
ATOM 5801 C C . TYR B 1 250 ? 6.836 -33.625 -38.219 1 98.06 250 TYR B C 1
ATOM 5803 O O . TYR B 1 250 ? 6.066 -33.719 -37.25 1 98.06 250 TYR B O 1
ATOM 5811 N N . ASP B 1 251 ? 6.609 -34.344 -39.281 1 97.25 251 ASP B N 1
ATOM 5812 C CA . ASP B 1 251 ? 5.406 -35.125 -39.5 1 97.25 251 ASP B CA 1
ATOM 5813 C C . ASP B 1 251 ? 5.332 -36.312 -38.562 1 97.25 251 ASP B C 1
ATOM 5815 O O . ASP B 1 251 ? 4.254 -36.656 -38.062 1 97.25 251 ASP B O 1
ATOM 5819 N N . GLN B 1 252 ? 6.449 -36.875 -38.312 1 97.56 252 GLN B N 1
ATOM 5820 C CA . GLN B 1 252 ? 6.508 -38.031 -37.406 1 97.56 252 GLN B CA 1
ATOM 5821 C C . GLN B 1 252 ? 6.066 -37.594 -36 1 97.56 252 GLN B C 1
ATOM 5823 O O . GLN B 1 252 ? 5.289 -38.312 -35.344 1 97.56 252 GLN B O 1
ATOM 5828 N N . VAL B 1 253 ? 6.562 -36.469 -35.594 1 98.31 253 VAL B N 1
ATOM 5829 C CA . VAL B 1 253 ? 6.219 -35.938 -34.281 1 98.31 253 VAL B CA 1
ATOM 5830 C C . VAL B 1 253 ? 4.742 -35.562 -34.219 1 98.31 253 VAL B C 1
ATOM 5832 O O . VAL B 1 253 ? 4.023 -35.906 -33.281 1 98.31 253 VAL B O 1
ATOM 5835 N N . ALA B 1 254 ? 4.316 -34.844 -35.25 1 97.88 254 ALA B N 1
ATOM 5836 C CA . ALA B 1 254 ? 2.932 -34.375 -35.281 1 97.88 254 ALA B CA 1
ATOM 5837 C C . ALA B 1 254 ? 1.96 -35.531 -35.25 1 97.88 254 ALA B C 1
ATOM 5839 O O . ALA B 1 254 ? 0.917 -35.469 -34.594 1 97.88 254 ALA B O 1
ATOM 5840 N N . GLN B 1 255 ? 2.299 -36.594 -35.938 1 96.5 255 GLN B N 1
ATOM 5841 C CA . GLN B 1 255 ? 1.448 -37.781 -35.969 1 96.5 255 GLN B CA 1
ATOM 5842 C C . GLN B 1 255 ? 1.432 -38.5 -34.625 1 96.5 255 GLN B C 1
ATOM 5844 O O . GLN B 1 255 ? 0.368 -38.875 -34.125 1 96.5 255 GLN B O 1
ATOM 5849 N N . ALA B 1 256 ? 2.58 -38.656 -34.031 1 96.69 256 ALA B N 1
ATOM 5850 C CA . ALA B 1 256 ? 2.695 -39.344 -32.781 1 96.69 256 ALA B CA 1
ATOM 5851 C C . ALA B 1 256 ? 1.891 -38.656 -31.672 1 96.69 256 ALA B C 1
ATOM 5853 O O . ALA B 1 256 ? 1.271 -39.312 -30.844 1 96.69 256 ALA B O 1
ATOM 5854 N N . PHE B 1 257 ? 1.866 -37.344 -31.703 1 97.31 257 PHE B N 1
ATOM 5855 C CA . PHE B 1 257 ? 1.229 -36.562 -30.641 1 97.31 257 PHE B CA 1
ATOM 5856 C C . PHE B 1 257 ? -0.139 -36.062 -31.078 1 97.31 257 PHE B C 1
ATOM 5858 O O . PHE B 1 257 ? -0.756 -35.25 -30.375 1 97.31 257 PHE B O 1
ATOM 5865 N N . ASN B 1 258 ? -0.586 -36.469 -32.219 1 96.69 258 ASN B N 1
ATOM 5866 C CA . ASN B 1 258 ? -1.888 -36.125 -32.781 1 96.69 258 ASN B CA 1
ATOM 5867 C C . ASN B 1 258 ? -2.088 -34.594 -32.781 1 96.69 258 ASN B C 1
ATOM 5869 O O . ASN B 1 258 ? -3.078 -34.094 -32.25 1 96.69 258 ASN B O 1
ATOM 5873 N N . LEU B 1 259 ? -1.118 -33.875 -33.375 1 97.12 259 LEU B N 1
ATOM 5874 C CA . LEU B 1 259 ? -1.199 -32.406 -33.438 1 97.12 259 LEU B CA 1
ATOM 5875 C C . LEU B 1 259 ? -2.16 -31.969 -34.531 1 97.12 259 LEU B C 1
ATOM 5877 O O . LEU B 1 259 ? -2.219 -32.594 -35.625 1 97.12 259 LEU B O 1
ATOM 5881 N N . CYS B 1 260 ? -2.898 -30.969 -34.281 1 96.75 260 CYS B N 1
ATOM 5882 C CA . CYS B 1 260 ? -3.803 -30.422 -35.281 1 96.75 260 CYS B CA 1
ATOM 5883 C C . CYS B 1 260 ? -3.025 -29.844 -36.469 1 96.75 260 CYS B C 1
ATOM 5885 O O . CYS B 1 260 ? -1.86 -29.469 -36.312 1 96.75 260 CYS B O 1
ATOM 5887 N N . ALA B 1 261 ? -3.75 -29.688 -37.5 1 95.38 261 ALA B N 1
ATOM 5888 C CA . ALA B 1 261 ? -3.156 -29.172 -38.75 1 95.38 261 ALA B CA 1
ATOM 5889 C C . ALA B 1 261 ? -2.705 -27.734 -38.562 1 95.38 261 ALA B C 1
ATOM 5891 O O . ALA B 1 261 ? -1.817 -27.266 -39.281 1 95.38 261 ALA B O 1
ATOM 5892 N N . SER B 1 262 ? -3.217 -27.031 -37.625 1 95.06 262 SER B N 1
ATOM 5893 C CA . SER B 1 262 ? -2.871 -25.641 -37.375 1 95.06 262 SER B CA 1
ATOM 5894 C C . SER B 1 262 ? -1.48 -25.531 -36.75 1 95.06 262 SER B C 1
ATOM 5896 O O . SER B 1 262 ? -0.888 -24.438 -36.75 1 95.06 262 SER B O 1
ATOM 5898 N N . THR B 1 263 ? -1.005 -26.594 -36.188 1 97.38 263 THR B N 1
ATOM 5899 C CA . THR B 1 263 ? 0.323 -26.609 -35.594 1 97.38 263 THR B CA 1
ATOM 5900 C C . THR B 1 263 ? 1.4 -26.812 -36.656 1 97.38 263 THR B C 1
ATOM 5902 O O . THR B 1 263 ? 1.366 -27.781 -37.375 1 97.38 263 THR B O 1
ATOM 5905 N N . ASP B 1 264 ? 2.326 -25.828 -36.719 1 98.12 264 ASP B N 1
ATOM 5906 C CA . ASP B 1 264 ? 3.457 -25.891 -37.656 1 98.12 264 ASP B CA 1
ATOM 5907 C C . ASP B 1 264 ? 4.781 -25.938 -36.875 1 98.12 264 ASP B C 1
ATOM 5909 O O . ASP B 1 264 ? 5.324 -24.906 -36.5 1 98.12 264 ASP B O 1
ATOM 5913 N N . LEU B 1 265 ? 5.406 -27.094 -36.75 1 98.12 265 LEU B N 1
ATOM 5914 C CA . LEU B 1 265 ? 6.598 -27.312 -35.938 1 98.12 265 LEU B CA 1
ATOM 5915 C C . LEU B 1 265 ? 7.828 -26.703 -36.625 1 98.12 265 LEU B C 1
ATOM 5917 O O . LEU B 1 265 ? 8.898 -26.656 -36 1 98.12 265 LEU B O 1
ATOM 5921 N N . THR B 1 266 ? 7.688 -26.188 -37.812 1 97.69 266 THR B N 1
ATOM 5922 C CA . THR B 1 266 ? 8.781 -25.453 -38.438 1 97.69 266 THR B CA 1
ATOM 5923 C C . THR B 1 266 ? 8.891 -24.047 -37.812 1 97.69 266 THR B C 1
ATOM 5925 O O . THR B 1 266 ? 9.93 -23.391 -37.938 1 97.69 266 THR B O 1
ATOM 5928 N N . LYS B 1 267 ? 7.828 -23.609 -37.25 1 97.94 267 LYS B N 1
ATOM 5929 C CA . LYS B 1 267 ? 7.809 -22.312 -36.594 1 97.94 267 LYS B CA 1
ATOM 5930 C C . LYS B 1 267 ? 8.312 -22.406 -35.156 1 97.94 267 LYS B C 1
ATOM 5932 O O . LYS B 1 267 ? 7.848 -23.234 -34.406 1 97.94 267 LYS B O 1
ATOM 5937 N N . THR B 1 268 ? 9.133 -21.547 -34.781 1 97.94 268 THR B N 1
ATOM 5938 C CA . THR B 1 268 ? 9.797 -21.562 -33.5 1 97.94 268 THR B CA 1
ATOM 5939 C C . THR B 1 268 ? 8.773 -21.5 -32.344 1 97.94 268 THR B C 1
ATOM 5941 O O . THR B 1 268 ? 8.844 -22.281 -31.406 1 97.94 268 THR B O 1
ATOM 5944 N N . LEU B 1 269 ? 7.805 -20.656 -32.469 1 98.38 269 LEU B N 1
ATOM 5945 C CA . LEU B 1 269 ? 6.863 -20.438 -31.375 1 98.38 269 LEU B CA 1
ATOM 5946 C C . LEU B 1 269 ? 5.906 -21.609 -31.25 1 98.38 269 LEU B C 1
ATOM 5948 O O . LEU B 1 269 ? 5.492 -21.969 -30.141 1 98.38 269 LEU B O 1
ATOM 5952 N N . ASP B 1 270 ? 5.516 -22.234 -32.344 1 98.12 270 ASP B N 1
ATOM 5953 C CA . ASP B 1 270 ? 4.695 -23.453 -32.281 1 98.12 270 ASP B CA 1
ATOM 5954 C C . ASP B 1 270 ? 5.457 -24.594 -31.594 1 98.12 270 ASP B C 1
ATOM 5956 O O . ASP B 1 270 ? 4.895 -25.328 -30.781 1 98.12 270 ASP B O 1
ATOM 5960 N N . LYS B 1 271 ? 6.707 -24.688 -32.031 1 97.94 271 LYS B N 1
ATOM 5961 C CA . LYS B 1 271 ? 7.562 -25.703 -31.422 1 97.94 271 LYS B CA 1
ATOM 5962 C C . LYS B 1 271 ? 7.672 -25.516 -29.922 1 97.94 271 LYS B C 1
ATOM 5964 O O . LYS B 1 271 ? 7.484 -26.453 -29.141 1 97.94 271 LYS B O 1
ATOM 5969 N N . GLN B 1 272 ? 7.969 -24.328 -29.516 1 98.25 272 GLN B N 1
ATOM 5970 C CA . GLN B 1 272 ? 8.133 -24.016 -28.094 1 98.25 272 GLN B CA 1
ATOM 5971 C C . GLN B 1 272 ? 6.832 -24.25 -27.328 1 98.25 272 GLN B C 1
ATOM 5973 O O . GLN B 1 272 ? 6.844 -24.812 -26.234 1 98.25 272 GLN B O 1
ATOM 5978 N N . ASN B 1 273 ? 5.77 -23.781 -27.891 1 97.5 273 ASN B N 1
ATOM 5979 C CA . ASN B 1 273 ? 4.461 -23.953 -27.281 1 97.5 273 ASN B CA 1
ATOM 5980 C C . ASN B 1 273 ? 4.117 -25.422 -27.094 1 97.5 273 ASN B C 1
ATOM 5982 O O . ASN B 1 273 ? 3.584 -25.828 -26.062 1 97.5 273 ASN B O 1
ATOM 5986 N N . PHE B 1 274 ? 4.426 -26.219 -28.109 1 97.38 274 PHE B N 1
ATOM 5987 C CA . PHE B 1 274 ? 4.188 -27.656 -28.078 1 97.38 274 PHE B CA 1
ATOM 5988 C C . PHE B 1 274 ? 5.02 -28.328 -27 1 97.38 274 PHE B C 1
ATOM 5990 O O . PHE B 1 274 ? 4.488 -29.047 -26.141 1 97.38 274 PHE B O 1
ATOM 5997 N N . LEU B 1 275 ? 6.262 -28.047 -26.984 1 97.81 275 LEU B N 1
ATOM 5998 C CA . LEU B 1 275 ? 7.16 -28.656 -26.016 1 97.81 275 LEU B CA 1
ATOM 5999 C C . LEU B 1 275 ? 6.789 -28.234 -24.594 1 97.81 275 LEU B C 1
ATOM 6001 O O . LEU B 1 275 ? 6.844 -29.047 -23.672 1 97.81 275 LEU B O 1
ATOM 6005 N N . SER B 1 276 ? 6.422 -27 -24.406 1 97.19 276 SER B N 1
ATOM 6006 C CA . SER B 1 276 ? 5.953 -26.531 -23.109 1 97.19 276 SER B CA 1
ATOM 6007 C C . SER B 1 276 ? 4.711 -27.281 -22.656 1 97.19 276 SER B C 1
ATOM 6009 O O . SER B 1 276 ? 4.566 -27.594 -21.469 1 97.19 276 SER B O 1
ATOM 6011 N N . SER B 1 277 ? 3.854 -27.594 -23.578 1 95.44 277 SER B N 1
ATOM 6012 C CA . SER B 1 277 ? 2.604 -28.266 -23.234 1 95.44 277 SER B CA 1
ATOM 6013 C C . SER B 1 277 ? 2.859 -29.672 -22.703 1 95.44 277 SER B C 1
ATOM 6015 O O . SER B 1 277 ? 2.158 -30.141 -21.797 1 95.44 277 SER B O 1
ATOM 6017 N N . ILE B 1 278 ? 3.83 -30.391 -23.266 1 95.69 278 ILE B N 1
ATOM 6018 C CA . ILE B 1 278 ? 4.184 -31.703 -22.766 1 95.69 278 ILE B CA 1
ATOM 6019 C C . ILE B 1 278 ? 4.551 -31.609 -21.281 1 95.69 278 ILE B C 1
ATOM 6021 O O . ILE B 1 278 ? 4.027 -32.375 -20.453 1 95.69 278 ILE B O 1
ATOM 6025 N N . SER B 1 279 ? 5.379 -30.688 -21 1 96.5 279 SER B N 1
ATOM 6026 C CA . SER B 1 279 ? 5.824 -30.484 -19.625 1 96.5 279 SER B CA 1
ATOM 6027 C C . SER B 1 279 ? 4.66 -30.094 -18.734 1 96.5 279 SER B C 1
ATOM 6029 O O . SER B 1 279 ? 4.574 -30.547 -17.578 1 96.5 279 SER B O 1
ATOM 6031 N N . ASP B 1 280 ? 3.771 -29.25 -19.203 1 95.81 280 ASP B N 1
ATOM 6032 C CA . ASP B 1 280 ? 2.676 -28.703 -18.406 1 95.81 280 ASP B CA 1
ATOM 6033 C C . ASP B 1 280 ? 1.693 -29.797 -18 1 95.81 280 ASP B C 1
ATOM 6035 O O . ASP B 1 280 ? 1.105 -29.75 -16.922 1 95.81 280 ASP B O 1
ATOM 6039 N N . TYR B 1 281 ? 1.512 -30.766 -18.828 1 94.12 281 TYR B N 1
ATOM 6040 C CA . TYR B 1 281 ? 0.641 -31.891 -18.469 1 94.12 281 TYR B CA 1
ATOM 6041 C C . TYR B 1 281 ? 1.198 -32.656 -17.281 1 94.12 281 TYR B C 1
ATOM 6043 O O . TYR B 1 281 ? 0.463 -32.969 -16.344 1 94.12 281 TYR B O 1
ATOM 6051 N N . PHE B 1 282 ? 2.486 -32.938 -17.297 1 96.38 282 PHE B N 1
ATOM 6052 C CA . PHE B 1 282 ? 3.121 -33.562 -16.156 1 96.38 282 PHE B CA 1
ATOM 6053 C C . PHE B 1 282 ? 3.043 -32.688 -14.93 1 96.38 282 PHE B C 1
ATOM 6055 O O . PHE B 1 282 ? 2.795 -33.156 -13.82 1 96.38 282 PHE B O 1
ATOM 6062 N N . ALA B 1 283 ? 3.254 -31.406 -15.172 1 97.12 283 ALA B N 1
ATOM 6063 C CA . ALA B 1 283 ? 3.211 -30.438 -14.078 1 97.12 283 ALA B CA 1
ATOM 6064 C C . ALA B 1 283 ? 1.845 -30.438 -13.398 1 97.12 283 ALA B C 1
ATOM 6066 O O . ALA B 1 283 ? 1.755 -30.344 -12.172 1 97.12 283 ALA B O 1
ATOM 6067 N N . GLY B 1 284 ? 0.783 -30.484 -14.18 1 95.25 284 GLY B N 1
ATOM 6068 C CA . GLY B 1 284 ? -0.558 -30.531 -13.617 1 95.25 284 GLY B CA 1
ATOM 6069 C C . GLY B 1 284 ? -0.777 -31.75 -12.727 1 95.25 284 GLY B C 1
ATOM 6070 O O . GLY B 1 284 ? -1.384 -31.625 -11.656 1 95.25 284 GLY B O 1
ATOM 6071 N N . VAL B 1 285 ? -0.26 -32.906 -13.156 1 95.5 285 VAL B N 1
ATOM 6072 C CA . VAL B 1 285 ? -0.383 -34.156 -12.391 1 95.5 285 VAL B CA 1
ATOM 6073 C C . VAL B 1 285 ? 0.35 -34 -11.062 1 95.5 285 VAL B C 1
ATOM 6075 O O . VAL B 1 285 ? -0.176 -34.375 -10.016 1 95.5 285 VAL B O 1
ATOM 6078 N N . VAL B 1 286 ? 1.528 -33.438 -11.141 1 97.81 286 VAL B N 1
ATOM 6079 C CA . VAL B 1 286 ? 2.377 -33.344 -9.961 1 97.81 286 VAL B CA 1
ATOM 6080 C C . VAL B 1 286 ? 1.809 -32.281 -9.016 1 97.81 286 VAL B C 1
ATOM 6082 O O . VAL B 1 286 ? 1.7 -32.5 -7.809 1 97.81 286 VAL B O 1
ATOM 6085 N N . GLN B 1 287 ? 1.439 -31.109 -9.523 1 97.19 287 GLN B N 1
ATOM 6086 C CA . GLN B 1 287 ? 0.97 -29.969 -8.734 1 97.19 287 GLN B CA 1
ATOM 6087 C C . GLN B 1 287 ? -0.254 -30.344 -7.902 1 97.19 287 GLN B C 1
ATOM 6089 O O . GLN B 1 287 ? -0.395 -29.906 -6.758 1 97.19 287 GLN B O 1
ATOM 6094 N N . TYR B 1 288 ? -1.07 -31.188 -8.461 1 95.44 288 TYR B N 1
ATOM 6095 C CA . TYR B 1 288 ? -2.293 -31.562 -7.75 1 95.44 288 TYR B CA 1
ATOM 6096 C C . TYR B 1 288 ? -2.326 -33.062 -7.457 1 95.44 288 TYR B C 1
ATOM 6098 O O . TYR B 1 288 ? -3.395 -33.656 -7.465 1 95.44 288 TYR B O 1
ATOM 6106 N N . HIS B 1 289 ? -1.215 -33.625 -7.246 1 95.44 289 HIS B N 1
ATOM 6107 C CA . HIS B 1 289 ? -1.048 -35.031 -7.016 1 95.44 289 HIS B CA 1
ATOM 6108 C C . HIS B 1 289 ? -1.869 -35.5 -5.816 1 95.44 289 HIS B C 1
ATOM 6110 O O . HIS B 1 289 ? -1.84 -34.875 -4.758 1 95.44 289 HIS B O 1
ATOM 6116 N N . TRP B 1 290 ? -2.602 -36.438 -6.012 1 91.19 290 TRP B N 1
ATOM 6117 C CA . TRP B 1 290 ? -3.162 -37.344 -5.004 1 91.19 290 TRP B CA 1
ATOM 6118 C C . TRP B 1 290 ? -2.586 -38.75 -5.137 1 91.19 290 TRP B C 1
ATOM 6120 O O . TRP B 1 290 ? -2.217 -39.156 -6.234 1 91.19 290 TRP B O 1
ATOM 6130 N N . PRO B 1 291 ? -2.482 -39.438 -3.988 1 90.25 291 PRO B N 1
ATOM 6131 C CA . PRO B 1 291 ? -1.895 -40.781 -4.109 1 90.25 291 PRO B CA 1
ATOM 6132 C C . PRO B 1 291 ? -2.484 -41.562 -5.266 1 90.25 291 PRO B C 1
ATOM 6134 O O . PRO B 1 291 ? -3.707 -41.688 -5.383 1 90.25 291 PRO B O 1
ATOM 6137 N N . GLY B 1 292 ? -1.663 -42.062 -6.152 1 94.62 292 GLY B N 1
ATOM 6138 C CA . GLY B 1 292 ? -2.08 -42.844 -7.316 1 94.62 292 GLY B CA 1
ATOM 6139 C C . GLY B 1 292 ? -1.938 -42.062 -8.617 1 94.62 292 GLY B C 1
ATOM 6140 O O . GLY B 1 292 ? -1.918 -42.656 -9.695 1 94.62 292 GLY B O 1
ATOM 6141 N N . ASP B 1 293 ? -1.827 -40.781 -8.539 1 95.62 293 ASP B N 1
ATOM 6142 C CA . ASP B 1 293 ? -1.822 -40 -9.758 1 95.62 293 ASP B CA 1
ATOM 6143 C C . ASP B 1 293 ? -0.498 -40.125 -10.508 1 95.62 293 ASP B C 1
ATOM 6145 O O . ASP B 1 293 ? -0.469 -40.594 -11.641 1 95.62 293 ASP B O 1
ATOM 6149 N N . ILE B 1 294 ? 0.611 -39.781 -9.836 1 98.12 294 ILE B N 1
ATOM 6150 C CA . ILE B 1 294 ? 1.928 -39.875 -10.461 1 98.12 294 ILE B CA 1
ATOM 6151 C C . ILE B 1 294 ? 2.236 -41.344 -10.789 1 98.12 294 ILE B C 1
ATOM 6153 O O . ILE B 1 294 ? 2.744 -41.625 -11.875 1 98.12 294 ILE B O 1
ATOM 6157 N N . GLU B 1 295 ? 1.867 -42.156 -9.891 1 97.75 295 GLU B N 1
ATOM 6158 C CA . GLU B 1 295 ? 2.061 -43.594 -10.102 1 97.75 295 GLU B CA 1
ATOM 6159 C C . GLU B 1 295 ? 1.346 -44.062 -11.359 1 97.75 295 GLU B C 1
ATOM 6161 O O . GLU B 1 295 ? 1.911 -44.844 -12.156 1 97.75 295 GLU B O 1
ATOM 6166 N N . GLY B 1 296 ? 0.125 -43.656 -11.484 1 97.38 296 GLY B N 1
ATOM 6167 C CA . GLY B 1 296 ? -0.65 -44.031 -12.656 1 97.38 296 GLY B CA 1
ATOM 6168 C C . GLY B 1 296 ? -0.034 -43.562 -13.961 1 97.38 296 GLY B C 1
ATOM 6169 O O . GLY B 1 296 ? -0.003 -44.312 -14.938 1 97.38 296 GLY B O 1
ATOM 6170 N N . VAL B 1 297 ? 0.431 -42.406 -14 1 97.38 297 VAL B N 1
ATOM 6171 C CA . VAL B 1 297 ? 1.107 -41.875 -15.18 1 97.38 297 VAL B CA 1
ATOM 6172 C C . VAL B 1 297 ? 2.342 -42.719 -15.492 1 97.38 297 VAL B C 1
ATOM 6174 O O . VAL B 1 297 ? 2.594 -43.031 -16.656 1 97.38 297 VAL B O 1
ATOM 6177 N N . CYS B 1 298 ? 3.104 -43.031 -14.453 1 98.12 298 CYS B N 1
ATOM 6178 C CA . CYS B 1 298 ? 4.352 -43.75 -14.641 1 98.12 298 CYS B CA 1
ATOM 6179 C C . CYS B 1 298 ? 4.086 -45.188 -15.062 1 98.12 298 CYS B C 1
ATOM 6181 O O . CYS B 1 298 ? 4.902 -45.812 -15.758 1 98.12 298 CYS B O 1
ATOM 6183 N N . GLU B 1 299 ? 2.939 -45.688 -14.664 1 97.69 299 GLU B N 1
ATOM 6184 C CA . GLU B 1 299 ? 2.547 -47 -15.172 1 97.69 299 GLU B CA 1
ATOM 6185 C C . GLU B 1 299 ? 2.381 -46.969 -16.688 1 97.69 299 GLU B C 1
ATOM 6187 O O . GLU B 1 299 ? 2.814 -47.906 -17.391 1 97.69 299 GLU B O 1
ATOM 6192 N N . VAL B 1 300 ? 1.789 -45.969 -17.156 1 96.94 300 VAL B N 1
ATOM 6193 C CA . VAL B 1 300 ? 1.572 -45.812 -18.594 1 96.94 300 VAL B CA 1
ATOM 6194 C C . VAL B 1 300 ? 2.908 -45.594 -19.297 1 96.94 300 VAL B C 1
ATOM 6196 O O . VAL B 1 300 ? 3.193 -46.25 -20.312 1 96.94 300 VAL B O 1
ATOM 6199 N N . ILE B 1 301 ? 3.746 -44.75 -18.797 1 98.25 301 ILE B N 1
ATOM 6200 C CA . ILE B 1 301 ? 5.027 -44.375 -19.406 1 98.25 301 ILE B CA 1
ATOM 6201 C C . ILE B 1 301 ? 5.922 -45.625 -19.469 1 98.25 301 ILE B C 1
ATOM 6203 O O . ILE B 1 301 ? 6.652 -45.812 -20.453 1 98.25 301 ILE B O 1
ATOM 6207 N N . ASN B 1 302 ? 5.82 -46.469 -18.484 1 97.81 302 ASN B N 1
ATOM 6208 C CA . ASN B 1 302 ? 6.699 -47.625 -18.406 1 97.81 302 ASN B CA 1
ATOM 6209 C C . ASN B 1 302 ? 6.098 -48.844 -19.125 1 97.81 302 ASN B C 1
ATOM 6211 O O . ASN B 1 302 ? 6.672 -49.906 -19.094 1 97.81 302 ASN B O 1
ATOM 6215 N N . ASP B 1 303 ? 4.984 -48.656 -19.688 1 97 303 ASP B N 1
ATOM 6216 C CA . ASP B 1 303 ? 4.352 -49.781 -20.406 1 97 303 ASP B CA 1
ATOM 6217 C C . ASP B 1 303 ? 5.289 -50.344 -21.469 1 97 303 ASP B C 1
ATOM 6219 O O . ASP B 1 303 ? 5.672 -49.625 -22.406 1 97 303 ASP B O 1
ATOM 6223 N N . PRO B 1 304 ? 5.629 -51.562 -21.438 1 95.81 304 PRO B N 1
ATOM 6224 C CA . PRO B 1 304 ? 6.602 -52.156 -22.359 1 95.81 304 PRO B CA 1
ATOM 6225 C C . PRO B 1 304 ? 6.059 -52.312 -23.781 1 95.81 304 PRO B C 1
ATOM 6227 O O . PRO B 1 304 ? 6.816 -52.594 -24.719 1 95.81 304 PRO B O 1
ATOM 6230 N N . SER B 1 305 ? 4.766 -52.125 -23.875 1 96.62 305 SER B N 1
ATOM 6231 C CA . SER B 1 305 ? 4.191 -52.219 -25.219 1 96.62 305 SER B CA 1
ATOM 6232 C C . SER B 1 305 ? 4.668 -51.094 -26.109 1 96.62 305 SER B C 1
ATOM 6234 O O . SER B 1 305 ? 4.602 -51.156 -27.328 1 96.62 305 SER B O 1
ATOM 6236 N N . TYR B 1 306 ? 5.051 -50 -25.5 1 96.5 306 TYR B N 1
ATOM 6237 C CA . TYR B 1 306 ? 5.66 -48.938 -26.281 1 96.5 306 TYR B CA 1
ATOM 6238 C C . TYR B 1 306 ? 7.113 -49.25 -26.609 1 96.5 306 TYR B C 1
ATOM 6240 O O . TYR B 1 306 ? 7.934 -49.438 -25.703 1 96.5 306 TYR B O 1
ATOM 6248 N N . THR B 1 307 ? 7.414 -49.188 -27.859 1 95.12 307 THR B N 1
ATOM 6249 C CA . THR B 1 307 ? 8.719 -49.688 -28.297 1 95.12 307 THR B CA 1
ATOM 6250 C C . THR B 1 307 ? 9.75 -48.562 -28.234 1 95.12 307 THR B C 1
ATOM 6252 O O . THR B 1 307 ? 10.961 -48.812 -28.188 1 95.12 307 THR B O 1
ATOM 6255 N N . THR B 1 308 ? 9.344 -47.344 -28.344 1 96.81 308 THR B N 1
ATOM 6256 C CA . THR B 1 308 ? 10.258 -46.219 -28.188 1 96.81 308 THR B CA 1
ATOM 6257 C C . THR B 1 308 ? 9.82 -45.312 -27.031 1 96.81 308 THR B C 1
ATOM 6259 O O . THR B 1 308 ? 8.672 -45.375 -26.594 1 96.81 308 THR B O 1
ATOM 6262 N N . ASP B 1 309 ? 10.719 -44.5 -26.594 1 98 309 ASP B N 1
ATOM 6263 C CA . ASP B 1 309 ? 10.438 -43.594 -25.484 1 98 309 ASP B CA 1
ATOM 6264 C C . ASP B 1 309 ? 9.445 -42.5 -25.922 1 98 309 ASP B C 1
ATOM 6266 O O . ASP B 1 309 ? 8.562 -42.125 -25.156 1 98 309 ASP B O 1
ATOM 6270 N N . MET B 1 310 ? 9.547 -42 -27.125 1 98.06 310 MET B N 1
ATOM 6271 C CA . MET B 1 310 ? 8.625 -41 -27.641 1 98.06 310 MET B CA 1
ATOM 6272 C C . MET B 1 310 ? 7.207 -41.562 -27.734 1 98.06 310 MET B C 1
ATOM 6274 O O . MET B 1 310 ? 6.238 -40.844 -27.438 1 98.06 310 MET B O 1
ATOM 6278 N N . GLU B 1 311 ? 7.105 -42.812 -28.109 1 97.12 311 GLU B N 1
ATOM 6279 C CA . GLU B 1 311 ? 5.789 -43.438 -28.234 1 97.12 311 GLU B CA 1
ATOM 6280 C C . GLU B 1 311 ? 5.102 -43.531 -26.875 1 97.12 311 GLU B C 1
ATOM 6282 O O . GLU B 1 311 ? 3.887 -43.344 -26.766 1 97.12 311 GLU B O 1
ATOM 6287 N N . ALA B 1 312 ? 5.875 -43.875 -25.891 1 97.81 312 ALA B N 1
ATOM 6288 C CA . ALA B 1 312 ? 5.328 -43.906 -24.531 1 97.81 312 ALA B CA 1
ATOM 6289 C C . ALA B 1 312 ? 4.82 -42.562 -24.094 1 97.81 312 ALA B C 1
ATOM 6291 O O . ALA B 1 312 ? 3.723 -42.438 -23.547 1 97.81 312 ALA B O 1
ATOM 6292 N N . LEU B 1 313 ? 5.672 -41.562 -24.391 1 97.62 313 LEU B N 1
ATOM 6293 C CA . LEU B 1 313 ? 5.324 -40.188 -24.047 1 97.62 313 LEU B CA 1
ATOM 6294 C C . LEU B 1 313 ? 4.082 -39.75 -24.812 1 97.62 313 LEU B C 1
ATOM 6296 O O . LEU B 1 313 ? 3.152 -39.188 -24.219 1 97.62 313 LEU B O 1
ATOM 6300 N N . ALA B 1 314 ? 4.023 -39.938 -26.078 1 97.25 314 ALA B N 1
ATOM 6301 C CA . ALA B 1 314 ? 2.896 -39.562 -26.938 1 97.25 314 ALA B CA 1
ATOM 6302 C C . ALA B 1 314 ? 1.637 -40.344 -26.547 1 97.25 314 ALA B C 1
ATOM 6304 O O . ALA B 1 314 ? 0.531 -39.812 -26.594 1 97.25 314 ALA B O 1
ATOM 6305 N N . GLY B 1 315 ? 1.845 -41.656 -26.234 1 95.44 315 GLY B N 1
ATOM 6306 C CA . GLY B 1 315 ? 0.719 -42.469 -25.797 1 95.44 315 GLY B CA 1
ATOM 6307 C C . GLY B 1 315 ? 0.012 -41.906 -24.578 1 95.44 315 GLY B C 1
ATOM 6308 O O . GLY B 1 315 ? -1.218 -41.812 -24.562 1 95.44 315 GLY B O 1
ATOM 6309 N N . TRP B 1 316 ? 0.749 -41.531 -23.625 1 95.75 316 TRP B N 1
ATOM 6310 C CA . TRP B 1 316 ? 0.167 -40.906 -22.438 1 95.75 316 TRP B CA 1
ATOM 6311 C C . TRP B 1 316 ? -0.438 -39.562 -22.75 1 95.75 316 TRP B C 1
ATOM 6313 O O . TRP B 1 316 ? -1.556 -39.25 -22.328 1 95.75 316 TRP B O 1
ATOM 6323 N N . PHE B 1 317 ? 0.285 -38.656 -23.516 1 94.38 317 PHE B N 1
ATOM 6324 C CA . PHE B 1 317 ? -0.115 -37.312 -23.844 1 94.38 317 PHE B CA 1
ATOM 6325 C C . PHE B 1 317 ? -1.45 -37.312 -24.578 1 94.38 317 PHE B C 1
ATOM 6327 O O . PHE B 1 317 ? -2.273 -36.406 -24.375 1 94.38 317 PHE B O 1
ATOM 6334 N N . THR B 1 318 ? -1.723 -38.312 -25.391 1 93.06 318 THR B N 1
ATOM 6335 C CA . THR B 1 318 ? -2.898 -38.344 -26.25 1 93.06 318 THR B CA 1
ATOM 6336 C C . THR B 1 318 ? -4.008 -39.188 -25.641 1 93.06 318 THR B C 1
ATOM 6338 O O . THR B 1 318 ? -5.117 -39.25 -26.172 1 93.06 318 THR B O 1
ATOM 6341 N N . SER B 1 319 ? -3.742 -39.938 -24.609 1 86.56 319 SER B N 1
ATOM 6342 C CA . SER B 1 319 ? -4.668 -40.906 -24.047 1 86.56 319 SER B CA 1
ATOM 6343 C C . SER B 1 319 ? -5.957 -40.25 -23.578 1 86.56 319 SER B C 1
ATOM 6345 O O . SER B 1 319 ? -7.016 -40.875 -23.562 1 86.56 319 SER B O 1
ATOM 6347 N N . GLY B 1 320 ? -5.938 -39.125 -23.203 1 76.31 320 GLY B N 1
ATOM 6348 C CA . GLY B 1 320 ? -7.117 -38.531 -22.594 1 76.31 320 GLY B CA 1
ATOM 6349 C C . GLY B 1 320 ? -8.016 -37.812 -23.594 1 76.31 320 GLY B C 1
ATOM 6350 O O . GLY B 1 320 ? -9.031 -37.219 -23.219 1 76.31 320 GLY B O 1
ATOM 6351 N N . SER B 1 321 ? -7.684 -37.875 -24.875 1 79.31 321 SER B N 1
ATOM 6352 C CA . SER B 1 321 ? -8.492 -37.156 -25.844 1 79.31 321 SER B CA 1
ATOM 6353 C C . SER B 1 321 ? -8.406 -37.781 -27.234 1 79.31 321 SER B C 1
ATOM 6355 O O . SER B 1 321 ? -7.348 -38.281 -27.625 1 79.31 321 SER B O 1
ATOM 6357 N N . THR B 1 322 ? -9.539 -37.75 -27.859 1 84.62 322 THR B N 1
ATOM 6358 C CA . THR B 1 322 ? -9.547 -38.188 -29.25 1 84.62 322 THR B CA 1
ATOM 6359 C C . THR B 1 322 ? -9.359 -37 -30.203 1 84.62 322 THR B C 1
ATOM 6361 O O . THR B 1 322 ? -9.156 -37.188 -31.406 1 84.62 322 THR B O 1
ATOM 6364 N N . ARG B 1 323 ? -9.328 -35.938 -29.703 1 90.75 323 ARG B N 1
ATOM 6365 C CA . ARG B 1 323 ? -9.148 -34.75 -30.531 1 90.75 323 ARG B CA 1
ATOM 6366 C C . ARG B 1 323 ? -7.672 -34.406 -30.688 1 90.75 323 ARG B C 1
ATOM 6368 O O . ARG B 1 323 ? -6.859 -34.75 -29.828 1 90.75 323 ARG B O 1
ATOM 6375 N N . CYS B 1 324 ? -7.422 -33.812 -31.766 1 94 324 CYS B N 1
ATOM 6376 C CA . CYS B 1 324 ? -6.047 -33.375 -31.984 1 94 324 CYS B CA 1
ATOM 6377 C C . CYS B 1 324 ? -5.664 -32.281 -30.984 1 94 324 CYS B C 1
ATOM 6379 O O . CYS B 1 324 ? -6.527 -31.562 -30.469 1 94 324 CYS B O 1
ATOM 6381 N N . TYR B 1 325 ? -4.41 -32.219 -30.703 1 93.94 325 TYR B N 1
ATOM 6382 C CA . TYR B 1 325 ? -3.889 -31.156 -29.828 1 93.94 325 TYR B CA 1
ATOM 6383 C C . TYR B 1 325 ? -3.414 -29.953 -30.641 1 93.94 325 TYR B C 1
ATOM 6385 O O . TYR B 1 325 ? -2.525 -30.078 -31.484 1 93.94 325 TYR B O 1
ATOM 6393 N N . ASP B 1 326 ? -3.953 -28.781 -30.438 1 94.81 326 ASP B N 1
ATOM 6394 C CA . ASP B 1 326 ? -3.564 -27.562 -31.141 1 94.81 326 ASP B CA 1
ATOM 6395 C C . ASP B 1 326 ? -2.453 -26.828 -30.391 1 94.81 326 ASP B C 1
ATOM 6397 O O . ASP B 1 326 ? -2.715 -26.109 -29.422 1 94.81 326 ASP B O 1
ATOM 6401 N N . ALA B 1 327 ? -1.277 -26.891 -30.875 1 95.38 327 ALA B N 1
ATOM 6402 C CA . ALA B 1 327 ? -0.13 -26.234 -30.266 1 95.38 327 ALA B CA 1
ATOM 6403 C C . ALA B 1 327 ? 0.231 -24.953 -31.016 1 95.38 327 ALA B C 1
ATOM 6405 O O . ALA B 1 327 ? 1.306 -24.375 -30.812 1 95.38 327 ALA B O 1
ATOM 6406 N N . SER B 1 328 ? -0.623 -24.516 -31.906 1 97.31 328 SER B N 1
ATOM 6407 C CA . SER B 1 328 ? -0.365 -23.297 -32.656 1 97.31 328 SER B CA 1
ATOM 6408 C C . SER B 1 328 ? -0.298 -22.078 -31.734 1 97.31 328 SER B C 1
ATOM 6410 O O . SER B 1 328 ? -1.269 -21.766 -31.031 1 97.31 328 SER B O 1
ATOM 6412 N N . TYR B 1 329 ? 0.789 -21.453 -31.766 1 97.5 329 TYR B N 1
ATOM 6413 C CA . TYR B 1 329 ? 0.988 -20.25 -30.953 1 97.5 329 TYR B CA 1
ATOM 6414 C C . TYR B 1 329 ? 0.016 -19.156 -31.359 1 97.5 329 TYR B C 1
ATOM 6416 O O . TYR B 1 329 ? -0.593 -18.516 -30.5 1 97.5 329 TYR B O 1
ATOM 6424 N N . ASP B 1 330 ? -0.162 -18.953 -32.625 1 97.5 330 ASP B N 1
ATOM 6425 C CA . ASP B 1 330 ? -1.043 -17.906 -33.125 1 97.5 330 ASP B CA 1
ATOM 6426 C C . ASP B 1 330 ? -2.49 -18.156 -32.719 1 97.5 330 ASP B C 1
ATOM 6428 O O . ASP B 1 330 ? -3.215 -17.219 -32.375 1 97.5 330 ASP B O 1
ATOM 6432 N N . SER B 1 331 ? -2.875 -19.453 -32.75 1 96.44 331 SER B N 1
ATOM 6433 C CA . SER B 1 331 ? -4.223 -19.797 -32.312 1 96.44 331 SER B CA 1
ATOM 6434 C C . SER B 1 331 ? -4.418 -19.5 -30.844 1 96.44 331 SER B C 1
ATOM 6436 O O . SER B 1 331 ? -5.465 -18.969 -30.438 1 96.44 331 SER B O 1
ATOM 6438 N N . MET B 1 332 ? -3.459 -19.859 -30.109 1 96.25 332 MET B N 1
ATOM 6439 C CA . MET B 1 332 ? -3.514 -19.609 -28.672 1 96.25 332 MET B CA 1
ATOM 6440 C C . MET B 1 332 ? -3.611 -18.125 -28.375 1 96.25 332 MET B C 1
ATOM 6442 O O . MET B 1 332 ? -4.461 -17.688 -27.594 1 96.25 332 MET B O 1
ATOM 6446 N N . ILE B 1 333 ? -2.744 -17.312 -29.031 1 97.62 333 ILE B N 1
ATOM 6447 C CA . ILE B 1 333 ? -2.719 -15.867 -28.812 1 97.62 333 ILE B CA 1
ATOM 6448 C C . ILE B 1 333 ? -4.059 -15.266 -29.234 1 97.62 333 ILE B C 1
ATOM 6450 O O . ILE B 1 333 ? -4.617 -14.43 -28.516 1 97.62 333 ILE B O 1
ATOM 6454 N N . SER B 1 334 ? -4.512 -15.711 -30.359 1 97.19 334 SER B N 1
ATOM 6455 C CA . SER B 1 334 ? -5.793 -15.203 -30.844 1 97.19 334 SER B CA 1
ATOM 6456 C C . SER B 1 334 ? -6.91 -15.484 -29.844 1 97.19 334 SER B C 1
ATOM 6458 O O . SER B 1 334 ? -7.781 -14.641 -29.625 1 97.19 334 SER B O 1
ATOM 6460 N N . TYR B 1 335 ? -6.918 -16.625 -29.25 1 96.38 335 TYR B N 1
ATOM 6461 C CA . TYR B 1 335 ? -7.941 -17.016 -28.281 1 96.38 335 TYR B CA 1
ATOM 6462 C C . TYR B 1 335 ? -7.863 -16.172 -27.016 1 96.38 335 TYR B C 1
ATOM 6464 O O . TYR B 1 335 ? -8.859 -15.562 -26.609 1 96.38 335 TYR B O 1
ATOM 6472 N N . TYR B 1 336 ? -6.699 -16 -26.453 1 97.38 336 TYR B N 1
ATOM 6473 C CA . TYR B 1 336 ? -6.539 -15.375 -25.156 1 97.38 336 TYR B CA 1
ATOM 6474 C C . TYR B 1 336 ? -6.48 -13.852 -25.281 1 97.38 336 TYR B C 1
ATOM 6476 O O . TYR B 1 336 ? -6.48 -13.141 -24.266 1 97.38 336 TYR B O 1
ATOM 6484 N N . ARG B 1 337 ? -6.512 -13.344 -26.453 1 97.5 337 ARG B N 1
ATOM 6485 C CA . ARG B 1 337 ? -6.527 -11.898 -26.656 1 97.5 337 ARG B CA 1
ATOM 6486 C C . ARG B 1 337 ? -7.949 -11.352 -26.578 1 97.5 337 ARG B C 1
ATOM 6488 O O . ARG B 1 337 ? -8.148 -10.133 -26.5 1 97.5 337 ARG B O 1
ATOM 6495 N N . SER B 1 338 ? -8.875 -12.242 -26.562 1 97.88 338 SER B N 1
ATOM 6496 C CA . SER B 1 338 ? -10.25 -11.773 -26.531 1 97.88 338 SER B CA 1
ATOM 6497 C C . SER B 1 338 ? -10.508 -10.93 -25.281 1 97.88 338 SER B C 1
ATOM 6499 O O . SER B 1 338 ? -10.141 -11.32 -24.172 1 97.88 338 SER B O 1
ATOM 6501 N N . THR B 1 339 ? -11.219 -9.82 -25.453 1 98.31 339 THR B N 1
ATOM 6502 C CA . THR B 1 339 ? -11.406 -8.875 -24.359 1 98.31 339 THR B CA 1
ATOM 6503 C C . THR B 1 339 ? -12.852 -8.914 -23.859 1 98.31 339 THR B C 1
ATOM 6505 O O . THR B 1 339 ? -13.227 -8.141 -22.969 1 98.31 339 THR B O 1
ATOM 6508 N N . ASP B 1 340 ? -13.656 -9.828 -24.422 1 98.06 340 ASP B N 1
ATOM 6509 C CA . ASP B 1 340 ? -15.047 -9.992 -24.016 1 98.06 340 ASP B CA 1
ATOM 6510 C C . ASP B 1 340 ? -15.156 -10.836 -22.75 1 98.06 340 ASP B C 1
ATOM 6512 O O . ASP B 1 340 ? -14.68 -11.969 -22.703 1 98.06 340 ASP B O 1
ATOM 6516 N N . TRP B 1 341 ? -15.922 -10.336 -21.75 1 97.62 341 TRP B N 1
ATOM 6517 C CA . TRP B 1 341 ? -16.062 -11.023 -20.469 1 97.62 341 TRP B CA 1
ATOM 6518 C C . TRP B 1 341 ? -16.703 -12.398 -20.656 1 97.62 341 TRP B C 1
ATOM 6520 O O . TRP B 1 341 ? -16.5 -13.297 -19.844 1 97.62 341 TRP B O 1
ATOM 6530 N N . THR B 1 342 ? -17.438 -12.609 -21.688 1 97 342 THR B N 1
ATOM 6531 C CA . THR B 1 342 ? -18.188 -13.852 -21.875 1 97 342 THR B CA 1
ATOM 6532 C C . THR B 1 342 ? -17.359 -14.875 -22.641 1 97 342 THR B C 1
ATOM 6534 O O . THR B 1 342 ? -17.75 -16.047 -22.734 1 97 342 THR B O 1
ATOM 6537 N N . HIS B 1 343 ? -16.297 -14.422 -23.188 1 96.94 343 HIS B N 1
ATOM 6538 C CA . HIS B 1 343 ? -15.414 -15.336 -23.922 1 96.94 343 HIS B CA 1
ATOM 6539 C C . HIS B 1 343 ? -14.617 -16.219 -22.953 1 96.94 343 HIS B C 1
ATOM 6541 O O . HIS B 1 343 ? -14.25 -15.766 -21.859 1 96.94 343 HIS B O 1
ATOM 6547 N N . GLY B 1 344 ? -14.156 -17.406 -23.328 1 94.94 344 GLY B N 1
ATOM 6548 C CA . GLY B 1 344 ? -13.445 -18.375 -22.516 1 94.94 344 GLY B CA 1
ATOM 6549 C C . GLY B 1 344 ? -12.102 -17.875 -22.016 1 94.94 344 GLY B C 1
ATOM 6550 O O . GLY B 1 344 ? -11.625 -18.312 -20.969 1 94.94 344 GLY B O 1
ATOM 6551 N N . ALA B 1 345 ? -11.5 -16.891 -22.75 1 96.06 345 ALA B N 1
ATOM 6552 C CA . ALA B 1 345 ? -10.242 -16.297 -22.312 1 96.06 345 ALA B CA 1
ATOM 6553 C C . ALA B 1 345 ? -10.383 -15.648 -20.938 1 96.06 345 ALA B C 1
ATOM 6555 O O . ALA B 1 345 ? -9.43 -15.617 -20.156 1 96.06 345 ALA B O 1
ATOM 6556 N N . ASN B 1 346 ? -11.609 -15.164 -20.656 1 96.25 346 ASN B N 1
ATOM 6557 C CA . ASN B 1 346 ? -11.875 -14.461 -19.406 1 96.25 346 ASN B CA 1
ATOM 6558 C C . ASN B 1 346 ? -12.641 -15.344 -18.422 1 96.25 346 ASN B C 1
ATOM 6560 O O . ASN B 1 346 ? -12.32 -15.383 -17.234 1 96.25 346 ASN B O 1
ATOM 6564 N N . THR B 1 347 ? -13.594 -16.109 -18.875 1 93.69 347 THR B N 1
ATOM 6565 C CA . THR B 1 347 ? -14.367 -16.984 -17.984 1 93.69 347 THR B CA 1
ATOM 6566 C C . THR B 1 347 ? -13.5 -18.109 -17.438 1 93.69 347 THR B C 1
ATOM 6568 O O . THR B 1 347 ? -13.727 -18.594 -16.328 1 93.69 347 THR B O 1
ATOM 6571 N N . GLY B 1 348 ? -12.469 -18.453 -18.25 1 92.12 348 GLY B N 1
ATOM 6572 C CA . GLY B 1 348 ? -11.516 -19.453 -17.812 1 92.12 348 GLY B CA 1
ATOM 6573 C C . GLY B 1 348 ? -10.352 -18.875 -17.031 1 92.12 348 GLY B C 1
ATOM 6574 O O . GLY B 1 348 ? -9.461 -19.594 -16.594 1 92.12 348 GLY B O 1
ATOM 6575 N N . ALA B 1 349 ? -10.258 -17.516 -16.891 1 94.56 349 ALA B N 1
ATOM 6576 C CA . ALA B 1 349 ? -9.406 -16.781 -15.969 1 94.56 349 ALA B CA 1
ATOM 6577 C C . ALA B 1 349 ? -8.016 -16.562 -16.547 1 94.56 349 ALA B C 1
ATOM 6579 O O . ALA B 1 349 ? -7.18 -15.891 -15.945 1 94.56 349 ALA B O 1
ATOM 6580 N N . MET B 1 350 ? -7.75 -17.062 -17.719 1 96.38 350 MET B N 1
ATOM 6581 C CA . MET B 1 350 ? -6.355 -17.094 -18.156 1 96.38 350 MET B CA 1
ATOM 6582 C C . MET B 1 350 ? -5.914 -15.734 -18.688 1 96.38 350 MET B C 1
ATOM 6584 O O . MET B 1 350 ? -4.758 -15.344 -18.516 1 96.38 350 MET B O 1
ATOM 6588 N N . ARG B 1 351 ? -6.793 -15.008 -19.391 1 97.75 351 ARG B N 1
ATOM 6589 C CA . ARG B 1 351 ? -6.363 -13.688 -19.828 1 97.75 351 ARG B CA 1
ATOM 6590 C C . ARG B 1 351 ? -5.965 -12.82 -18.641 1 97.75 351 ARG B C 1
ATOM 6592 O O . ARG B 1 351 ? -4.875 -12.234 -18.625 1 97.75 351 ARG B O 1
ATOM 6599 N N . PRO B 1 352 ? -6.816 -12.789 -17.562 1 98.19 352 PRO B N 1
ATOM 6600 C CA . PRO B 1 352 ? -6.41 -11.984 -16.406 1 98.19 352 PRO B CA 1
ATOM 6601 C C . PRO B 1 352 ? -5.164 -12.531 -15.719 1 98.19 352 PRO B C 1
ATOM 6603 O O . PRO B 1 352 ? -4.316 -11.758 -15.258 1 98.19 352 PRO B O 1
ATOM 6606 N N . TRP B 1 353 ? -5.043 -13.781 -15.656 1 98 353 TRP B N 1
ATOM 6607 C CA . TRP B 1 353 ? -3.885 -14.336 -14.969 1 98 353 TRP B CA 1
ATOM 6608 C C . TRP B 1 353 ? -2.602 -14.039 -15.734 1 98 353 TRP B C 1
ATOM 6610 O O . TRP B 1 353 ? -1.6 -13.625 -15.148 1 98 353 TRP B O 1
ATOM 6620 N N . PHE B 1 354 ? -2.617 -14.234 -17.047 1 98.19 354 PHE B N 1
ATOM 6621 C CA . PHE B 1 354 ? -1.451 -13.898 -17.859 1 98.19 354 PHE B CA 1
ATOM 6622 C C . PHE B 1 354 ? -1.062 -12.438 -17.656 1 98.19 354 PHE B C 1
ATOM 6624 O O . PHE B 1 354 ? 0.125 -12.109 -17.594 1 98.19 354 PHE B O 1
ATOM 6631 N N . TYR B 1 355 ? -2.074 -11.641 -17.578 1 98.69 355 TYR B N 1
ATOM 6632 C CA . TYR B 1 355 ? -1.8 -10.219 -17.359 1 98.69 355 TYR B CA 1
ATOM 6633 C C . TYR B 1 355 ? -1.013 -10.008 -16.078 1 98.69 355 TYR B C 1
ATOM 6635 O O . TYR B 1 355 ? -0.016 -9.281 -16.062 1 98.69 355 TYR B O 1
ATOM 6643 N N . GLN B 1 356 ? -1.438 -10.586 -15.008 1 98.62 356 GLN B N 1
ATOM 6644 C CA . GLN B 1 356 ? -0.765 -10.398 -13.727 1 98.62 356 GLN B CA 1
ATOM 6645 C C . GLN B 1 356 ? 0.671 -10.914 -13.781 1 98.62 356 GLN B C 1
ATOM 6647 O O . GLN B 1 356 ? 1.562 -10.352 -13.141 1 98.62 356 GLN B O 1
ATOM 6652 N N . THR B 1 357 ? 0.908 -12.023 -14.477 1 98.5 357 THR B N 1
ATOM 6653 C CA . THR B 1 357 ? 2.275 -12.516 -14.609 1 98.5 357 THR B CA 1
ATOM 6654 C C . THR B 1 357 ? 3.158 -11.484 -15.297 1 98.5 357 THR B C 1
ATOM 6656 O O . THR B 1 357 ? 4.336 -11.336 -14.961 1 98.5 357 THR B O 1
ATOM 6659 N N . CYS B 1 358 ? 2.609 -10.758 -16.297 1 98.69 358 CYS B N 1
ATOM 6660 C CA . CYS B 1 358 ? 3.348 -9.719 -17.016 1 98.69 358 CYS B CA 1
ATOM 6661 C C . CYS B 1 358 ? 3.504 -8.469 -16.156 1 98.69 358 CYS B C 1
ATOM 6663 O O . CYS B 1 358 ? 4.559 -7.832 -16.156 1 98.69 358 CYS B O 1
ATOM 6665 N N . ALA B 1 359 ? 2.523 -8.234 -15.375 1 98.5 359 ALA B N 1
ATOM 6666 C CA . ALA B 1 359 ? 2.408 -6.961 -14.672 1 98.5 359 ALA B CA 1
ATOM 6667 C C . ALA B 1 359 ? 3.135 -7.012 -13.328 1 98.5 359 ALA B C 1
ATOM 6669 O O . ALA B 1 359 ? 3.51 -5.973 -12.781 1 98.5 359 ALA B O 1
ATOM 6670 N N . GLU B 1 360 ? 3.363 -8.242 -12.773 1 98.31 360 GLU B N 1
ATOM 6671 C CA . GLU B 1 360 ? 3.789 -8.227 -11.375 1 98.31 360 GLU B CA 1
ATOM 6672 C C . GLU B 1 360 ? 4.789 -9.344 -11.094 1 98.31 360 GLU B C 1
ATOM 6674 O O . GLU B 1 360 ? 5.785 -9.125 -10.398 1 98.31 360 GLU B O 1
ATOM 6679 N N . TYR B 1 361 ? 4.582 -10.617 -11.602 1 98.56 361 TYR B N 1
ATOM 6680 C CA . TYR B 1 361 ? 5.191 -11.734 -10.898 1 98.56 361 TYR B CA 1
ATOM 6681 C C . TYR B 1 361 ? 6.23 -12.438 -11.766 1 98.56 361 TYR B C 1
ATOM 6683 O O . TYR B 1 361 ? 7.215 -12.969 -11.258 1 98.56 361 TYR B O 1
ATOM 6691 N N . GLY B 1 362 ? 5.918 -12.508 -13.062 1 98.5 362 GLY B N 1
ATOM 6692 C CA . GLY B 1 362 ? 6.621 -13.508 -13.859 1 98.5 362 GLY B CA 1
ATOM 6693 C C . GLY B 1 362 ? 6.152 -14.922 -13.586 1 98.5 362 GLY B C 1
ATOM 6694 O O . GLY B 1 362 ? 5.012 -15.273 -13.906 1 98.5 362 GLY B O 1
ATOM 6695 N N . TRP B 1 363 ? 6.961 -15.656 -12.898 1 98.31 363 TRP B N 1
ATOM 6696 C CA . TRP B 1 363 ? 6.648 -17.016 -12.5 1 98.31 363 TRP B CA 1
ATOM 6697 C C . TRP B 1 363 ? 6.465 -17.922 -13.719 1 98.31 363 TRP B C 1
ATOM 6699 O O . TRP B 1 363 ? 5.574 -18.766 -13.742 1 98.31 363 TRP B O 1
ATOM 6709 N N . TYR B 1 364 ? 7.191 -17.641 -14.781 1 98.31 364 TYR B N 1
ATOM 6710 C CA . TYR B 1 364 ? 7.109 -18.484 -15.969 1 98.31 364 TYR B CA 1
ATOM 6711 C C . TYR B 1 364 ? 7.848 -19.797 -15.75 1 98.31 364 TYR B C 1
ATOM 6713 O O . TYR B 1 364 ? 9.047 -19.812 -15.453 1 98.31 364 TYR B O 1
ATOM 6721 N N . GLN B 1 365 ? 7.164 -20.859 -15.875 1 98.06 365 GLN B N 1
ATOM 6722 C CA . GLN B 1 365 ? 7.703 -22.188 -15.664 1 98.06 365 GLN B CA 1
ATOM 6723 C C . GLN B 1 365 ? 8.445 -22.688 -16.906 1 98.06 365 GLN B C 1
ATOM 6725 O O . GLN B 1 365 ? 7.84 -23.266 -17.812 1 98.06 365 GLN B O 1
ATOM 6730 N N . THR B 1 366 ? 9.781 -22.594 -16.891 1 98.31 366 THR B N 1
ATOM 6731 C CA . THR B 1 366 ? 10.547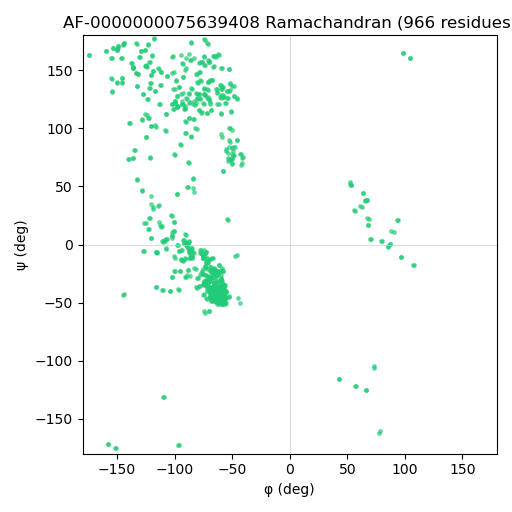 -22.672 -18.141 1 98.31 366 THR B CA 1
ATOM 6732 C C . THR B 1 366 ? 11.484 -23.891 -18.109 1 98.31 366 THR B C 1
ATOM 6734 O O . THR B 1 366 ? 11.555 -24.594 -17.109 1 98.31 366 THR B O 1
ATOM 6737 N N . SER B 1 367 ? 12.172 -24.062 -19.234 1 98.38 367 SER B N 1
ATOM 6738 C CA . SER B 1 367 ? 13.109 -25.172 -19.422 1 98.38 367 SER B CA 1
ATOM 6739 C C . SER B 1 367 ? 14.555 -24.703 -19.266 1 98.38 367 SER B C 1
ATOM 6741 O O . SER B 1 367 ? 15.469 -25.328 -19.797 1 98.38 367 SER B O 1
ATOM 6743 N N . GLY B 1 368 ? 14.75 -23.625 -18.531 1 97.38 368 GLY B N 1
ATOM 6744 C CA . GLY B 1 368 ? 16.062 -23 -18.5 1 97.38 368 GLY B CA 1
ATOM 6745 C C . GLY B 1 368 ? 17.062 -23.75 -17.641 1 97.38 368 GLY B C 1
ATOM 6746 O O . GLY B 1 368 ? 18.25 -23.469 -17.688 1 97.38 368 GLY B O 1
ATOM 6747 N N . SER B 1 369 ? 16.625 -24.734 -16.922 1 97.88 369 SER B N 1
ATOM 6748 C CA . SER B 1 369 ? 17.516 -25.516 -16.062 1 97.88 369 SER B CA 1
ATOM 6749 C C . SER B 1 369 ? 17.875 -26.859 -16.703 1 97.88 369 SER B C 1
ATOM 6751 O O . SER B 1 369 ? 17.031 -27.484 -17.344 1 97.88 369 SER B O 1
ATOM 6753 N N . GLU B 1 370 ? 19.078 -27.359 -16.438 1 96.94 370 GLU B N 1
ATOM 6754 C CA . GLU B 1 370 ? 19.484 -28.672 -16.906 1 96.94 370 GLU B CA 1
ATOM 6755 C C . GLU B 1 370 ? 19.047 -29.766 -15.938 1 96.94 370 GLU B C 1
ATOM 6757 O O . GLU B 1 370 ? 19.078 -30.953 -16.266 1 96.94 370 GLU B O 1
ATOM 6762 N N . ASN B 1 371 ? 18.484 -29.297 -14.82 1 97.75 371 ASN B N 1
ATOM 6763 C CA . ASN B 1 371 ? 18.109 -30.234 -13.766 1 97.75 371 ASN B CA 1
ATOM 6764 C C . ASN B 1 371 ? 16.625 -30.594 -13.828 1 97.75 371 ASN B C 1
ATOM 6766 O O . ASN B 1 371 ? 15.93 -30.547 -12.812 1 97.75 371 ASN B O 1
ATOM 6770 N N . GLN B 1 372 ? 16.125 -30.844 -14.984 1 98.44 372 GLN B N 1
ATOM 6771 C CA . GLN B 1 372 ? 14.742 -31.266 -15.195 1 98.44 372 GLN B CA 1
ATOM 6772 C C . GLN B 1 372 ? 14.625 -32.156 -16.438 1 98.44 372 GLN B C 1
ATOM 6774 O O . GLN B 1 372 ? 15.555 -32.219 -17.25 1 98.44 372 GLN B O 1
ATOM 6779 N N . ILE B 1 373 ? 13.57 -32.781 -16.656 1 98.75 373 ILE B N 1
ATOM 6780 C CA . ILE B 1 373 ? 13.531 -33.906 -17.594 1 98.75 373 ILE B CA 1
ATOM 6781 C C . ILE B 1 373 ? 12.727 -33.531 -18.828 1 98.75 373 ILE B C 1
ATOM 6783 O O . ILE B 1 373 ? 12.344 -34.406 -19.625 1 98.75 373 ILE B O 1
ATOM 6787 N N . PHE B 1 374 ? 12.461 -32.25 -19.062 1 98.69 374 PHE B N 1
ATOM 6788 C CA . PHE B 1 374 ? 11.539 -31.859 -20.125 1 98.69 374 PHE B CA 1
ATOM 6789 C C . PHE B 1 374 ? 12.273 -31.125 -21.25 1 98.69 374 PHE B C 1
ATOM 6791 O O . PHE B 1 374 ? 11.664 -30.375 -22 1 98.69 374 PHE B O 1
ATOM 6798 N N . GLY B 1 375 ? 13.617 -31.234 -21.312 1 98.31 375 GLY B N 1
ATOM 6799 C CA . GLY B 1 375 ? 14.398 -30.625 -22.375 1 98.31 375 GLY B CA 1
ATOM 6800 C C . GLY B 1 375 ? 14.602 -29.141 -22.188 1 98.31 375 GLY B C 1
ATOM 6801 O O . GLY B 1 375 ? 14.547 -28.625 -21.078 1 98.31 375 GLY B O 1
ATOM 6802 N N . SER B 1 376 ? 14.953 -28.406 -23.266 1 98 376 SER B N 1
ATOM 6803 C CA . SER B 1 376 ? 15.281 -27 -23.188 1 98 376 SER B CA 1
ATOM 6804 C C . SER B 1 376 ? 14.438 -26.188 -24.172 1 98 376 SER B C 1
ATOM 6806 O O . SER B 1 376 ? 14.789 -25.047 -24.516 1 98 376 SER B O 1
ATOM 6808 N N . GLY B 1 377 ? 13.391 -26.688 -24.625 1 97.75 377 GLY B N 1
ATOM 6809 C CA . GLY B 1 377 ? 12.711 -26.188 -25.797 1 97.75 377 GLY B CA 1
ATOM 6810 C C . GLY B 1 377 ? 11.711 -25.094 -25.5 1 97.75 377 GLY B C 1
ATOM 6811 O O . GLY B 1 377 ? 11.031 -24.594 -26.391 1 97.75 377 GLY B O 1
ATOM 6812 N N . PHE B 1 378 ? 11.547 -24.656 -24.312 1 98.12 378 PHE B N 1
ATOM 6813 C CA . PHE B 1 378 ? 10.609 -23.594 -23.969 1 98.12 378 PHE B CA 1
ATOM 6814 C C . PHE B 1 378 ? 11.211 -22.641 -22.938 1 98.12 378 PHE B C 1
ATOM 6816 O O . PHE B 1 378 ? 10.758 -22.578 -21.797 1 98.12 378 PHE B O 1
ATOM 6823 N N . PRO B 1 379 ? 12.125 -21.828 -23.391 1 98.44 379 PRO B N 1
ATOM 6824 C CA . PRO B 1 379 ? 12.828 -20.859 -22.547 1 98.44 379 PRO B CA 1
ATOM 6825 C C . PRO B 1 379 ? 11.961 -19.656 -22.156 1 98.44 379 PRO B C 1
ATOM 6827 O O . PRO B 1 379 ? 10.82 -19.547 -22.625 1 98.44 379 PRO B O 1
ATOM 6830 N N . VAL B 1 380 ? 12.461 -18.797 -21.359 1 98.56 380 VAL B N 1
ATOM 6831 C CA . VAL B 1 380 ? 11.727 -17.672 -20.781 1 98.56 380 VAL B CA 1
ATOM 6832 C C . VAL B 1 380 ? 11.305 -16.719 -21.906 1 98.56 380 VAL B C 1
ATOM 6834 O O . VAL B 1 380 ? 10.273 -16.047 -21.797 1 98.56 380 VAL B O 1
ATOM 6837 N N . GLU B 1 381 ? 11.992 -16.734 -23.016 1 98.5 381 GLU B N 1
ATOM 6838 C CA . GLU B 1 381 ? 11.711 -15.844 -24.141 1 98.5 381 GLU B CA 1
ATOM 6839 C C . GLU B 1 381 ? 10.32 -16.109 -24.703 1 98.5 381 GLU B C 1
ATOM 6841 O O . GLU B 1 381 ? 9.656 -15.188 -25.188 1 98.5 381 GLU B O 1
ATOM 6846 N N . LEU B 1 382 ? 9.891 -17.359 -24.641 1 98.38 382 LEU B N 1
ATOM 6847 C CA . LEU B 1 382 ? 8.539 -17.688 -25.094 1 98.38 382 LEU B CA 1
ATOM 6848 C C . LEU B 1 382 ? 7.5 -16.875 -24.344 1 98.38 382 LEU B C 1
ATOM 6850 O O . LEU B 1 382 ? 6.594 -16.297 -24.953 1 98.38 382 LEU B O 1
ATOM 6854 N N . TYR B 1 383 ? 7.668 -16.766 -23.062 1 98.31 383 TYR B N 1
ATOM 6855 C CA . TYR B 1 383 ? 6.688 -16.094 -22.203 1 98.31 383 TYR B CA 1
ATOM 6856 C C . TYR B 1 383 ? 6.82 -14.586 -22.297 1 98.31 383 TYR B C 1
ATOM 6858 O O . TYR B 1 383 ? 5.824 -13.859 -22.203 1 98.31 383 TYR B O 1
ATOM 6866 N N . ILE B 1 384 ? 8.016 -14.117 -22.438 1 98.56 384 ILE B N 1
ATOM 6867 C CA . ILE B 1 384 ? 8.234 -12.695 -22.688 1 98.56 384 ILE B CA 1
ATOM 6868 C C . ILE B 1 384 ? 7.516 -12.273 -23.969 1 98.56 384 ILE B C 1
ATOM 6870 O O . ILE B 1 384 ? 6.832 -11.25 -23.984 1 98.56 384 ILE B O 1
ATOM 6874 N N . ARG B 1 385 ? 7.648 -13.125 -25 1 98.31 385 ARG B N 1
ATOM 6875 C CA . ARG B 1 385 ? 6.965 -12.867 -26.266 1 98.31 385 ARG B CA 1
ATOM 6876 C C . ARG B 1 385 ? 5.449 -12.914 -26.094 1 98.31 385 ARG B C 1
ATOM 6878 O O . ARG B 1 385 ? 4.727 -12.094 -26.656 1 98.31 385 ARG B O 1
ATOM 6885 N N . MET B 1 386 ? 5 -13.812 -25.297 1 98.25 386 MET B N 1
ATOM 6886 C CA . MET B 1 386 ? 3.572 -13.953 -25.031 1 98.25 386 MET B CA 1
ATOM 6887 C C . MET B 1 386 ? 3.012 -12.68 -24.406 1 98.25 386 MET B C 1
ATOM 6889 O O . MET B 1 386 ? 1.924 -12.227 -24.766 1 98.25 386 MET B O 1
ATOM 6893 N N . CYS B 1 387 ? 3.73 -12.094 -23.469 1 98.5 387 CYS B N 1
ATOM 6894 C CA . CYS B 1 387 ? 3.285 -10.867 -22.812 1 98.5 387 CYS B CA 1
ATOM 6895 C C . CYS B 1 387 ? 3.109 -9.742 -23.828 1 98.5 387 CYS B C 1
ATOM 6897 O O . CYS B 1 387 ? 2.115 -9.016 -23.797 1 98.5 387 CYS B O 1
ATOM 6899 N N . ALA B 1 388 ? 4.059 -9.609 -24.703 1 98.25 388 ALA B N 1
ATOM 6900 C CA . ALA B 1 388 ? 3.977 -8.578 -25.734 1 98.25 388 ALA B CA 1
ATOM 6901 C C . ALA B 1 388 ? 2.785 -8.812 -26.656 1 98.25 388 ALA B C 1
ATOM 6903 O O . ALA B 1 388 ? 2.016 -7.891 -26.938 1 98.25 388 ALA B O 1
ATOM 6904 N N . ASP B 1 389 ? 2.6 -10.07 -27.062 1 98.31 389 ASP B N 1
ATOM 6905 C CA . ASP B 1 389 ? 1.598 -10.414 -28.078 1 98.31 389 ASP B CA 1
ATOM 6906 C C . ASP B 1 389 ? 0.188 -10.352 -27.484 1 98.31 389 ASP B C 1
ATOM 6908 O O . ASP B 1 389 ? -0.766 -10 -28.188 1 98.31 389 ASP B O 1
ATOM 6912 N N . LEU B 1 390 ? 0.055 -10.656 -26.25 1 98.5 390 LEU B N 1
ATOM 6913 C CA . LEU B 1 390 ? -1.269 -10.727 -25.641 1 98.5 390 LEU B CA 1
ATOM 6914 C C . LEU B 1 390 ? -1.78 -9.336 -25.281 1 98.5 390 LEU B C 1
ATOM 6916 O O . LEU B 1 390 ? -2.99 -9.094 -25.281 1 98.5 390 LEU B O 1
ATOM 6920 N N . TYR B 1 391 ? -0.85 -8.438 -25 1 98.56 391 TYR B N 1
ATOM 6921 C CA . TYR B 1 391 ? -1.301 -7.195 -24.391 1 98.56 391 TYR B CA 1
ATOM 6922 C C . TYR B 1 391 ? -0.771 -5.988 -25.156 1 98.56 391 TYR B C 1
ATOM 6924 O O . TYR B 1 391 ? -0.209 -5.066 -24.562 1 98.56 391 TYR B O 1
ATOM 6932 N N . ASP B 1 392 ? -0.892 -6.051 -26.422 1 97.62 392 ASP B N 1
ATOM 6933 C CA . ASP B 1 392 ? -0.723 -4.938 -27.344 1 97.62 392 ASP B CA 1
ATOM 6934 C C . ASP B 1 392 ? 0.656 -4.301 -27.188 1 97.62 392 ASP B C 1
ATOM 6936 O O . ASP B 1 392 ? 0.793 -3.078 -27.281 1 97.62 392 ASP B O 1
ATOM 6940 N N . TYR B 1 393 ? 1.62 -5.09 -26.781 1 96.94 393 TYR B N 1
ATOM 6941 C CA . TYR B 1 393 ? 3.021 -4.703 -26.672 1 96.94 393 TYR B CA 1
ATOM 6942 C C . TYR B 1 393 ? 3.211 -3.68 -25.547 1 96.94 393 TYR B C 1
ATOM 6944 O O . TYR B 1 393 ? 4.199 -2.943 -25.547 1 96.94 393 TYR B O 1
ATOM 6952 N N . LYS B 1 394 ? 2.285 -3.65 -24.625 1 97.12 394 LYS B N 1
ATOM 6953 C CA . LYS B 1 394 ? 2.383 -2.781 -23.453 1 97.12 394 LYS B CA 1
ATOM 6954 C C . LYS B 1 394 ? 3.438 -3.291 -22.484 1 97.12 394 LYS B C 1
ATOM 6956 O O . LYS B 1 394 ? 3.871 -2.559 -21.594 1 97.12 394 LYS B O 1
ATOM 6961 N N . PHE B 1 395 ? 3.848 -4.504 -22.641 1 97.81 395 PHE B N 1
ATOM 6962 C CA . PHE B 1 395 ? 4.809 -5.121 -21.734 1 97.81 395 PHE B CA 1
ATOM 6963 C C . PHE B 1 395 ? 6.051 -5.574 -22.5 1 97.81 395 PHE B C 1
ATOM 6965 O O . PHE B 1 395 ? 6.273 -6.773 -22.672 1 97.81 395 PHE B O 1
ATOM 6972 N N . PRO B 1 396 ? 6.879 -4.664 -22.859 1 97.19 396 PRO B N 1
ATOM 6973 C CA . PRO B 1 396 ? 8.188 -5.086 -23.359 1 97.19 396 PRO B CA 1
ATOM 6974 C C . PRO B 1 396 ? 9.055 -5.746 -22.281 1 97.19 396 PRO B C 1
ATOM 6976 O O . PRO B 1 396 ? 8.758 -5.621 -21.094 1 97.19 396 PRO B O 1
ATOM 6979 N N . GLU B 1 397 ? 10.047 -6.449 -22.672 1 97.75 397 GLU B N 1
ATOM 6980 C CA . GLU B 1 397 ? 10.867 -7.23 -21.766 1 97.75 397 GLU B CA 1
ATOM 6981 C C . GLU B 1 397 ? 11.383 -6.367 -20.609 1 97.75 397 GLU B C 1
ATOM 6983 O O . GLU B 1 397 ? 11.359 -6.785 -19.453 1 97.75 397 GLU B O 1
ATOM 6988 N N . ARG B 1 398 ? 11.836 -5.23 -20.922 1 97 398 ARG B N 1
ATOM 6989 C CA . ARG B 1 398 ? 12.391 -4.344 -19.906 1 97 398 ARG B CA 1
ATOM 6990 C C . ARG B 1 398 ? 11.375 -4.07 -18.812 1 97 398 ARG B C 1
ATOM 6992 O O . ARG B 1 398 ? 11.719 -4.043 -17.625 1 97 398 ARG B O 1
ATOM 6999 N N . LEU B 1 399 ? 10.133 -3.84 -19.172 1 97.44 399 LEU B N 1
ATOM 7000 C CA . LEU B 1 399 ? 9.094 -3.525 -18.188 1 97.44 399 LEU B CA 1
ATOM 7001 C C . LEU B 1 399 ? 8.773 -4.742 -17.328 1 97.44 399 LEU B C 1
ATOM 7003 O O . LEU B 1 399 ? 8.422 -4.602 -16.156 1 97.44 399 LEU B O 1
ATOM 7007 N N . LEU B 1 400 ? 8.906 -5.938 -17.922 1 98.31 400 LEU B N 1
ATOM 7008 C CA . LEU B 1 400 ? 8.711 -7.148 -17.125 1 98.31 400 LEU B CA 1
ATOM 7009 C C . LEU B 1 400 ? 9.727 -7.227 -15.992 1 98.31 400 LEU B C 1
ATOM 7011 O O . LEU B 1 400 ? 9.375 -7.555 -14.859 1 98.31 400 LEU B O 1
ATOM 7015 N N . HIS B 1 401 ? 10.945 -6.918 -16.312 1 97.69 401 HIS B N 1
ATOM 7016 C CA . HIS B 1 401 ? 11.992 -6.918 -15.297 1 97.69 401 HIS B CA 1
ATOM 7017 C C . HIS B 1 401 ? 11.734 -5.859 -14.234 1 97.69 401 HIS B C 1
ATOM 7019 O O . HIS B 1 401 ? 11.906 -6.113 -13.039 1 97.69 401 HIS B O 1
ATOM 7025 N N . VAL B 1 402 ? 11.312 -4.699 -14.672 1 96.94 402 VAL B N 1
ATOM 7026 C CA . VAL B 1 402 ? 11.023 -3.594 -13.766 1 96.94 402 VAL B CA 1
ATOM 7027 C C . VAL B 1 402 ? 9.867 -3.975 -12.844 1 96.94 402 VAL B C 1
ATOM 7029 O O . VAL B 1 402 ? 9.914 -3.707 -11.641 1 96.94 402 VAL B O 1
ATOM 7032 N N . ASN B 1 403 ? 8.852 -4.578 -13.391 1 97.88 403 ASN B N 1
ATOM 7033 C CA . ASN B 1 403 ? 7.668 -4.945 -12.625 1 97.88 403 ASN B CA 1
ATOM 7034 C C . ASN B 1 403 ? 7.98 -6.02 -11.586 1 97.88 403 ASN B C 1
ATOM 7036 O O . ASN B 1 403 ? 7.508 -5.945 -10.453 1 97.88 403 ASN B O 1
ATOM 7040 N N . VAL B 1 404 ? 8.773 -7.008 -11.953 1 98.31 404 VAL B N 1
ATOM 7041 C CA . VAL B 1 404 ? 9.188 -8.055 -11.031 1 98.31 404 VAL B CA 1
ATOM 7042 C C . VAL B 1 404 ? 10.016 -7.453 -9.898 1 98.31 404 VAL B C 1
ATOM 7044 O O . VAL B 1 404 ? 9.797 -7.766 -8.727 1 98.31 404 VAL B O 1
ATOM 7047 N N . ALA B 1 405 ? 10.938 -6.574 -10.25 1 97.19 405 ALA B N 1
ATOM 7048 C CA . ALA B 1 405 ? 11.773 -5.914 -9.25 1 97.19 405 ALA B CA 1
ATOM 7049 C C . ALA B 1 405 ? 10.922 -5.082 -8.289 1 97.19 405 ALA B C 1
ATOM 7051 O O . ALA B 1 405 ? 11.172 -5.074 -7.078 1 97.19 405 ALA B O 1
ATOM 7052 N N . ARG B 1 406 ? 9.969 -4.406 -8.812 1 97.38 406 ARG B N 1
ATOM 7053 C CA . ARG B 1 406 ? 9.086 -3.588 -7.988 1 97.38 406 ARG B CA 1
ATOM 7054 C C . ARG B 1 406 ? 8.312 -4.449 -6.992 1 97.38 406 ARG B C 1
ATOM 7056 O O . ARG B 1 406 ? 8.203 -4.102 -5.816 1 97.38 406 ARG B O 1
ATOM 7063 N N . THR B 1 407 ? 7.781 -5.531 -7.492 1 98.38 407 THR B N 1
ATOM 7064 C CA . THR B 1 407 ? 7.031 -6.422 -6.617 1 98.38 407 THR B CA 1
ATOM 7065 C C . THR B 1 407 ? 7.895 -6.895 -5.453 1 98.38 407 THR B C 1
ATOM 7067 O O . THR B 1 407 ? 7.461 -6.863 -4.297 1 98.38 407 THR B O 1
ATOM 7070 N N . ASN B 1 408 ? 9.094 -7.289 -5.773 1 98.38 408 ASN B N 1
ATOM 7071 C CA . ASN B 1 408 ? 10.008 -7.777 -4.742 1 98.38 408 ASN B CA 1
ATOM 7072 C C . ASN B 1 408 ? 10.383 -6.668 -3.762 1 98.38 408 ASN B C 1
ATOM 7074 O O . ASN B 1 408 ? 10.484 -6.91 -2.557 1 98.38 408 ASN B O 1
ATOM 7078 N N . THR B 1 409 ? 10.539 -5.465 -4.254 1 97.56 409 THR B N 1
ATOM 7079 C CA . THR B 1 409 ? 10.852 -4.332 -3.393 1 97.56 409 THR B CA 1
ATOM 7080 C C . THR B 1 409 ? 9.68 -4.027 -2.461 1 97.56 409 THR B C 1
ATOM 7082 O O . THR B 1 409 ? 9.867 -3.879 -1.252 1 97.56 409 THR B O 1
ATOM 7085 N N . ILE B 1 410 ? 8.523 -3.979 -3 1 98.19 410 ILE B N 1
ATOM 7086 C CA . ILE B 1 410 ? 7.336 -3.518 -2.299 1 98.19 410 ILE B CA 1
ATOM 7087 C C . ILE B 1 410 ? 6.918 -4.551 -1.254 1 98.19 410 ILE B C 1
ATOM 7089 O O . ILE B 1 410 ? 6.492 -4.191 -0.154 1 98.19 410 ILE B O 1
ATOM 7093 N N . TYR B 1 411 ? 7.137 -5.852 -1.544 1 98.56 411 TYR B N 1
ATOM 7094 C CA . TYR B 1 411 ? 6.539 -6.855 -0.672 1 98.56 411 TYR B CA 1
ATOM 7095 C C . TYR B 1 411 ? 7.613 -7.676 0.032 1 98.56 411 TYR B C 1
ATOM 7097 O O . TYR B 1 411 ? 7.305 -8.539 0.86 1 98.56 411 TYR B O 1
ATOM 7105 N N . GLY B 1 412 ? 8.844 -7.488 -0.309 1 97.81 412 GLY B N 1
ATOM 7106 C CA . GLY B 1 412 ? 9.93 -8 0.512 1 97.81 412 GLY B CA 1
ATOM 7107 C C . GLY B 1 412 ? 10.414 -9.367 0.075 1 97.81 412 GLY B C 1
ATOM 7108 O O . GLY B 1 412 ? 10.961 -10.125 0.88 1 97.81 412 GLY B O 1
ATOM 7109 N N . HIS B 1 413 ? 10.172 -9.805 -1.188 1 96.5 413 HIS B N 1
ATOM 7110 C CA . HIS B 1 413 ? 10.609 -11.094 -1.724 1 96.5 413 HIS B CA 1
ATOM 7111 C C . HIS B 1 413 ? 10.398 -12.211 -0.708 1 96.5 413 HIS B C 1
ATOM 7113 O O . HIS B 1 413 ? 9.273 -12.438 -0.257 1 96.5 413 HIS B O 1
ATOM 7119 N N . MET B 1 414 ? 11.438 -12.867 -0.201 1 97.5 414 MET B N 1
ATOM 7120 C CA . MET B 1 414 ? 11.32 -14.008 0.708 1 97.5 414 MET B CA 1
ATOM 7121 C C . MET B 1 414 ? 11.305 -13.539 2.16 1 97.5 414 MET B C 1
ATOM 7123 O O . MET B 1 414 ? 11.398 -14.359 3.078 1 97.5 414 MET B O 1
ATOM 7127 N N . ASN B 1 415 ? 11.219 -12.227 2.404 1 96.62 415 ASN B N 1
ATOM 7128 C CA . ASN B 1 415 ? 11.156 -11.688 3.76 1 96.62 415 ASN B CA 1
ATOM 7129 C C . ASN B 1 415 ? 10.109 -10.586 3.877 1 96.62 415 ASN B C 1
ATOM 7131 O O . ASN B 1 415 ? 10.453 -9.414 4.09 1 96.62 415 ASN B O 1
ATOM 7135 N N . PRO B 1 416 ? 8.914 -10.938 3.895 1 96.69 416 PRO B N 1
ATOM 7136 C CA . PRO B 1 416 ? 7.867 -9.93 4.043 1 96.69 416 PRO B CA 1
ATOM 7137 C C . PRO B 1 416 ? 7.793 -9.359 5.457 1 96.69 416 PRO B C 1
ATOM 7139 O O . PRO B 1 416 ? 7.062 -8.391 5.699 1 96.69 416 PRO B O 1
ATOM 7142 N N . GLU B 1 417 ? 8.539 -9.883 6.391 1 96.62 417 GLU B N 1
ATOM 7143 C CA . GLU B 1 417 ? 8.648 -9.43 7.773 1 96.62 417 GLU B CA 1
ATOM 7144 C C . GLU B 1 417 ? 7.273 -9.32 8.43 1 96.62 417 GLU B C 1
ATOM 7146 O O . GLU B 1 417 ? 6.938 -8.281 9 1 96.62 417 GLU B O 1
ATOM 7151 N N . VAL B 1 418 ? 6.504 -10.375 8.328 1 97.94 418 VAL B N 1
ATOM 7152 C CA . VAL B 1 418 ? 5.184 -10.438 8.953 1 97.94 418 VAL B CA 1
ATOM 7153 C C . VAL B 1 418 ? 5.254 -11.258 10.234 1 97.94 418 VAL B C 1
ATOM 7155 O O . VAL B 1 418 ? 6.238 -11.969 10.477 1 97.94 418 VAL B O 1
ATOM 7158 N N . THR B 1 419 ? 4.25 -11.094 11.062 1 97.44 419 THR B N 1
ATOM 7159 C CA . THR B 1 419 ? 3.967 -11.969 12.195 1 97.44 419 THR B CA 1
ATOM 7160 C C . THR B 1 419 ? 2.564 -12.555 12.086 1 97.44 419 THR B C 1
ATOM 7162 O O . THR B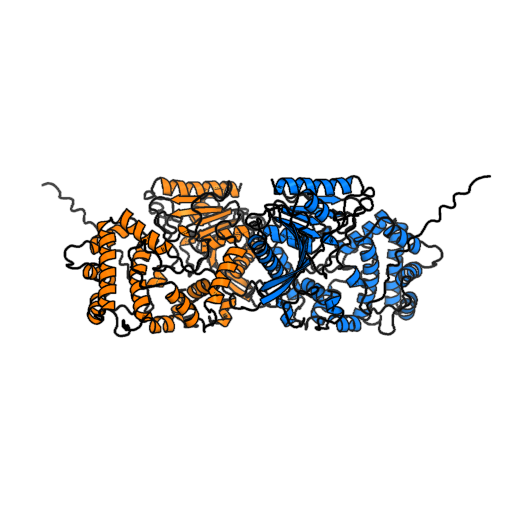 1 419 ? 1.734 -12.062 11.32 1 97.44 419 THR B O 1
ATOM 7165 N N . ASN B 1 420 ? 2.316 -13.711 12.75 1 98.62 420 ASN B N 1
ATOM 7166 C CA . ASN B 1 420 ? 1.015 -14.367 12.805 1 98.62 420 ASN B CA 1
ATOM 7167 C C . ASN B 1 420 ? 0.58 -14.867 11.43 1 98.62 420 ASN B C 1
ATOM 7169 O O . ASN B 1 420 ? -0.58 -14.703 11.039 1 98.62 420 ASN B O 1
ATOM 7173 N N . VAL B 1 421 ? 1.529 -15.359 10.664 1 98.88 421 VAL B N 1
ATOM 7174 C CA . VAL B 1 421 ? 1.249 -16.062 9.422 1 98.88 421 VAL B CA 1
ATOM 7175 C C . VAL B 1 421 ? 1.868 -17.453 9.461 1 98.88 421 VAL B C 1
ATOM 7177 O O . VAL B 1 421 ? 3.037 -17.609 9.828 1 98.88 421 VAL B O 1
ATOM 7180 N N . PHE B 1 422 ? 1.1 -18.438 9.242 1 98.94 422 PHE B N 1
ATOM 7181 C CA . PHE B 1 422 ? 1.61 -19.797 9.102 1 98.94 422 PHE B CA 1
ATOM 7182 C C . PHE B 1 422 ? 1.774 -20.172 7.633 1 98.94 422 PHE B C 1
ATOM 7184 O O . PHE B 1 422 ? 0.803 -20.156 6.875 1 98.94 422 PHE B O 1
ATOM 7191 N N . PHE B 1 423 ? 2.994 -20.469 7.27 1 98.94 423 PHE B N 1
ATOM 7192 C CA . PHE B 1 423 ? 3.305 -20.844 5.895 1 98.94 423 PHE B CA 1
ATOM 7193 C C . PHE B 1 423 ? 3.422 -22.359 5.758 1 98.94 423 PHE B C 1
ATOM 7195 O O . PHE B 1 423 ? 4.258 -22.984 6.414 1 98.94 423 PHE B O 1
ATOM 7202 N N . THR B 1 424 ? 2.594 -22.906 4.875 1 98.88 424 THR B N 1
ATOM 7203 C CA . THR B 1 424 ? 2.67 -24.344 4.641 1 98.88 424 THR B CA 1
ATOM 7204 C C . THR B 1 424 ? 2.977 -24.641 3.174 1 98.88 424 THR B C 1
ATOM 7206 O O . THR B 1 424 ? 2.471 -23.953 2.279 1 98.88 424 THR B O 1
ATOM 7209 N N . GLN B 1 425 ? 3.854 -25.625 2.963 1 98.62 425 GLN B N 1
ATOM 7210 C CA . GLN B 1 425 ? 4.246 -26.094 1.632 1 98.62 425 GLN B CA 1
ATOM 7211 C C . GLN B 1 425 ? 4.184 -27.609 1.531 1 98.62 425 GLN B C 1
ATOM 7213 O O . GLN B 1 425 ? 4.352 -28.312 2.531 1 98.62 425 GLN B O 1
ATOM 7218 N N . GLY B 1 426 ? 3.848 -28.094 0.346 1 98.56 426 GLY B N 1
ATOM 7219 C CA . GLY B 1 426 ? 4.016 -29.5 0.061 1 98.56 426 GLY B CA 1
ATOM 7220 C C . GLY B 1 426 ? 5.352 -29.828 -0.584 1 98.56 426 GLY B C 1
ATOM 7221 O O . GLY B 1 426 ? 5.844 -29.062 -1.422 1 98.56 426 GLY B O 1
ATOM 7222 N N . GLN B 1 427 ? 5.863 -30.953 -0.227 1 98.69 427 GLN B N 1
ATOM 7223 C CA . GLN B 1 427 ? 7.148 -31.375 -0.781 1 98.69 427 GLN B CA 1
ATOM 7224 C C . GLN B 1 427 ? 7.074 -31.5 -2.299 1 98.69 427 GLN B C 1
ATOM 7226 O O . GLN B 1 427 ? 8.031 -31.172 -3.004 1 98.69 427 GLN B O 1
ATOM 7231 N N . LEU B 1 428 ? 5.961 -31.953 -2.799 1 98.69 428 LEU B N 1
ATOM 7232 C CA . LEU B 1 428 ? 5.816 -32.219 -4.227 1 98.69 428 LEU B CA 1
ATOM 7233 C C . LEU B 1 428 ? 5.375 -30.953 -4.965 1 98.69 428 LEU B C 1
ATOM 7235 O O . LEU B 1 428 ? 5.27 -30.953 -6.191 1 98.69 428 LEU B O 1
ATOM 7239 N N . ASP B 1 429 ? 5.062 -29.891 -4.219 1 98.56 429 ASP B N 1
ATOM 7240 C CA . ASP B 1 429 ? 4.535 -28.656 -4.797 1 98.56 429 ASP B CA 1
ATOM 7241 C C . ASP B 1 429 ? 5.598 -27.953 -5.625 1 98.56 429 ASP B C 1
ATOM 7243 O O . ASP B 1 429 ? 6.566 -27.422 -5.074 1 98.56 429 ASP B O 1
ATOM 7247 N N . PRO B 1 430 ? 5.391 -27.828 -6.875 1 98.62 430 PRO B N 1
ATOM 7248 C CA . PRO B 1 430 ? 6.426 -27.203 -7.703 1 98.62 430 PRO B CA 1
ATOM 7249 C C . PRO B 1 430 ? 6.582 -25.719 -7.43 1 98.62 430 PRO B C 1
ATOM 7251 O O . PRO B 1 430 ? 7.574 -25.109 -7.848 1 98.62 430 PRO B O 1
ATOM 7254 N N . TRP B 1 431 ? 5.668 -25.125 -6.719 1 98.62 431 TRP B N 1
ATOM 7255 C CA . TRP B 1 431 ? 5.707 -23.703 -6.434 1 98.62 431 TRP B CA 1
ATOM 7256 C C . TRP B 1 431 ? 6.531 -23.422 -5.184 1 98.62 431 TRP B C 1
ATOM 7258 O O . TRP B 1 431 ? 6.898 -22.266 -4.918 1 98.62 431 TRP B O 1
ATOM 7268 N N . ARG B 1 432 ? 6.91 -24.391 -4.383 1 98.19 432 ARG B N 1
ATOM 7269 C CA . ARG B 1 432 ? 7.457 -24.219 -3.041 1 98.19 432 ARG B CA 1
ATOM 7270 C C . ARG B 1 432 ? 8.781 -23.469 -3.078 1 98.19 432 ARG B C 1
ATOM 7272 O O . ARG B 1 432 ? 9.086 -22.703 -2.16 1 98.19 432 ARG B O 1
ATOM 7279 N N . PRO B 1 433 ? 9.586 -23.531 -4.258 1 98.56 433 PRO B N 1
ATOM 7280 C CA . PRO B 1 433 ? 10.844 -22.766 -4.273 1 98.56 433 PRO B CA 1
ATOM 7281 C C . PRO B 1 433 ? 10.617 -21.266 -4.203 1 98.56 433 PRO B C 1
ATOM 7283 O O . PRO B 1 433 ? 11.531 -20.516 -3.863 1 98.56 433 PRO B O 1
ATOM 7286 N N . MET B 1 434 ? 9.445 -20.797 -4.551 1 98.62 434 MET B N 1
ATOM 7287 C CA . MET B 1 434 ? 9.141 -19.359 -4.512 1 98.62 434 MET B CA 1
ATOM 7288 C C . MET B 1 434 ? 8.531 -18.984 -3.168 1 98.62 434 MET B C 1
ATOM 7290 O O . MET B 1 434 ? 8.125 -17.828 -2.971 1 98.62 434 MET B O 1
ATOM 7294 N N . GLY B 1 435 ? 8.383 -19.906 -2.236 1 98.5 435 GLY B N 1
ATOM 7295 C CA . GLY B 1 435 ? 7.777 -19.656 -0.939 1 98.5 435 GLY B CA 1
ATOM 7296 C C . GLY B 1 435 ? 8.68 -20.016 0.223 1 98.5 435 GLY B C 1
ATOM 7297 O O . GLY B 1 435 ? 9.727 -20.641 0.03 1 98.5 435 GLY B O 1
ATOM 7298 N N . LEU B 1 436 ? 8.297 -19.672 1.412 1 98.69 436 LEU B N 1
ATOM 7299 C CA . LEU B 1 436 ? 9.07 -19.938 2.625 1 98.69 436 LEU B CA 1
ATOM 7300 C C . LEU B 1 436 ? 9.016 -21.406 3 1 98.69 436 LEU B C 1
ATOM 7302 O O . LEU B 1 436 ? 7.926 -21.984 3.094 1 98.69 436 LEU B O 1
ATOM 7306 N N . GLN B 1 437 ? 10.172 -21.984 3.209 1 98.19 437 GLN B N 1
ATOM 7307 C CA . GLN B 1 437 ? 10.266 -23.406 3.561 1 98.19 437 GLN B CA 1
ATOM 7308 C C . GLN B 1 437 ? 10.828 -23.578 4.965 1 98.19 437 GLN B C 1
ATOM 7310 O O . GLN B 1 437 ? 10.914 -24.703 5.465 1 98.19 437 GLN B O 1
ATOM 7315 N N . GLU B 1 438 ? 11.25 -22.5 5.543 1 98.31 438 GLU B N 1
ATOM 7316 C CA . GLU B 1 438 ? 11.672 -22.406 6.938 1 98.31 438 GLU B CA 1
ATOM 7317 C C . GLU B 1 438 ? 11 -21.234 7.645 1 98.31 438 GLU B C 1
ATOM 7319 O O . GLU B 1 438 ? 10.469 -20.328 6.992 1 98.31 438 GLU B O 1
ATOM 7324 N N . ASP B 1 439 ? 11.031 -21.328 8.953 1 98.5 439 ASP B N 1
ATOM 7325 C CA . ASP B 1 439 ? 10.367 -20.281 9.727 1 98.5 439 ASP B CA 1
ATOM 7326 C C . ASP B 1 439 ? 10.875 -18.891 9.336 1 98.5 439 ASP B C 1
ATOM 7328 O O . ASP B 1 439 ? 12.086 -18.688 9.203 1 98.5 439 ASP B O 1
ATOM 7332 N N . LEU B 1 440 ? 9.992 -17.984 9.109 1 98.25 440 LE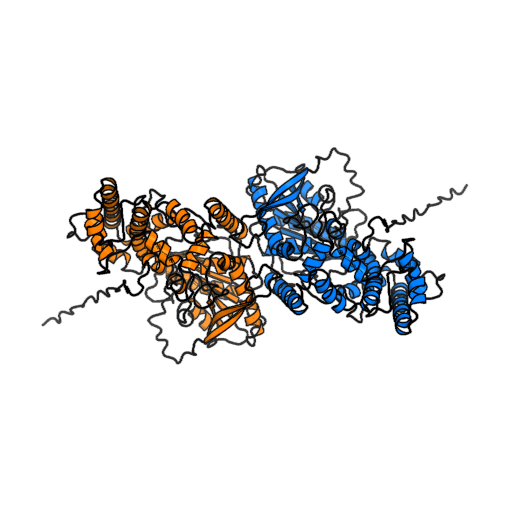U B N 1
ATOM 7333 C CA . LEU B 1 440 ? 10.383 -16.594 8.867 1 98.25 440 LEU B CA 1
ATOM 7334 C C . LEU B 1 440 ? 10.961 -15.969 10.133 1 98.25 440 LEU B C 1
ATOM 7336 O O . LEU B 1 440 ? 11.977 -15.273 10.07 1 98.25 440 LEU B O 1
ATOM 7340 N N . ASN B 1 441 ? 10.273 -16.125 11.227 1 96.94 441 ASN B N 1
ATOM 7341 C CA . ASN B 1 441 ? 10.609 -15.734 12.586 1 96.94 441 ASN B CA 1
ATOM 7342 C C . ASN B 1 441 ? 9.828 -16.547 13.617 1 96.94 441 ASN B C 1
ATOM 7344 O O . ASN B 1 441 ? 9.109 -17.484 13.258 1 96.94 441 ASN B O 1
ATOM 7348 N N . GLU B 1 442 ? 9.906 -16.188 14.836 1 96.25 442 GLU B N 1
ATOM 7349 C CA . GLU B 1 442 ? 9.289 -16.969 15.906 1 96.25 442 GLU B CA 1
ATOM 7350 C C . GLU B 1 442 ? 7.77 -16.906 15.836 1 96.25 442 GLU B C 1
ATOM 7352 O O . GLU B 1 442 ? 7.082 -17.812 16.312 1 96.25 442 GLU B O 1
ATOM 7357 N N . HIS B 1 443 ? 7.246 -15.922 15.156 1 96.94 443 HIS B N 1
ATOM 7358 C CA . HIS B 1 443 ? 5.805 -15.695 15.156 1 96.94 443 HIS B CA 1
ATOM 7359 C C . HIS B 1 443 ? 5.188 -16.078 13.812 1 96.94 443 HIS B C 1
ATOM 7361 O O . HIS B 1 443 ? 3.967 -16.016 13.648 1 96.94 443 HIS B O 1
ATOM 7367 N N . SER B 1 444 ? 6.016 -16.484 12.883 1 98.38 444 SER B N 1
ATOM 7368 C CA . SER B 1 444 ? 5.547 -16.906 11.562 1 98.38 444 SER B CA 1
ATOM 7369 C C . SER B 1 444 ? 6.25 -18.188 11.125 1 98.38 444 SER B C 1
ATOM 7371 O O . SER B 1 444 ? 7.148 -18.156 10.281 1 98.38 444 SER B O 1
ATOM 7373 N N . PRO B 1 445 ? 5.777 -19.266 11.609 1 98.62 445 PRO B N 1
ATOM 7374 C CA . PRO B 1 445 ? 6.398 -20.547 11.266 1 98.62 445 PRO B CA 1
ATOM 7375 C C . PRO B 1 445 ? 6.078 -21 9.836 1 98.62 445 PRO B C 1
ATOM 7377 O O . PRO B 1 445 ? 5.145 -20.484 9.219 1 98.62 445 PRO B O 1
ATOM 7380 N N . ALA B 1 446 ? 6.879 -21.906 9.375 1 98.75 446 ALA B N 1
ATOM 7381 C CA . ALA B 1 446 ? 6.691 -22.562 8.078 1 98.75 446 ALA B CA 1
ATOM 7382 C C . ALA B 1 446 ? 6.93 -24.062 8.18 1 98.75 446 ALA B C 1
ATOM 7384 O O . ALA B 1 446 ? 7.656 -24.516 9.062 1 98.75 446 ALA B O 1
ATOM 7385 N N . VAL B 1 447 ? 6.285 -24.781 7.32 1 98.75 447 VAL B N 1
ATOM 7386 C CA . VAL B 1 447 ? 6.504 -26.219 7.301 1 98.75 447 VAL B CA 1
ATOM 7387 C C . VAL B 1 447 ? 6.402 -26.75 5.867 1 98.75 447 VAL B C 1
ATOM 7389 O O . VAL B 1 447 ? 5.602 -26.234 5.074 1 98.75 447 VAL B O 1
ATOM 7392 N N . VAL B 1 448 ? 7.25 -27.656 5.5 1 98.81 448 VAL B N 1
ATOM 7393 C CA . VAL B 1 448 ? 7.129 -28.438 4.277 1 98.81 448 VAL B CA 1
ATOM 7394 C C . VAL B 1 448 ? 6.578 -29.828 4.602 1 98.81 448 VAL B C 1
ATOM 7396 O O . VAL B 1 448 ? 7.211 -30.594 5.328 1 98.81 448 VAL B O 1
ATOM 7399 N N . ILE B 1 449 ? 5.441 -30.141 4.117 1 98.69 449 ILE B N 1
ATOM 7400 C CA . ILE B 1 449 ? 4.77 -31.391 4.426 1 98.69 449 ILE B CA 1
ATOM 7401 C C . ILE B 1 449 ? 5.242 -32.469 3.467 1 98.69 449 ILE B C 1
ATOM 7403 O O . ILE B 1 449 ? 5.043 -32.375 2.254 1 98.69 449 ILE B O 1
ATOM 7407 N N . PRO B 1 450 ? 5.773 -33.531 3.988 1 98.06 450 PRO B N 1
ATOM 7408 C CA . PRO B 1 450 ? 6.289 -34.594 3.129 1 98.06 450 PRO B CA 1
ATOM 7409 C C . PRO B 1 450 ? 5.219 -35.188 2.217 1 98.06 450 PRO B C 1
ATOM 7411 O O . PRO B 1 450 ? 4.105 -35.469 2.664 1 98.06 450 PRO B O 1
ATOM 7414 N N . LEU B 1 451 ? 5.52 -35.25 0.91 1 97.06 451 LEU B N 1
ATOM 7415 C CA . LEU B 1 451 ? 4.766 -35.938 -0.137 1 97.06 451 LEU B CA 1
ATOM 7416 C C . LEU B 1 451 ? 3.447 -35.219 -0.414 1 97.06 451 LEU B C 1
ATOM 7418 O O . LEU B 1 451 ? 2.604 -35.719 -1.153 1 97.06 451 LEU B O 1
ATOM 7422 N N . ALA B 1 452 ? 3.275 -34.094 0.241 1 97.56 452 ALA B N 1
ATOM 7423 C CA . ALA B 1 452 ? 2.072 -33.344 -0.051 1 97.56 452 ALA B CA 1
ATOM 7424 C C . ALA B 1 452 ? 2.242 -32.5 -1.327 1 97.56 452 ALA B C 1
ATOM 7426 O O . ALA B 1 452 ? 3.354 -32.094 -1.657 1 97.56 452 ALA B O 1
ATOM 7427 N N . SER B 1 453 ? 1.138 -32.375 -2.008 1 97.5 453 SER B N 1
ATOM 7428 C CA . SER B 1 453 ? 1.123 -31.562 -3.227 1 97.5 453 SER B CA 1
ATOM 7429 C C . SER B 1 453 ? 0.621 -30.141 -2.949 1 97.5 453 SER B C 1
ATOM 7431 O O . SER B 1 453 ? 0.511 -29.734 -1.792 1 97.5 453 SER B O 1
ATOM 7433 N N . HIS B 1 454 ? 0.418 -29.344 -4.027 1 98 454 HIS B N 1
ATOM 7434 C CA . HIS B 1 454 ? 0.036 -27.938 -4.004 1 98 454 HIS B CA 1
ATOM 7435 C C . HIS B 1 454 ? -1.301 -27.75 -3.295 1 98 454 HIS B C 1
ATOM 7437 O O . HIS B 1 454 ? -2.328 -28.25 -3.748 1 98 454 HIS B O 1
ATOM 7443 N N . CYS B 1 455 ? -1.345 -27.078 -2.096 1 97.44 455 CYS B N 1
ATOM 7444 C CA . CYS B 1 455 ? -2.516 -26.656 -1.336 1 97.44 455 CYS B CA 1
ATOM 7445 C C . CYS B 1 455 ? -3.273 -27.859 -0.788 1 97.44 455 CYS B C 1
ATOM 7447 O O . CYS B 1 455 ? -4.441 -27.75 -0.417 1 97.44 455 CYS B O 1
ATOM 7449 N N . ALA B 1 456 ? -2.668 -29.031 -0.752 1 96.62 456 ALA B N 1
ATOM 7450 C CA . ALA B 1 456 ? -3.35 -30.234 -0.317 1 96.62 456 ALA B CA 1
ATOM 7451 C C . ALA B 1 456 ? -3.783 -30.141 1.143 1 96.62 456 ALA B C 1
ATOM 7453 O O . ALA B 1 456 ? -4.75 -30.781 1.558 1 96.62 456 ALA B O 1
ATOM 7454 N N . ASP B 1 457 ? -3.139 -29.312 1.867 1 97.56 457 ASP B N 1
ATOM 7455 C CA . ASP B 1 457 ? -3.367 -29.172 3.303 1 97.56 457 ASP B CA 1
ATOM 7456 C C . ASP B 1 457 ? -4.664 -28.422 3.588 1 97.56 457 ASP B C 1
ATOM 7458 O O . ASP B 1 457 ? -5.156 -28.422 4.719 1 97.56 457 ASP B O 1
ATOM 7462 N N . LEU B 1 458 ? -5.277 -27.812 2.627 1 97.62 458 LEU B N 1
ATOM 7463 C CA . LEU B 1 458 ? -6.488 -27.016 2.84 1 97.62 458 LEU B CA 1
ATOM 7464 C C . LEU B 1 458 ? -7.688 -27.938 3.088 1 97.62 458 LEU B C 1
ATOM 7466 O O . LEU B 1 458 ? -8.727 -27.484 3.582 1 97.62 458 LEU B O 1
ATOM 7470 N N . SER B 1 459 ? -7.578 -29.172 2.725 1 96.12 459 SER B N 1
ATOM 7471 C CA . SER B 1 459 ? -8.672 -30.125 2.896 1 96.12 459 SER B CA 1
ATOM 7472 C C . SER B 1 459 ? -8.875 -30.469 4.367 1 96.12 459 SER B C 1
ATOM 7474 O O . SER B 1 459 ? -7.961 -30.312 5.184 1 96.12 459 SER B O 1
ATOM 7476 N N . SER B 1 460 ? -10.047 -30.953 4.688 1 96.75 460 SER B N 1
ATOM 7477 C CA . SER B 1 460 ? -10.375 -31.359 6.051 1 96.75 460 SER B CA 1
ATOM 7478 C C . SER B 1 460 ? -9.445 -32.469 6.543 1 96.75 460 SER B C 1
ATOM 7480 O O . SER B 1 460 ? -8.883 -33.219 5.738 1 96.75 460 SER B O 1
ATOM 7482 N N . ILE B 1 461 ? -9.289 -32.469 7.828 1 96.44 461 ILE B N 1
ATOM 7483 C CA . ILE B 1 461 ? -8.594 -33.594 8.422 1 96.44 461 ILE B CA 1
ATOM 7484 C C . ILE B 1 461 ? -9.344 -34.875 8.102 1 96.44 461 ILE B C 1
ATOM 7486 O O . ILE B 1 461 ? -10.57 -34.938 8.172 1 96.44 461 ILE B O 1
ATOM 7490 N N . SER B 1 462 ? -8.602 -35.875 7.691 1 93.56 462 SER B N 1
ATOM 7491 C CA . SER B 1 462 ? -9.203 -37.156 7.355 1 93.56 462 SER B CA 1
ATOM 7492 C C . SER B 1 462 ? -8.281 -38.312 7.734 1 93.56 462 SER B C 1
ATOM 7494 O O . SER B 1 462 ? -7.117 -38.094 8.07 1 93.56 462 SER B O 1
ATOM 7496 N N . ALA B 1 463 ? -8.82 -39.531 7.609 1 92.88 463 ALA B N 1
ATOM 7497 C CA . ALA B 1 463 ? -8.055 -40.719 7.926 1 92.88 463 ALA B CA 1
ATOM 7498 C C . ALA B 1 463 ? -6.961 -40.969 6.891 1 92.88 463 ALA B C 1
ATOM 7500 O O . ALA B 1 463 ? -6 -41.688 7.152 1 92.88 463 ALA B O 1
ATOM 7501 N N . ALA B 1 464 ? -7.047 -40.344 5.809 1 89.06 464 ALA B N 1
ATOM 7502 C CA . ALA B 1 464 ? -6.078 -40.531 4.73 1 89.06 464 ALA B CA 1
ATOM 7503 C C . ALA B 1 464 ? -4.844 -39.656 4.957 1 89.06 464 ALA B C 1
ATOM 7505 O O . ALA B 1 464 ? -3.816 -39.844 4.301 1 89.06 464 ALA B O 1
ATOM 7506 N N . ASP B 1 465 ? -4.859 -38.812 5.934 1 95 465 ASP B N 1
ATOM 7507 C CA . ASP B 1 465 ? -3.742 -37.906 6.195 1 95 465 ASP B CA 1
ATOM 7508 C C . ASP B 1 465 ? -2.541 -38.688 6.75 1 95 465 ASP B C 1
ATOM 7510 O O . ASP B 1 465 ? -2.693 -39.562 7.602 1 95 465 ASP B O 1
ATOM 7514 N N . SER B 1 466 ? -1.368 -38.375 6.168 1 95.88 466 SER B N 1
ATOM 7515 C CA . SER B 1 466 ? -0.164 -38.812 6.875 1 95.88 466 SER B CA 1
ATOM 7516 C C . SER B 1 466 ? -0.066 -38.156 8.25 1 95.88 466 SER B C 1
ATOM 7518 O O . SER B 1 466 ? -0.772 -37.188 8.523 1 95.88 466 SER B O 1
ATOM 7520 N N . PRO B 1 467 ? 0.773 -38.688 9.133 1 97.62 467 PRO B N 1
ATOM 7521 C CA . PRO B 1 467 ? 0.968 -38.031 10.43 1 97.62 467 PRO B CA 1
ATOM 7522 C C . PRO B 1 467 ? 1.442 -36.594 10.305 1 97.62 467 PRO B C 1
ATOM 7524 O O . PRO B 1 467 ? 1.029 -35.75 11.078 1 97.62 467 PRO B O 1
ATOM 7527 N N . GLU B 1 468 ? 2.301 -36.312 9.312 1 98.19 468 GLU B N 1
ATOM 7528 C CA . GLU B 1 468 ? 2.832 -34.969 9.109 1 98.19 468 GLU B CA 1
ATOM 7529 C C . GLU B 1 468 ? 1.748 -34 8.617 1 98.19 468 GLU B C 1
ATOM 7531 O O . GLU B 1 468 ? 1.695 -32.844 9.031 1 98.19 468 GLU B O 1
ATOM 7536 N N . MET B 1 469 ? 0.917 -34.5 7.723 1 97.94 469 MET B N 1
ATOM 7537 C CA . MET B 1 469 ? -0.201 -33.688 7.234 1 97.94 469 MET B CA 1
ATOM 7538 C C . MET B 1 469 ? -1.158 -33.344 8.375 1 97.94 469 MET B C 1
ATOM 7540 O O . MET B 1 469 ? -1.569 -32.188 8.516 1 97.94 469 MET B O 1
ATOM 7544 N N . ARG B 1 470 ? -1.543 -34.344 9.148 1 98.06 470 ARG B N 1
ATOM 7545 C CA . ARG B 1 470 ? -2.426 -34.094 10.289 1 98.06 470 ARG B CA 1
ATOM 7546 C C . ARG B 1 470 ? -1.812 -33.094 11.266 1 98.06 470 ARG B C 1
ATOM 7548 O O . ARG B 1 470 ? -2.498 -32.219 11.758 1 98.06 470 ARG B O 1
ATOM 7555 N N . ALA B 1 471 ? -0.54 -33.25 11.5 1 98.62 471 ALA B N 1
ATOM 7556 C CA . ALA B 1 471 ? 0.158 -32.344 12.414 1 98.62 471 ALA B CA 1
ATOM 7557 C C . ALA B 1 471 ? 0.114 -30.922 11.914 1 98.62 471 ALA B C 1
ATOM 7559 O O . ALA B 1 471 ? -0.049 -29.984 12.703 1 98.62 471 ALA B O 1
ATOM 7560 N N . ALA B 1 472 ? 0.352 -30.75 10.656 1 98.62 472 ALA B N 1
ATOM 7561 C CA . ALA B 1 472 ? 0.305 -29.406 10.07 1 98.62 472 ALA B CA 1
ATOM 7562 C C . ALA B 1 472 ? -1.08 -28.797 10.227 1 98.62 472 ALA B C 1
ATOM 7564 O O . ALA B 1 472 ? -1.204 -27.609 10.562 1 98.62 472 ALA B O 1
ATOM 7565 N N . LYS B 1 473 ? -2.082 -29.547 9.992 1 98.44 473 LYS B N 1
ATOM 7566 C CA . LYS B 1 473 ? -3.457 -29.062 10.109 1 98.44 473 LYS B CA 1
ATOM 7567 C C . LYS B 1 473 ? -3.807 -28.734 11.555 1 98.44 473 LYS B C 1
ATOM 7569 O O . LYS B 1 473 ? -4.465 -27.734 11.82 1 98.44 473 LYS B O 1
ATOM 7574 N N . GLU B 1 474 ? -3.398 -29.531 12.43 1 98.62 474 GLU B N 1
ATOM 7575 C CA . GLU B 1 474 ? -3.623 -29.266 13.844 1 98.62 474 GLU B CA 1
ATOM 7576 C C . GLU B 1 474 ? -2.863 -28.016 14.297 1 98.62 474 GLU B C 1
ATOM 7578 O O . GLU B 1 474 ? -3.369 -27.234 15.102 1 98.62 474 GLU B O 1
ATOM 7583 N N . ARG B 1 475 ? -1.709 -27.875 13.773 1 98.62 475 ARG B N 1
ATOM 7584 C CA . ARG B 1 475 ? -0.892 -26.719 14.117 1 98.62 475 ARG B CA 1
ATOM 7585 C C . ARG B 1 475 ? -1.562 -25.422 13.672 1 98.62 475 ARG B C 1
ATOM 7587 O O . ARG B 1 475 ? -1.517 -24.422 14.391 1 98.62 475 ARG B O 1
ATOM 7594 N N . VAL B 1 476 ? -2.117 -25.406 12.539 1 98.38 476 VAL B N 1
ATOM 7595 C CA . VAL B 1 476 ? -2.807 -24.203 12.055 1 98.38 476 VAL B CA 1
ATOM 7596 C C . VAL B 1 476 ? -3.922 -23.828 13.031 1 98.38 476 VAL B C 1
ATOM 7598 O O . VAL B 1 476 ? -4.09 -22.656 13.367 1 98.38 476 VAL B O 1
ATOM 7601 N N . PHE B 1 477 ? -4.668 -24.797 13.43 1 98.62 477 PHE B N 1
ATOM 7602 C CA . PHE B 1 477 ? -5.781 -24.547 14.336 1 98.62 477 PHE B CA 1
ATOM 7603 C C . PHE B 1 477 ? -5.281 -24.016 15.672 1 98.62 477 PHE B C 1
ATOM 7605 O O . PHE B 1 477 ? -5.867 -23.078 16.234 1 98.62 477 PHE B O 1
ATOM 7612 N N . GLU B 1 478 ? -4.223 -24.578 16.156 1 98.62 478 GLU B N 1
ATOM 7613 C CA . GLU B 1 478 ? -3.613 -24.094 17.391 1 98.62 478 GLU B CA 1
ATOM 7614 C C . GLU B 1 478 ? -3.191 -22.641 17.266 1 98.62 478 GLU B C 1
ATOM 7616 O O . GLU B 1 478 ? -3.424 -21.844 18.188 1 98.62 478 GLU B O 1
ATOM 7621 N N . LEU B 1 479 ? -2.543 -22.281 16.219 1 98.75 479 LEU B N 1
ATOM 7622 C CA . LEU B 1 479 ? -2.072 -20.922 15.984 1 98.75 479 LEU B CA 1
ATOM 7623 C C . LEU B 1 479 ? -3.244 -19.953 15.891 1 98.75 479 LEU B C 1
ATOM 7625 O O . LEU B 1 479 ? -3.197 -18.859 16.469 1 98.75 479 LEU B O 1
ATOM 7629 N N . ILE B 1 480 ? -4.246 -20.359 15.188 1 98.81 480 ILE B N 1
ATOM 7630 C CA . ILE B 1 480 ? -5.41 -19.484 15.023 1 98.81 480 ILE B CA 1
ATOM 7631 C C . ILE B 1 480 ? -6.055 -19.234 16.375 1 98.81 480 ILE B C 1
ATOM 7633 O O . ILE B 1 480 ? -6.426 -18.094 16.688 1 98.81 480 ILE B O 1
ATOM 7637 N N . LYS B 1 481 ? -6.191 -20.266 17.172 1 98.62 481 LYS B N 1
ATOM 7638 C CA . LYS B 1 481 ? -6.715 -20.078 18.531 1 98.62 481 LYS B CA 1
ATOM 7639 C C . LYS B 1 481 ? -5.859 -19.094 19.328 1 98.62 481 LYS B C 1
ATOM 7641 O O . LYS B 1 481 ? -6.387 -18.266 20.062 1 98.62 481 LYS B O 1
ATOM 7646 N N . MET B 1 482 ? -4.605 -19.156 19.141 1 98.31 482 MET B N 1
ATOM 7647 C CA . MET B 1 482 ? -3.6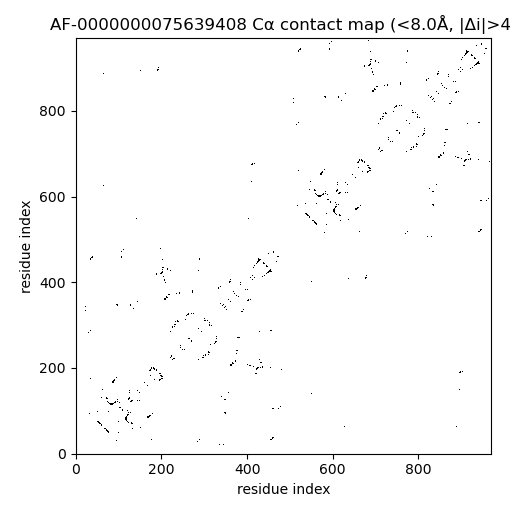89 -18.25 19.828 1 98.31 482 MET B CA 1
ATOM 7648 C C . MET B 1 482 ? -3.877 -16.812 19.328 1 98.31 482 MET B C 1
ATOM 7650 O O . MET B 1 482 ? -3.859 -15.867 20.125 1 98.31 482 MET B O 1
ATOM 7654 N N . TRP B 1 483 ? -4.023 -16.656 18.031 1 98.31 483 TRP B N 1
ATOM 7655 C CA . TRP B 1 483 ? -4.156 -15.328 17.438 1 98.31 483 TRP B CA 1
ATOM 7656 C C . TRP B 1 483 ? -5.48 -14.688 17.828 1 98.31 483 TRP B C 1
ATOM 7658 O O . TRP B 1 483 ? -5.621 -13.461 17.781 1 98.31 483 TRP B O 1
ATOM 7668 N N . LEU B 1 484 ? -6.457 -15.516 18.188 1 97.81 484 LEU B N 1
ATOM 7669 C CA . LEU B 1 484 ? -7.781 -15.023 18.547 1 97.81 484 LEU B CA 1
ATOM 7670 C C . LEU B 1 484 ? -7.902 -14.836 20.062 1 97.81 484 LEU B C 1
ATOM 7672 O O . LEU B 1 484 ? -8.898 -14.289 20.547 1 97.81 484 LEU B O 1
ATOM 7676 N N . ALA B 1 485 ? -6.984 -15.359 20.797 1 92.06 485 ALA B N 1
ATOM 7677 C CA . ALA B 1 485 ? -7.02 -15.234 22.25 1 92.06 485 ALA B CA 1
ATOM 7678 C C . ALA B 1 485 ? -6.75 -13.797 22.688 1 92.06 485 ALA B C 1
ATOM 7680 O O . ALA B 1 485 ? -6.062 -13.047 21.984 1 92.06 485 ALA B O 1
#

Solvent-accessible surface area (backbone atoms only — not comparable to full-atom values): 49549 Å² total; per-residue (Å²): 137,82,80,76,79,77,77,78,76,76,73,74,69,72,77,75,52,76,74,76,66,95,56,82,58,63,64,47,63,63,52,49,73,72,77,63,42,53,31,86,83,62,70,78,77,61,92,66,73,72,71,41,81,47,72,46,83,36,64,49,46,82,78,32,69,68,53,84,51,59,30,52,35,37,31,33,39,40,60,79,45,40,42,77,53,28,35,38,33,35,40,44,40,36,67,29,60,78,67,68,62,65,72,76,28,14,34,67,32,52,51,31,53,75,64,21,17,31,38,35,38,43,40,24,72,64,17,64,80,9,52,64,52,97,42,54,44,62,84,60,41,44,59,58,47,67,70,46,46,47,51,48,50,50,53,46,52,54,49,47,23,71,68,39,78,56,20,72,80,35,49,27,39,34,32,16,50,30,66,13,4,30,47,38,53,49,38,44,27,46,35,40,61,71,43,47,31,28,39,19,25,34,23,49,47,43,42,32,56,73,26,26,60,30,40,28,34,36,38,51,37,38,28,70,69,34,28,59,68,32,39,50,39,46,27,50,10,39,46,48,51,54,50,35,50,74,72,65,43,43,66,62,53,36,59,58,48,37,44,27,87,74,35,47,67,88,39,68,59,19,36,20,45,39,48,41,47,60,46,41,54,56,40,41,44,38,30,62,38,48,97,61,44,52,42,50,53,27,52,54,48,58,38,74,85,41,86,46,44,43,50,17,49,22,50,58,72,37,65,63,48,92,62,59,44,72,33,22,42,66,60,50,44,59,51,41,45,52,36,49,67,86,39,63,24,32,70,58,21,50,36,54,45,53,46,37,27,47,40,33,32,37,61,38,75,22,26,75,42,86,68,37,44,65,49,63,59,29,40,56,63,60,56,49,50,46,38,21,70,52,36,83,54,61,38,45,66,68,50,35,54,50,25,19,51,46,44,27,62,64,51,28,29,92,44,44,64,58,64,39,36,41,31,36,26,20,60,29,16,31,57,39,87,32,26,62,64,50,56,78,46,97,54,14,43,34,38,60,30,80,82,27,13,45,35,54,73,48,22,26,76,49,91,84,49,50,75,60,50,47,50,53,52,51,47,52,53,54,50,52,54,58,52,71,100,136,81,82,76,80,77,77,77,77,75,72,74,69,73,76,74,52,76,73,75,67,94,56,81,60,59,63,46,64,63,51,47,73,73,76,63,42,55,30,86,84,61,71,80,75,62,91,66,72,73,71,41,80,46,72,43,84,36,64,50,47,82,80,31,69,67,53,82,52,60,29,53,36,37,30,34,39,40,62,78,44,42,41,79,54,30,35,39,33,36,41,42,41,35,67,28,61,79,69,67,61,65,72,76,28,13,33,66,31,52,50,30,52,74,64,20,16,32,38,35,40,41,41,25,72,64,16,62,80,10,52,66,52,96,43,55,43,60,85,60,41,45,58,57,48,70,68,47,47,46,51,49,50,51,54,46,52,55,48,45,24,71,68,40,78,54,21,73,79,36,51,27,40,34,32,18,51,31,67,12,4,31,46,37,52,50,36,45,27,47,34,40,60,70,40,47,31,27,42,19,26,33,24,48,48,43,45,34,56,73,27,25,59,30,40,26,35,36,38,51,37,40,28,71,71,36,28,59,68,31,39,50,39,45,27,52,9,39,47,49,51,54,49,35,50,75,70,64,42,46,65,62,53,36,59,58,48,37,44,28,86,75,35,47,69,88,39,67,58,20,37,20,45,38,48,43,48,61,46,42,52,55,40,41,44,39,31,62,38,48,97,60,45,51,43,51,53,27,50,53,49,58,37,75,83,41,87,44,44,44,51,17,47,22,50,60,73,37,64,65,47,92,62,59,42,70,31,22,42,68,59,52,45,60,50,40,46,51,34,48,66,86,37,64,24,33,70,58,23,49,37,54,45,55,46,38,29,47,39,33,31,37,62,38,74,22,27,75,42,86,67,37,44,64,48,62,57,29,38,54,63,58,56,47,50,45,38,21,71,52,37,82,53,62,37,46,65,70,51,36,56,52,25,19,51,46,44,26,62,64,52,27,28,91,44,44,63,58,65,40,35,41,30,36,26,19,62,29,16,30,57,37,85,32,25,62,65,51,56,77,46,96,54,13,44,34,37,62,28,80,82,28,15,44,36,54,74,48,21,27,78,50,90,84,48,51,73,60,50,47,49,52,52,51,47,52,53,54,50,51,53,57,52,71,101

Radius of gyration: 33.09 Å; Cα contacts (8 Å, |Δi|>4): 2028; chains: 2; bounding box: 65×128×82 Å

InterPro domains:
  IPR008758 Peptidase S28 [PF05577] (58-476)
  IPR029058 Alpha/Beta hydrolase fold [G3DSA:3.40.50.1820] (55-483)
  IPR029058 Alpha/Beta hydrolase fold [SSF53474] (87-480)
  IPR042269 Serine carboxypeptidase S28, SKS domain [G3DSA:1.20.120.980] (213-377)

Organism: Culex quinquefasciatus (NCBI:txid7176)

pLDDT: mean 92.76, std 15.16, range [20.5, 98.94]

Foldseek 3Di:
DPPPPPPPPPPPPPLVDPPPDPAQPLVLLQPEAFDFAAAPVCPVPDDFDDWDKDWDKAFLAPPDPVGPAIFIWIKIWGQPQADQQEAEEEEEDDLEADDCVLCVFFLSNVLCNVRSYIYMYTYFALYHPRDSDQWAALVSLPSPELVNRLVRVQVVLCVCLVPPHNSVPHAYEYEYFECVLQSVLLSCLPPVVRHLAYERFLYQQAFDQFLQLLQLLLLVLLCVQQNPVLSQLLLQLLVVLVVCLVVVVVVVLCVLQQADPLQDSVDLLLVQLVLVSLSSVSSSCLQNPDPPRSNVLSCQQPPVVDPGSNNSSSCSNPVSDPHHNYSNPVVNLVQLLDTHCPGCNRNSSPNSVLQHCLQAGNNDHANVDPSHRSHHSHGSVSSQVSNCSNRVNPRHPVNSVVRSVVSCVVQVQAANPGFNYEYEAESSESSCVSYDCAANDPRYGYHYQYPDHRSNLRYHDYPPDDPSSNVSSVVNSVSVVVSND/DPPPPPPPPPPPPPLPDPPPDPAQPLVLLQPEAFDFAAAPVCPVPDDFDDKDKDWDKAFLAPPDPVGPAIFIWIKIWGQPQADQQEAEEEEEDDLEADDCVLCVFFLSNVLCNVRSYIYMYTYFALYHPRDSDQWAALVSLPSPELVNRLVRVQVVLCVCLVPPHNNVPHAYEYEYFECVLLSVLLSCLPPVVRHLAYERFLYQQAFDQFLQLLQLLLLVLLCVQQNPVLSQLLLQLLVVLVVCLVVVVVVVLCVLLQADPLQDSVDLLLVQLVLVSLSSVSSSCLQNPDPPRSNVLSCQQPPVVDPGSNNSSSCSNPVSDPHHNYSNPVVNLVQLLDTHCPGCNRNSSPNSVLQHCLQAGNNDHANVDPSHRSHHSHGSVSSQVSNCSNRVNPRHPVNSVVRSVVSCVVQVQAANPGFNYEYEAESSESSCVSYDCAANDPRYGYHYQYPDHRSRLRYHDYPPDDPSSVVSSVVNSVSVVVSND

Nearest PDB structures (foldseek):
  4ebb-assembly1_A  TM=8.330E-01  e=9.485E-28  Homo sapiens
  4ebb-assembly2_B  TM=8.316E-01  e=8.135E-28  Homo sapiens
  3n2z-assembly1_B-2  TM=8.270E-01  e=1.290E-27  Homo sapiens
  8bbx-assembly2_B  TM=8.477E-01  e=6.004E-25  Aspergillus niger
  7wab-assembly1_A  TM=8.435E-01  e=8.163E-25  Aspergillus niger

Sequence (970 aa):
MKLLFSIGLAVGLVTFLEATSSGPAAFERLHREPPIRGDPAKKDSGPRAPVLTKWIMQKVDNFDPQNPSTWSMRYMDNGEYYNPGGALFIYVGGEWTINEGSLVRGHFHDMARELGAYIFYTEHRYYGLSRPTANTRTDQMRFLNVDQALADLAHFVEEMRRTIPGAENAKVIMAGGSYSATMVAWFRQKYPHLINGAWASSAPLLAKLDFTEYKEVVSDSIRLVGGDACADRVQRGVAEVEDLIKQGSYDQVAQAFNLCASTDLTKTLDKQNFLSSISDYFAGVVQYHWPGDIEGVCEVINDPSYTTDMEALAGWFTSGSTRCYDASYDSMISYYRSTDWTHGANTGAMRPWFYQTCAEYGWYQTSGSENQIFGSGFPVELYIRMCADLYDYKFPERLLHVNVARTNTIYGHMNPEVTNVFFTQGQLDPWRPMGLQEDLNEHSPAVVIPLASHCADLSSISAADSPEMRAAKERVFELIKMWLAMKLLFSIGLAVGLVTFLEATSSGPAAFERLHREPPIRGDPAKKDSGPRAPVLTKWIMQKVDNFDPQNPSTWSMRYMDNGEYYNPGGALFIYVGGEWTINEGSLVRGHFHDMARELGAYIFYTEHRYYGLSRPTANTRTDQMRFLNVDQALADLAHFVEEMRRTIPGAENAKVIMAGGSYSATMVAWFRQKYPHLINGAWASSAPLLAKLDFTEYKEVVSDSIRLVGGDACADRVQRGVAEVEDLIKQGSYDQVAQAFNLCASTDLTKTLDKQNFLSSISDYFAGVVQYHWPGDIEGVCEVINDPSYTTDMEALAGWFTSGSTRCYDASYDSMISYYRSTDWTHGANTGAMRPWFYQTCAEYGWYQTSGSENQIFGSGFPVELYIRMCADLYDYKFPERLLHVNVARTNTIYGHMNPEVTNVFFTQGQLDPWRPMGLQEDLNEHSPAVVIPLASHCADLSSISAADSPEMRAAKERVFELIKMWLA

Secondary structure (DSSP, 8-state):
----------------------S-HHHHHHTSPPP----TT----S-PPPPEEEEEEEES-TT-TT---EEEEEEEEE-TTPPTTPPEEEEE--SS---THHHHSSHHHHHHHHHT-EEEEEPPTTSTT--SSSS--GGGGGG-SHHHHHHHHHHHHHHHHHHSTT-TT--EEEEEETHHHHHHHHHHHH-GGG-SEEEEET---S-EEE-THHHHHHHHHIIIII-HHHHHHHHHHHHHHHHHHHTT-HHHHHHHTTB-TT--TTSHHHHHHHHHHHHHHHHHHHHT--TTHHHHHHHHHT-TT--SHHHHHHHHHHTT-SSPB---HHHHHHHHT---TTSHHHHTSHHHHHHHIIIIIEEE--S--SSSSS-SSS-HHHHHHHHHHHTTT---HHHHHHHHHHHHHHHTTT----SSEEEEEETT-TTGGGS--S-SBTTB-EEEETT--TTGGGSPP-TT--HHHHHHHHHHHHHHHHHH-/----------------------S-HHHHHHTSPPP----TT----S-PPPPEEEEEEEES-TT-TT---EEEEEEEEE-TTPPTTPPEEEEE--SS---THHHHSSHHHHHHHHHT-EEEEEPPTTSTT--SSSS--GGGGGG-SHHHHHHHHHHHHHHHHHHSTT-TT--EEEEEETHHHHHHHHHHHH-GGG-SEEEEET---S-EEE-THHHHHHHHHIIIII-HHHHHHHHHHHHHHHHHHHTT-HHHHHHHTTB-TT--TTSHHHHHHHHHHHHHHHHHHHHT--TTHHHHHHHHHT-TT--SHHHHHHHHHHHT-SSPB---HHHHHHHHT---TTSHHHHTSHHHHHHHIIIIIEEE--S--SSSSS-SSS-HHHHHHHHHHHTTT-S-HHHHHHHHHHHHHHHTTT----SSEEEEEETT-TTGGGS--S-SBTTB-EEEETT--TTGGGSPP-TT--HHHHHHHHHHHHHHHHHH-